Protein 2MM0 (pdb70)

Nearest PDB structures (foldseek):
  2mm0-assembly1_A  TM=9.990E-01  e=1.198E-10  Pyrenophora tritici-repentis
  2mm2-assembly1_A  TM=9.377E-01  e=1.079E-08  Pyrenophora tritici-repentis
  6r5j-assembly1_A  TM=8.931E-01  e=5.612E-05  Pyricularia oryzae P131
  5cor-assembly1_I  TM=5.374E-01  e=9.149E+00  Homo sapiens
  4ki3-assembly4_J  TM=3.799E-01  e=3.557E+00  Yersinia pestis biovar Medievalis str. Harbin 35

Solvent-accessible surface area: 4144 Å² total; per-residue (Å²): 109,6,28,0,22,0,6,31,112,122,124,49,86,79,5,88,22,49,0,57,84,62,25,79,81,159,5,160,4,58,125,96,110,42,19,49,0,78,4,73,122,102,50,29,28,50,33,52,159,118,113,111,92,118,24,19,39,44,98,63,45,21,219,84

Sequence (64 aa):
NCVANILNINEAVIATGCVPAGGELRIFVGSSHSYLIKATSSCGLSLTNQVFINGESVQSGGRCNCVANILNINEAVIATGCVPAGGELRIFVGSSHSYLIKATSSCGLSLTNQVFINGESVQSGGRCNCVANILNINEAVIATGCVPAGGELRIFVGSSHSYLIKATSSCGLSLTNQVFINGESVQSGGRCNCVANILNINEAVIATGCVPAGGELRIFVGSSHSYLIKATSSCGLSLTNQVFINGESVQSGGRCNCVANILNINEAVIATGCVPAGGELRIFVGSSHSYLIKATSSCGLSLTNQVFINGESVQSGGRCNCVANILNINEAVIATGCVPAGGELRIFVGSSHSYLIKATSSCGLSLTNQVFINGESVQSGGRCNCVANILNINEAVIATGCVPAGGELRIFVGSSHSYLIKATSSCGLSLTNQVFINGESVQSGGRCNCVANILNINEAVIATGCVPAGGELRIFVGSSHSYLIKATSSCGLSLTNQVFINGESVQSGGRCNCVANILNINEAVIATGCVPAGGELRIFVGSSHSYLIKATSSCGLSLTNQVFINGESVQSGGRCNCVANILNINEAVIATGCVPAGGELRIFVGSSHSYLIKATSSCGLSLTNQVFINGESVQSGGRCNCVANILNINEAVIATGCVPAGGELRIFVGSSHSYLIKATSSCGLSLTNQVFINGESVQSGGRCNCVANILNINEAVIATGCVPAGGELRIFVGSSHSYLIKATSSCGLSLTNQVFINGESVQSGGRCNCVANILNINEAVIATGCVPAGGELRIFVGSSHSYLIKATSSCGLSLTNQVFINGESVQSGGRCNCVANILNINEAVIATGCVPAGGELRIFVGSSHSYLIKATSSCGLSLTNQVFINGESVQSGGRCNCVANILNINEAVIATGCVPAGGELRIFVGSSHSYLIKATSSCGLSLTNQVFINGESVQSGGRCNCVANILNINEAVIATGCVPAGGELRIFVGSSHSYLIKATSSCGLSLTNQVFINGESVQSGGRCNCVANILNINEAVIATGCVPAGGELRIFVGSSHSYLIKATSSCGLSLTNQVFINGESVQSGGRCNCVANILNINEAVIATGCVPAGGELRIFVGSSHSYLIKATSSCGLSLTNQVFINGESVQSGGRCNCVANILNINEAVIATGCVPAGGELRIFVGSSHSYLIKATSSCGLSLTNQVFINGESVQSGGRCNCVANILNINEAVIATGCVPAGGELRIFVGSSHSYLIKATSSCGLSLTNQVFINGESVQSGGRC

Foldseek 3Di:
DWKKFKAAPVRHTQWIDAADEQAKDWIDGPVPDIFIWGQYNVGDTDGDPDDDPNPMDMDTPDHD

Organism: NCBI:txid45151

InterPro domains:
  IPR041450 ToxB-like N-terminal, ascomycota [PF18224] (25-81)

Radius of gyration: 10.59 Å; Cα contacts (8 Å, |Δi|>4): 160; chains: 1; bounding box: 27×22×24 Å

Secondary structure (DSSP, 8-state):
-EEEEEE-TT--EEEEEEE-TT-EEEEE-STT-EEEEEEPTT--EE-SS----TT-EEEEEE--

CATH classification: 2.10.70.110

Structure (mmCIF, N/CA/C/O backbone):
data_2MM0
#
_entry.id   2MM0
#
_cell.length_a   1.000
_cell.length_b   1.000
_cell.length_c   1.000
_cell.angle_alpha   90.00
_cell.angle_beta   90.00
_cell.angle_gamma   90.00
#
_symmetry.space_group_name_H-M   'P 1'
#
loop_
_atom_site.group_PDB
_atom_site.id
_atom_site.type_symbol
_atom_site.label_atom_id
_atom_site.label_alt_id
_atom_site.label_comp_id
_atom_site.label_asym_id
_atom_site.label_entity_id
_atom_site.label_seq_id
_atom_site.pdbx_PDB_ins_code
_atom_site.Cartn_x
_atom_site.Cartn_y
_atom_site.Cartn_z
_atom_site.occupancy
_atom_site.B_iso_or_equiv
_atom_site.auth_seq_id
_atom_site.auth_comp_id
_atom_site.auth_asym_id
_atom_site.auth_atom_id
_atom_site.pdbx_PDB_model_num
ATOM 1 N N . ASN A 1 1 ? 1.329 0.000 0.000 1.00 0.00 1 ASN A N 1
ATOM 2 C CA . ASN A 1 1 ? 2.093 -0.001 -1.242 1.00 0.00 1 ASN A CA 1
ATOM 3 C C . ASN A 1 1 ? 3.592 -0.042 -0.959 1.00 0.00 1 ASN A C 1
ATOM 4 O O . ASN A 1 1 ? 4.017 -0.026 0.197 1.00 0.00 1 ASN A O 1
ATOM 15 N N . CYS A 1 2 ? 4.388 -0.094 -2.021 1.00 0.00 2 CYS A N 1
ATOM 16 C CA . CYS A 1 2 ? 5.839 -0.137 -1.888 1.00 0.00 2 CYS A CA 1
ATOM 17 C C . CYS A 1 2 ? 6.503 0.836 -2.859 1.00 0.00 2 CYS A C 1
ATOM 18 O O . CYS A 1 2 ? 5.922 1.207 -3.878 1.00 0.00 2 CYS A O 1
ATOM 25 N N . VAL A 1 3 ? 7.725 1.246 -2.534 1.00 0.00 3 VAL A N 1
ATOM 26 C CA . VAL A 1 3 ? 8.470 2.175 -3.376 1.00 0.00 3 VAL A CA 1
ATOM 27 C C . VAL A 1 3 ? 9.607 1.466 -4.103 1.00 0.00 3 VAL A C 1
ATOM 28 O O . VAL A 1 3 ? 10.246 0.570 -3.553 1.00 0.00 3 VAL A O 1
ATOM 41 N N . ALA A 1 4 ? 9.855 1.875 -5.343 1.00 0.00 4 ALA A N 1
ATOM 42 C CA . ALA A 1 4 ? 10.917 1.282 -6.146 1.00 0.00 4 ALA A CA 1
ATOM 43 C C . ALA A 1 4 ? 12.006 2.303 -6.457 1.00 0.00 4 ALA A C 1
ATOM 44 O O . ALA A 1 4 ? 11.728 3.377 -6.988 1.00 0.00 4 ALA A O 1
ATOM 51 N N . ASN A 1 5 ? 13.245 1.960 -6.121 1.00 0.00 5 ASN A N 1
ATOM 52 C CA . ASN A 1 5 ? 14.376 2.848 -6.365 1.00 0.00 5 ASN A CA 1
ATOM 53 C C . ASN A 1 5 ? 15.488 2.121 -7.115 1.00 0.00 5 ASN A C 1
ATOM 54 O O . ASN A 1 5 ? 15.736 0.938 -6.882 1.00 0.00 5 ASN A O 1
ATOM 65 N N . ILE A 1 6 ? 16.153 2.837 -8.015 1.00 0.00 6 ILE A N 1
ATOM 66 C CA . ILE A 1 6 ? 17.239 2.261 -8.798 1.00 0.00 6 ILE A CA 1
ATOM 67 C C . ILE A 1 6 ? 18.568 2.932 -8.472 1.00 0.00 6 ILE A C 1
ATOM 68 O O . ILE A 1 6 ? 18.659 4.159 -8.415 1.00 0.00 6 ILE A O 1
ATOM 84 N N . LEU A 1 7 ? 19.598 2.120 -8.261 1.00 0.00 7 LEU A N 1
ATOM 85 C CA . LEU A 1 7 ? 20.926 2.635 -7.942 1.00 0.00 7 LEU A CA 1
ATOM 86 C C . LEU A 1 7 ? 21.922 2.292 -9.044 1.00 0.00 7 LEU A C 1
ATOM 87 O O . LEU A 1 7 ? 21.729 1.335 -9.793 1.00 0.00 7 LEU A O 1
ATOM 103 N N . ASN A 1 8 ? 22.990 3.078 -9.136 1.00 0.00 8 ASN A N 1
ATOM 104 C CA . ASN A 1 8 ? 24.018 2.856 -10.146 1.00 0.00 8 ASN A CA 1
ATOM 105 C C . ASN A 1 8 ? 25.137 1.975 -9.598 1.00 0.00 8 ASN A C 1
ATOM 106 O O . ASN A 1 8 ? 24.993 1.355 -8.544 1.00 0.00 8 ASN A O 1
ATOM 117 N N . ILE A 1 9 ? 26.251 1.924 -10.321 1.00 0.00 9 ILE A N 1
ATOM 118 C CA . ILE A 1 9 ? 27.394 1.121 -9.907 1.00 0.00 9 ILE A CA 1
ATOM 119 C C . ILE A 1 9 ? 27.856 1.504 -8.505 1.00 0.00 9 ILE A C 1
ATOM 120 O O . ILE A 1 9 ? 28.283 0.652 -7.727 1.00 0.00 9 ILE A O 1
ATOM 136 N N . ASN A 1 10 ? 27.766 2.792 -8.189 1.00 0.00 10 ASN A N 1
ATOM 137 C CA . ASN A 1 10 ? 28.173 3.288 -6.880 1.00 0.00 10 ASN A CA 1
ATOM 138 C C . ASN A 1 10 ? 27.055 3.109 -5.858 1.00 0.00 10 ASN A C 1
ATOM 139 O O . ASN A 1 10 ? 27.124 3.636 -4.749 1.00 0.00 10 ASN A O 1
ATOM 150 N N . GLU A 1 11 ? 26.025 2.360 -6.241 1.00 0.00 11 GLU A N 1
ATOM 151 C CA . GLU A 1 11 ? 24.892 2.111 -5.357 1.00 0.00 11 GLU A CA 1
ATOM 152 C C . GLU A 1 11 ? 24.207 3.418 -4.970 1.00 0.00 11 GLU A C 1
ATOM 153 O O . GLU A 1 11 ? 23.622 3.529 -3.893 1.00 0.00 11 GLU A O 1
ATOM 165 N N . ALA A 1 12 ? 24.286 4.406 -5.856 1.00 0.00 12 ALA A N 1
ATOM 166 C CA . ALA A 1 12 ? 23.673 5.705 -5.609 1.00 0.00 12 ALA A CA 1
ATOM 167 C C . ALA A 1 12 ? 22.318 5.813 -6.301 1.00 0.00 12 ALA A C 1
ATOM 168 O O . ALA A 1 12 ? 22.189 5.506 -7.486 1.00 0.00 12 ALA A O 1
ATOM 175 N N . VAL A 1 13 ? 21.310 6.251 -5.553 1.00 0.00 13 VAL A N 1
ATOM 176 C CA . VAL A 1 13 ? 19.965 6.401 -6.095 1.00 0.00 13 VAL A CA 1
ATOM 177 C C . VAL A 1 13 ? 19.971 7.270 -7.348 1.00 0.00 13 VAL A C 1
ATOM 178 O O . VAL A 1 13 ? 20.213 8.475 -7.279 1.00 0.00 13 VAL A O 1
ATOM 191 N N . ILE A 1 14 ? 19.702 6.650 -8.492 1.00 0.00 14 ILE A N 1
ATOM 192 C CA . ILE A 1 14 ? 19.675 7.367 -9.761 1.00 0.00 14 ILE A CA 1
ATOM 193 C C . ILE A 1 14 ? 18.253 7.474 -10.301 1.00 0.00 14 ILE A C 1
ATOM 194 O O . ILE A 1 14 ? 17.947 8.359 -11.100 1.00 0.00 14 ILE A O 1
ATOM 210 N N . ALA A 1 15 ? 17.388 6.567 -9.859 1.00 0.00 15 ALA A N 1
ATOM 211 C CA . ALA A 1 15 ? 15.997 6.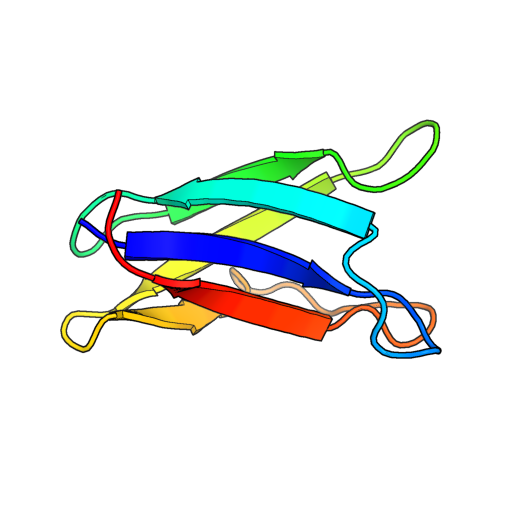562 -10.295 1.00 0.00 15 ALA A CA 1
ATOM 212 C C . ALA A 1 15 ? 15.055 6.315 -9.122 1.00 0.00 15 ALA A C 1
ATOM 213 O O . ALA A 1 15 ? 15.443 5.725 -8.113 1.00 0.00 15 ALA A O 1
ATOM 220 N N . THR A 1 16 ? 13.813 6.770 -9.260 1.00 0.00 16 THR A N 1
ATOM 221 C CA . THR A 1 16 ? 12.816 6.599 -8.211 1.00 0.00 16 THR A CA 1
ATOM 222 C C . THR A 1 16 ? 11.430 6.371 -8.802 1.00 0.00 16 THR A C 1
ATOM 223 O O . THR A 1 16 ? 11.109 6.882 -9.874 1.00 0.00 16 THR A O 1
ATOM 234 N N . GLY A 1 17 ? 10.609 5.600 -8.094 1.00 0.00 17 GLY A N 1
ATOM 235 C CA . GLY A 1 17 ? 9.266 5.318 -8.565 1.00 0.00 17 GLY A CA 1
ATOM 236 C C . GLY A 1 17 ? 8.414 4.635 -7.514 1.00 0.00 17 GLY A C 1
ATOM 237 O O . GLY A 1 17 ? 8.923 4.194 -6.483 1.00 0.00 17 GLY A O 1
ATOM 241 N N . CYS A 1 18 ? 7.114 4.547 -7.773 1.00 0.00 18 CYS A N 1
ATOM 242 C CA . CYS A 1 18 ? 6.189 3.915 -6.841 1.00 0.00 18 CYS A CA 1
ATOM 243 C C . CYS A 1 18 ? 5.621 2.625 -7.428 1.00 0.00 18 CYS A C 1
ATOM 244 O O . CYS A 1 18 ? 5.291 2.562 -8.612 1.00 0.00 18 CYS A O 1
ATOM 251 N N . VAL A 1 19 ? 5.511 1.599 -6.590 1.00 0.00 19 VAL A N 1
ATOM 252 C CA . VAL A 1 19 ? 4.983 0.311 -7.025 1.00 0.00 19 VAL A CA 1
ATOM 253 C C . VAL A 1 19 ? 3.844 -0.149 -6.121 1.00 0.00 19 VAL A C 1
ATOM 254 O O . VAL A 1 19 ? 3.938 -0.110 -4.894 1.00 0.00 19 VAL A O 1
ATOM 267 N N . PRO A 1 20 ? 2.741 -0.595 -6.740 1.00 0.00 20 PRO A N 1
ATOM 268 C CA . PRO A 1 20 ? 1.562 -1.073 -6.011 1.00 0.00 20 PRO A CA 1
ATOM 269 C C . PRO A 1 20 ? 1.818 -2.397 -5.299 1.00 0.00 20 PRO A C 1
ATOM 270 O O . PRO A 1 20 ? 2.896 -2.979 -5.420 1.00 0.00 20 PRO A O 1
ATOM 281 N N . ALA A 1 21 ? 0.820 -2.868 -4.559 1.00 0.00 21 ALA A N 1
ATOM 282 C CA . ALA A 1 21 ? 0.937 -4.125 -3.830 1.00 0.00 21 ALA A CA 1
ATOM 283 C C . ALA A 1 21 ? 0.740 -5.318 -4.758 1.00 0.00 21 ALA A C 1
ATOM 284 O O . ALA A 1 21 ? -0.319 -5.477 -5.364 1.00 0.00 21 ALA A O 1
ATOM 291 N N . GLY A 1 22 ? 1.768 -6.155 -4.866 1.00 0.00 22 GLY A N 1
ATOM 292 C CA . GLY A 1 22 ? 1.687 -7.323 -5.723 1.00 0.00 22 GLY A CA 1
ATOM 293 C C . GLY A 1 22 ? 1.645 -6.960 -7.194 1.00 0.00 22 GLY A C 1
ATOM 294 O O . GLY A 1 22 ? 1.131 -7.720 -8.014 1.00 0.00 22 GLY A O 1
ATOM 298 N N . GLY A 1 23 ? 2.185 -5.792 -7.531 1.00 0.00 23 GLY A N 1
ATOM 299 C CA . GLY A 1 23 ? 2.195 -5.350 -8.913 1.00 0.00 23 GLY A CA 1
ATOM 300 C C . GLY A 1 23 ? 3.595 -5.079 -9.425 1.00 0.00 23 GLY A C 1
ATOM 301 O O . GLY A 1 23 ? 4.544 -5.767 -9.049 1.00 0.00 23 GLY A O 1
ATOM 305 N N . GLU A 1 24 ? 3.725 -4.076 -10.287 1.00 0.00 24 GLU A N 1
ATOM 306 C CA . GLU A 1 24 ? 5.020 -3.718 -10.853 1.00 0.00 24 GLU A CA 1
ATOM 307 C C . GLU A 1 24 ? 4.933 -2.406 -11.627 1.00 0.00 24 GLU A C 1
ATOM 308 O O . GLU A 1 24 ? 3.901 -2.089 -12.220 1.00 0.00 24 GLU A O 1
ATOM 320 N N . LEU A 1 25 ? 6.022 -1.646 -11.615 1.00 0.00 25 LEU A N 1
ATOM 321 C CA . LEU A 1 25 ? 6.070 -0.366 -12.315 1.00 0.00 25 LEU A CA 1
ATOM 322 C C . LEU A 1 25 ? 7.452 -0.123 -12.912 1.00 0.00 25 LEU A C 1
ATOM 323 O O . LEU A 1 25 ? 8.468 -0.485 -12.318 1.00 0.00 25 LEU A O 1
ATOM 339 N N . ARG A 1 26 ? 7.483 0.494 -14.088 1.00 0.00 26 ARG A N 1
ATOM 340 C CA . ARG A 1 26 ? 8.741 0.786 -14.765 1.00 0.00 26 ARG A CA 1
ATOM 341 C C . ARG A 1 26 ? 9.247 2.178 -14.395 1.00 0.00 26 ARG A C 1
ATOM 342 O O . ARG A 1 26 ? 8.530 3.168 -14.541 1.00 0.00 26 ARG A O 1
ATOM 363 N N . ILE A 1 27 ? 10.484 2.244 -13.915 1.00 0.00 27 ILE A N 1
ATOM 364 C CA . ILE A 1 27 ? 11.085 3.513 -13.525 1.00 0.00 27 ILE A CA 1
ATOM 365 C C . ILE A 1 27 ? 12.086 3.991 -14.571 1.00 0.00 27 ILE A C 1
ATOM 366 O O . ILE A 1 27 ? 12.729 3.186 -15.245 1.00 0.00 27 ILE A O 1
ATOM 382 N N . PHE A 1 28 ? 12.215 5.308 -14.700 1.00 0.00 28 PHE A N 1
ATOM 383 C CA . PHE A 1 28 ? 13.139 5.895 -15.664 1.00 0.00 28 PHE A CA 1
ATOM 384 C C . PHE A 1 28 ? 14.517 6.099 -15.041 1.00 0.00 28 PHE A C 1
ATOM 385 O O . PHE A 1 28 ? 14.676 6.873 -14.097 1.00 0.00 28 PHE A O 1
ATOM 402 N N . VAL A 1 29 ? 15.512 5.398 -15.576 1.00 0.00 29 VAL A N 1
ATOM 403 C CA . VAL A 1 29 ? 16.877 5.502 -15.074 1.00 0.00 29 VAL A CA 1
ATOM 404 C C . VAL A 1 29 ? 17.859 5.780 -16.206 1.00 0.00 29 VAL A C 1
ATOM 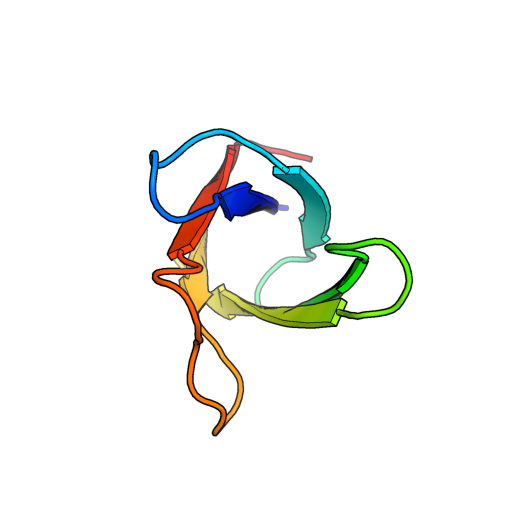405 O O . VAL A 1 29 ? 18.038 4.957 -17.103 1.00 0.00 29 VAL A O 1
ATOM 418 N N . GLY A 1 30 ? 18.494 6.947 -16.158 1.00 0.00 30 GLY A N 1
ATOM 419 C CA . GLY A 1 30 ? 19.451 7.313 -17.186 1.00 0.00 30 GLY A CA 1
ATOM 420 C C . GLY A 1 30 ? 18.889 8.320 -18.170 1.00 0.00 30 GLY A C 1
ATOM 421 O O . GLY A 1 30 ? 17.684 8.572 -18.190 1.00 0.00 30 GLY A O 1
ATOM 425 N N . SER A 1 31 ? 19.763 8.898 -18.987 1.00 0.00 31 SER A N 1
ATOM 426 C CA . SER A 1 31 ? 19.348 9.887 -19.975 1.00 0.00 31 SER A CA 1
ATOM 427 C C . SER A 1 31 ? 18.238 9.334 -20.864 1.00 0.00 31 SER A C 1
ATOM 428 O O . SER A 1 31 ? 17.402 10.082 -21.370 1.00 0.00 31 SER A O 1
ATOM 436 N N . SER A 1 32 ? 18.237 8.018 -21.049 1.00 0.00 32 SER A N 1
ATOM 437 C CA . SER A 1 32 ? 17.233 7.363 -21.879 1.00 0.00 32 SER A CA 1
ATOM 438 C C . SER A 1 32 ? 17.192 5.864 -21.602 1.00 0.00 32 SER A C 1
ATOM 439 O O . SER A 1 32 ? 17.658 5.058 -22.409 1.00 0.00 32 SER A O 1
ATOM 447 N N . HIS A 1 33 ? 16.630 5.495 -20.455 1.00 0.00 33 HIS A N 1
ATOM 448 C CA . HIS A 1 33 ? 16.527 4.092 -20.070 1.00 0.00 33 HIS A CA 1
ATOM 449 C C . HIS A 1 33 ? 15.515 3.911 -18.943 1.00 0.00 33 HIS A C 1
ATOM 450 O O . HIS A 1 33 ? 15.091 4.881 -18.314 1.00 0.00 33 HIS A O 1
ATOM 464 N N . SER A 1 34 ? 15.131 2.663 -18.693 1.00 0.00 34 SER A N 1
ATOM 465 C CA . SER A 1 34 ? 14.165 2.356 -17.645 1.00 0.00 34 SER A CA 1
ATOM 466 C C . SER A 1 34 ? 14.219 0.877 -17.273 1.00 0.00 34 SER A C 1
ATOM 467 O O . SER A 1 34 ? 14.689 0.047 -18.051 1.00 0.00 34 SER A O 1
ATOM 475 N N . TYR A 1 35 ? 13.735 0.556 -16.079 1.00 0.00 35 TYR A N 1
ATOM 476 C CA . TYR A 1 35 ? 13.730 -0.822 -15.601 1.00 0.00 35 TYR A CA 1
ATOM 477 C C . TYR A 1 35 ? 12.435 -1.136 -14.858 1.00 0.00 35 TYR A C 1
ATOM 478 O O . TYR A 1 35 ? 11.966 -0.342 -14.041 1.00 0.00 35 TYR A O 1
ATOM 496 N N . LEU A 1 36 ? 11.863 -2.300 -15.145 1.00 0.00 36 LEU A N 1
ATOM 497 C CA . LEU A 1 36 ? 10.623 -2.722 -14.504 1.00 0.00 36 LEU A CA 1
ATOM 498 C C . LEU A 1 36 ? 10.894 -3.291 -13.115 1.00 0.00 36 LEU A C 1
ATOM 499 O O . LEU A 1 36 ? 11.765 -4.145 -12.943 1.00 0.00 36 LEU A O 1
ATOM 515 N N . ILE A 1 37 ? 10.141 -2.815 -12.129 1.00 0.00 37 ILE A N 1
ATOM 516 C CA . ILE A 1 37 ? 10.299 -3.280 -10.756 1.00 0.00 37 ILE A CA 1
ATOM 517 C C . ILE A 1 37 ? 9.008 -3.903 -10.235 1.00 0.00 37 ILE A C 1
ATOM 518 O O . ILE A 1 37 ? 7.983 -3.232 -10.120 1.00 0.00 37 ILE A O 1
ATOM 534 N N . LYS A 1 38 ? 9.066 -5.193 -9.920 1.00 0.00 38 LYS A N 1
ATOM 535 C CA . LYS A 1 38 ? 7.903 -5.909 -9.408 1.00 0.00 38 LYS A CA 1
ATOM 536 C C . LYS A 1 38 ? 7.928 -5.966 -7.884 1.00 0.00 38 LYS A C 1
ATOM 537 O O . LYS A 1 38 ? 8.963 -6.246 -7.281 1.00 0.00 38 LYS A O 1
ATOM 556 N N . ALA A 1 39 ? 6.781 -5.701 -7.268 1.00 0.00 39 ALA A N 1
ATOM 557 C CA . ALA A 1 39 ? 6.671 -5.727 -5.814 1.00 0.00 39 ALA A CA 1
ATOM 558 C C . ALA A 1 39 ? 5.982 -7.002 -5.339 1.00 0.00 39 ALA A C 1
ATOM 559 O O . ALA A 1 39 ? 4.831 -7.266 -5.689 1.00 0.00 39 ALA A O 1
ATOM 566 N N . THR A 1 40 ? 6.693 -7.790 -4.539 1.00 0.00 40 THR A N 1
ATOM 567 C CA . THR A 1 40 ? 6.151 -9.038 -4.017 1.00 0.00 40 THR A CA 1
ATOM 568 C C . THR A 1 40 ? 5.257 -8.786 -2.808 1.00 0.00 40 THR A C 1
ATOM 569 O O . THR A 1 40 ? 5.185 -7.667 -2.299 1.00 0.00 40 THR A O 1
ATOM 580 N N . SER A 1 41 ? 4.578 -9.833 -2.351 1.00 0.00 41 SER A N 1
ATOM 581 C CA . SER A 1 41 ? 3.685 -9.724 -1.203 1.00 0.00 41 SER A CA 1
ATOM 582 C C . SER A 1 41 ? 4.426 -9.169 0.010 1.00 0.00 41 SER A C 1
ATOM 583 O O . SER A 1 41 ? 3.822 -8.568 0.898 1.00 0.00 41 SER A O 1
ATOM 591 N N . SER A 1 42 ? 5.739 -9.375 0.039 1.00 0.00 42 SER A N 1
ATOM 592 C CA . SER A 1 42 ? 6.563 -8.898 1.143 1.00 0.00 42 SER A CA 1
ATOM 593 C C . SER A 1 42 ? 7.307 -7.624 0.756 1.00 0.00 42 SER A C 1
ATOM 594 O O . SER A 1 42 ? 8.336 -7.289 1.343 1.00 0.00 42 SER A O 1
ATOM 602 N N . CYS A 1 43 ? 6.779 -6.917 -0.237 1.00 0.00 43 CYS A N 1
ATOM 603 C CA . CYS A 1 43 ? 7.391 -5.679 -0.705 1.00 0.00 43 CYS A CA 1
ATOM 604 C C . CYS A 1 43 ? 8.766 -5.947 -1.310 1.00 0.00 43 CYS A C 1
ATOM 605 O O . CYS A 1 43 ? 9.627 -5.069 -1.335 1.00 0.00 43 CYS A O 1
ATOM 612 N N . GLY A 1 44 ? 8.965 -7.169 -1.797 1.00 0.00 44 GLY A N 1
ATOM 613 C CA . GLY A 1 44 ? 10.237 -7.531 -2.394 1.00 0.00 44 GLY A CA 1
ATOM 614 C C . GLY A 1 44 ? 10.359 -7.060 -3.829 1.00 0.00 44 GLY A C 1
ATOM 615 O O . GLY A 1 44 ? 9.576 -7.462 -4.692 1.00 0.00 44 GLY A O 1
ATOM 619 N N . LEU A 1 45 ? 11.340 -6.203 -4.088 1.00 0.00 45 LEU A N 1
ATOM 620 C CA . LEU A 1 45 ? 11.561 -5.674 -5.429 1.00 0.00 45 LEU A CA 1
ATOM 621 C C . LEU A 1 45 ? 12.365 -6.655 -6.276 1.00 0.00 45 LEU A C 1
ATOM 622 O O . LEU A 1 45 ? 13.265 -7.330 -5.776 1.00 0.00 45 LEU A O 1
ATOM 638 N N . SER A 1 46 ? 12.036 -6.728 -7.562 1.00 0.00 46 SER A N 1
ATOM 639 C CA . SER A 1 46 ? 12.726 -7.628 -8.478 1.00 0.00 46 SER A CA 1
ATOM 640 C C . SER A 1 46 ? 12.409 -7.275 -9.928 1.00 0.00 46 SER A C 1
ATOM 641 O O . SER A 1 46 ? 11.415 -6.605 -10.213 1.00 0.00 46 SER A O 1
ATOM 649 N N . LEU A 1 47 ? 13.260 -7.730 -10.841 1.00 0.00 47 LEU A N 1
ATOM 650 C CA . LEU A 1 47 ? 13.072 -7.463 -12.263 1.00 0.00 47 LEU A CA 1
ATOM 651 C C . LEU A 1 47 ? 12.113 -8.473 -12.884 1.00 0.00 47 LEU A C 1
ATOM 652 O O . LEU A 1 47 ? 11.898 -9.558 -12.342 1.00 0.00 47 LEU A O 1
ATOM 668 N N . THR A 1 48 ? 11.538 -8.110 -14.027 1.00 0.00 48 THR A N 1
ATOM 669 C CA . THR A 1 48 ? 10.603 -8.984 -14.723 1.00 0.00 48 THR A CA 1
ATOM 670 C C . THR A 1 48 ? 11.278 -9.693 -15.892 1.00 0.00 48 THR A C 1
ATOM 671 O O . THR A 1 48 ? 11.320 -9.171 -17.005 1.00 0.00 48 THR A O 1
ATOM 682 N N . ASN A 1 49 ? 11.805 -10.885 -15.631 1.00 0.00 49 ASN A N 1
ATOM 683 C CA . ASN A 1 49 ? 12.478 -11.665 -16.662 1.00 0.00 49 ASN A CA 1
ATOM 684 C C . ASN A 1 49 ? 13.536 -10.828 -17.375 1.00 0.00 49 ASN A C 1
ATOM 685 O O . ASN A 1 49 ? 13.814 -11.036 -18.555 1.00 0.00 49 ASN A O 1
ATOM 696 N N . GLN A 1 50 ? 14.121 -9.881 -16.649 1.00 0.00 50 GLN A N 1
ATOM 697 C CA . GLN A 1 50 ? 15.148 -9.012 -17.211 1.00 0.00 50 GLN A CA 1
ATOM 698 C C . GLN A 1 50 ? 16.357 -8.928 -16.286 1.00 0.00 50 GLN A C 1
ATOM 699 O O . GLN A 1 50 ? 16.263 -9.226 -15.096 1.00 0.00 50 GLN A O 1
ATOM 713 N N . VAL A 1 51 ? 17.494 -8.522 -16.842 1.00 0.00 51 VAL A N 1
ATOM 714 C CA . VAL A 1 51 ? 18.723 -8.399 -16.067 1.00 0.00 51 VAL A CA 1
ATOM 715 C C . VAL A 1 51 ? 19.175 -6.945 -15.980 1.00 0.00 51 VAL A C 1
ATOM 716 O O . VAL A 1 51 ? 18.734 -6.099 -16.758 1.00 0.00 51 VAL A O 1
ATOM 729 N N . PHE A 1 52 ? 20.057 -6.661 -15.027 1.00 0.00 52 PHE A N 1
ATOM 730 C CA . PHE A 1 52 ? 20.569 -5.309 -14.838 1.00 0.00 52 PHE A CA 1
ATOM 731 C C . PHE A 1 52 ? 21.837 -5.088 -15.656 1.00 0.00 52 PHE A C 1
ATOM 732 O O . PHE A 1 52 ? 22.312 -5.994 -16.342 1.00 0.00 52 PHE A O 1
ATOM 749 N N . ILE A 1 53 ? 22.380 -3.878 -15.580 1.00 0.00 53 ILE A N 1
ATOM 750 C CA . ILE A 1 53 ? 23.593 -3.537 -16.312 1.00 0.00 53 ILE A CA 1
ATOM 751 C C . ILE A 1 53 ? 24.331 -2.381 -15.647 1.00 0.00 53 ILE A C 1
ATOM 752 O O . ILE A 1 53 ? 23.718 -1.521 -15.017 1.00 0.00 53 ILE A O 1
ATOM 768 N N . ASN A 1 54 ? 25.652 -2.367 -15.793 1.00 0.00 54 ASN A N 1
ATOM 769 C CA . ASN A 1 54 ? 26.475 -1.315 -15.207 1.00 0.00 54 ASN A CA 1
ATOM 770 C C . ASN A 1 54 ? 26.383 -1.337 -13.684 1.00 0.00 54 ASN A C 1
ATOM 771 O O . ASN A 1 54 ? 26.764 -0.378 -13.014 1.00 0.00 54 ASN A O 1
ATOM 782 N N . GLY A 1 55 ? 25.875 -2.441 -13.143 1.00 0.00 55 GLY A N 1
ATOM 783 C CA . GLY A 1 55 ? 25.743 -2.569 -11.704 1.00 0.00 55 GLY A CA 1
ATOM 784 C C . GLY A 1 55 ? 24.428 -2.014 -11.191 1.00 0.00 55 GLY A C 1
ATOM 785 O O . GLY A 1 55 ? 24.260 -1.813 -9.989 1.00 0.00 55 GLY A O 1
ATOM 789 N N . GLU A 1 56 ? 23.496 -1.765 -12.105 1.00 0.00 56 GLU A N 1
ATOM 790 C CA . GLU A 1 56 ? 22.191 -1.228 -11.738 1.00 0.00 56 GLU A CA 1
ATOM 791 C C . GLU A 1 56 ? 21.488 -2.142 -10.739 1.00 0.00 56 GLU A C 1
ATOM 792 O O . GLU A 1 56 ? 21.240 -3.314 -11.021 1.00 0.00 56 GLU A O 1
ATOM 804 N N . SER A 1 57 ? 21.169 -1.597 -9.569 1.00 0.00 57 SER A N 1
ATOM 805 C CA . SER A 1 57 ? 20.498 -2.364 -8.526 1.00 0.00 57 SER A CA 1
ATOM 806 C C . SER A 1 57 ? 19.172 -1.715 -8.143 1.00 0.00 57 SER A C 1
ATOM 807 O O . SER A 1 57 ? 18.918 -0.555 -8.467 1.00 0.00 57 SER A O 1
ATOM 815 N N . VAL A 1 58 ? 18.328 -2.473 -7.450 1.00 0.00 58 VAL A N 1
ATOM 816 C CA . VAL A 1 58 ? 17.027 -1.974 -7.021 1.00 0.00 58 VAL A CA 1
ATOM 817 C C . VAL A 1 58 ? 16.909 -1.983 -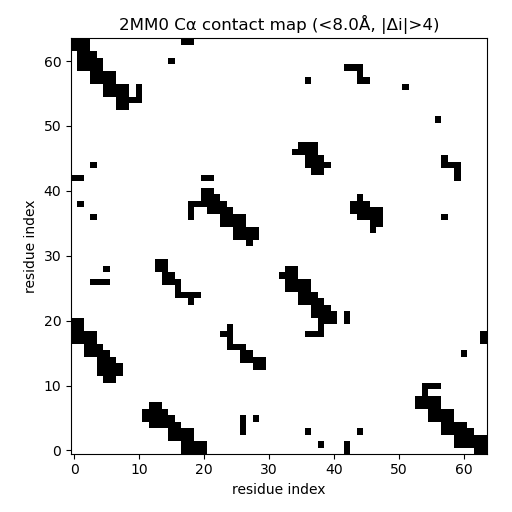5.501 1.00 0.00 58 VAL A C 1
ATOM 818 O O . VAL A 1 58 ? 17.356 -2.920 -4.840 1.00 0.00 58 VAL A O 1
ATOM 831 N N . GLN A 1 59 ? 16.302 -0.935 -4.953 1.00 0.00 59 GLN A N 1
ATOM 832 C CA . GLN A 1 59 ? 16.125 -0.823 -3.510 1.00 0.00 59 GLN A CA 1
ATOM 833 C C . GLN A 1 59 ? 14.722 -0.331 -3.170 1.00 0.00 59 GLN A C 1
ATOM 834 O O . GLN A 1 59 ? 14.142 0.472 -3.900 1.00 0.00 59 GLN A O 1
ATOM 848 N N . SER A 1 60 ? 14.183 -0.820 -2.058 1.00 0.00 60 SER A N 1
ATOM 849 C CA . SER A 1 60 ? 12.845 -0.434 -1.624 1.00 0.00 60 SER A CA 1
ATOM 850 C C . SER A 1 60 ? 12.874 0.916 -0.912 1.00 0.00 60 SER A C 1
ATOM 851 O O . SER A 1 60 ? 13.293 1.014 0.240 1.00 0.00 60 SER A O 1
ATOM 859 N N . GLY A 1 61 ? 12.424 1.955 -1.609 1.00 0.00 61 GLY A N 1
ATOM 860 C CA . GLY A 1 61 ? 12.406 3.285 -1.030 1.00 0.00 61 GLY A CA 1
ATOM 861 C C . GLY A 1 61 ? 11.537 3.366 0.210 1.00 0.00 61 GLY A C 1
ATOM 862 O O . GLY A 1 61 ? 11.645 4.310 0.992 1.00 0.00 61 GLY A O 1
ATOM 866 N N . GLY A 1 62 ? 10.670 2.374 0.389 1.00 0.00 62 GLY A N 1
ATOM 867 C CA . GLY A 1 62 ? 9.790 2.356 1.542 1.00 0.00 62 GLY A CA 1
ATOM 868 C C . GLY A 1 62 ? 8.327 2.275 1.155 1.00 0.00 62 GLY A C 1
ATOM 869 O O . GLY A 1 62 ? 7.972 1.605 0.185 1.00 0.00 62 GLY A O 1
ATOM 873 N N . ARG A 1 63 ? 7.476 2.958 1.914 1.00 0.00 63 ARG A N 1
ATOM 874 C CA . ARG A 1 63 ? 6.043 2.957 1.646 1.00 0.00 63 ARG A CA 1
ATOM 875 C C . ARG A 1 63 ? 5.658 4.130 0.749 1.00 0.00 63 ARG A C 1
ATOM 876 O O . ARG A 1 63 ? 6.204 5.226 0.873 1.00 0.00 63 ARG A O 1
ATOM 897 N N . CYS A 1 64 ? 4.714 3.891 -0.155 1.00 0.00 64 CYS A N 1
ATOM 898 C CA . CYS A 1 64 ? 4.255 4.925 -1.074 1.00 0.00 64 CYS A CA 1
ATOM 899 C C . CYS A 1 64 ? 3.261 5.859 -0.390 1.00 0.00 64 CYS A C 1
ATOM 900 O O . CYS A 1 64 ? 2.541 5.454 0.523 1.00 0.00 64 CYS A O 1
ATOM 907 N N . ASN A 1 1 ? 1.093 -0.215 -0.680 1.00 0.00 1 ASN A N 2
ATOM 908 C CA . ASN A 1 1 ? 2.018 -0.207 -1.807 1.00 0.00 1 ASN A CA 2
ATOM 909 C C . ASN A 1 1 ? 3.453 0.004 -1.332 1.00 0.00 1 ASN A C 2
ATOM 910 O O . ASN A 1 1 ? 3.688 0.402 -0.191 1.00 0.00 1 ASN A O 2
ATOM 921 N N . CYS A 1 2 ? 4.408 -0.266 -2.215 1.00 0.00 2 CYS A N 2
ATOM 922 C CA . CYS A 1 2 ? 5.820 -0.106 -1.888 1.00 0.00 2 CYS A CA 2
ATOM 923 C C . CYS A 1 2 ? 6.486 0.896 -2.827 1.00 0.00 2 CYS A C 2
ATOM 924 O O . CYS A 1 2 ? 5.863 1.393 -3.765 1.00 0.00 2 CYS A O 2
ATOM 931 N N . VAL A 1 3 ? 7.756 1.187 -2.567 1.00 0.00 3 VAL A N 2
ATOM 932 C CA . VAL A 1 3 ? 8.508 2.129 -3.388 1.00 0.00 3 VAL A CA 2
ATOM 933 C C . VAL A 1 3 ? 9.705 1.451 -4.045 1.00 0.00 3 VAL A C 2
ATOM 934 O O . VAL A 1 3 ? 10.343 0.582 -3.451 1.00 0.00 3 VAL A O 2
ATOM 947 N N . ALA A 1 4 ? 10.005 1.854 -5.276 1.00 0.00 4 ALA A N 2
ATOM 948 C CA . ALA A 1 4 ? 11.127 1.287 -6.013 1.00 0.00 4 ALA A CA 2
ATOM 949 C C . ALA A 1 4 ? 12.181 2.349 -6.311 1.00 0.00 4 ALA A C 2
ATOM 950 O O . ALA A 1 4 ? 11.857 3.454 -6.743 1.00 0.00 4 ALA A O 2
ATOM 957 N N . ASN A 1 5 ? 13.443 2.006 -6.075 1.00 0.00 5 ASN A N 2
ATOM 958 C CA . ASN A 1 5 ? 14.544 2.930 -6.317 1.00 0.00 5 ASN A CA 2
ATOM 959 C C . ASN A 1 5 ? 15.685 2.237 -7.055 1.00 0.00 5 ASN A C 2
ATOM 960 O O . ASN A 1 5 ? 15.994 1.075 -6.789 1.00 0.00 5 ASN A O 2
ATOM 971 N N . ILE A 1 6 ? 16.307 2.957 -7.982 1.00 0.00 6 ILE A N 2
ATOM 972 C CA . ILE A 1 6 ? 17.415 2.412 -8.757 1.00 0.00 6 ILE A CA 2
ATOM 973 C C . ILE A 1 6 ? 18.730 3.090 -8.389 1.00 0.00 6 ILE A C 2
ATOM 974 O O . ILE A 1 6 ? 18.810 4.317 -8.316 1.00 0.00 6 ILE A O 2
ATOM 990 N N . LEU A 1 7 ? 19.760 2.284 -8.159 1.00 0.00 7 LEU A N 2
ATOM 991 C CA . LEU A 1 7 ? 21.075 2.805 -7.800 1.00 0.00 7 LEU A CA 2
ATOM 992 C C . LEU A 1 7 ? 22.118 2.419 -8.844 1.00 0.00 7 LEU A C 2
ATOM 993 O O . LEU A 1 7 ? 21.948 1.443 -9.574 1.00 0.00 7 LEU A O 2
ATOM 1009 N N . ASN A 1 8 ? 23.198 3.190 -8.907 1.00 0.00 8 ASN A N 2
ATOM 1010 C CA . ASN A 1 8 ? 24.270 2.927 -9.860 1.00 0.00 8 ASN A CA 2
ATOM 1011 C C . ASN A 1 8 ? 25.285 1.946 -9.280 1.00 0.00 8 ASN A C 2
ATOM 1012 O O . ASN A 1 8 ? 25.075 1.382 -8.207 1.00 0.00 8 ASN A O 2
ATOM 1023 N N . ILE A 1 9 ? 26.386 1.750 -9.998 1.00 0.00 9 ILE A N 2
ATOM 1024 C CA . ILE A 1 9 ? 27.434 0.839 -9.554 1.00 0.00 9 ILE A CA 2
ATOM 1025 C C . ILE A 1 9 ? 27.966 1.240 -8.183 1.00 0.00 9 ILE A C 2
ATOM 1026 O O . ILE A 1 9 ? 28.491 0.409 -7.442 1.00 0.00 9 ILE A O 2
ATOM 1042 N N . ASN A 1 10 ? 27.826 2.519 -7.850 1.00 0.00 10 ASN A N 2
ATOM 1043 C CA . ASN A 1 10 ? 28.292 3.031 -6.567 1.00 0.00 10 ASN A CA 2
ATOM 1044 C C . ASN A 1 10 ? 27.166 3.021 -5.537 1.00 0.00 10 ASN A C 2
ATOM 1045 O O . ASN A 1 10 ? 27.272 3.646 -4.482 1.00 0.00 10 ASN A O 2
ATOM 1056 N N . GLU A 1 11 ? 26.090 2.307 -5.851 1.00 0.00 11 GLU A N 2
ATOM 1057 C CA . GLU A 1 11 ? 24.945 2.217 -4.952 1.00 0.00 11 GLU A CA 2
ATOM 1058 C C . GLU A 1 11 ? 24.359 3.598 -4.678 1.00 0.00 11 GLU A C 2
ATOM 1059 O O . GLU A 1 11 ? 23.900 3.881 -3.571 1.00 0.00 11 GLU A O 2
ATOM 1071 N N . ALA A 1 12 ? 24.378 4.455 -5.693 1.00 0.00 12 ALA A N 2
ATOM 1072 C CA . ALA A 1 12 ? 23.847 5.807 -5.562 1.00 0.00 12 ALA A CA 2
ATOM 1073 C C . ALA A 1 12 ? 22.490 5.932 -6.247 1.00 0.00 12 ALA A C 2
ATOM 1074 O O . ALA A 1 12 ? 22.361 5.673 -7.444 1.00 0.00 12 ALA A O 2
ATOM 1081 N N . VAL A 1 13 ? 21.480 6.331 -5.480 1.00 0.00 13 VAL A N 2
ATOM 1082 C CA . VAL A 1 13 ? 20.133 6.491 -6.013 1.00 0.00 13 VAL A CA 2
ATOM 1083 C C . VAL A 1 13 ? 20.130 7.397 -7.239 1.00 0.00 13 VAL A C 2
ATOM 1084 O O . VAL A 1 13 ? 20.388 8.597 -7.137 1.00 0.00 13 VAL A O 2
ATOM 1097 N N . ILE A 1 14 ? 19.838 6.816 -8.397 1.00 0.00 14 ILE A N 2
ATOM 1098 C CA . ILE A 1 14 ? 19.800 7.572 -9.643 1.00 0.00 14 ILE A CA 2
ATOM 1099 C C . ILE A 1 14 ? 18.377 7.674 -10.182 1.00 0.00 14 ILE A C 2
ATOM 1100 O O . ILE A 1 14 ? 18.056 8.583 -10.947 1.00 0.00 14 ILE A O 2
ATOM 1116 N N . ALA A 1 15 ? 17.528 6.737 -9.775 1.00 0.00 15 ALA A N 2
ATOM 1117 C CA . ALA A 1 15 ? 16.138 6.723 -10.213 1.00 0.00 15 ALA A CA 2
ATOM 1118 C C . ALA A 1 15 ? 15.198 6.422 -9.050 1.00 0.00 15 ALA A C 2
ATOM 1119 O O . ALA A 1 15 ? 15.604 5.837 -8.045 1.00 0.00 15 ALA A O 2
ATOM 1126 N N . THR A 1 16 ? 13.940 6.827 -9.192 1.00 0.00 16 THR A N 2
ATOM 1127 C CA . THR A 1 16 ? 12.943 6.602 -8.153 1.00 0.00 16 THR A CA 2
ATOM 1128 C C . THR A 1 16 ? 11.569 6.337 -8.757 1.00 0.00 16 THR A C 2
ATOM 1129 O O . THR A 1 16 ? 11.262 6.803 -9.854 1.00 0.00 16 THR A O 2
ATOM 1140 N N . GLY A 1 17 ? 10.744 5.586 -8.034 1.00 0.00 17 GLY A N 2
ATOM 1141 C CA . GLY A 1 17 ? 9.411 5.273 -8.515 1.00 0.00 17 GLY A CA 2
ATOM 1142 C C . GLY A 1 17 ? 8.560 4.589 -7.463 1.00 0.00 17 GLY A C 2
ATOM 1143 O O . GLY A 1 17 ? 9.070 4.146 -6.433 1.00 0.00 17 GLY A O 2
ATOM 1147 N N . CYS A 1 18 ? 7.259 4.504 -7.720 1.00 0.00 18 CYS A N 2
ATOM 1148 C CA . CYS A 1 18 ? 6.334 3.873 -6.787 1.00 0.00 18 CYS A CA 2
ATOM 1149 C C . CYS A 1 18 ? 5.732 2.607 -7.391 1.00 0.00 18 CYS A C 2
ATOM 1150 O O . CYS A 1 18 ? 5.298 2.602 -8.543 1.00 0.00 18 CYS A O 2
ATOM 1157 N N . VAL A 1 19 ? 5.709 1.536 -6.604 1.00 0.00 19 VAL A N 2
ATOM 1158 C CA . VAL A 1 19 ? 5.160 0.265 -7.060 1.00 0.00 19 VAL A CA 2
ATOM 1159 C C . VAL A 1 19 ? 4.013 -0.191 -6.164 1.00 0.00 19 VAL A C 2
ATOM 1160 O O . VAL A 1 19 ? 4.109 -0.178 -4.936 1.00 0.00 19 VAL A O 2
ATOM 1173 N N . PRO A 1 20 ? 2.902 -0.605 -6.789 1.00 0.00 20 PRO A N 2
ATOM 1174 C CA . PRO A 1 20 ? 1.715 -1.074 -6.068 1.00 0.00 20 PRO A CA 2
ATOM 1175 C C . PRO A 1 20 ? 1.947 -2.416 -5.382 1.00 0.00 20 PRO A C 2
ATOM 1176 O O . PRO A 1 20 ? 3.074 -2.904 -5.317 1.00 0.00 20 PRO A O 2
ATOM 1187 N N . ALA A 1 21 ? 0.871 -3.009 -4.872 1.00 0.00 21 ALA A N 2
ATOM 1188 C CA . ALA A 1 21 ? 0.958 -4.296 -4.194 1.00 0.00 21 ALA A CA 2
ATOM 1189 C C . ALA A 1 21 ? 0.817 -5.448 -5.183 1.00 0.00 21 ALA A C 2
ATOM 1190 O O . ALA A 1 21 ? -0.210 -5.588 -5.846 1.00 0.00 21 ALA A O 2
ATOM 1197 N N . GLY A 1 22 ? 1.856 -6.272 -5.276 1.00 0.00 22 GLY A N 2
ATOM 1198 C CA . GLY A 1 22 ? 1.828 -7.401 -6.187 1.00 0.00 22 GLY A CA 2
ATOM 1199 C C . GLY A 1 22 ? 1.873 -6.975 -7.641 1.00 0.00 22 GLY A C 2
ATOM 1200 O O . GLY A 1 22 ? 1.574 -7.764 -8.536 1.00 0.00 22 GLY A O 2
ATOM 1204 N N . GLY A 1 23 ? 2.246 -5.721 -7.877 1.00 0.00 23 GLY A N 2
ATOM 1205 C CA . GLY A 1 23 ? 2.320 -5.212 -9.234 1.00 0.00 23 GLY A CA 2
ATOM 1206 C C . GLY A 1 23 ? 3.738 -4.875 -9.650 1.00 0.00 23 GLY A C 2
ATOM 1207 O O . GLY A 1 23 ? 4.695 -5.232 -8.963 1.00 0.00 23 GLY A O 2
ATOM 1211 N N . GLU A 1 24 ? 3.875 -4.186 -10.780 1.00 0.00 24 GLU A N 2
ATOM 1212 C CA . GLU A 1 24 ? 5.187 -3.804 -11.287 1.00 0.00 24 GLU A CA 2
ATOM 1213 C C . GLU A 1 24 ? 5.133 -2.436 -11.960 1.00 0.00 24 GLU A C 2
ATOM 1214 O O . GLU A 1 24 ? 4.141 -2.085 -12.600 1.00 0.00 24 GLU A O 2
ATOM 1226 N N . LEU A 1 25 ? 6.205 -1.666 -11.809 1.00 0.00 25 LEU A N 2
ATOM 1227 C CA . LEU A 1 25 ? 6.281 -0.335 -12.402 1.00 0.00 25 LEU A CA 2
ATOM 1228 C C . LEU A 1 25 ? 7.655 -0.090 -13.017 1.00 0.00 25 LEU A C 2
ATOM 1229 O O . LEU A 1 25 ? 8.666 -0.584 -12.518 1.00 0.00 25 LEU A O 2
ATOM 1245 N N . ARG A 1 26 ? 7.684 0.676 -14.102 1.00 0.00 26 ARG A N 2
ATOM 1246 C CA . ARG A 1 26 ? 8.934 0.987 -14.785 1.00 0.00 26 ARG A CA 2
ATOM 1247 C C . ARG A 1 26 ? 9.469 2.347 -14.347 1.00 0.00 26 ARG A C 2
ATOM 1248 O O . ARG A 1 26 ? 8.756 3.351 -14.395 1.00 0.00 26 ARG A O 2
ATOM 1269 N N . ILE A 1 27 ? 10.727 2.373 -13.920 1.00 0.00 27 ILE A N 2
ATOM 1270 C CA . ILE A 1 27 ? 11.357 3.609 -13.473 1.00 0.00 27 ILE A CA 2
ATOM 1271 C C . ILE A 1 27 ? 12.327 4.141 -14.522 1.00 0.00 27 ILE A C 2
ATOM 1272 O O . ILE A 1 27 ? 12.992 3.371 -15.216 1.00 0.00 27 ILE A O 2
ATOM 1288 N N . PHE A 1 28 ? 12.405 5.463 -14.632 1.00 0.00 28 PHE A N 2
ATOM 1289 C CA . PHE A 1 28 ? 13.295 6.099 -15.596 1.00 0.00 28 PHE A CA 2
ATOM 1290 C C . PHE A 1 28 ? 14.670 6.350 -14.984 1.00 0.00 28 PHE A C 2
ATOM 1291 O O . PHE A 1 28 ? 14.806 7.109 -14.024 1.00 0.00 28 PHE A O 2
ATOM 1308 N N . VAL A 1 29 ? 15.688 5.705 -15.545 1.00 0.00 29 VAL A N 2
ATOM 1309 C CA . VAL A 1 29 ? 17.053 5.857 -15.055 1.00 0.00 29 VAL A CA 2
ATOM 1310 C C . VAL A 1 29 ? 18.009 6.203 -16.191 1.00 0.00 29 VAL A C 2
ATOM 1311 O O . VAL A 1 29 ? 18.211 5.410 -17.110 1.00 0.00 29 VAL A O 2
ATOM 1324 N N . GLY A 1 30 ? 18.596 7.394 -16.121 1.00 0.00 30 GLY A N 2
ATOM 1325 C CA . GLY A 1 30 ? 19.525 7.825 -17.150 1.00 0.00 30 GLY A CA 2
ATOM 1326 C C . GLY A 1 30 ? 18.882 8.756 -18.158 1.00 0.00 30 GLY A C 2
ATOM 1327 O O . GLY A 1 30 ? 19.481 9.082 -19.183 1.00 0.00 30 GLY A O 2
ATOM 1331 N N . SER A 1 31 ? 17.657 9.185 -17.869 1.00 0.00 31 SER A N 2
ATOM 1332 C CA . SER A 1 31 ? 16.930 10.080 -18.761 1.00 0.00 31 SER A CA 2
ATOM 1333 C C . SER A 1 31 ? 16.906 9.528 -20.183 1.00 0.00 31 SER A C 2
ATOM 1334 O O . SER A 1 31 ? 16.855 10.284 -21.153 1.00 0.00 31 SER A O 2
ATOM 1342 N N . SER A 1 32 ? 16.941 8.204 -20.298 1.00 0.00 32 SER A N 2
ATOM 1343 C CA . SER A 1 32 ? 16.928 7.549 -21.600 1.00 0.00 32 SER A CA 2
ATOM 1344 C C . SER A 1 32 ? 16.483 6.095 -21.472 1.00 0.00 32 SER A C 2
ATOM 1345 O O . SER A 1 32 ? 15.722 5.592 -22.300 1.00 0.00 32 SER A O 2
ATOM 1353 N N . HIS A 1 33 ? 16.964 5.426 -20.430 1.00 0.00 33 HIS A N 2
ATOM 1354 C CA . HIS A 1 33 ? 16.616 4.029 -20.192 1.00 0.00 33 HIS A CA 2
ATOM 1355 C C . HIS A 1 33 ? 15.686 3.898 -18.989 1.00 0.00 33 HIS A C 2
ATOM 1356 O O . HIS A 1 33 ? 15.402 4.879 -18.302 1.00 0.00 33 HIS A O 2
ATOM 1370 N N . SER A 1 34 ? 15.214 2.680 -18.742 1.00 0.00 34 SER A N 2
ATOM 1371 C CA . SER A 1 34 ? 14.313 2.421 -17.626 1.00 0.00 34 SER A CA 2
ATOM 1372 C C . SER A 1 34 ? 14.424 0.972 -17.162 1.00 0.00 34 SER A C 2
ATOM 1373 O O . SER A 1 34 ? 14.932 0.115 -17.885 1.00 0.00 34 SER A O 2
ATOM 1381 N N . TYR A 1 35 ? 13.945 0.707 -15.952 1.00 0.00 35 TYR A N 2
ATOM 1382 C CA . TYR A 1 35 ? 13.993 -0.638 -15.389 1.00 0.00 35 TYR A CA 2
ATOM 1383 C C . TYR A 1 35 ? 12.689 -0.974 -14.671 1.00 0.00 35 TYR A C 2
ATOM 1384 O O . TYR A 1 35 ? 12.227 -0.221 -13.813 1.00 0.00 35 TYR A O 2
ATOM 1402 N N . LEU A 1 36 ? 12.101 -2.110 -15.027 1.00 0.00 36 LEU A N 2
ATOM 1403 C CA . LEU A 1 36 ? 10.851 -2.549 -14.417 1.00 0.00 36 LEU A CA 2
ATOM 1404 C C . LEU A 1 36 ? 11.101 -3.162 -13.043 1.00 0.00 36 LEU A C 2
ATOM 1405 O O . LEU A 1 36 ? 11.999 -3.988 -12.876 1.00 0.00 36 LEU A O 2
ATOM 1421 N N . ILE A 1 37 ? 10.301 -2.754 -12.065 1.00 0.00 37 ILE A N 2
ATOM 1422 C CA . ILE A 1 37 ? 10.433 -3.266 -10.706 1.00 0.00 37 ILE A CA 2
ATOM 1423 C C . ILE A 1 37 ? 9.130 -3.897 -10.227 1.00 0.00 37 ILE A C 2
ATOM 1424 O O . ILE A 1 37 ? 8.088 -3.243 -10.188 1.00 0.00 37 ILE A O 2
ATOM 1440 N N . LYS A 1 38 ? 9.197 -5.173 -9.861 1.00 0.00 38 LYS A N 2
ATOM 1441 C CA . LYS A 1 38 ? 8.024 -5.893 -9.380 1.00 0.00 38 LYS A CA 2
ATOM 1442 C C . LYS A 1 38 ? 8.063 -6.045 -7.862 1.00 0.00 38 LYS A C 2
ATOM 1443 O O . LYS A 1 38 ? 9.092 -6.406 -7.292 1.00 0.00 38 LYS A O 2
ATOM 1462 N N . ALA A 1 39 ? 6.936 -5.768 -7.215 1.00 0.00 39 ALA A N 2
ATOM 1463 C CA . ALA A 1 39 ? 6.841 -5.878 -5.765 1.00 0.00 39 ALA A CA 2
ATOM 1464 C C . ALA A 1 39 ? 6.083 -7.138 -5.358 1.00 0.00 39 ALA A C 2
ATOM 1465 O O . ALA A 1 39 ? 4.914 -7.311 -5.705 1.00 0.00 39 ALA A O 2
ATOM 1472 N N . THR A 1 40 ? 6.756 -8.016 -4.621 1.00 0.00 40 THR A N 2
ATOM 1473 C CA . THR A 1 40 ? 6.147 -9.260 -4.169 1.00 0.00 40 THR A CA 2
ATOM 1474 C C . THR A 1 40 ? 5.324 -9.042 -2.905 1.00 0.00 40 THR A C 2
ATOM 1475 O O . THR A 1 40 ? 5.190 -7.916 -2.427 1.00 0.00 40 THR A O 2
ATOM 1486 N N . SER A 1 41 ? 4.773 -10.126 -2.369 1.00 0.00 41 SER A N 2
ATOM 1487 C CA . SER A 1 41 ? 3.959 -10.052 -1.161 1.00 0.00 41 SER A CA 2
ATOM 1488 C C . SER A 1 41 ? 4.759 -9.467 -0.001 1.00 0.00 41 SER A C 2
ATOM 1489 O O . SER A 1 41 ? 4.194 -8.896 0.932 1.00 0.00 41 SER A O 2
ATOM 1497 N N . SER A 1 42 ? 6.079 -9.613 -0.068 1.00 0.00 42 SER A N 2
ATOM 1498 C CA . SER A 1 42 ? 6.958 -9.103 0.977 1.00 0.00 42 SER A CA 2
ATOM 1499 C C . SER A 1 42 ? 7.608 -7.791 0.548 1.00 0.00 42 SER A C 2
ATOM 1500 O O . SER A 1 42 ? 8.641 -7.391 1.087 1.00 0.00 42 SER A O 2
ATOM 1508 N N . CYS A 1 43 ? 6.996 -7.126 -0.426 1.00 0.00 43 CYS A N 2
ATOM 1509 C CA . CYS A 1 43 ? 7.514 -5.859 -0.930 1.00 0.00 43 CYS A CA 2
ATOM 1510 C C . CYS A 1 43 ? 8.864 -6.056 -1.613 1.00 0.00 43 CYS A C 2
ATOM 1511 O O . CYS A 1 43 ? 9.601 -5.098 -1.843 1.00 0.00 43 CYS A O 2
ATOM 1518 N N . GLY A 1 44 ? 9.182 -7.307 -1.934 1.00 0.00 44 GLY A N 2
ATOM 1519 C CA . GLY A 1 44 ? 10.442 -7.608 -2.588 1.00 0.00 44 GLY A CA 2
ATOM 1520 C C . GLY A 1 44 ? 10.514 -7.048 -3.995 1.00 0.00 44 GLY A C 2
ATOM 1521 O O . GLY A 1 44 ? 9.618 -7.279 -4.809 1.00 0.00 44 GLY A O 2
ATOM 1525 N N . LEU A 1 45 ? 11.580 -6.310 -4.283 1.00 0.00 45 LEU A N 2
ATOM 1526 C CA . LEU A 1 45 ? 11.764 -5.714 -5.601 1.00 0.00 45 LEU A CA 2
ATOM 1527 C C . LEU A 1 45 ? 12.595 -6.626 -6.499 1.00 0.00 45 LEU A C 2
ATOM 1528 O O . LEU A 1 45 ? 13.513 -7.302 -6.035 1.00 0.00 45 LEU A O 2
ATOM 1544 N N . SER A 1 46 ? 12.268 -6.636 -7.788 1.00 0.00 46 SER A N 2
ATOM 1545 C CA . SER A 1 46 ? 12.983 -7.466 -8.751 1.00 0.00 46 SER A CA 2
ATOM 1546 C C . SER A 1 46 ? 12.468 -7.222 -10.166 1.00 0.00 46 SER A C 2
ATOM 1547 O O . SER A 1 46 ? 11.314 -6.838 -10.362 1.00 0.00 46 SER A O 2
ATOM 1555 N N . LEU A 1 47 ? 13.332 -7.447 -11.150 1.00 0.00 47 LEU A N 2
ATOM 1556 C CA . LEU A 1 47 ? 12.966 -7.252 -12.548 1.00 0.00 47 LEU A CA 2
ATOM 1557 C C . LEU A 1 47 ? 11.983 -8.323 -13.009 1.00 0.00 47 LEU A C 2
ATOM 1558 O O . LEU A 1 47 ? 11.966 -9.435 -12.479 1.00 0.00 47 LEU A O 2
ATOM 1574 N N . THR A 1 48 ? 11.166 -7.983 -14.001 1.00 0.00 48 THR A N 2
ATOM 1575 C CA . THR A 1 48 ? 10.181 -8.915 -14.534 1.00 0.00 48 THR A CA 2
ATOM 1576 C C . THR A 1 48 ? 10.769 -9.749 -15.666 1.00 0.00 48 THR A C 2
ATOM 1577 O O . THR A 1 48 ? 10.861 -9.291 -16.804 1.00 0.00 48 THR A O 2
ATOM 1588 N N . ASN A 1 49 ? 11.166 -10.977 -15.346 1.00 0.00 49 ASN A N 2
ATOM 1589 C CA . ASN A 1 49 ? 11.746 -11.875 -16.338 1.00 0.00 49 ASN A CA 2
ATOM 1590 C C . ASN A 1 49 ? 12.931 -11.219 -17.039 1.00 0.00 49 ASN A C 2
ATOM 1591 O O . ASN A 1 49 ? 13.247 -11.547 -18.183 1.00 0.00 49 ASN A O 2
ATOM 1602 N N . GLN A 1 50 ? 13.583 -10.292 -16.345 1.00 0.00 50 GLN A N 2
ATOM 1603 C CA . GLN A 1 50 ? 14.733 -9.590 -16.902 1.00 0.00 50 GLN A CA 2
ATOM 1604 C C . GLN A 1 50 ? 15.887 -9.559 -15.905 1.00 0.00 50 GLN A C 2
ATOM 1605 O O . GLN A 1 50 ? 15.705 -9.843 -14.721 1.00 0.00 50 GLN A O 2
ATOM 1619 N N . VAL A 1 51 ? 17.074 -9.213 -16.392 1.00 0.00 51 VAL A N 2
ATOM 1620 C CA . VAL A 1 51 ? 18.258 -9.145 -15.543 1.00 0.00 51 VAL A CA 2
ATOM 1621 C C . VAL A 1 51 ? 18.850 -7.740 -15.537 1.00 0.00 51 VAL A C 2
ATOM 1622 O O . VAL A 1 51 ? 18.970 -7.101 -16.583 1.00 0.00 51 VAL A O 2
ATOM 1635 N N . PHE A 1 52 ? 19.218 -7.264 -14.353 1.00 0.00 52 PHE A N 2
ATOM 1636 C CA . PHE A 1 52 ? 19.797 -5.933 -14.210 1.00 0.00 52 PHE A CA 2
ATOM 1637 C C . PHE A 1 52 ? 20.969 -5.744 -15.169 1.00 0.00 52 PHE A C 2
ATOM 1638 O O . PHE A 1 52 ? 21.465 -6.707 -15.756 1.00 0.00 52 PHE A O 2
ATOM 1655 N N . ILE A 1 53 ? 21.405 -4.499 -15.323 1.00 0.00 53 ILE A N 2
ATOM 1656 C CA . ILE A 1 53 ? 22.518 -4.184 -16.210 1.00 0.00 53 ILE A CA 2
ATOM 1657 C C . ILE A 1 53 ? 23.166 -2.857 -15.829 1.00 0.00 53 ILE A C 2
ATOM 1658 O O . ILE A 1 53 ? 22.724 -2.183 -14.900 1.00 0.00 53 ILE A O 2
ATOM 1674 N N . ASN A 1 54 ? 24.215 -2.487 -16.557 1.00 0.00 54 ASN A N 2
ATOM 1675 C CA . ASN A 1 54 ? 24.924 -1.239 -16.296 1.00 0.00 54 ASN A CA 2
ATOM 1676 C C . ASN A 1 54 ? 25.337 -1.144 -14.831 1.00 0.00 54 ASN A C 2
ATOM 1677 O O . ASN A 1 54 ? 25.475 -0.050 -14.283 1.00 0.00 54 ASN A O 2
ATOM 1688 N N . GLY A 1 55 ? 25.533 -2.298 -14.200 1.00 0.00 55 GLY A N 2
ATOM 1689 C CA . GLY A 1 55 ? 25.930 -2.323 -12.805 1.00 0.00 55 GLY A CA 2
ATOM 1690 C C . GLY A 1 55 ? 24.970 -1.558 -11.915 1.00 0.00 55 GLY A C 2
ATOM 1691 O O . GLY A 1 55 ? 25.388 -0.896 -10.966 1.00 0.00 55 GLY A O 2
ATOM 1695 N N . GLU A 1 56 ? 23.680 -1.646 -12.225 1.00 0.00 56 GLU A N 2
ATOM 1696 C CA . GLU A 1 56 ? 22.659 -0.954 -11.447 1.00 0.00 56 GLU A CA 2
ATOM 1697 C C . GLU A 1 56 ? 21.894 -1.932 -10.561 1.00 0.00 56 GLU A C 2
ATOM 1698 O O . GLU A 1 56 ? 21.721 -3.099 -10.912 1.00 0.00 56 GLU A O 2
ATOM 1710 N N . SER A 1 57 ? 21.438 -1.447 -9.410 1.00 0.00 57 SER A N 2
ATOM 1711 C CA . SER A 1 57 ? 20.695 -2.279 -8.471 1.00 0.00 57 SER A CA 2
ATOM 1712 C C . SER A 1 57 ? 19.382 -1.611 -8.075 1.00 0.00 57 SER A C 2
ATOM 1713 O O . SER A 1 57 ? 19.181 -0.420 -8.315 1.00 0.00 57 SER A O 2
ATOM 1721 N N . VAL A 1 58 ? 18.491 -2.386 -7.466 1.00 0.00 58 VAL A N 2
ATOM 1722 C CA . VAL A 1 58 ? 17.197 -1.871 -7.034 1.00 0.00 58 VAL A CA 2
ATOM 1723 C C . VAL A 1 58 ? 17.064 -1.922 -5.516 1.00 0.00 58 VAL A C 2
ATOM 1724 O O . VAL A 1 58 ? 17.539 -2.857 -4.873 1.00 0.00 58 VAL A O 2
ATOM 1737 N N . GLN A 1 59 ? 16.413 -0.911 -4.951 1.00 0.00 59 GLN A N 2
ATOM 1738 C CA . GLN A 1 59 ? 16.217 -0.841 -3.508 1.00 0.00 59 GLN A CA 2
ATOM 1739 C C . GLN A 1 59 ? 14.795 -0.404 -3.172 1.00 0.00 59 GLN A C 2
ATOM 1740 O O . GLN A 1 59 ? 14.186 0.379 -3.902 1.00 0.00 59 GLN A O 2
ATOM 1754 N N . SER A 1 60 ? 14.270 -0.915 -2.063 1.00 0.00 60 SER A N 2
ATOM 1755 C CA . SER A 1 60 ? 12.918 -0.580 -1.632 1.00 0.00 60 SER A CA 2
ATOM 1756 C C . SER A 1 60 ? 12.894 0.762 -0.908 1.00 0.00 60 SER A C 2
ATOM 1757 O O . SER A 1 60 ? 13.269 0.857 0.260 1.00 0.00 60 SER A O 2
ATOM 1765 N N . GLY A 1 61 ? 12.450 1.800 -1.612 1.00 0.00 61 GLY A N 2
ATOM 1766 C CA . GLY A 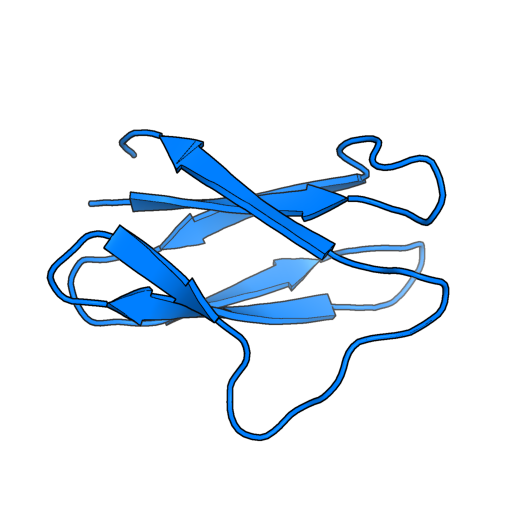1 61 ? 12.385 3.124 -1.021 1.00 0.00 61 GLY A CA 2
ATOM 1767 C C . GLY A 1 61 ? 11.468 3.177 0.184 1.00 0.00 61 GLY A C 2
ATOM 1768 O O . GLY A 1 61 ? 11.526 4.116 0.977 1.00 0.00 61 GLY A O 2
ATOM 1772 N N . GLY A 1 62 ? 10.616 2.165 0.323 1.00 0.00 62 GLY A N 2
ATOM 1773 C CA . GLY A 1 62 ? 9.693 2.120 1.442 1.00 0.00 62 GLY A CA 2
ATOM 1774 C C . GLY A 1 62 ? 8.257 1.916 1.001 1.00 0.00 62 GLY A C 2
ATOM 1775 O O . GLY A 1 62 ? 7.973 1.052 0.172 1.00 0.00 62 GLY A O 2
ATOM 1779 N N . ARG A 1 63 ? 7.350 2.711 1.558 1.00 0.00 63 ARG A N 2
ATOM 1780 C CA . ARG A 1 63 ? 5.935 2.611 1.220 1.00 0.00 63 ARG A CA 2
ATOM 1781 C C . ARG A 1 63 ? 5.483 3.822 0.409 1.00 0.00 63 ARG A C 2
ATOM 1782 O O . ARG A 1 63 ? 5.951 4.939 0.628 1.00 0.00 63 ARG A O 2
ATOM 1803 N N . CYS A 1 64 ? 4.571 3.592 -0.530 1.00 0.00 64 CYS A N 2
ATOM 1804 C CA . CYS A 1 64 ? 4.056 4.662 -1.375 1.00 0.00 64 CYS A CA 2
ATOM 1805 C C . CYS A 1 64 ? 3.261 5.671 -0.551 1.00 0.00 64 CYS A C 2
ATOM 1806 O O . CYS A 1 64 ? 2.261 5.324 0.077 1.00 0.00 64 CYS A O 2
ATOM 1813 N N . ASN A 1 1 ? 1.223 -1.004 -0.630 1.00 0.00 1 ASN A N 3
ATOM 1814 C CA . ASN A 1 1 ? 2.097 -0.557 -1.709 1.00 0.00 1 ASN A CA 3
ATOM 1815 C C . ASN A 1 1 ? 3.523 -0.357 -1.206 1.00 0.00 1 ASN A C 3
ATOM 1816 O O . ASN A 1 1 ? 3.756 -0.217 -0.005 1.00 0.00 1 ASN A O 3
ATOM 1827 N N . CYS A 1 2 ? 4.475 -0.344 -2.133 1.00 0.00 2 CYS A N 3
ATOM 1828 C CA . CYS A 1 2 ? 5.879 -0.161 -1.786 1.00 0.00 2 CYS A CA 3
ATOM 1829 C C . CYS A 1 2 ? 6.549 0.829 -2.735 1.00 0.00 2 CYS A C 3
ATOM 1830 O O . CYS A 1 2 ? 5.929 1.319 -3.678 1.00 0.00 2 CYS A O 3
ATOM 1837 N N . VAL A 1 3 ? 7.821 1.118 -2.477 1.00 0.00 3 VAL A N 3
ATOM 1838 C CA . VAL A 1 3 ? 8.577 2.048 -3.308 1.00 0.00 3 VAL A CA 3
ATOM 1839 C C . VAL A 1 3 ? 9.769 1.357 -3.960 1.00 0.00 3 VAL A C 3
ATOM 1840 O O . VAL A 1 3 ? 10.407 0.495 -3.357 1.00 0.00 3 VAL A O 3
ATOM 1853 N N . ALA A 1 4 ? 10.065 1.743 -5.197 1.00 0.00 4 ALA A N 3
ATOM 1854 C CA . ALA A 1 4 ? 11.182 1.163 -5.932 1.00 0.00 4 ALA A CA 3
ATOM 185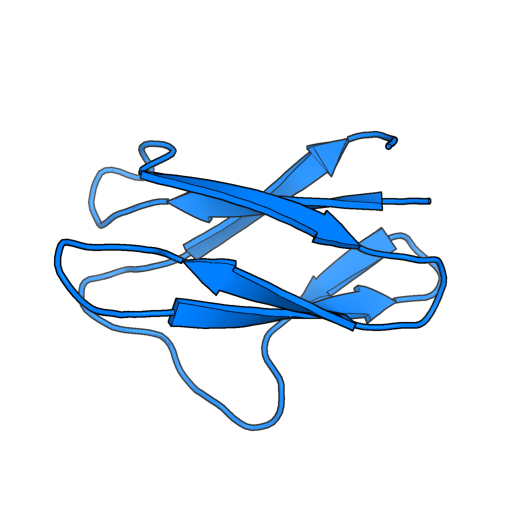5 C C . ALA A 1 4 ? 12.230 2.220 -6.262 1.00 0.00 4 ALA A C 3
ATOM 1856 O O . ALA A 1 4 ? 11.900 3.313 -6.720 1.00 0.00 4 ALA A O 3
ATOM 1863 N N . ASN A 1 5 ? 13.495 1.887 -6.026 1.00 0.00 5 ASN A N 3
ATOM 1864 C CA . ASN A 1 5 ? 14.592 2.809 -6.297 1.00 0.00 5 ASN A CA 3
ATOM 1865 C C . ASN A 1 5 ? 15.738 2.096 -7.007 1.00 0.00 5 ASN A C 3
ATOM 1866 O O . ASN A 1 5 ? 16.002 0.920 -6.756 1.00 0.00 5 ASN A O 3
ATOM 1877 N N . ILE A 1 6 ? 16.416 2.816 -7.895 1.00 0.00 6 ILE A N 3
ATOM 1878 C CA . ILE A 1 6 ? 17.536 2.253 -8.640 1.00 0.00 6 ILE A CA 3
ATOM 1879 C C . ILE A 1 6 ? 18.845 2.943 -8.270 1.00 0.00 6 ILE A C 3
ATOM 1880 O O . ILE A 1 6 ? 18.908 4.169 -8.175 1.00 0.00 6 ILE A O 3
ATOM 1896 N N . LEU A 1 7 ? 19.888 2.146 -8.063 1.00 0.00 7 LEU A N 3
ATOM 1897 C CA . LEU A 1 7 ? 21.198 2.679 -7.704 1.00 0.00 7 LEU A CA 3
ATOM 1898 C C . LEU A 1 7 ? 22.228 2.364 -8.784 1.00 0.00 7 LEU A C 3
ATOM 1899 O O . LEU A 1 7 ? 22.092 1.386 -9.518 1.00 0.00 7 LEU A O 3
ATOM 1915 N N . ASN A 1 8 ? 23.259 3.197 -8.872 1.00 0.00 8 ASN A N 3
ATOM 1916 C CA . ASN A 1 8 ? 24.314 3.006 -9.861 1.00 0.00 8 ASN A CA 3
ATOM 1917 C C . ASN A 1 8 ? 25.442 2.150 -9.294 1.00 0.00 8 ASN A C 3
ATOM 1918 O O . ASN A 1 8 ? 25.300 1.541 -8.233 1.00 0.00 8 ASN A O 3
ATOM 1929 N N . ILE A 1 9 ? 26.563 2.110 -10.007 1.00 0.00 9 ILE A N 3
ATOM 1930 C CA . ILE A 1 9 ? 27.716 1.331 -9.574 1.00 0.00 9 ILE A CA 3
ATOM 1931 C C . ILE A 1 9 ? 28.164 1.743 -8.176 1.00 0.00 9 ILE A C 3
ATOM 1932 O O . ILE A 1 9 ? 28.706 0.934 -7.424 1.00 0.00 9 ILE A O 3
ATOM 1948 N N . ASN A 1 10 ? 27.933 3.006 -7.835 1.00 0.00 10 ASN A N 3
ATOM 1949 C CA . ASN A 1 10 ? 28.311 3.526 -6.526 1.00 0.00 10 ASN A CA 3
ATOM 1950 C C . ASN A 1 10 ? 27.157 3.402 -5.536 1.00 0.00 10 ASN A C 3
ATOM 1951 O O . ASN A 1 10 ? 27.120 4.096 -4.521 1.00 0.00 10 ASN A O 3
ATOM 1962 N N . GLU A 1 11 ? 26.216 2.513 -5.841 1.00 0.00 11 GLU A N 3
ATOM 1963 C CA . GLU A 1 11 ? 25.061 2.298 -4.978 1.00 0.00 11 GLU A CA 3
ATOM 1964 C C . GLU A 1 11 ? 24.364 3.619 -4.664 1.00 0.00 11 GLU A C 3
ATOM 1965 O O . GLU A 1 11 ? 23.757 3.776 -3.605 1.00 0.00 11 GLU A O 3
ATOM 1977 N N . ALA A 1 12 ? 24.456 4.565 -5.592 1.00 0.00 12 ALA A N 3
ATOM 1978 C CA . ALA A 1 12 ? 23.834 5.872 -5.416 1.00 0.00 12 ALA A CA 3
ATOM 1979 C C . ALA A 1 12 ? 22.480 5.933 -6.116 1.00 0.00 12 ALA A C 3
ATOM 1980 O O . ALA A 1 12 ? 22.366 5.616 -7.299 1.00 0.00 12 ALA A O 3
ATOM 1987 N N . VAL A 1 13 ? 21.455 6.344 -5.375 1.00 0.00 13 VAL A N 3
ATOM 1988 C CA . VAL A 1 13 ? 20.108 6.448 -5.924 1.00 0.00 13 VAL A CA 3
ATOM 1989 C C . VAL A 1 13 ? 20.092 7.310 -7.181 1.00 0.00 13 VAL A C 3
ATOM 1990 O O . VAL A 1 13 ? 20.248 8.530 -7.111 1.00 0.00 13 VAL A O 3
ATOM 2003 N N . ILE A 1 14 ? 19.903 6.670 -8.330 1.00 0.00 14 ILE A N 3
ATOM 2004 C CA . ILE A 1 14 ? 19.865 7.379 -9.602 1.00 0.00 14 ILE A CA 3
ATOM 2005 C C . ILE A 1 14 ? 18.444 7.447 -10.152 1.00 0.00 14 ILE A C 3
ATOM 2006 O O . ILE A 1 14 ? 18.127 8.302 -10.977 1.00 0.00 14 ILE A O 3
ATOM 2022 N N . ALA A 1 15 ? 17.592 6.539 -9.687 1.00 0.00 15 ALA A N 3
ATOM 2023 C CA . ALA A 1 15 ? 16.203 6.498 -10.128 1.00 0.00 15 ALA A CA 3
ATOM 2024 C C . ALA A 1 15 ? 15.262 6.236 -8.957 1.00 0.00 15 ALA A C 3
ATOM 2025 O O . ALA A 1 15 ? 15.667 5.687 -7.932 1.00 0.00 15 ALA A O 3
ATOM 2032 N N . THR A 1 16 ? 14.003 6.633 -9.115 1.00 0.00 16 THR A N 3
ATOM 2033 C CA . THR A 1 16 ? 13.005 6.443 -8.071 1.00 0.00 16 THR A CA 3
ATOM 2034 C C . THR A 1 16 ? 11.622 6.211 -8.668 1.00 0.00 16 THR A C 3
ATOM 2035 O O . THR A 1 16 ? 11.320 6.683 -9.763 1.00 0.00 16 THR A O 3
ATOM 2046 N N . GLY A 1 17 ? 10.782 5.481 -7.939 1.00 0.00 17 GLY A N 3
ATOM 2047 C CA . GLY A 1 17 ? 9.440 5.200 -8.413 1.00 0.00 17 GLY A CA 3
ATOM 2048 C C . GLY A 1 17 ? 8.588 4.509 -7.367 1.00 0.00 17 GLY A C 3
ATOM 2049 O O . GLY A 1 17 ? 9.102 4.023 -6.359 1.00 0.00 17 GLY A O 3
ATOM 2053 N N . CYS A 1 18 ? 7.281 4.466 -7.604 1.00 0.00 18 CYS A N 3
ATOM 2054 C CA . CYS A 1 18 ? 6.355 3.833 -6.674 1.00 0.00 18 CYS A CA 3
ATOM 2055 C C . CYS A 1 18 ? 5.761 2.563 -7.277 1.00 0.00 18 CYS A C 3
ATOM 2056 O O . CYS A 1 18 ? 5.271 2.570 -8.406 1.00 0.00 18 CYS A O 3
ATOM 2063 N N . VAL A 1 19 ? 5.810 1.474 -6.516 1.00 0.00 19 VAL A N 3
ATOM 2064 C CA . VAL A 1 19 ? 5.276 0.197 -6.975 1.00 0.00 19 VAL A CA 3
ATOM 2065 C C . VAL A 1 19 ? 4.119 -0.263 -6.095 1.00 0.00 19 VAL A C 3
ATOM 2066 O O . VAL A 1 19 ? 4.193 -0.238 -4.866 1.00 0.00 19 VAL A O 3
ATOM 2079 N N . PRO A 1 20 ? 3.023 -0.695 -6.736 1.00 0.00 20 PRO A N 3
ATOM 2080 C CA . PRO A 1 20 ? 1.829 -1.170 -6.031 1.00 0.00 20 PRO A CA 3
ATOM 2081 C C . PRO A 1 20 ? 2.063 -2.503 -5.329 1.00 0.00 20 PRO A C 3
ATOM 2082 O O . PRO A 1 20 ? 3.182 -3.014 -5.302 1.00 0.00 20 PRO A O 3
ATOM 2093 N N . ALA A 1 21 ? 0.999 -3.062 -4.762 1.00 0.00 21 ALA A N 3
ATOM 2094 C CA . ALA A 1 21 ? 1.088 -4.337 -4.061 1.00 0.00 21 ALA A CA 3
ATOM 2095 C C . ALA A 1 21 ? 0.895 -5.506 -5.022 1.00 0.00 21 ALA A C 3
ATOM 2096 O O . ALA A 1 21 ? -0.155 -5.639 -5.649 1.00 0.00 21 ALA A O 3
ATOM 2103 N N . GLY A 1 22 ? 1.916 -6.350 -5.133 1.00 0.00 22 GLY A N 3
ATOM 2104 C CA . GLY A 1 22 ? 1.838 -7.496 -6.020 1.00 0.00 22 GLY A CA 3
ATOM 2105 C C . GLY A 1 22 ? 1.935 -7.106 -7.481 1.00 0.00 22 GLY A C 3
ATOM 2106 O O . GLY A 1 22 ? 1.770 -7.943 -8.367 1.00 0.00 22 GLY A O 3
ATOM 2110 N N . GLY A 1 23 ? 2.201 -5.828 -7.735 1.00 0.00 23 GLY A N 3
ATOM 2111 C CA . GLY A 1 23 ? 2.313 -5.350 -9.100 1.00 0.00 23 GLY A CA 3
ATOM 2112 C C . GLY A 1 23 ? 3.743 -5.028 -9.487 1.00 0.00 23 GLY A C 3
ATOM 2113 O O . GLY A 1 23 ? 4.685 -5.542 -8.886 1.00 0.00 23 GLY A O 3
ATOM 2117 N N . GLU A 1 24 ? 3.904 -4.175 -10.494 1.00 0.00 24 GLU A N 3
ATOM 2118 C CA . GLU A 1 24 ? 5.230 -3.787 -10.960 1.00 0.00 24 GLU A CA 3
ATOM 2119 C C . GLU A 1 24 ? 5.172 -2.474 -11.735 1.00 0.00 24 GLU A C 3
ATOM 2120 O O . GLU A 1 24 ? 4.208 -2.205 -12.452 1.00 0.00 24 GLU A O 3
ATOM 2132 N N . LEU A 1 25 ? 6.211 -1.659 -11.585 1.00 0.00 25 LEU A N 3
ATOM 2133 C CA . LEU A 1 25 ? 6.279 -0.373 -12.270 1.00 0.00 25 LEU A CA 3
ATOM 2134 C C . LEU A 1 25 ? 7.644 -0.174 -12.921 1.00 0.00 25 LEU A C 3
ATOM 2135 O O . LEU A 1 25 ? 8.658 -0.659 -12.419 1.00 0.00 25 LEU A O 3
ATOM 2151 N N . ARG A 1 26 ? 7.662 0.544 -14.039 1.00 0.00 26 ARG A N 3
ATOM 2152 C CA . ARG A 1 26 ? 8.902 0.808 -14.758 1.00 0.00 26 ARG A CA 3
ATOM 2153 C C . ARG A 1 26 ? 9.461 2.180 -14.393 1.00 0.00 26 ARG A C 3
ATOM 2154 O O . ARG A 1 26 ? 8.861 3.209 -14.708 1.00 0.00 26 ARG A O 3
ATOM 2175 N N . ILE A 1 27 ? 10.611 2.188 -13.728 1.00 0.00 27 ILE A N 3
ATOM 2176 C CA . ILE A 1 27 ? 11.250 3.433 -13.322 1.00 0.00 27 ILE A CA 3
ATOM 2177 C C . ILE A 1 27 ? 12.227 3.922 -14.385 1.00 0.00 27 ILE A C 3
ATOM 2178 O O . ILE A 1 27 ? 12.851 3.123 -15.084 1.00 0.00 27 ILE A O 3
ATOM 2194 N N . PHE A 1 28 ? 12.357 5.240 -14.501 1.00 0.00 28 PHE A N 3
ATOM 2195 C CA . PHE A 1 28 ? 13.260 5.836 -15.479 1.00 0.00 28 PHE A CA 3
ATOM 2196 C C . PHE A 1 28 ? 14.655 6.022 -14.888 1.00 0.00 28 PHE A C 3
ATOM 2197 O O . PHE A 1 28 ? 14.836 6.751 -13.913 1.00 0.00 28 PHE A O 3
ATOM 2214 N N . VAL A 1 29 ? 15.638 5.357 -15.487 1.00 0.00 29 VAL A N 3
ATOM 2215 C CA . VAL A 1 29 ? 17.016 5.448 -15.021 1.00 0.00 29 VAL A CA 3
ATOM 2216 C C . VAL A 1 29 ? 17.933 5.974 -16.120 1.00 0.00 29 VAL A C 3
ATOM 2217 O O . VAL A 1 29 ? 18.779 5.247 -16.638 1.00 0.00 29 VAL A O 3
ATOM 2230 N N . GLY A 1 30 ? 17.759 7.245 -16.471 1.00 0.00 30 GLY A N 3
ATOM 2231 C CA . GLY A 1 30 ? 18.578 7.848 -17.506 1.00 0.00 30 GLY A CA 3
ATOM 2232 C C . GLY A 1 30 ? 17.815 8.062 -18.798 1.00 0.00 30 GLY A C 3
ATOM 2233 O O . GLY A 1 30 ? 16.729 7.512 -18.984 1.00 0.00 30 GLY A O 3
ATOM 2237 N N . SER A 1 31 ? 18.382 8.865 -19.693 1.00 0.00 31 SER A N 3
ATOM 2238 C CA . SER A 1 31 ? 17.745 9.156 -20.972 1.00 0.00 31 SER A CA 3
ATOM 2239 C C . SER A 1 31 ? 17.528 7.876 -21.774 1.00 0.00 31 SER A C 3
ATOM 2240 O O . SER A 1 31 ? 18.478 7.160 -22.090 1.00 0.00 31 SER A O 3
ATOM 2248 N N . SER A 1 32 ? 16.270 7.595 -22.099 1.00 0.00 32 SER A N 3
ATOM 2249 C CA . SER A 1 32 ? 15.926 6.400 -22.860 1.00 0.00 32 SER A CA 3
ATOM 2250 C C . SER A 1 32 ? 16.296 5.138 -22.087 1.00 0.00 32 SER A C 3
ATOM 2251 O O . SER A 1 32 ? 16.548 4.087 -22.676 1.00 0.00 32 SER A O 3
ATOM 2259 N N . HIS A 1 33 ? 16.326 5.251 -20.763 1.00 0.00 33 HIS A N 3
ATOM 2260 C CA . HIS A 1 33 ? 16.665 4.119 -19.907 1.00 0.00 33 HIS A CA 3
ATOM 2261 C C . HIS A 1 33 ? 15.622 3.939 -18.807 1.00 0.00 33 HIS A C 3
ATOM 2262 O O . HIS A 1 33 ? 15.137 4.913 -18.233 1.00 0.00 33 HIS A O 3
ATOM 2276 N N . SER A 1 34 ? 15.282 2.686 -18.521 1.00 0.00 34 SER A N 3
ATOM 2277 C CA . SER A 1 34 ? 14.294 2.378 -17.493 1.00 0.00 34 SER A CA 3
ATOM 2278 C C . SER A 1 34 ? 14.303 0.889 -17.160 1.00 0.00 34 SER A C 3
ATOM 2279 O O . SER A 1 34 ? 14.664 0.057 -17.993 1.00 0.00 34 SER A O 3
ATOM 2287 N N . TYR A 1 35 ? 13.904 0.562 -15.936 1.00 0.00 35 TYR A N 3
ATOM 2288 C CA . TYR A 1 35 ? 13.868 -0.826 -15.490 1.00 0.00 35 TYR A CA 3
ATOM 2289 C C . TYR A 1 35 ? 12.562 -1.131 -14.763 1.00 0.00 35 TYR A C 3
ATOM 2290 O O . TYR A 1 35 ? 12.064 -0.314 -13.986 1.00 0.00 35 TYR A O 3
ATOM 2308 N N . LEU A 1 36 ? 12.012 -2.312 -15.019 1.00 0.00 36 LEU A N 3
ATOM 2309 C CA . LEU A 1 36 ? 10.763 -2.728 -14.389 1.00 0.00 36 LEU A CA 3
ATOM 2310 C C . LEU A 1 36 ? 11.021 -3.325 -13.010 1.00 0.00 36 LEU A C 3
ATOM 2311 O O . LEU A 1 36 ? 11.880 -4.193 -12.849 1.00 0.00 36 LEU A O 3
ATOM 2327 N N . ILE A 1 37 ? 10.272 -2.855 -12.018 1.00 0.00 37 ILE A N 3
ATOM 2328 C CA . ILE A 1 37 ? 10.418 -3.345 -10.653 1.00 0.00 37 ILE A CA 3
ATOM 2329 C C . ILE A 1 37 ? 9.108 -3.931 -10.136 1.00 0.00 37 ILE A C 3
ATOM 2330 O O . ILE A 1 37 ? 8.109 -3.224 -10.004 1.00 0.00 37 ILE A O 3
ATOM 2346 N N . LYS A 1 38 ? 9.121 -5.227 -9.843 1.00 0.00 38 LYS A N 3
ATOM 2347 C CA . LYS A 1 38 ? 7.936 -5.909 -9.337 1.00 0.00 38 LYS A CA 3
ATOM 2348 C C . LYS A 1 38 ? 7.991 -6.040 -7.818 1.00 0.00 38 LYS A C 3
ATOM 2349 O O . LYS A 1 38 ? 8.954 -6.572 -7.266 1.00 0.00 38 LYS A O 3
ATOM 2368 N N . ALA A 1 39 ? 6.951 -5.554 -7.149 1.00 0.00 39 ALA A N 3
ATOM 2369 C CA . ALA A 1 39 ? 6.880 -5.621 -5.694 1.00 0.00 39 ALA A CA 3
ATOM 2370 C C . ALA A 1 39 ? 5.943 -6.735 -5.241 1.00 0.00 39 ALA A C 3
ATOM 2371 O O . ALA A 1 39 ? 4.742 -6.701 -5.515 1.00 0.00 39 ALA A O 3
ATOM 2378 N N . THR A 1 40 ? 6.498 -7.723 -4.547 1.00 0.00 40 THR A N 3
ATOM 2379 C CA . THR A 1 40 ? 5.712 -8.849 -4.057 1.00 0.00 40 THR A CA 3
ATOM 2380 C C . THR A 1 40 ? 4.994 -8.496 -2.760 1.00 0.00 40 THR A C 3
ATOM 2381 O O . THR A 1 40 ? 5.131 -7.385 -2.246 1.00 0.00 40 THR A O 3
ATOM 2392 N N . SER A 1 41 ? 4.230 -9.447 -2.234 1.00 0.00 41 SER A N 3
ATOM 2393 C CA . SER A 1 41 ? 3.488 -9.235 -0.997 1.00 0.00 41 SER A CA 3
ATOM 2394 C C . SER A 1 41 ? 4.427 -8.840 0.139 1.00 0.00 41 SER A C 3
ATOM 2395 O O . SER A 1 41 ? 4.023 -8.165 1.087 1.00 0.00 41 SER A O 3
ATOM 2403 N N . SER A 1 42 ? 5.682 -9.265 0.036 1.00 0.00 42 SER A N 3
ATOM 2404 C CA . SER A 1 42 ? 6.678 -8.960 1.056 1.00 0.00 42 SER A CA 3
ATOM 2405 C C . SER A 1 42 ? 7.401 -7.655 0.735 1.00 0.00 42 SER A C 3
ATOM 2406 O O . SER A 1 42 ? 8.441 -7.348 1.320 1.00 0.00 42 SER A O 3
ATOM 2414 N N . CYS A 1 43 ? 6.843 -6.891 -0.197 1.00 0.00 43 CYS A N 3
ATOM 2415 C CA . CYS A 1 43 ? 7.432 -5.618 -0.597 1.00 0.00 43 CYS A CA 3
ATOM 2416 C C . CYS A 1 43 ? 8.798 -5.831 -1.243 1.00 0.00 43 CYS A C 3
ATOM 2417 O O . CYS A 1 43 ? 9.574 -4.889 -1.404 1.00 0.00 43 CYS A O 3
ATOM 2424 N N . GLY A 1 44 ? 9.086 -7.076 -1.610 1.00 0.00 44 GLY A N 3
ATOM 2425 C CA . GLY A 1 44 ? 10.358 -7.390 -2.234 1.00 0.00 44 GLY A CA 3
ATOM 2426 C C . GLY A 1 44 ? 10.414 -6.959 -3.686 1.00 0.00 44 GLY A C 3
ATOM 2427 O O . GLY A 1 44 ? 9.476 -7.196 -4.449 1.00 0.00 44 GLY A O 3
ATOM 2431 N N . LEU A 1 45 ? 11.515 -6.323 -4.071 1.00 0.00 45 LEU A N 3
ATOM 2432 C CA . LEU A 1 45 ? 11.690 -5.856 -5.442 1.00 0.00 45 LEU A CA 3
ATOM 2433 C C . LEU A 1 45 ? 12.414 -6.901 -6.285 1.00 0.00 45 LEU A C 3
ATOM 2434 O O . LEU A 1 45 ? 13.181 -7.711 -5.764 1.00 0.00 45 LEU A O 3
ATOM 2450 N N . SER A 1 46 ? 12.166 -6.875 -7.591 1.00 0.00 46 SER A N 3
ATOM 2451 C CA . SER A 1 46 ? 12.793 -7.821 -8.506 1.00 0.00 46 SER A CA 3
ATOM 2452 C C . SER A 1 46 ? 12.329 -7.579 -9.939 1.00 0.00 46 SER A C 3
ATOM 2453 O O . SER A 1 46 ? 11.150 -7.322 -10.188 1.00 0.00 46 SER A O 3
ATOM 2461 N N . LEU A 1 47 ? 13.264 -7.662 -10.879 1.00 0.00 47 LEU A N 3
ATOM 2462 C CA . LEU A 1 47 ? 12.953 -7.452 -12.289 1.00 0.00 47 LEU A CA 3
ATOM 2463 C C . LEU A 1 47 ? 11.946 -8.485 -12.784 1.00 0.00 47 LEU A C 3
ATOM 2464 O O . LEU A 1 47 ? 11.750 -9.528 -12.158 1.00 0.00 47 LEU A O 3
ATOM 2480 N N . THR A 1 48 ? 11.310 -8.191 -13.914 1.00 0.00 48 THR A N 3
ATOM 2481 C CA . THR A 1 48 ? 10.325 -9.094 -14.494 1.00 0.00 48 THR A CA 3
ATOM 2482 C C . THR A 1 48 ? 10.848 -9.727 -15.778 1.00 0.00 48 THR A C 3
ATOM 2483 O O . THR A 1 48 ? 10.787 -9.124 -16.848 1.00 0.00 48 THR A O 3
ATOM 2494 N N . ASN A 1 49 ? 11.361 -10.948 -15.664 1.00 0.00 49 ASN A N 3
ATOM 2495 C CA . ASN A 1 49 ? 11.895 -11.663 -16.817 1.00 0.00 49 ASN A CA 3
ATOM 2496 C C . ASN A 1 49 ? 12.888 -10.795 -17.584 1.00 0.00 49 ASN A C 3
ATOM 2497 O O . ASN A 1 49 ? 12.812 -10.683 -18.808 1.00 0.00 49 ASN A O 3
ATOM 2508 N N . GLN A 1 50 ? 13.817 -10.183 -16.857 1.00 0.00 50 GLN A N 3
ATOM 2509 C CA . GLN A 1 50 ? 14.824 -9.325 -17.469 1.00 0.00 50 GLN A CA 3
ATOM 2510 C C . GLN A 1 50 ? 16.099 -9.299 -16.632 1.00 0.00 50 GLN A C 3
ATOM 2511 O O . GLN A 1 50 ? 16.109 -9.742 -15.484 1.00 0.00 50 GLN A O 3
ATOM 2525 N N . VAL A 1 51 ? 17.173 -8.777 -17.215 1.00 0.00 51 VAL A N 3
ATOM 2526 C CA . VAL A 1 51 ? 18.453 -8.692 -16.523 1.00 0.00 51 VAL A CA 3
ATOM 2527 C C . VAL A 1 51 ? 18.802 -7.246 -16.188 1.00 0.00 51 VAL A C 3
ATOM 2528 O O . VAL A 1 51 ? 18.057 -6.324 -16.520 1.00 0.00 51 VAL A O 3
ATOM 2541 N N . PHE A 1 52 ? 19.940 -7.055 -15.529 1.00 0.00 52 PHE A N 3
ATOM 2542 C CA . PHE A 1 52 ? 20.389 -5.721 -15.149 1.00 0.00 52 PHE A CA 3
ATOM 2543 C C . PHE A 1 52 ? 21.570 -5.278 -16.008 1.00 0.00 52 PHE A C 3
ATOM 2544 O O . PHE A 1 52 ? 22.090 -6.052 -16.812 1.00 0.00 52 PHE A O 3
ATOM 2561 N N . ILE A 1 53 ? 21.987 -4.029 -15.831 1.00 0.00 53 ILE A N 3
ATOM 2562 C CA . ILE A 1 53 ? 23.106 -3.484 -16.589 1.00 0.00 53 ILE A CA 3
ATOM 2563 C C . ILE A 1 53 ? 23.801 -2.367 -15.817 1.00 0.00 53 ILE A C 3
ATOM 2564 O O . ILE A 1 53 ? 23.237 -1.803 -14.880 1.00 0.00 53 ILE A O 3
ATOM 2580 N N . ASN A 1 54 ? 25.028 -2.052 -16.218 1.00 0.00 54 ASN A N 3
ATOM 2581 C CA . ASN A 1 54 ? 25.800 -1.002 -15.565 1.00 0.00 54 ASN A CA 3
ATOM 2582 C C . ASN A 1 54 ? 25.843 -1.217 -14.055 1.00 0.00 54 ASN A C 3
ATOM 2583 O O . ASN A 1 54 ? 25.974 -0.267 -13.285 1.00 0.00 54 ASN A O 3
ATOM 2594 N N . GLY A 1 55 ? 25.732 -2.475 -13.639 1.00 0.00 55 GLY A N 3
ATOM 2595 C CA . GLY A 1 55 ? 25.762 -2.794 -12.223 1.00 0.00 55 GLY A CA 3
ATOM 2596 C C . GLY A 1 55 ? 24.650 -2.109 -11.452 1.00 0.00 55 GLY A C 3
ATOM 2597 O O . GLY A 1 55 ? 24.757 -1.912 -10.242 1.00 0.00 55 GLY A O 3
ATOM 2601 N N . GLU A 1 56 ? 23.582 -1.745 -12.154 1.00 0.00 56 GLU A N 3
ATOM 2602 C CA . GLU A 1 56 ? 22.448 -1.076 -11.527 1.00 0.00 56 GLU A CA 3
ATOM 2603 C C . GLU A 1 56 ? 21.715 -2.021 -10.579 1.00 0.00 56 GLU A C 3
ATOM 2604 O O . GLU A 1 56 ? 21.409 -3.160 -10.935 1.00 0.00 56 GLU A O 3
ATOM 2616 N N . SER A 1 57 ? 21.437 -1.541 -9.372 1.00 0.00 57 SER A N 3
ATOM 2617 C CA . SER A 1 57 ? 20.744 -2.344 -8.371 1.00 0.00 57 SER A CA 3
ATOM 2618 C C . SER A 1 57 ? 19.415 -1.701 -7.984 1.00 0.00 57 SER A C 3
ATOM 2619 O O . SER A 1 57 ? 19.198 -0.511 -8.212 1.00 0.00 57 SER A O 3
ATOM 2627 N N . VAL A 1 58 ? 18.529 -2.498 -7.396 1.00 0.00 58 VAL A N 3
ATOM 2628 C CA . VAL A 1 58 ? 17.221 -2.008 -6.976 1.00 0.00 58 VAL A CA 3
ATOM 2629 C C . VAL A 1 58 ? 17.071 -2.074 -5.460 1.00 0.00 58 VAL A C 3
ATOM 2630 O O . VAL A 1 58 ? 17.485 -3.046 -4.828 1.00 0.00 58 VAL A O 3
ATOM 2643 N N . GLN A 1 59 ? 16.475 -1.035 -4.884 1.00 0.00 59 GLN A N 3
ATOM 2644 C CA . GLN A 1 59 ? 16.270 -0.976 -3.442 1.00 0.00 59 GLN A CA 3
ATOM 2645 C C . GLN A 1 59 ? 14.871 -0.468 -3.111 1.00 0.00 59 GLN A C 3
ATOM 2646 O O . GLN A 1 59 ? 14.316 0.363 -3.830 1.00 0.00 59 GLN A O 3
ATOM 2660 N N . SER A 1 60 ? 14.306 -0.972 -2.019 1.00 0.00 60 SER A N 3
ATOM 2661 C CA . SER A 1 60 ? 12.969 -0.573 -1.596 1.00 0.00 60 SER A CA 3
ATOM 2662 C C . SER A 1 60 ? 13.008 0.769 -0.870 1.00 0.00 60 SER A C 3
ATOM 2663 O O . SER A 1 60 ? 13.411 0.849 0.290 1.00 0.00 60 SER A O 3
ATOM 2671 N N . GLY A 1 61 ? 12.585 1.822 -1.563 1.00 0.00 61 GLY A N 3
ATOM 2672 C CA . GLY A 1 61 ? 12.580 3.147 -0.970 1.00 0.00 61 GLY A CA 3
ATOM 2673 C C . GLY A 1 61 ? 11.675 3.235 0.243 1.00 0.00 61 GLY A C 3
ATOM 2674 O O . GLY A 1 61 ? 11.768 4.177 1.029 1.00 0.00 61 GLY A O 3
ATOM 2678 N N . GLY A 1 62 ? 10.795 2.250 0.396 1.00 0.00 62 GLY A N 3
ATOM 2679 C CA . GLY A 1 62 ? 9.881 2.240 1.524 1.00 0.00 62 GLY A CA 3
ATOM 2680 C C . GLY A 1 62 ? 8.448 1.979 1.106 1.00 0.00 62 GLY A C 3
ATOM 2681 O O . GLY A 1 62 ? 8.187 1.130 0.253 1.00 0.00 62 GLY A O 3
ATOM 2685 N N . ARG A 1 63 ? 7.515 2.710 1.708 1.00 0.00 63 ARG A N 3
ATOM 2686 C CA . ARG A 1 63 ? 6.100 2.550 1.396 1.00 0.00 63 ARG A CA 3
ATOM 2687 C C . ARG A 1 63 ? 5.603 3.698 0.521 1.00 0.00 63 ARG A C 3
ATOM 2688 O O . ARG A 1 63 ? 6.106 4.819 0.605 1.00 0.00 63 ARG A O 3
ATOM 2709 N N . CYS A 1 64 ? 4.614 3.410 -0.318 1.00 0.00 64 CYS A N 3
ATOM 2710 C CA . CYS A 1 64 ? 4.050 4.417 -1.209 1.00 0.00 64 CYS A CA 3
ATOM 2711 C C . CYS A 1 64 ? 3.056 5.305 -0.466 1.00 0.00 64 CYS A C 3
ATOM 2712 O O . CYS A 1 64 ? 3.241 5.610 0.712 1.00 0.00 64 CYS A O 3
ATOM 2719 N N . ASN A 1 1 ? 1.488 0.336 -0.207 1.00 0.00 1 ASN A N 4
ATOM 2720 C CA . ASN A 1 1 ? 2.270 0.069 -1.408 1.00 0.00 1 ASN A CA 4
ATOM 2721 C C . ASN A 1 1 ? 3.763 0.068 -1.096 1.00 0.00 1 ASN A C 4
ATOM 2722 O O . ASN A 1 1 ? 4.166 0.127 0.066 1.00 0.00 1 ASN A O 4
ATOM 2733 N N . CYS A 1 2 ? 4.581 0.000 -2.142 1.00 0.00 2 CYS A N 4
ATOM 2734 C CA . CYS A 1 2 ? 6.029 -0.009 -1.981 1.00 0.00 2 CYS A CA 4
ATOM 2735 C C . CYS A 1 2 ? 6.689 0.978 -2.940 1.00 0.00 2 CYS A C 4
ATOM 2736 O O . CYS A 1 2 ? 6.078 1.415 -3.916 1.00 0.00 2 CYS A O 4
ATOM 2743 N N . VAL A 1 3 ? 7.941 1.324 -2.656 1.00 0.00 3 VAL A N 4
ATOM 2744 C CA . VAL A 1 3 ? 8.685 2.258 -3.493 1.00 0.00 3 VAL A CA 4
ATOM 2745 C C . VAL A 1 3 ? 9.869 1.571 -4.164 1.00 0.00 3 VAL A C 4
ATOM 2746 O O . VAL A 1 3 ? 10.575 0.780 -3.540 1.00 0.00 3 VAL A O 4
ATOM 2759 N N . ALA A 1 4 ? 10.081 1.880 -5.439 1.00 0.00 4 ALA A N 4
ATOM 2760 C CA . ALA A 1 4 ? 11.182 1.295 -6.194 1.00 0.00 4 ALA A CA 4
ATOM 2761 C C . ALA A 1 4 ? 12.257 2.334 -6.491 1.00 0.00 4 ALA A C 4
ATOM 2762 O O . ALA A 1 4 ? 11.969 3.403 -7.028 1.00 0.00 4 ALA A O 4
ATOM 2769 N N . ASN A 1 5 ? 13.498 2.013 -6.138 1.00 0.00 5 ASN A N 4
ATOM 2770 C CA . ASN A 1 5 ? 14.617 2.921 -6.366 1.00 0.00 5 ASN A CA 4
ATOM 2771 C C . ASN A 1 5 ? 15.741 2.218 -7.120 1.00 0.00 5 ASN A C 4
ATOM 2772 O O . ASN A 1 5 ? 16.062 1.062 -6.842 1.00 0.00 5 ASN A O 4
ATOM 2783 N N . ILE A 1 6 ? 16.337 2.924 -8.076 1.00 0.00 6 ILE A N 4
ATOM 2784 C CA . ILE A 1 6 ? 17.427 2.369 -8.869 1.00 0.00 6 ILE A CA 4
ATOM 2785 C C . ILE A 1 6 ? 18.756 3.026 -8.512 1.00 0.00 6 ILE A C 4
ATOM 2786 O O . ILE A 1 6 ? 18.858 4.252 -8.450 1.00 0.00 6 ILE A O 4
ATOM 2802 N N . LEU A 1 7 ? 19.773 2.203 -8.280 1.00 0.00 7 LEU A N 4
ATOM 2803 C CA . LEU A 1 7 ? 21.098 2.703 -7.932 1.00 0.00 7 LEU A CA 4
ATOM 2804 C C . LEU A 1 7 ? 22.117 2.342 -9.007 1.00 0.00 7 LEU A C 4
ATOM 2805 O O . LEU A 1 7 ? 21.935 1.378 -9.750 1.00 0.00 7 LEU A O 4
ATOM 2821 N N . ASN A 1 8 ? 23.191 3.121 -9.084 1.00 0.00 8 ASN A N 4
ATOM 2822 C CA . ASN A 1 8 ? 24.241 2.881 -10.068 1.00 0.00 8 ASN A CA 4
ATOM 2823 C C . ASN A 1 8 ? 25.274 1.895 -9.532 1.00 0.00 8 ASN A C 4
ATOM 2824 O O . ASN A 1 8 ? 25.094 1.313 -8.462 1.00 0.00 8 ASN A O 4
ATOM 2835 N N . ILE A 1 9 ? 26.355 1.713 -10.283 1.00 0.00 9 ILE A N 4
ATOM 2836 C CA . ILE A 1 9 ? 27.417 0.798 -9.883 1.00 0.00 9 ILE A CA 4
ATOM 2837 C C . ILE A 1 9 ? 28.004 1.195 -8.533 1.00 0.00 9 ILE A C 4
ATOM 2838 O O . ILE A 1 9 ? 28.633 0.384 -7.855 1.00 0.00 9 ILE A O 4
ATOM 2854 N N . ASN A 1 10 ? 27.793 2.450 -8.147 1.00 0.00 10 ASN A N 4
ATOM 2855 C CA . ASN A 1 10 ? 28.301 2.955 -6.877 1.00 0.00 10 ASN A CA 4
ATOM 2856 C C . ASN A 1 10 ? 27.215 2.923 -5.806 1.00 0.00 10 ASN A C 4
ATOM 2857 O O . ASN A 1 10 ? 27.349 3.547 -4.754 1.00 0.00 10 ASN A O 4
ATOM 2868 N N . GLU A 1 11 ? 26.140 2.190 -6.082 1.00 0.00 11 GLU A N 4
ATOM 2869 C CA . GLU A 1 11 ? 25.031 2.077 -5.142 1.00 0.00 11 GLU A CA 4
ATOM 2870 C C . GLU A 1 11 ? 24.439 3.449 -4.832 1.00 0.00 11 GLU A C 4
ATOM 2871 O O . GLU A 1 11 ? 23.972 3.698 -3.721 1.00 0.00 11 GLU A O 4
ATOM 2883 N N . ALA A 1 12 ? 24.462 4.334 -5.823 1.00 0.00 12 ALA A N 4
ATOM 2884 C CA . ALA A 1 12 ? 23.926 5.680 -5.657 1.00 0.00 12 ALA A CA 4
ATOM 2885 C C . ALA A 1 12 ? 22.568 5.817 -6.338 1.00 0.00 12 ALA A C 4
ATOM 2886 O O . ALA A 1 12 ? 22.431 5.548 -7.532 1.00 0.00 12 ALA A O 4
ATOM 2893 N N . VAL A 1 13 ? 21.567 6.237 -5.572 1.00 0.00 13 VAL A N 4
ATOM 2894 C CA . VAL A 1 13 ? 20.220 6.411 -6.102 1.00 0.00 13 VAL A CA 4
ATOM 2895 C C . VAL A 1 13 ? 20.224 7.314 -7.330 1.00 0.00 13 VAL A C 4
ATOM 2896 O O . VAL A 1 13 ? 20.515 8.507 -7.234 1.00 0.00 13 VAL A O 4
ATOM 2909 N N . ILE A 1 14 ? 19.900 6.738 -8.482 1.00 0.00 14 ILE A N 4
ATOM 2910 C CA . ILE A 1 14 ? 19.865 7.492 -9.729 1.00 0.00 14 ILE A CA 4
ATOM 2911 C C . ILE A 1 14 ? 18.440 7.620 -10.255 1.00 0.00 14 ILE A C 4
ATOM 2912 O O . ILE A 1 14 ? 18.126 8.539 -11.011 1.00 0.00 14 ILE A O 4
ATOM 2928 N N . ALA A 1 15 ? 17.579 6.693 -9.847 1.00 0.00 15 ALA A N 4
ATOM 2929 C CA . ALA A 1 15 ? 16.185 6.704 -10.274 1.00 0.00 15 ALA A CA 4
ATOM 2930 C C . ALA A 1 15 ? 15.254 6.365 -9.115 1.00 0.00 15 ALA A C 4
ATOM 2931 O O . ALA A 1 15 ? 15.683 5.813 -8.101 1.00 0.00 15 ALA A O 4
ATOM 2938 N N . THR A 1 16 ? 13.977 6.699 -9.271 1.00 0.00 16 THR A N 4
ATOM 2939 C CA . THR A 1 16 ? 12.985 6.432 -8.237 1.00 0.00 16 THR A CA 4
ATOM 2940 C C . THR A 1 16 ? 11.597 6.250 -8.840 1.00 0.00 16 THR A C 4
ATOM 2941 O O . THR A 1 16 ? 11.311 6.751 -9.926 1.00 0.00 16 THR A O 4
ATOM 2952 N N . GLY A 1 17 ? 10.737 5.529 -8.127 1.00 0.00 17 GLY A N 4
ATOM 2953 C CA . GLY A 1 17 ? 9.388 5.295 -8.608 1.00 0.00 17 GLY A CA 4
ATOM 2954 C C . GLY A 1 17 ? 8.510 4.625 -7.570 1.00 0.00 17 GLY A C 4
ATOM 2955 O O . GLY A 1 17 ? 8.999 4.153 -6.543 1.00 0.00 17 GLY A O 4
ATOM 2959 N N . CYS A 1 18 ? 7.208 4.586 -7.835 1.00 0.00 18 CYS A N 4
ATOM 2960 C CA . CYS A 1 18 ? 6.259 3.972 -6.915 1.00 0.00 18 CYS A CA 4
ATOM 2961 C C . CYS A 1 18 ? 5.737 2.651 -7.473 1.00 0.00 18 CYS A C 4
ATOM 2962 O O . CYS A 1 18 ? 5.389 2.556 -8.650 1.00 0.00 18 CYS A O 4
ATOM 2969 N N . VAL A 1 19 ? 5.685 1.633 -6.619 1.00 0.00 19 VAL A N 4
ATOM 2970 C CA . VAL A 1 19 ? 5.204 0.318 -7.026 1.00 0.00 19 VAL A CA 4
ATOM 2971 C C . VAL A 1 19 ? 4.096 -0.172 -6.101 1.00 0.00 19 VAL A C 4
ATOM 2972 O O . VAL A 1 19 ? 4.202 -0.108 -4.876 1.00 0.00 19 VAL A O 4
ATOM 2985 N N . PRO A 1 20 ? 3.006 -0.676 -6.698 1.00 0.00 20 PRO A N 4
ATOM 2986 C CA . PRO A 1 20 ? 1.857 -1.188 -5.946 1.00 0.00 20 PRO A CA 4
ATOM 2987 C C . PRO A 1 20 ? 2.176 -2.488 -5.214 1.00 0.00 20 PRO A C 4
ATOM 2988 O O . PRO A 1 20 ? 3.293 -2.998 -5.294 1.00 0.00 20 PRO A O 4
ATOM 2999 N N . ALA A 1 21 ? 1.187 -3.018 -4.502 1.00 0.00 21 ALA A N 4
ATOM 3000 C CA . ALA A 1 21 ? 1.362 -4.259 -3.758 1.00 0.00 21 ALA A CA 4
ATOM 3001 C C . ALA A 1 21 ? 1.132 -5.472 -4.652 1.00 0.00 21 ALA A C 4
ATOM 3002 O O . ALA A 1 21 ? 0.044 -5.658 -5.196 1.00 0.00 21 ALA A O 4
ATOM 3009 N N . GLY A 1 22 ? 2.165 -6.297 -4.801 1.00 0.00 22 GLY A N 4
ATOM 3010 C CA . GLY A 1 22 ? 2.055 -7.482 -5.631 1.00 0.00 22 GLY A CA 4
ATOM 3011 C C . GLY A 1 22 ? 2.061 -7.155 -7.112 1.00 0.00 22 GLY A C 4
ATOM 3012 O O . GLY A 1 22 ? 1.818 -8.024 -7.947 1.00 0.00 22 GLY A O 4
ATOM 3016 N N . GLY A 1 23 ? 2.339 -5.896 -7.437 1.00 0.00 23 GLY A N 4
ATOM 3017 C CA . GLY A 1 23 ? 2.369 -5.479 -8.827 1.00 0.00 23 GLY A CA 4
ATOM 3018 C C . GLY A 1 23 ? 3.773 -5.174 -9.310 1.00 0.00 23 GLY A C 4
ATOM 3019 O O . GLY A 1 23 ? 4.739 -5.788 -8.859 1.00 0.00 23 GLY A O 4
ATOM 3023 N N . GLU A 1 24 ? 3.887 -4.223 -10.232 1.00 0.00 24 GLU A N 4
ATOM 3024 C CA . GLU A 1 24 ? 5.183 -3.840 -10.779 1.00 0.00 24 GLU A CA 4
ATOM 3025 C C . GLU A 1 24 ? 5.081 -2.531 -11.556 1.00 0.00 24 GLU A C 4
ATOM 3026 O O . GLU A 1 24 ? 4.076 -2.264 -12.216 1.00 0.00 24 GLU A O 4
ATOM 3038 N N . LEU A 1 25 ? 6.128 -1.718 -11.473 1.00 0.00 25 LEU A N 4
ATOM 3039 C CA . LEU A 1 25 ? 6.158 -0.435 -12.167 1.00 0.00 25 LEU A CA 4
ATOM 3040 C C . LEU A 1 25 ? 7.506 -0.214 -12.846 1.00 0.00 25 LEU A C 4
ATOM 3041 O O . LEU A 1 25 ? 8.531 -0.721 -12.390 1.00 0.00 25 LEU A O 4
ATOM 3057 N N . ARG A 1 26 ? 7.497 0.548 -13.935 1.00 0.00 26 ARG A N 4
ATOM 3058 C CA . ARG A 1 26 ? 8.719 0.837 -14.675 1.00 0.00 26 ARG A CA 4
ATOM 3059 C C . ARG A 1 26 ? 9.269 2.210 -14.301 1.00 0.00 26 ARG A C 4
ATOM 3060 O O . ARG A 1 26 ? 8.537 3.200 -14.285 1.00 0.00 26 ARG A O 4
ATOM 3081 N N . ILE A 1 27 ? 10.563 2.262 -14.000 1.00 0.00 27 ILE A N 4
ATOM 3082 C CA . ILE A 1 27 ? 11.210 3.513 -13.627 1.00 0.00 27 ILE A CA 4
ATOM 3083 C C . ILE A 1 27 ? 12.202 3.959 -14.696 1.00 0.00 27 ILE A C 4
ATOM 3084 O O . ILE A 1 27 ? 12.735 3.140 -15.445 1.00 0.00 27 ILE A O 4
ATOM 3100 N N . PHE A 1 28 ? 12.446 5.264 -14.761 1.00 0.00 28 PHE A N 4
ATOM 3101 C CA . PHE A 1 28 ? 13.375 5.820 -15.738 1.00 0.00 28 PHE A CA 4
ATOM 3102 C C . PHE A 1 28 ? 14.716 6.148 -15.089 1.00 0.00 28 PHE A C 4
ATOM 3103 O O . PHE A 1 28 ? 14.789 6.956 -14.162 1.00 0.00 28 PHE A O 4
ATOM 3120 N N . VAL A 1 29 ? 15.776 5.515 -15.581 1.00 0.00 29 VAL A N 4
ATOM 3121 C CA . VAL A 1 29 ? 17.115 5.739 -15.050 1.00 0.00 29 VAL A CA 4
ATOM 3122 C C . VAL A 1 29 ? 17.983 6.496 -16.049 1.00 0.00 29 VAL A C 4
ATOM 3123 O O . VAL A 1 29 ? 18.791 5.901 -16.761 1.00 0.00 29 VAL A O 4
ATOM 3136 N N . GLY A 1 30 ? 17.811 7.813 -16.096 1.00 0.00 30 GLY A N 4
ATOM 3137 C CA . GLY A 1 30 ? 18.586 8.631 -17.011 1.00 0.00 30 GLY A CA 4
ATOM 3138 C C . GLY A 1 30 ? 17.749 9.178 -18.150 1.00 0.00 30 GLY A C 4
ATOM 3139 O O . GLY A 1 30 ? 18.275 9.801 -19.073 1.00 0.00 30 GLY A O 4
ATOM 3143 N N . SER A 1 31 ? 16.442 8.944 -18.088 1.00 0.00 31 SER A N 4
ATOM 3144 C CA . SER A 1 31 ? 15.531 9.413 -19.126 1.00 0.00 31 SER A CA 4
ATOM 3145 C C . SER A 1 31 ? 15.860 8.769 -20.469 1.00 0.00 31 SER A C 4
ATOM 3146 O O . SER A 1 31 ? 15.432 9.247 -21.520 1.00 0.00 31 SER A O 4
ATOM 3154 N N . SER A 1 32 ? 16.623 7.682 -20.426 1.00 0.00 32 SER A N 4
ATOM 3155 C CA . SER A 1 32 ? 17.013 6.974 -21.640 1.00 0.00 32 SER A CA 4
ATOM 3156 C C . SER A 1 32 ? 16.644 5.496 -21.549 1.00 0.00 32 SER A C 4
ATOM 3157 O O . SER A 1 32 ? 16.044 4.936 -22.467 1.00 0.00 32 SER A O 4
ATOM 3165 N N . HIS A 1 33 ? 17.007 4.869 -20.434 1.00 0.00 33 HIS A N 4
ATOM 3166 C CA . HIS A 1 33 ? 16.715 3.456 -20.222 1.00 0.00 33 HIS A CA 4
ATOM 3167 C C . HIS A 1 33 ? 15.904 3.255 -18.945 1.00 0.00 33 HIS A C 4
ATOM 3168 O O . HIS A 1 33 ? 16.277 3.744 -17.878 1.00 0.00 33 HIS A O 4
ATOM 3182 N N . SER A 1 34 ? 14.794 2.534 -19.061 1.00 0.00 34 SER A N 4
ATOM 3183 C CA . SER A 1 34 ? 13.928 2.273 -17.918 1.00 0.00 34 SER A CA 4
ATOM 3184 C C . SER A 1 34 ? 14.012 0.809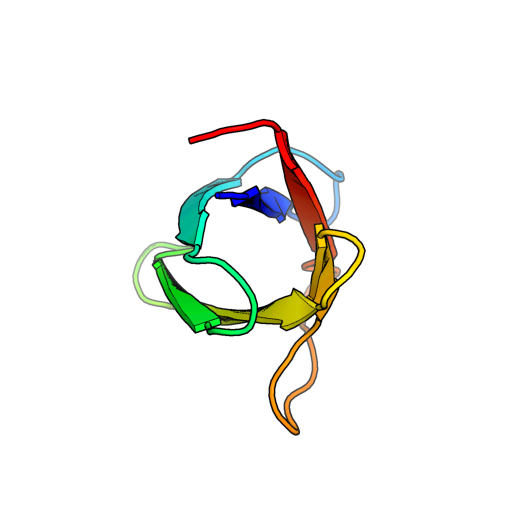 -17.496 1.00 0.00 34 SER A C 4
ATOM 3185 O O . SER A 1 34 ? 14.380 -0.057 -18.290 1.00 0.00 34 SER A O 4
ATOM 3193 N N . TYR A 1 35 ? 13.667 0.540 -16.242 1.00 0.00 35 TYR A N 4
ATOM 3194 C CA . TYR A 1 35 ? 13.705 -0.818 -15.713 1.00 0.00 35 TYR A CA 4
ATOM 3195 C C . TYR A 1 35 ? 12.437 -1.131 -14.924 1.00 0.00 35 TYR A C 4
ATOM 3196 O O . TYR A 1 35 ? 12.019 -0.354 -14.064 1.00 0.00 35 TYR A O 4
ATOM 3214 N N . LEU A 1 36 ? 11.831 -2.274 -15.222 1.00 0.00 36 LEU A N 4
ATOM 3215 C CA . LEU A 1 36 ? 10.610 -2.693 -14.541 1.00 0.00 36 LEU A CA 4
ATOM 3216 C C . LEU A 1 36 ? 10.931 -3.347 -13.201 1.00 0.00 36 LEU A C 4
ATOM 3217 O O . LEU A 1 36 ? 11.792 -4.222 -13.117 1.00 0.00 36 LEU A O 4
ATOM 3233 N N . ILE A 1 37 ? 10.231 -2.918 -12.156 1.00 0.00 37 ILE A N 4
ATOM 3234 C CA . ILE A 1 37 ? 10.439 -3.464 -10.821 1.00 0.00 37 ILE A CA 4
ATOM 3235 C C . ILE A 1 37 ? 9.151 -4.062 -10.265 1.00 0.00 37 ILE A C 4
ATOM 3236 O O . ILE A 1 37 ? 8.130 -3.382 -10.166 1.00 0.00 37 ILE A O 4
ATOM 3252 N N . LYS A 1 38 ? 9.207 -5.339 -9.901 1.00 0.00 38 LYS A N 4
ATOM 3253 C CA . LYS A 1 38 ? 8.047 -6.030 -9.351 1.00 0.00 38 LYS A CA 4
ATOM 3254 C C . LYS A 1 38 ? 8.149 -6.141 -7.833 1.00 0.00 38 LYS A C 4
ATOM 3255 O O . LYS A 1 38 ? 9.178 -6.555 -7.300 1.00 0.00 38 LYS A O 4
ATOM 3274 N N . ALA A 1 39 ? 7.075 -5.770 -7.144 1.00 0.00 39 ALA A N 4
ATOM 3275 C CA . ALA A 1 39 ? 7.043 -5.832 -5.688 1.00 0.00 39 ALA A CA 4
ATOM 3276 C C . ALA A 1 39 ? 6.244 -7.038 -5.207 1.00 0.00 39 ALA A C 4
ATOM 3277 O O . ALA A 1 39 ? 5.090 -7.226 -5.594 1.00 0.00 39 ALA A O 4
ATOM 3284 N N . THR A 1 40 ? 6.865 -7.855 -4.362 1.00 0.00 40 THR A N 4
ATOM 3285 C CA . THR A 1 40 ? 6.212 -9.044 -3.830 1.00 0.00 40 THR A CA 4
ATOM 3286 C C . THR A 1 40 ? 5.394 -8.713 -2.586 1.00 0.00 40 THR A C 4
ATOM 3287 O O . THR A 1 40 ? 5.297 -7.553 -2.187 1.00 0.00 40 THR A O 4
ATOM 3298 N N . SER A 1 41 ? 4.808 -9.739 -1.978 1.00 0.00 41 SER A N 4
ATOM 3299 C CA . SER A 1 41 ? 3.996 -9.556 -0.781 1.00 0.00 41 SER A CA 4
ATOM 3300 C C . SER A 1 41 ? 4.803 -8.884 0.325 1.00 0.00 41 SER A C 4
ATOM 3301 O O . SER A 1 41 ? 4.256 -8.153 1.151 1.00 0.00 41 SER A O 4
ATOM 3309 N N . SER A 1 42 ? 6.107 -9.137 0.335 1.00 0.00 42 SER A N 4
ATOM 3310 C CA . SER A 1 42 ? 6.991 -8.560 1.342 1.00 0.00 42 SER A CA 4
ATOM 3311 C C . SER A 1 42 ? 7.681 -7.310 0.806 1.00 0.00 42 SER A C 4
ATOM 3312 O O . SER A 1 42 ? 8.739 -6.912 1.295 1.00 0.00 42 SER A O 4
ATOM 3320 N N . CYS A 1 43 ? 7.074 -6.693 -0.203 1.00 0.00 43 CYS A N 4
ATOM 3321 C CA . CYS A 1 43 ? 7.629 -5.487 -0.807 1.00 0.00 43 CYS A CA 4
ATOM 3322 C C . CYS A 1 43 ? 8.984 -5.774 -1.448 1.00 0.00 43 CYS A C 4
ATOM 3323 O O . CYS A 1 43 ? 9.785 -4.865 -1.664 1.00 0.00 43 CYS A O 4
ATOM 3330 N N . GLY A 1 44 ? 9.233 -7.045 -1.749 1.00 0.00 44 GLY A N 4
ATOM 3331 C CA . GLY A 1 44 ? 10.492 -7.429 -2.361 1.00 0.00 44 GLY A CA 4
ATOM 3332 C C . GLY A 1 44 ? 10.596 -6.977 -3.804 1.00 0.00 44 GLY A C 4
ATOM 3333 O O . GLY A 1 44 ? 9.747 -7.313 -4.631 1.00 0.00 44 GLY A O 4
ATOM 3337 N N . LEU A 1 45 ? 11.638 -6.212 -4.109 1.00 0.00 45 LEU A N 4
ATOM 3338 C CA . LEU A 1 45 ? 11.850 -5.711 -5.462 1.00 0.00 45 LEU A CA 4
ATOM 3339 C C . LEU A 1 45 ? 12.716 -6.673 -6.270 1.00 0.00 45 LEU A C 4
ATOM 3340 O O . LEU A 1 45 ? 13.587 -7.349 -5.722 1.00 0.00 45 LEU A O 4
ATOM 3356 N N . SER A 1 46 ? 12.471 -6.728 -7.575 1.00 0.00 46 SER A N 4
ATOM 3357 C CA . SER A 1 46 ? 13.226 -7.609 -8.458 1.00 0.00 46 SER A CA 4
ATOM 3358 C C . SER A 1 46 ? 12.743 -7.478 -9.899 1.00 0.00 46 SER A C 4
ATOM 3359 O O . SER A 1 46 ? 11.601 -7.090 -10.151 1.00 0.00 46 SER A O 4
ATOM 3367 N N . LEU A 1 47 ? 13.619 -7.806 -10.842 1.00 0.00 47 LEU A N 4
ATOM 3368 C CA . LEU A 1 47 ? 13.283 -7.725 -12.260 1.00 0.00 47 LEU A CA 4
ATOM 3369 C C . LEU A 1 47 ? 12.217 -8.753 -12.626 1.00 0.00 47 LEU A C 4
ATOM 3370 O O . LEU A 1 47 ? 11.922 -9.662 -11.849 1.00 0.00 47 LEU A O 4
ATOM 3386 N N . THR A 1 48 ? 11.642 -8.603 -13.815 1.00 0.00 48 THR A N 4
ATOM 3387 C CA . THR A 1 48 ? 10.609 -9.518 -14.285 1.00 0.00 48 THR A CA 4
ATOM 3388 C C . THR A 1 48 ? 11.052 -10.245 -15.550 1.00 0.00 48 THR A C 4
ATOM 3389 O O . THR A 1 48 ? 10.844 -9.760 -16.661 1.00 0.00 48 THR A O 4
ATOM 3400 N N . ASN A 1 49 ? 11.664 -11.411 -15.372 1.00 0.00 49 ASN A N 4
ATOM 3401 C CA . ASN A 1 49 ? 12.137 -12.205 -16.501 1.00 0.00 49 ASN A CA 4
ATOM 3402 C C . ASN A 1 49 ? 13.206 -11.452 -17.286 1.00 0.00 49 ASN A C 4
ATOM 3403 O O . ASN A 1 49 ? 13.517 -11.804 -18.424 1.00 0.00 49 ASN A O 4
ATOM 3414 N N . GLN A 1 50 ? 13.764 -10.414 -16.671 1.00 0.00 50 GLN A N 4
ATOM 3415 C CA . GLN A 1 50 ? 14.798 -9.612 -17.313 1.00 0.00 50 GLN A CA 4
ATOM 3416 C C . GLN A 1 50 ? 16.017 -9.469 -16.408 1.00 0.00 50 GLN A C 4
ATOM 3417 O O . GLN A 1 50 ? 16.004 -9.908 -15.258 1.00 0.00 50 GLN A O 4
ATOM 3431 N N . VAL A 1 51 ? 17.070 -8.852 -16.935 1.00 0.00 51 VAL A N 4
ATOM 3432 C CA . VAL A 1 51 ? 18.298 -8.651 -16.174 1.00 0.00 51 VAL A CA 4
ATOM 3433 C C . VAL A 1 51 ? 18.719 -7.186 -16.188 1.00 0.00 51 VAL A C 4
ATOM 3434 O O . VAL A 1 51 ? 18.219 -6.392 -16.986 1.00 0.00 51 VAL A O 4
ATOM 3447 N N . PHE A 1 52 ? 19.642 -6.833 -15.300 1.00 0.00 52 PHE A N 4
ATOM 3448 C CA . PHE A 1 52 ? 20.131 -5.462 -15.209 1.00 0.00 52 PHE A CA 4
ATOM 3449 C C . PHE A 1 52 ? 21.504 -5.330 -15.862 1.00 0.00 52 PHE A C 4
ATOM 3450 O O . PHE A 1 52 ? 22.078 -6.314 -16.329 1.00 0.00 52 PHE A O 4
ATOM 3467 N N . ILE A 1 53 ? 22.023 -4.107 -15.890 1.00 0.00 53 ILE A N 4
ATOM 3468 C CA . ILE A 1 53 ? 23.328 -3.846 -16.485 1.00 0.00 53 ILE A CA 4
ATOM 3469 C C . ILE A 1 53 ? 23.962 -2.592 -15.891 1.00 0.00 53 ILE A C 4
ATOM 3470 O O . ILE A 1 53 ? 23.367 -1.924 -15.047 1.00 0.00 53 ILE A O 4
ATOM 3486 N N . ASN A 1 54 ? 25.173 -2.279 -16.340 1.00 0.00 54 ASN A N 4
ATOM 3487 C CA . ASN A 1 54 ? 25.887 -1.104 -15.854 1.00 0.00 54 ASN A CA 4
ATOM 3488 C C . ASN A 1 54 ? 25.924 -1.082 -14.329 1.00 0.00 54 ASN A C 4
ATOM 3489 O O . ASN A 1 54 ? 25.975 -0.018 -13.714 1.00 0.00 54 ASN A O 4
ATOM 3500 N N . GLY A 1 55 ? 25.899 -2.266 -13.725 1.00 0.00 55 GLY A N 4
ATOM 3501 C CA . GLY A 1 55 ? 25.931 -2.361 -12.277 1.00 0.00 55 GLY A CA 4
ATOM 3502 C C . GLY A 1 55 ? 24.763 -1.650 -11.624 1.00 0.00 55 GLY A C 4
ATOM 3503 O O . GLY A 1 55 ? 24.918 -1.020 -10.578 1.00 0.00 55 GLY A O 4
ATOM 3507 N N . GLU A 1 56 ? 23.590 -1.748 -12.243 1.00 0.00 56 GLU A N 4
ATOM 3508 C CA . GLU A 1 56 ? 22.392 -1.106 -11.715 1.00 0.00 56 GLU A CA 4
ATOM 3509 C C . GLU A 1 56 ? 21.664 -2.029 -10.742 1.00 0.00 56 GLU A C 4
ATOM 3510 O O . GLU A 1 56 ? 21.343 -3.170 -11.074 1.00 0.00 56 GLU A O 4
ATOM 3522 N N . SER A 1 57 ? 21.407 -1.526 -9.539 1.00 0.00 57 SER A N 4
ATOM 3523 C CA . SER A 1 57 ? 20.721 -2.305 -8.515 1.00 0.00 57 SER A CA 4
ATOM 3524 C C . SER A 1 57 ? 19.395 -1.654 -8.134 1.00 0.00 57 SER A C 4
ATOM 3525 O O . SER A 1 57 ? 19.143 -0.495 -8.462 1.00 0.00 57 SER A O 4
ATOM 3533 N N . VAL A 1 58 ? 18.551 -2.409 -7.438 1.00 0.00 58 VAL A N 4
ATOM 3534 C CA . VAL A 1 58 ? 17.251 -1.906 -7.010 1.00 0.00 58 VAL A CA 4
ATOM 3535 C C . VAL A 1 58 ? 17.136 -1.903 -5.490 1.00 0.00 58 VAL A C 4
ATOM 3536 O O . VAL A 1 58 ? 17.637 -2.804 -4.818 1.00 0.00 58 VAL A O 4
ATOM 3549 N N . GLN A 1 59 ? 16.472 -0.883 -4.955 1.00 0.00 59 GLN A N 4
ATOM 3550 C CA . GLN A 1 59 ? 16.291 -0.763 -3.513 1.00 0.00 59 GLN A CA 4
ATOM 3551 C C . GLN A 1 59 ? 14.871 -0.321 -3.177 1.00 0.00 59 GLN A C 4
ATOM 3552 O O . GLN A 1 59 ? 14.262 0.457 -3.912 1.00 0.00 59 GLN A O 4
ATOM 3566 N N . SER A 1 60 ? 14.348 -0.823 -2.063 1.00 0.00 60 SER A N 4
ATOM 3567 C CA . SER A 1 60 ? 12.997 -0.483 -1.632 1.00 0.00 60 SER A CA 4
ATOM 3568 C C . SER A 1 60 ? 12.978 0.864 -0.915 1.00 0.00 60 SER A C 4
ATOM 3569 O O . SER A 1 60 ? 13.327 0.959 0.261 1.00 0.00 60 SER A O 4
ATOM 3577 N N . GLY A 1 61 ? 12.567 1.904 -1.634 1.00 0.00 61 GLY A N 4
ATOM 3578 C CA . GLY A 1 61 ? 12.510 3.232 -1.051 1.00 0.00 61 GLY A CA 4
ATOM 3579 C C . GLY A 1 61 ? 11.588 3.299 0.150 1.00 0.00 61 GLY A C 4
ATOM 3580 O O . GLY A 1 61 ? 11.667 4.230 0.951 1.00 0.00 61 GLY A O 4
ATOM 3584 N N . GLY A 1 62 ? 10.710 2.309 0.276 1.00 0.00 62 GLY A N 4
ATOM 3585 C CA . GLY A 1 62 ? 9.780 2.279 1.390 1.00 0.00 62 GLY A CA 4
ATOM 3586 C C . GLY A 1 62 ? 8.337 2.169 0.938 1.00 0.00 62 GLY A C 4
ATOM 3587 O O . GLY A 1 62 ? 8.009 1.347 0.083 1.00 0.00 62 GLY A O 4
ATOM 3591 N N . ARG A 1 63 ? 7.473 2.998 1.515 1.00 0.00 63 ARG A N 4
ATOM 3592 C CA . ARG A 1 63 ? 6.057 2.987 1.169 1.00 0.00 63 ARG A CA 4
ATOM 3593 C C . ARG A 1 63 ? 5.709 4.168 0.268 1.00 0.00 63 ARG A C 4
ATOM 3594 O O . ARG A 1 63 ? 6.321 5.233 0.358 1.00 0.00 63 ARG A O 4
ATOM 3615 N N . CYS A 1 64 ? 4.723 3.972 -0.601 1.00 0.00 64 CYS A N 4
ATOM 3616 C CA . CYS A 1 64 ? 4.293 5.020 -1.520 1.00 0.00 64 CYS A CA 4
ATOM 3617 C C . CYS A 1 64 ? 3.570 6.136 -0.772 1.00 0.00 64 CYS A C 4
ATOM 3618 O O . CYS A 1 64 ? 2.583 5.893 -0.078 1.00 0.00 64 CYS A O 4
ATOM 3625 N N . ASN A 1 1 ? 1.532 0.237 0.049 1.00 0.00 1 ASN A N 5
ATOM 3626 C CA . ASN A 1 1 ? 2.246 -0.002 -1.200 1.00 0.00 1 ASN A CA 5
ATOM 3627 C C . ASN A 1 1 ? 3.736 -0.206 -0.945 1.00 0.00 1 ASN A C 5
ATOM 3628 O O . ASN A 1 1 ? 4.167 -0.345 0.200 1.00 0.00 1 ASN A O 5
ATOM 3639 N N . CYS A 1 2 ? 4.518 -0.221 -2.019 1.00 0.00 2 CYS A N 5
ATOM 3640 C CA . CYS A 1 2 ? 5.960 -0.407 -1.913 1.00 0.00 2 CYS A CA 5
ATOM 3641 C C . CYS A 1 2 ? 6.701 0.526 -2.867 1.00 0.00 2 CYS A C 5
ATOM 3642 O O . CYS A 1 2 ? 6.431 0.544 -4.069 1.00 0.00 2 CYS A O 5
ATOM 3649 N N . VAL A 1 3 ? 7.635 1.299 -2.324 1.00 0.00 3 VAL A N 5
ATOM 3650 C CA . VAL A 1 3 ? 8.416 2.233 -3.127 1.00 0.00 3 VAL A CA 5
ATOM 3651 C C . VAL A 1 3 ? 9.555 1.520 -3.846 1.00 0.00 3 VAL A C 5
ATOM 3652 O O . VAL A 1 3 ? 10.162 0.595 -3.307 1.00 0.00 3 VAL A O 5
ATOM 3665 N N . ALA A 1 4 ? 9.841 1.958 -5.068 1.00 0.00 4 ALA A N 5
ATOM 3666 C CA . ALA A 1 4 ? 10.910 1.363 -5.862 1.00 0.00 4 ALA A CA 5
ATOM 3667 C C . ALA A 1 4 ? 11.985 2.392 -6.193 1.00 0.00 4 ALA A C 5
ATOM 3668 O O . ALA A 1 4 ? 11.685 3.487 -6.668 1.00 0.00 4 ALA A O 5
ATOM 3675 N N . ASN A 1 5 ? 13.240 2.034 -5.938 1.00 0.00 5 ASN A N 5
ATOM 3676 C CA . ASN A 1 5 ? 14.360 2.928 -6.208 1.00 0.00 5 ASN A CA 5
ATOM 3677 C C . ASN A 1 5 ? 15.477 2.193 -6.943 1.00 0.00 5 ASN A C 5
ATOM 3678 O O . ASN A 1 5 ? 15.743 1.021 -6.676 1.00 0.00 5 ASN A O 5
ATOM 3689 N N . ILE A 1 6 ? 16.127 2.891 -7.868 1.00 0.00 6 ILE A N 5
ATOM 3690 C CA . ILE A 1 6 ? 17.216 2.305 -8.640 1.00 0.00 6 ILE A CA 5
ATOM 3691 C C . ILE A 1 6 ? 18.546 2.973 -8.309 1.00 0.00 6 ILE A C 5
ATOM 3692 O O . ILE A 1 6 ? 18.621 4.194 -8.162 1.00 0.00 6 ILE A O 5
ATOM 3708 N N . LEU A 1 7 ? 19.595 2.166 -8.194 1.00 0.00 7 LEU A N 5
ATOM 3709 C CA . LEU A 1 7 ? 20.924 2.679 -7.882 1.00 0.00 7 LEU A CA 5
ATOM 3710 C C . LEU A 1 7 ? 21.914 2.339 -8.992 1.00 0.00 7 LEU A C 5
ATOM 3711 O O . LEU A 1 7 ? 21.708 1.394 -9.752 1.00 0.00 7 LEU A O 5
ATOM 3727 N N . ASN A 1 8 ? 22.989 3.116 -9.078 1.00 0.00 8 ASN A N 5
ATOM 3728 C CA . ASN A 1 8 ? 24.011 2.897 -10.094 1.00 0.00 8 ASN A CA 5
ATOM 3729 C C . ASN A 1 8 ? 25.049 1.888 -9.613 1.00 0.00 8 ASN A C 5
ATOM 3730 O O . ASN A 1 8 ? 24.885 1.268 -8.561 1.00 0.00 8 ASN A O 5
ATOM 3741 N N . ILE A 1 9 ? 26.117 1.730 -10.388 1.00 0.00 9 ILE A N 5
ATOM 3742 C CA . ILE A 1 9 ? 27.182 0.798 -10.039 1.00 0.00 9 ILE A CA 5
ATOM 3743 C C . ILE A 1 9 ? 27.779 1.131 -8.676 1.00 0.00 9 ILE A C 5
ATOM 3744 O O . ILE A 1 9 ? 28.370 0.274 -8.020 1.00 0.00 9 ILE A O 5
ATOM 3760 N N . ASN A 1 10 ? 27.619 2.381 -8.255 1.00 0.00 10 ASN A N 5
ATOM 3761 C CA . ASN A 1 10 ? 28.142 2.827 -6.969 1.00 0.00 10 ASN A CA 5
ATOM 3762 C C . ASN A 1 10 ? 27.063 2.763 -5.892 1.00 0.00 10 ASN A C 5
ATOM 3763 O O . ASN A 1 10 ? 27.209 3.346 -4.818 1.00 0.00 10 ASN A O 5
ATOM 3774 N N . GLU A 1 11 ? 25.981 2.049 -6.187 1.00 0.00 11 GLU A N 5
ATOM 3775 C CA . GLU A 1 11 ? 24.878 1.909 -5.244 1.00 0.00 11 GLU A CA 5
ATOM 3776 C C . GLU A 1 11 ? 24.290 3.271 -4.887 1.00 0.00 11 GLU A C 5
ATOM 3777 O O . GLU A 1 11 ? 23.804 3.477 -3.776 1.00 0.00 11 GLU A O 5
ATOM 3789 N N . ALA A 1 12 ? 24.340 4.197 -5.839 1.00 0.00 12 ALA A N 5
ATOM 3790 C CA . ALA A 1 12 ? 23.812 5.539 -5.627 1.00 0.00 12 ALA A CA 5
ATOM 3791 C C . ALA A 1 12 ? 22.449 5.704 -6.292 1.00 0.00 12 ALA A C 5
ATOM 3792 O O . ALA A 1 12 ? 22.304 5.492 -7.496 1.00 0.00 12 ALA A O 5
ATOM 3799 N N . VAL A 1 13 ? 21.451 6.082 -5.499 1.00 0.00 13 VAL A N 5
ATOM 3800 C CA . VAL A 1 13 ? 20.100 6.275 -6.010 1.00 0.00 13 VAL A CA 5
ATOM 3801 C C . VAL A 1 13 ? 20.100 7.181 -7.237 1.00 0.00 13 VAL A C 5
ATOM 3802 O O . VAL A 1 13 ? 20.360 8.380 -7.135 1.00 0.00 13 VAL A O 5
ATOM 3815 N N . ILE A 1 14 ? 19.808 6.600 -8.395 1.00 0.00 14 ILE A N 5
ATOM 3816 C CA . ILE A 1 14 ? 19.773 7.355 -9.641 1.00 0.00 14 ILE A CA 5
ATOM 3817 C C . ILE A 1 14 ? 18.347 7.488 -10.164 1.00 0.00 14 ILE A C 5
ATOM 3818 O O . ILE A 1 14 ? 18.047 8.376 -10.962 1.00 0.00 14 ILE A O 5
ATOM 3834 N N . ALA A 1 15 ? 17.470 6.599 -9.708 1.00 0.00 15 ALA A N 5
ATOM 3835 C CA . ALA A 1 15 ? 16.074 6.619 -10.126 1.00 0.00 15 ALA A CA 5
ATOM 3836 C C . ALA A 1 15 ? 15.143 6.364 -8.945 1.00 0.00 15 ALA A C 5
ATOM 3837 O O . ALA A 1 15 ? 15.551 5.800 -7.929 1.00 0.00 15 ALA A O 5
ATOM 3844 N N . THR A 1 16 ? 13.889 6.783 -9.085 1.00 0.00 16 THR A N 5
ATOM 3845 C CA . THR A 1 16 ? 12.901 6.602 -8.029 1.00 0.00 16 THR A CA 5
ATOM 3846 C C . THR A 1 16 ? 11.505 6.405 -8.610 1.00 0.00 16 THR A C 5
ATOM 3847 O O . THR A 1 16 ? 11.203 6.887 -9.701 1.00 0.00 16 THR A O 5
ATOM 3858 N N . GLY A 1 17 ? 10.657 5.695 -7.873 1.00 0.00 17 GLY A N 5
ATOM 3859 C CA . GLY A 1 17 ? 9.303 5.448 -8.332 1.00 0.00 17 GLY A CA 5
ATOM 3860 C C . GLY A 1 17 ? 8.446 4.777 -7.276 1.00 0.00 17 GLY A C 5
ATOM 3861 O O . GLY A 1 17 ? 8.905 4.525 -6.162 1.00 0.00 17 GLY A O 5
ATOM 3865 N N . CYS A 1 18 ? 7.198 4.487 -7.627 1.00 0.00 18 CYS A N 5
ATOM 3866 C CA . CYS A 1 18 ? 6.273 3.842 -6.701 1.00 0.00 18 CYS A CA 5
ATOM 3867 C C . CYS A 1 18 ? 5.699 2.565 -7.307 1.00 0.00 18 CYS A C 5
ATOM 3868 O O . CYS A 1 18 ? 5.357 2.525 -8.489 1.00 0.00 18 CYS A O 5
ATOM 3875 N N . VAL A 1 19 ? 5.596 1.523 -6.489 1.00 0.00 19 VAL A N 5
ATOM 3876 C CA . VAL A 1 19 ? 5.062 0.244 -6.943 1.00 0.00 19 VAL A CA 5
ATOM 3877 C C . VAL A 1 19 ? 3.945 -0.242 -6.027 1.00 0.00 19 VAL A C 5
ATOM 3878 O O . VAL A 1 19 ? 4.065 -0.232 -4.802 1.00 0.00 19 VAL A O 5
ATOM 3891 N N . PRO A 1 20 ? 2.830 -0.677 -6.633 1.00 0.00 20 PRO A N 5
ATOM 3892 C CA . PRO A 1 20 ? 1.669 -1.176 -5.890 1.00 0.00 20 PRO A CA 5
ATOM 3893 C C . PRO A 1 20 ? 1.944 -2.516 -5.216 1.00 0.00 20 PRO A C 5
ATOM 3894 O O . PRO A 1 20 ? 3.001 -3.115 -5.413 1.00 0.00 20 PRO A O 5
ATOM 3905 N N . ALA A 1 21 ? 0.986 -2.981 -4.421 1.00 0.00 21 ALA A N 5
ATOM 3906 C CA . ALA A 1 21 ? 1.124 -4.251 -3.720 1.00 0.00 21 ALA A CA 5
ATOM 3907 C C . ALA A 1 21 ? 0.859 -5.426 -4.655 1.00 0.00 21 ALA A C 5
ATOM 3908 O O . ALA A 1 21 ? -0.236 -5.563 -5.200 1.00 0.00 21 ALA A O 5
ATOM 3915 N N . GLY A 1 22 ? 1.868 -6.272 -4.836 1.00 0.00 22 GLY A N 5
ATOM 3916 C CA . GLY A 1 22 ? 1.723 -7.424 -5.707 1.00 0.00 22 GLY A CA 5
ATOM 3917 C C . GLY A 1 22 ? 1.683 -7.042 -7.173 1.00 0.00 22 GLY A C 5
ATOM 3918 O O . GLY A 1 22 ? 1.179 -7.795 -8.005 1.00 0.00 22 GLY A O 5
ATOM 3922 N N . GLY A 1 23 ? 2.213 -5.864 -7.491 1.00 0.00 23 GLY A N 5
ATOM 3923 C CA . GLY A 1 23 ? 2.224 -5.403 -8.866 1.00 0.00 23 GLY A CA 5
ATOM 3924 C C . GLY A 1 23 ? 3.626 -5.149 -9.382 1.00 0.00 23 GLY A C 5
ATOM 3925 O O . GLY A 1 23 ? 4.563 -5.862 -9.025 1.00 0.00 23 GLY A O 5
ATOM 3929 N N . GLU A 1 24 ? 3.770 -4.131 -10.225 1.00 0.00 24 GLU A N 5
ATOM 3930 C CA . GLU A 1 24 ? 5.069 -3.787 -10.792 1.00 0.00 24 GLU A CA 5
ATOM 3931 C C . GLU A 1 24 ? 5.002 -2.459 -11.540 1.00 0.00 24 GLU A C 5
ATOM 3932 O O . GLU A 1 24 ? 3.982 -2.123 -12.143 1.00 0.00 24 GLU A O 5
ATOM 3944 N N . LEU A 1 25 ? 6.095 -1.706 -11.495 1.00 0.00 25 LEU A N 5
ATOM 3945 C CA . LEU A 1 25 ? 6.162 -0.413 -12.167 1.00 0.00 25 LEU A CA 5
ATOM 3946 C C . LEU A 1 25 ? 7.536 -0.195 -12.794 1.00 0.00 25 LEU A C 5
ATOM 3947 O O . LEU A 1 25 ? 8.541 -0.712 -12.305 1.00 0.00 25 LEU A O 5
ATOM 3963 N N . ARG A 1 26 ? 7.571 0.574 -13.876 1.00 0.00 26 ARG A N 5
ATOM 3964 C CA . ARG A 1 26 ? 8.821 0.861 -14.569 1.00 0.00 26 ARG A CA 5
ATOM 3965 C C . ARG A 1 26 ? 9.334 2.254 -14.212 1.00 0.00 26 ARG A C 5
ATOM 3966 O O . ARG A 1 26 ? 8.655 3.254 -14.446 1.00 0.00 26 ARG A O 5
ATOM 3987 N N . ILE A 1 27 ? 10.534 2.309 -13.644 1.00 0.00 27 ILE A N 5
ATOM 3988 C CA . ILE A 1 27 ? 11.136 3.578 -13.256 1.00 0.00 27 ILE A CA 5
ATOM 3989 C C . ILE A 1 27 ? 12.097 4.082 -14.328 1.00 0.00 27 ILE A C 5
ATOM 3990 O O . ILE A 1 27 ? 12.723 3.293 -15.036 1.00 0.00 27 ILE A O 5
ATOM 4006 N N . PHE A 1 28 ? 12.209 5.401 -14.441 1.00 0.00 28 PHE A N 5
ATOM 4007 C CA . PHE A 1 28 ? 13.095 6.011 -15.426 1.00 0.00 28 PHE A CA 5
ATOM 4008 C C . PHE A 1 28 ? 14.494 6.208 -14.851 1.00 0.00 28 PHE A C 5
ATOM 4009 O O . PHE A 1 28 ? 14.690 6.987 -13.918 1.00 0.00 28 PHE A O 5
ATOM 4026 N N . VAL A 1 29 ? 15.465 5.497 -15.416 1.00 0.00 29 VAL A N 5
ATOM 4027 C CA . VAL A 1 29 ? 16.847 5.594 -14.961 1.00 0.00 29 VAL A CA 5
ATOM 4028 C C . VAL A 1 29 ? 17.792 5.866 -16.126 1.00 0.00 29 VAL A C 5
ATOM 4029 O O . VAL A 1 29 ? 17.943 5.038 -17.023 1.00 0.00 29 VAL A O 5
ATOM 4042 N N . GLY A 1 30 ? 18.426 7.034 -16.106 1.00 0.00 30 GLY A N 5
ATOM 4043 C CA . GLY A 1 30 ? 19.349 7.395 -17.167 1.00 0.00 30 GLY A CA 5
ATOM 4044 C C . GLY A 1 30 ? 18.829 8.530 -18.027 1.00 0.00 30 GLY A C 5
ATOM 4045 O O . GLY A 1 30 ? 17.814 9.147 -17.705 1.00 0.00 30 GLY A O 5
ATOM 4049 N N . SER A 1 31 ? 19.528 8.808 -19.123 1.00 0.00 31 SER A N 5
ATOM 4050 C CA . SER A 1 31 ? 19.133 9.881 -20.029 1.00 0.00 31 SER A CA 5
ATOM 4051 C C . SER A 1 31 ? 17.868 9.507 -20.795 1.00 0.00 31 SER A C 5
ATOM 4052 O O . SER A 1 31 ? 17.097 10.375 -21.203 1.00 0.00 31 SER A O 5
ATOM 4060 N N . SER A 1 32 ? 17.662 8.208 -20.986 1.00 0.00 32 SER A N 5
ATOM 4061 C CA . SER A 1 32 ? 16.492 7.718 -21.707 1.00 0.00 32 SER A CA 5
ATOM 4062 C C . SER A 1 32 ? 16.327 6.213 -21.515 1.00 0.00 32 SER A C 5
ATOM 4063 O O . SER A 1 32 ? 16.049 5.481 -22.465 1.00 0.00 32 SER A O 5
ATOM 4071 N N . HIS A 1 33 ? 16.500 5.759 -20.278 1.00 0.00 33 HIS A N 5
ATOM 4072 C CA . HIS A 1 33 ? 16.370 4.341 -19.959 1.00 0.00 33 HIS A CA 5
ATOM 4073 C C . HIS A 1 33 ? 15.396 4.131 -18.803 1.00 0.00 33 HIS A C 5
ATOM 4074 O O . HIS A 1 33 ? 14.995 5.085 -18.136 1.00 0.00 33 HIS A O 5
ATOM 4088 N N . SER A 1 34 ? 15.020 2.878 -18.573 1.00 0.00 34 SER A N 5
ATOM 4089 C CA . SER A 1 34 ? 14.089 2.543 -17.501 1.00 0.00 34 SER A CA 5
ATOM 4090 C C . SER A 1 34 ? 14.154 1.055 -17.170 1.00 0.00 34 SER A C 5
ATOM 4091 O O . SER A 1 34 ? 14.591 0.245 -17.987 1.00 0.00 34 SER A O 5
ATOM 4099 N N . TYR A 1 35 ? 13.715 0.704 -15.966 1.00 0.00 35 TYR A N 5
ATOM 4100 C CA . TYR A 1 35 ? 13.725 -0.685 -15.525 1.00 0.00 35 TYR A CA 5
ATOM 4101 C C . TYR A 1 35 ? 12.432 -1.033 -14.793 1.00 0.00 35 TYR A C 5
ATOM 4102 O O . TYR A 1 35 ? 11.938 -0.255 -13.977 1.00 0.00 35 TYR A O 5
ATOM 4120 N N . LEU A 1 36 ? 11.890 -2.209 -15.092 1.00 0.00 36 LEU A N 5
ATOM 4121 C CA . LEU A 1 36 ? 10.654 -2.663 -14.464 1.00 0.00 36 LEU A CA 5
ATOM 4122 C C . LEU A 1 36 ? 10.937 -3.314 -13.114 1.00 0.00 36 LEU A C 5
ATOM 4123 O O . LEU A 1 36 ? 11.814 -4.171 -12.999 1.00 0.00 36 LEU A O 5
ATOM 4139 N N . ILE A 1 37 ? 10.188 -2.903 -12.096 1.00 0.00 37 ILE A N 5
ATOM 4140 C CA . ILE A 1 37 ? 10.357 -3.449 -10.755 1.00 0.00 37 ILE A CA 5
ATOM 4141 C C . ILE A 1 37 ? 9.060 -4.071 -10.247 1.00 0.00 37 ILE A C 5
ATOM 4142 O O . ILE A 1 37 ? 8.041 -3.392 -10.120 1.00 0.00 37 ILE A O 5
ATOM 4158 N N . LYS A 1 38 ? 9.106 -5.366 -9.957 1.00 0.00 38 LYS A N 5
ATOM 4159 C CA . LYS A 1 38 ? 7.936 -6.081 -9.460 1.00 0.00 38 LYS A CA 5
ATOM 4160 C C . LYS A 1 38 ? 7.986 -6.217 -7.941 1.00 0.00 38 LYS A C 5
ATOM 4161 O O . LYS A 1 38 ? 9.005 -6.617 -7.378 1.00 0.00 38 LYS A O 5
ATOM 4180 N N . ALA A 1 39 ? 6.880 -5.882 -7.285 1.00 0.00 39 ALA A N 5
ATOM 4181 C CA . ALA A 1 39 ? 6.797 -5.970 -5.833 1.00 0.00 39 ALA A CA 5
ATOM 4182 C C . ALA A 1 39 ? 6.013 -7.204 -5.401 1.00 0.00 39 ALA A C 5
ATOM 4183 O O . ALA A 1 39 ? 4.866 -7.398 -5.806 1.00 0.00 39 ALA A O 5
ATOM 4190 N N . THR A 1 40 ? 6.638 -8.039 -4.576 1.00 0.00 40 THR A N 5
ATOM 4191 C CA . THR A 1 40 ? 6.000 -9.256 -4.091 1.00 0.00 40 THR A CA 5
ATOM 4192 C C . THR A 1 40 ? 5.183 -8.984 -2.833 1.00 0.00 40 THR A C 5
ATOM 4193 O O . THR A 1 40 ? 5.096 -7.846 -2.372 1.00 0.00 40 THR A O 5
ATOM 4204 N N . SER A 1 41 ? 4.587 -10.037 -2.281 1.00 0.00 41 SER A N 5
ATOM 4205 C CA . SER A 1 41 ? 3.775 -9.911 -1.077 1.00 0.00 41 SER A CA 5
ATOM 4206 C C . SER A 1 41 ? 4.576 -9.273 0.054 1.00 0.00 41 SER A C 5
ATOM 4207 O O . SER A 1 41 ? 4.023 -8.574 0.903 1.00 0.00 41 SER A O 5
ATOM 4215 N N . SER A 1 42 ? 5.882 -9.519 0.058 1.00 0.00 42 SER A N 5
ATOM 4216 C CA . SER A 1 42 ? 6.760 -8.973 1.087 1.00 0.00 42 SER A CA 5
ATOM 4217 C C . SER A 1 42 ? 7.433 -7.692 0.602 1.00 0.00 42 SER A C 5
ATOM 4218 O O . SER A 1 42 ? 8.488 -7.303 1.104 1.00 0.00 42 SER A O 5
ATOM 4226 N N . CYS A 1 43 ? 6.815 -7.041 -0.378 1.00 0.00 43 CYS A N 5
ATOM 4227 C CA . CYS A 1 43 ? 7.352 -5.805 -0.933 1.00 0.00 43 CYS A CA 5
ATOM 4228 C C . CYS A 1 43 ? 8.714 -6.045 -1.579 1.00 0.00 43 CYS A C 5
ATOM 4229 O O . CYS A 1 43 ? 9.486 -5.111 -1.791 1.00 0.00 43 CYS A O 5
ATOM 4236 N N . GLY A 1 44 ? 9.002 -7.305 -1.890 1.00 0.00 44 GLY A N 5
ATOM 4237 C CA . GLY A 1 44 ? 10.270 -7.646 -2.508 1.00 0.00 44 GLY A CA 5
ATOM 4238 C C . GLY A 1 44 ? 10.377 -7.135 -3.931 1.00 0.00 44 GLY A C 5
ATOM 4239 O O . GLY A 1 44 ? 9.515 -7.416 -4.766 1.00 0.00 44 GLY A O 5
ATOM 4243 N N . LEU A 1 45 ? 11.435 -6.382 -4.209 1.00 0.00 45 LEU A N 5
ATOM 4244 C CA . LEU A 1 45 ? 11.651 -5.829 -5.542 1.00 0.00 45 LEU A CA 5
ATOM 4245 C C . LEU A 1 45 ? 12.502 -6.768 -6.390 1.00 0.00 45 LEU A C 5
ATOM 4246 O O . LEU A 1 45 ? 13.382 -7.459 -5.876 1.00 0.00 45 LEU A O 5
ATOM 4262 N N . SER A 1 46 ? 12.235 -6.788 -7.692 1.00 0.00 46 SER A N 5
ATOM 4263 C CA . SER A 1 46 ? 12.976 -7.643 -8.611 1.00 0.00 46 SER A CA 5
ATOM 4264 C C . SER A 1 46 ? 12.472 -7.469 -10.041 1.00 0.00 46 SER A C 5
ATOM 4265 O O . SER A 1 46 ? 11.269 -7.348 -10.278 1.00 0.00 46 SER A O 5
ATOM 4273 N N . LEU A 1 47 ? 13.400 -7.456 -10.991 1.00 0.00 47 LEU A N 5
ATOM 4274 C CA . LEU A 1 47 ? 13.053 -7.296 -12.399 1.00 0.00 47 LEU A CA 5
ATOM 4275 C C . LEU A 1 47 ? 12.154 -8.435 -12.871 1.00 0.00 47 LEU A C 5
ATOM 4276 O O . LEU A 1 47 ? 11.848 -9.354 -12.111 1.00 0.00 47 LEU A O 5
ATOM 4292 N N . THR A 1 48 ? 11.737 -8.369 -14.131 1.00 0.00 48 THR A N 5
ATOM 4293 C CA . THR A 1 48 ? 10.875 -9.394 -14.705 1.00 0.00 48 THR A CA 5
ATOM 4294 C C . THR A 1 48 ? 11.610 -10.194 -15.775 1.00 0.00 48 THR A C 5
ATOM 4295 O O . THR A 1 48 ? 11.538 -9.875 -16.960 1.00 0.00 48 THR A O 5
ATOM 4306 N N . ASN A 1 49 ? 12.316 -11.236 -15.347 1.00 0.00 49 ASN A N 5
ATOM 4307 C CA . ASN A 1 49 ? 13.064 -12.083 -16.269 1.00 0.00 49 ASN A CA 5
ATOM 4308 C C . ASN A 1 49 ? 14.066 -11.259 -17.073 1.00 0.00 49 ASN A C 5
ATOM 4309 O O . ASN A 1 49 ? 14.514 -11.678 -18.140 1.00 0.00 49 ASN A O 5
ATOM 4320 N N . GLN A 1 50 ? 14.413 -10.087 -16.552 1.00 0.00 50 GLN A N 5
ATOM 4321 C CA . GLN A 1 50 ? 15.361 -9.204 -17.221 1.00 0.00 50 GLN A CA 5
ATOM 4322 C C . GLN A 1 50 ? 16.631 -9.042 -16.392 1.00 0.00 50 GLN A C 5
ATOM 4323 O O . GLN A 1 50 ? 16.603 -9.147 -15.166 1.00 0.00 50 GLN A O 5
ATOM 4337 N N . VAL A 1 51 ? 17.746 -8.786 -17.070 1.00 0.00 51 VAL A N 5
ATOM 4338 C CA . VAL A 1 51 ? 19.027 -8.608 -16.396 1.00 0.00 51 VAL A CA 5
ATOM 4339 C C . VAL A 1 51 ? 19.403 -7.133 -16.312 1.00 0.00 51 VAL A C 5
ATOM 4340 O O . VAL A 1 51 ? 19.047 -6.340 -17.183 1.00 0.00 51 VAL A O 5
ATOM 4353 N N . PHE A 1 52 ? 20.127 -6.773 -15.257 1.00 0.00 52 PHE A N 5
ATOM 4354 C CA . PHE A 1 52 ? 20.552 -5.392 -15.057 1.00 0.00 52 PHE A CA 5
ATOM 4355 C C . PHE A 1 52 ? 21.845 -5.107 -15.815 1.00 0.00 52 PHE A C 5
ATOM 4356 O O . PHE A 1 52 ? 22.429 -6.002 -16.426 1.00 0.00 52 PHE A O 5
ATOM 4373 N N . ILE A 1 53 ? 22.286 -3.854 -15.769 1.00 0.00 53 ILE A N 5
ATOM 4374 C CA . ILE A 1 53 ? 23.510 -3.451 -16.451 1.00 0.00 53 ILE A CA 5
ATOM 4375 C C . ILE A 1 53 ? 24.109 -2.203 -15.811 1.00 0.00 53 ILE A C 5
ATOM 4376 O O . ILE A 1 53 ? 23.452 -1.517 -15.029 1.00 0.00 53 ILE A O 5
ATOM 4392 N N . ASN A 1 54 ? 25.361 -1.913 -16.151 1.00 0.00 54 ASN A N 5
ATOM 4393 C CA . ASN A 1 54 ? 26.049 -0.746 -15.611 1.00 0.00 54 ASN A CA 5
ATOM 4394 C C . ASN A 1 54 ? 26.004 -0.746 -14.086 1.00 0.00 54 ASN A C 5
ATOM 4395 O O . ASN A 1 54 ? 26.089 0.306 -13.452 1.00 0.00 54 ASN A O 5
ATOM 4406 N N . GLY A 1 55 ? 25.871 -1.933 -13.503 1.00 0.00 55 GLY A N 5
ATOM 4407 C CA . GLY A 1 55 ? 25.818 -2.048 -12.057 1.00 0.00 55 GLY A CA 5
ATOM 4408 C C . GLY A 1 55 ? 24.541 -1.474 -11.477 1.00 0.00 55 GLY A C 5
ATOM 4409 O O . GLY A 1 55 ? 24.542 -0.932 -10.372 1.00 0.00 55 GLY A O 5
ATOM 4413 N N . GLU A 1 56 ? 23.448 -1.592 -12.224 1.00 0.00 56 GLU A N 5
ATOM 4414 C CA . GLU A 1 56 ? 22.158 -1.078 -11.777 1.00 0.00 56 GLU A CA 5
ATOM 4415 C C . GLU A 1 56 ? 21.493 -2.050 -10.806 1.00 0.00 56 GLU A C 5
ATOM 4416 O O . GLU A 1 56 ? 21.346 -3.236 -11.101 1.00 0.00 56 GLU A O 5
ATOM 4428 N N . SER A 1 57 ? 21.092 -1.537 -9.647 1.00 0.00 57 SER A N 5
ATOM 4429 C CA . SER A 1 57 ? 20.446 -2.358 -8.631 1.00 0.00 57 SER A CA 5
ATOM 4430 C C . SER A 1 57 ? 19.122 -1.739 -8.191 1.00 0.00 57 SER A C 5
ATOM 4431 O O . SER A 1 57 ? 18.831 -0.583 -8.501 1.00 0.00 57 SER A O 5
ATOM 4439 N N . VAL A 1 58 ? 18.323 -2.516 -7.467 1.00 0.00 58 VAL A N 5
ATOM 4440 C CA . VAL A 1 58 ? 17.031 -2.045 -6.984 1.00 0.00 58 VAL A CA 5
ATOM 4441 C C . VAL A 1 58 ? 16.993 -2.013 -5.460 1.00 0.00 58 VAL A C 5
ATOM 4442 O O . VAL A 1 58 ? 17.538 -2.895 -4.797 1.00 0.00 58 VAL A O 5
ATOM 4455 N N . GLN A 1 59 ? 16.345 -0.990 -4.911 1.00 0.00 59 GLN A N 5
ATOM 4456 C CA . GLN A 1 59 ? 16.236 -0.844 -3.465 1.00 0.00 59 GLN A CA 5
ATOM 4457 C C . GLN A 1 59 ? 14.861 -0.312 -3.073 1.00 0.00 59 GLN A C 5
ATOM 4458 O O . GLN A 1 59 ? 14.205 0.376 -3.855 1.00 0.00 59 GLN A O 5
ATOM 4472 N N . SER A 1 60 ? 14.430 -0.637 -1.859 1.00 0.00 60 SER A N 5
ATOM 4473 C CA . SER A 1 60 ? 13.131 -0.196 -1.365 1.00 0.00 60 SER A CA 5
ATOM 4474 C C . SER A 1 60 ? 13.202 1.239 -0.854 1.00 0.00 60 SER A C 5
ATOM 4475 O O . SER A 1 60 ? 13.932 1.537 0.091 1.00 0.00 60 SER A O 5
ATOM 4483 N N . GLY A 1 61 ? 12.439 2.125 -1.486 1.00 0.00 61 GLY A N 5
ATOM 4484 C CA . GLY A 1 61 ? 12.430 3.519 -1.082 1.00 0.00 61 GLY A CA 5
ATOM 4485 C C . GLY A 1 61 ? 11.406 3.803 -0.001 1.00 0.00 61 GLY A C 5
ATOM 4486 O O . GLY A 1 61 ? 11.101 4.960 0.287 1.00 0.00 61 GLY A O 5
ATOM 4490 N N . GLY A 1 62 ? 10.870 2.744 0.598 1.00 0.00 62 GLY A N 5
ATOM 4491 C CA . GLY A 1 62 ? 9.878 2.906 1.645 1.00 0.00 62 GLY A CA 5
ATOM 4492 C C . GLY A 1 62 ? 8.484 2.530 1.185 1.00 0.00 62 GLY A C 5
ATOM 4493 O O . GLY A 1 62 ? 8.308 1.575 0.428 1.00 0.00 62 GLY A O 5
ATOM 4497 N N . ARG A 1 63 ? 7.488 3.282 1.644 1.00 0.00 63 ARG A N 5
ATOM 4498 C CA . ARG A 1 63 ? 6.102 3.021 1.278 1.00 0.00 63 ARG A CA 5
ATOM 4499 C C . ARG A 1 63 ? 5.488 4.229 0.575 1.00 0.00 63 ARG A C 5
ATOM 4500 O O . ARG A 1 63 ? 5.840 5.373 0.864 1.00 0.00 63 ARG A O 5
ATOM 4521 N N . CYS A 1 64 ? 4.570 3.966 -0.349 1.00 0.00 64 CYS A N 5
ATOM 4522 C CA . CYS A 1 64 ? 3.909 5.030 -1.094 1.00 0.00 64 CYS A CA 5
ATOM 4523 C C . CYS A 1 64 ? 2.842 5.710 -0.241 1.00 0.00 64 CYS A C 5
ATOM 4524 O O . CYS A 1 64 ? 1.848 6.218 -0.760 1.00 0.00 64 CYS A O 5
ATOM 4531 N N . ASN A 1 1 ? 1.488 -0.102 -0.071 1.00 0.00 1 ASN A N 6
ATOM 4532 C CA . ASN A 1 1 ? 2.294 -0.253 -1.277 1.00 0.00 1 ASN A CA 6
ATOM 4533 C C . ASN A 1 1 ? 3.782 -0.271 -0.939 1.00 0.00 1 ASN A C 6
ATOM 4534 O O . ASN A 1 1 ? 4.163 -0.345 0.230 1.00 0.00 1 ASN A O 6
ATOM 4545 N N . CYS A 1 2 ? 4.618 -0.203 -1.969 1.00 0.00 2 CYS A N 6
ATOM 4546 C CA . CYS A 1 2 ? 6.064 -0.211 -1.783 1.00 0.00 2 CYS A CA 6
ATOM 4547 C C . CYS A 1 2 ? 6.737 0.800 -2.707 1.00 0.00 2 CYS A C 6
ATOM 4548 O O . CYS A 1 2 ? 6.133 1.278 -3.667 1.00 0.00 2 CYS A O 6
ATOM 4555 N N . VAL A 1 3 ? 7.993 1.119 -2.411 1.00 0.00 3 VAL A N 6
ATOM 4556 C CA . VAL A 1 3 ? 8.750 2.071 -3.215 1.00 0.00 3 VAL A CA 6
ATOM 4557 C C . VAL A 1 3 ? 9.905 1.386 -3.936 1.00 0.00 3 VAL A C 6
ATOM 4558 O O . VAL A 1 3 ? 10.548 0.491 -3.389 1.00 0.00 3 VAL A O 6
ATOM 4571 N N . ALA A 1 4 ? 10.163 1.813 -5.168 1.00 0.00 4 ALA A N 6
ATOM 4572 C CA . ALA A 1 4 ? 11.242 1.242 -5.964 1.00 0.00 4 ALA A CA 6
ATOM 4573 C C . ALA A 1 4 ? 12.325 2.279 -6.244 1.00 0.00 4 ALA A C 6
ATOM 4574 O O . ALA A 1 4 ? 12.051 3.341 -6.800 1.00 0.00 4 ALA A O 6
ATOM 4581 N N . ASN A 1 5 ? 13.556 1.962 -5.855 1.00 0.00 5 ASN A N 6
ATOM 4582 C CA . ASN A 1 5 ? 14.680 2.868 -6.064 1.00 0.00 5 ASN A CA 6
ATOM 4583 C C . ASN A 1 5 ? 15.798 2.177 -6.838 1.00 0.00 5 ASN A C 6
ATOM 4584 O O . ASN A 1 5 ? 16.160 1.038 -6.542 1.00 0.00 5 ASN A O 6
ATOM 4595 N N . ILE A 1 6 ? 16.342 2.874 -7.830 1.00 0.00 6 ILE A N 6
ATOM 4596 C CA . ILE A 1 6 ? 17.420 2.329 -8.645 1.00 0.00 6 ILE A CA 6
ATOM 4597 C C . ILE A 1 6 ? 18.753 2.986 -8.305 1.00 0.00 6 ILE A C 6
ATOM 4598 O O . ILE A 1 6 ? 18.848 4.210 -8.209 1.00 0.00 6 ILE A O 6
ATOM 4614 N N . LEU A 1 7 ? 19.782 2.165 -8.126 1.00 0.00 7 LEU A N 6
ATOM 4615 C CA . LEU A 1 7 ? 21.112 2.666 -7.798 1.00 0.00 7 LEU A CA 6
ATOM 4616 C C . LEU A 1 7 ? 22.109 2.327 -8.901 1.00 0.00 7 LEU A C 6
ATOM 4617 O O . LEU A 1 7 ? 21.923 1.365 -9.645 1.00 0.00 7 LEU A O 6
ATOM 4633 N N . ASN A 1 8 ? 23.170 3.122 -8.999 1.00 0.00 8 ASN A N 6
ATOM 4634 C CA . ASN A 1 8 ? 24.198 2.904 -10.010 1.00 0.00 8 ASN A CA 6
ATOM 4635 C C . ASN A 1 8 ? 25.262 1.935 -9.505 1.00 0.00 8 ASN A C 6
ATOM 4636 O O . ASN A 1 8 ? 25.120 1.345 -8.433 1.00 0.00 8 ASN A O 6
ATOM 4647 N N . ILE A 1 9 ? 26.326 1.775 -10.283 1.00 0.00 9 ILE A N 6
ATOM 4648 C CA . ILE A 1 9 ? 27.415 0.878 -9.914 1.00 0.00 9 ILE A CA 6
ATOM 4649 C C . ILE A 1 9 ? 28.026 1.279 -8.575 1.00 0.00 9 ILE A C 6
ATOM 4650 O O . ILE A 1 9 ? 28.677 0.472 -7.913 1.00 0.00 9 ILE A O 6
ATOM 4666 N N . ASN A 1 10 ? 27.811 2.530 -8.183 1.00 0.00 10 ASN A N 6
ATOM 4667 C CA . ASN A 1 10 ? 28.340 3.038 -6.923 1.00 0.00 10 ASN A CA 6
ATOM 4668 C C . ASN A 1 10 ? 27.282 2.979 -5.825 1.00 0.00 10 ASN A C 6
ATOM 4669 O O . ASN A 1 10 ? 27.430 3.598 -4.773 1.00 0.00 10 ASN A O 6
ATOM 4680 N N . GLU A 1 11 ? 26.214 2.228 -6.080 1.00 0.00 11 GLU A N 6
ATOM 4681 C CA . GLU A 1 11 ? 25.131 2.089 -5.113 1.00 0.00 11 GLU A CA 6
ATOM 4682 C C . GLU A 1 11 ? 24.523 3.447 -4.778 1.00 0.00 11 GLU A C 6
ATOM 4683 O O . GLU A 1 11 ? 24.084 3.681 -3.652 1.00 0.00 11 GLU A O 6
ATOM 4695 N N . ALA A 1 12 ? 24.501 4.339 -5.763 1.00 0.00 12 ALA A N 6
ATOM 4696 C CA . ALA A 1 12 ? 23.946 5.673 -5.573 1.00 0.00 12 ALA A CA 6
ATOM 4697 C C . ALA A 1 12 ? 22.577 5.797 -6.233 1.00 0.00 12 ALA A C 6
ATOM 4698 O O . ALA A 1 12 ? 22.426 5.535 -7.427 1.00 0.00 12 ALA A O 6
ATOM 4705 N N . VAL A 1 13 ? 21.581 6.197 -5.449 1.00 0.00 13 VAL A N 6
ATOM 4706 C CA . VAL A 1 13 ? 20.224 6.356 -5.958 1.00 0.00 13 VAL A CA 6
ATOM 4707 C C . VAL A 1 13 ? 20.200 7.260 -7.185 1.00 0.00 13 VAL A C 6
ATOM 4708 O O . VAL A 1 13 ? 20.429 8.466 -7.085 1.00 0.00 13 VAL A O 6
ATOM 4721 N N . ILE A 1 14 ? 19.920 6.670 -8.342 1.00 0.00 14 ILE A N 6
ATOM 4722 C CA . ILE A 1 14 ? 19.864 7.423 -9.589 1.00 0.00 14 ILE A CA 6
ATOM 4723 C C . ILE A 1 14 ? 18.430 7.543 -10.095 1.00 0.00 14 ILE A C 6
ATOM 4724 O O . ILE A 1 14 ? 18.106 8.450 -10.861 1.00 0.00 14 ILE A O 6
ATOM 4740 N N . ALA A 1 15 ? 17.576 6.623 -9.659 1.00 0.00 15 ALA A N 6
ATOM 4741 C CA . ALA A 1 15 ? 16.176 6.629 -10.064 1.00 0.00 15 ALA A CA 6
ATOM 4742 C C . ALA A 1 15 ? 15.268 6.226 -8.906 1.00 0.00 15 ALA A C 6
ATOM 4743 O O . ALA A 1 15 ? 15.701 5.560 -7.966 1.00 0.00 15 ALA A O 6
ATOM 4750 N N . THR A 1 16 ? 14.005 6.636 -8.980 1.00 0.00 16 THR A N 6
ATOM 4751 C CA . THR A 1 16 ? 13.037 6.320 -7.938 1.00 0.00 16 THR A CA 6
ATOM 4752 C C . THR A 1 16 ? 11.624 6.247 -8.504 1.00 0.00 16 THR A C 6
ATOM 4753 O O . THR A 1 16 ? 11.323 6.857 -9.530 1.00 0.00 16 THR A O 6
ATOM 4764 N N . GLY A 1 17 ? 10.758 5.496 -7.829 1.00 0.00 17 GLY A N 6
ATOM 4765 C CA . GLY A 1 17 ? 9.386 5.358 -8.281 1.00 0.00 17 GLY A CA 6
ATOM 4766 C C . GLY A 1 17 ? 8.499 4.696 -7.246 1.00 0.00 17 GLY A C 6
ATOM 4767 O O . GLY A 1 17 ? 8.962 4.321 -6.168 1.00 0.00 17 GLY A O 6
ATOM 4771 N N . CYS A 1 18 ? 7.219 4.551 -7.571 1.00 0.00 18 CYS A N 6
ATOM 4772 C CA . CYS A 1 18 ? 6.263 3.931 -6.661 1.00 0.00 18 CYS A CA 6
ATOM 4773 C C . CYS A 1 18 ? 5.733 2.622 -7.238 1.00 0.00 18 CYS A C 6
ATOM 4774 O O . CYS A 1 18 ? 5.345 2.557 -8.405 1.00 0.00 18 CYS A O 6
ATOM 4781 N N . VAL A 1 19 ? 5.720 1.580 -6.413 1.00 0.00 19 VAL A N 6
ATOM 4782 C CA . VAL A 1 19 ? 5.237 0.273 -6.839 1.00 0.00 19 VAL A CA 6
ATOM 4783 C C . VAL A 1 19 ? 4.132 -0.233 -5.918 1.00 0.00 19 VAL A C 6
ATOM 4784 O O . VAL A 1 19 ? 4.242 -0.188 -4.693 1.00 0.00 19 VAL A O 6
ATOM 4797 N N . PRO A 1 20 ? 3.039 -0.726 -6.520 1.00 0.00 20 PRO A N 6
ATOM 4798 C CA . PRO A 1 20 ? 1.892 -1.250 -5.773 1.00 0.00 20 PRO A CA 6
ATOM 4799 C C . PRO A 1 20 ? 2.213 -2.561 -5.064 1.00 0.00 20 PRO A C 6
ATOM 4800 O O . PRO A 1 20 ? 3.341 -3.050 -5.123 1.00 0.00 20 PRO A O 6
ATOM 4811 N N . ALA A 1 21 ? 1.214 -3.126 -4.393 1.00 0.00 21 ALA A N 6
ATOM 4812 C CA . ALA A 1 21 ? 1.390 -4.382 -3.674 1.00 0.00 21 ALA A CA 6
ATOM 4813 C C . ALA A 1 21 ? 1.176 -5.577 -4.597 1.00 0.00 21 ALA A C 6
ATOM 4814 O O . ALA A 1 21 ? 0.093 -5.758 -5.153 1.00 0.00 21 ALA A O 6
ATOM 4821 N N . GLY A 1 22 ? 2.216 -6.390 -4.756 1.00 0.00 22 GLY A N 6
ATOM 4822 C CA . GLY A 1 22 ? 2.120 -7.558 -5.613 1.00 0.00 22 GLY A CA 6
ATOM 4823 C C . GLY A 1 22 ? 2.070 -7.194 -7.084 1.00 0.00 22 GLY A C 6
ATOM 4824 O O . GLY A 1 22 ? 1.684 -8.010 -7.920 1.00 0.00 22 GLY A O 6
ATOM 4828 N N . GLY A 1 23 ? 2.461 -5.964 -7.402 1.00 0.00 23 GLY A N 6
ATOM 4829 C CA . GLY A 1 23 ? 2.450 -5.515 -8.782 1.00 0.00 23 GLY A CA 6
ATOM 4830 C C . GLY A 1 23 ? 3.843 -5.244 -9.315 1.00 0.00 23 GLY A C 6
ATOM 4831 O O . GLY A 1 23 ? 4.792 -5.951 -8.976 1.00 0.00 23 GLY A O 6
ATOM 4835 N N . GLU A 1 24 ? 3.966 -4.220 -10.153 1.00 0.00 24 GLU A N 6
ATOM 4836 C CA . GLU A 1 24 ? 5.253 -3.861 -10.736 1.00 0.00 24 GLU A CA 6
ATOM 4837 C C . GLU A 1 24 ? 5.162 -2.530 -11.478 1.00 0.00 24 GLU A C 6
ATOM 4838 O O . GLU A 1 24 ? 4.138 -2.213 -12.084 1.00 0.00 24 GLU A O 6
ATOM 4850 N N . LEU A 1 25 ? 6.240 -1.756 -11.425 1.00 0.00 25 LEU A N 6
ATOM 4851 C CA . LEU A 1 25 ? 6.284 -0.458 -12.091 1.00 0.00 25 LEU A CA 6
ATOM 4852 C C . LEU A 1 25 ? 7.649 -0.218 -12.727 1.00 0.00 25 LEU A C 6
ATOM 4853 O O . LEU A 1 25 ? 8.673 -0.665 -12.210 1.00 0.00 25 LEU A O 6
ATOM 4869 N N . ARG A 1 26 ? 7.656 0.492 -13.851 1.00 0.00 26 ARG A N 6
ATOM 4870 C CA . ARG A 1 26 ? 8.896 0.793 -14.557 1.00 0.00 26 ARG A CA 6
ATOM 4871 C C . ARG A 1 26 ? 9.405 2.184 -14.193 1.00 0.00 26 ARG A C 6
ATOM 4872 O O . ARG A 1 26 ? 8.670 3.168 -14.285 1.00 0.00 26 ARG A O 6
ATOM 4893 N N . ILE A 1 27 ? 10.665 2.258 -13.780 1.00 0.00 27 ILE A N 6
ATOM 4894 C CA . ILE A 1 27 ? 11.272 3.529 -13.403 1.00 0.00 27 ILE A CA 6
ATOM 4895 C C . ILE A 1 27 ? 12.244 4.013 -14.474 1.00 0.00 27 ILE A C 6
ATOM 4896 O O . ILE A 1 27 ? 12.813 3.214 -15.218 1.00 0.00 27 ILE A O 6
ATOM 4912 N N . PHE A 1 28 ? 12.433 5.326 -14.544 1.00 0.00 28 PHE A N 6
ATOM 4913 C CA . PHE A 1 28 ? 13.338 5.917 -15.523 1.00 0.00 28 PHE A CA 6
ATOM 4914 C C . PHE A 1 28 ? 14.708 6.182 -14.907 1.00 0.00 28 PHE A C 6
ATOM 4915 O O . PHE A 1 28 ? 14.839 6.972 -13.973 1.00 0.00 28 PHE A O 6
ATOM 4932 N N . VAL A 1 29 ? 15.728 5.513 -15.437 1.00 0.00 29 VAL A N 6
ATOM 4933 C CA . VAL A 1 29 ? 17.089 5.675 -14.941 1.00 0.00 29 VAL A CA 6
ATOM 4934 C C . VAL A 1 29 ? 17.973 6.363 -15.975 1.00 0.00 29 VAL A C 6
ATOM 4935 O O . VAL A 1 29 ? 18.241 5.813 -17.042 1.00 0.00 29 VAL A O 6
ATOM 4948 N N . GLY A 1 30 ? 18.423 7.572 -15.650 1.00 0.00 30 GLY A N 6
ATOM 4949 C CA . GLY A 1 30 ? 19.273 8.316 -16.561 1.00 0.00 30 GLY A CA 6
ATOM 4950 C C . GLY A 1 30 ? 18.489 8.970 -17.681 1.00 0.00 30 GLY A C 6
ATOM 4951 O O . GLY A 1 30 ? 19.064 9.624 -18.551 1.00 0.00 30 GLY A O 6
ATOM 4955 N N . SER A 1 31 ? 17.172 8.792 -17.662 1.00 0.00 31 SER A N 6
ATOM 4956 C CA . SER A 1 31 ? 16.308 9.365 -18.688 1.00 0.00 31 SER A CA 6
ATOM 4957 C C . SER A 1 31 ? 16.630 8.779 -20.059 1.00 0.00 31 SER A C 6
ATOM 4958 O O . SER A 1 31 ? 16.234 9.326 -21.089 1.00 0.00 31 SER A O 6
ATOM 4966 N N . SER A 1 32 ? 17.351 7.663 -20.064 1.00 0.00 32 SER A N 6
ATOM 4967 C CA . SER A 1 32 ? 17.731 7.004 -21.308 1.00 0.00 32 SER A CA 6
ATOM 4968 C C . SER A 1 32 ? 17.728 5.487 -21.142 1.00 0.00 32 SER A C 6
ATOM 4969 O O . SER A 1 32 ? 18.274 4.759 -21.972 1.00 0.00 32 SER A O 6
ATOM 4977 N N . HIS A 1 33 ? 17.109 5.017 -20.064 1.00 0.00 33 HIS A N 6
ATOM 4978 C CA . HIS A 1 33 ? 17.033 3.587 -19.788 1.00 0.00 33 HIS A CA 6
ATOM 4979 C C . HIS A 1 33 ? 16.179 3.316 -18.553 1.00 0.00 33 HIS A C 6
ATOM 4980 O O . HIS A 1 33 ? 16.561 3.658 -17.434 1.00 0.00 33 HIS A O 6
ATOM 4994 N N . SER A 1 34 ? 15.020 2.701 -18.765 1.00 0.00 34 SER A N 6
ATOM 4995 C CA . SER A 1 34 ? 14.109 2.389 -17.670 1.00 0.00 34 SER A CA 6
ATOM 4996 C C . SER A 1 34 ? 14.217 0.919 -17.276 1.00 0.00 34 SER A C 6
ATOM 4997 O O . SER A 1 34 ? 14.665 0.085 -18.062 1.00 0.00 34 SER A O 6
ATOM 5005 N N . TYR A 1 35 ? 13.804 0.610 -16.052 1.00 0.00 35 TYR A N 6
ATOM 5006 C CA . TYR A 1 35 ? 13.856 -0.758 -15.550 1.00 0.00 35 TYR A CA 6
ATOM 5007 C C . TYR A 1 35 ? 12.586 -1.105 -14.780 1.00 0.00 35 TYR A C 6
ATOM 5008 O O . TYR A 1 35 ? 12.143 -0.347 -13.916 1.00 0.00 35 TYR A O 6
ATOM 5026 N N . LEU A 1 36 ? 12.005 -2.256 -15.099 1.00 0.00 36 LEU A N 6
ATOM 5027 C CA . LEU A 1 36 ? 10.785 -2.707 -14.438 1.00 0.00 36 LEU A CA 6
ATOM 5028 C C . LEU A 1 36 ? 11.094 -3.290 -13.063 1.00 0.00 36 LEU A C 6
ATOM 5029 O O . LEU A 1 36 ? 12.000 -4.112 -12.915 1.00 0.00 36 LEU A O 6
ATOM 5045 N N . ILE A 1 37 ? 10.336 -2.861 -12.059 1.00 0.00 37 ILE A N 6
ATOM 5046 C CA . ILE A 1 37 ? 10.527 -3.343 -10.697 1.00 0.00 37 ILE A CA 6
ATOM 5047 C C . ILE A 1 37 ? 9.266 -4.019 -10.171 1.00 0.00 37 ILE A C 6
ATOM 5048 O O . ILE A 1 37 ? 8.231 -3.376 -9.993 1.00 0.00 37 ILE A O 6
ATOM 5064 N N . LYS A 1 38 ? 9.359 -5.321 -9.922 1.00 0.00 38 LYS A N 6
ATOM 5065 C CA . LYS A 1 38 ? 8.227 -6.086 -9.412 1.00 0.00 38 LYS A CA 6
ATOM 5066 C C . LYS A 1 38 ? 8.240 -6.126 -7.888 1.00 0.00 38 LYS A C 6
ATOM 5067 O O . LYS A 1 38 ? 9.267 -6.413 -7.273 1.00 0.00 38 LYS A O 6
ATOM 5086 N N . ALA A 1 39 ? 7.092 -5.838 -7.283 1.00 0.00 39 ALA A N 6
ATOM 5087 C CA . ALA A 1 39 ? 6.971 -5.845 -5.830 1.00 0.00 39 ALA A CA 6
ATOM 5088 C C . ALA A 1 39 ? 6.272 -7.110 -5.344 1.00 0.00 39 ALA A C 6
ATOM 5089 O O . ALA A 1 39 ? 5.106 -7.350 -5.662 1.00 0.00 39 ALA A O 6
ATOM 5096 N N . THR A 1 40 ? 6.991 -7.919 -4.571 1.00 0.00 40 THR A N 6
ATOM 5097 C CA . THR A 1 40 ? 6.441 -9.160 -4.043 1.00 0.00 40 THR A CA 6
ATOM 5098 C C . THR A 1 40 ? 5.530 -8.894 -2.850 1.00 0.00 40 THR A C 6
ATOM 5099 O O . THR A 1 40 ? 5.461 -7.772 -2.348 1.00 0.00 40 THR A O 6
ATOM 5110 N N . SER A 1 41 ? 4.833 -9.933 -2.400 1.00 0.00 41 SER A N 6
ATOM 5111 C CA . SER A 1 41 ? 3.923 -9.810 -1.267 1.00 0.00 41 SER A CA 6
ATOM 5112 C C . SER A 1 41 ? 4.647 -9.247 -0.048 1.00 0.00 41 SER A C 6
ATOM 5113 O O . SER A 1 41 ? 4.032 -8.632 0.824 1.00 0.00 41 SER A O 6
ATOM 5121 N N . SER A 1 42 ? 5.957 -9.462 0.006 1.00 0.00 42 SER A N 6
ATOM 5122 C CA . SER A 1 42 ? 6.766 -8.980 1.120 1.00 0.00 42 SER A CA 6
ATOM 5123 C C . SER A 1 42 ? 7.525 -7.715 0.732 1.00 0.00 42 SER A C 6
ATOM 5124 O O . SER A 1 42 ? 8.560 -7.393 1.318 1.00 0.00 42 SER A O 6
ATOM 5132 N N . CYS A 1 43 ? 7.003 -6.999 -0.259 1.00 0.00 43 CYS A N 6
ATOM 5133 C CA . CYS A 1 43 ? 7.630 -5.769 -0.727 1.00 0.00 43 CYS A CA 6
ATOM 5134 C C . CYS A 1 43 ? 9.011 -6.051 -1.313 1.00 0.00 43 CYS A C 6
ATOM 5135 O O . CYS A 1 43 ? 9.881 -5.181 -1.325 1.00 0.00 43 CYS A O 6
ATOM 5142 N N . GLY A 1 44 ? 9.203 -7.274 -1.799 1.00 0.00 44 GLY A N 6
ATOM 5143 C CA . GLY A 1 44 ? 10.479 -7.649 -2.380 1.00 0.00 44 GLY A CA 6
ATOM 5144 C C . GLY A 1 44 ? 10.627 -7.173 -3.812 1.00 0.00 44 GLY A C 6
ATOM 5145 O O . GLY A 1 44 ? 9.902 -7.623 -4.701 1.00 0.00 44 GLY A O 6
ATOM 5149 N N . LEU A 1 45 ? 11.566 -6.261 -4.037 1.00 0.00 45 LEU A N 6
ATOM 5150 C CA . LEU A 1 45 ? 11.805 -5.722 -5.371 1.00 0.00 45 LEU A CA 6
ATOM 5151 C C . LEU A 1 45 ? 12.615 -6.700 -6.216 1.00 0.00 45 LEU A C 6
ATOM 5152 O O . LEU A 1 45 ? 13.458 -7.433 -5.698 1.00 0.00 45 LEU A O 6
ATOM 5168 N N . SER A 1 46 ? 12.356 -6.704 -7.519 1.00 0.00 46 SER A N 6
ATOM 5169 C CA . SER A 1 46 ? 13.060 -7.593 -8.436 1.00 0.00 46 SER A CA 6
ATOM 5170 C C . SER A 1 46 ? 12.561 -7.406 -9.866 1.00 0.00 46 SER A C 6
ATOM 5171 O O . SER A 1 46 ? 11.371 -7.184 -10.096 1.00 0.00 46 SER A O 6
ATOM 5179 N N . LEU A 1 47 ? 13.478 -7.495 -10.822 1.00 0.00 47 LEU A N 6
ATOM 5180 C CA . LEU A 1 47 ? 13.133 -7.335 -12.231 1.00 0.00 47 LEU A CA 6
ATOM 5181 C C . LEU A 1 47 ? 12.154 -8.416 -12.678 1.00 0.00 47 LEU A C 6
ATOM 5182 O O . LEU A 1 47 ? 12.041 -9.467 -12.045 1.00 0.00 47 LEU A O 6
ATOM 5198 N N . THR A 1 48 ? 11.450 -8.153 -13.774 1.00 0.00 48 THR A N 6
ATOM 5199 C CA . THR A 1 48 ? 10.481 -9.103 -14.307 1.00 0.00 48 THR A CA 6
ATOM 5200 C C . THR A 1 48 ? 10.997 -9.755 -15.584 1.00 0.00 48 THR A C 6
ATOM 5201 O O . THR A 1 48 ? 10.898 -9.182 -16.668 1.00 0.00 48 THR A O 6
ATOM 5212 N N . ASN A 1 49 ? 11.546 -10.958 -15.449 1.00 0.00 49 ASN A N 6
ATOM 5213 C CA . ASN A 1 49 ? 12.078 -11.689 -16.595 1.00 0.00 49 ASN A CA 6
ATOM 5214 C C . ASN A 1 49 ? 13.041 -10.818 -17.396 1.00 0.00 49 ASN A C 6
ATOM 5215 O O . ASN A 1 49 ? 13.007 -10.809 -18.626 1.00 0.00 49 ASN A O 6
ATOM 5226 N N . GLN A 1 50 ? 13.898 -10.089 -16.689 1.00 0.00 50 GLN A N 6
ATOM 5227 C CA . GLN A 1 50 ? 14.871 -9.216 -17.335 1.00 0.00 50 GLN A CA 6
ATOM 5228 C C . GLN A 1 50 ? 16.112 -9.045 -16.464 1.00 0.00 50 GLN A C 6
ATOM 5229 O O . GLN A 1 50 ? 16.042 -9.144 -15.239 1.00 0.00 50 GLN A O 6
ATOM 5243 N N . VAL A 1 51 ? 17.248 -8.789 -17.105 1.00 0.00 51 VAL A N 6
ATOM 5244 C CA . VAL A 1 51 ? 18.505 -8.604 -16.389 1.00 0.00 51 VAL A CA 6
ATOM 5245 C C . VAL A 1 51 ? 18.897 -7.131 -16.340 1.00 0.00 51 VAL A C 6
ATOM 5246 O O . VAL A 1 51 ? 18.371 -6.312 -17.093 1.00 0.00 51 VAL A O 6
ATOM 5259 N N . PHE A 1 52 ? 19.826 -6.802 -15.448 1.00 0.00 52 PHE A N 6
ATOM 5260 C CA . PHE A 1 52 ? 20.290 -5.427 -15.300 1.00 0.00 52 PHE A CA 6
ATOM 5261 C C . PHE A 1 52 ? 21.684 -5.256 -15.896 1.00 0.00 52 PHE A C 6
ATOM 5262 O O . PHE A 1 52 ? 22.298 -6.221 -16.352 1.00 0.00 52 PHE A O 6
ATOM 5279 N N . ILE A 1 53 ? 22.176 -4.022 -15.890 1.00 0.00 53 ILE A N 6
ATOM 5280 C CA . ILE A 1 53 ? 23.497 -3.724 -16.429 1.00 0.00 53 ILE A CA 6
ATOM 5281 C C . ILE A 1 53 ? 24.079 -2.465 -15.795 1.00 0.00 53 ILE A C 6
ATOM 5282 O O . ILE A 1 53 ? 23.440 -1.827 -14.959 1.00 0.00 53 ILE A O 6
ATOM 5298 N N . ASN A 1 54 ? 25.294 -2.112 -16.201 1.00 0.00 54 ASN A N 6
ATOM 5299 C CA . ASN A 1 54 ? 25.962 -0.928 -15.674 1.00 0.00 54 ASN A CA 6
ATOM 5300 C C . ASN A 1 54 ? 25.965 -0.939 -14.148 1.00 0.00 54 ASN A C 6
ATOM 5301 O O . ASN A 1 54 ? 25.987 0.112 -13.509 1.00 0.00 54 ASN A O 6
ATOM 5312 N N . GLY A 1 55 ? 25.943 -2.136 -13.570 1.00 0.00 55 GLY A N 6
ATOM 5313 C CA . GLY A 1 55 ? 25.944 -2.262 -12.124 1.00 0.00 55 GLY A CA 6
ATOM 5314 C C . GLY A 1 55 ? 24.738 -1.605 -11.484 1.00 0.00 55 GLY A C 6
ATOM 5315 O O . GLY A 1 55 ? 24.844 -1.010 -10.412 1.00 0.00 55 GLY A O 6
ATOM 5319 N N . GLU A 1 56 ? 23.588 -1.710 -12.144 1.00 0.00 56 GLU A N 6
ATOM 5320 C CA . GLU A 1 56 ? 22.358 -1.118 -11.632 1.00 0.00 56 GLU A CA 6
ATOM 5321 C C . GLU A 1 56 ? 21.666 -2.061 -10.652 1.00 0.00 56 GLU A C 6
ATOM 5322 O O . GLU A 1 56 ? 21.405 -3.221 -10.971 1.00 0.00 56 GLU A O 6
ATOM 5334 N N . SER A 1 57 ? 21.374 -1.554 -9.459 1.00 0.00 57 SER A N 6
ATOM 5335 C CA . SER A 1 57 ? 20.717 -2.352 -8.430 1.00 0.00 57 SER A CA 6
ATOM 5336 C C . SER A 1 57 ? 19.391 -1.721 -8.017 1.00 0.00 57 SER A C 6
ATOM 5337 O O . SER A 1 57 ? 19.132 -0.551 -8.301 1.00 0.00 57 SER A O 6
ATOM 5345 N N . VAL A 1 58 ? 18.553 -2.504 -7.344 1.00 0.00 58 VAL A N 6
ATOM 5346 C CA . VAL A 1 58 ? 17.254 -2.023 -6.891 1.00 0.00 58 VAL A CA 6
ATOM 5347 C C . VAL A 1 58 ? 17.150 -2.072 -5.370 1.00 0.00 58 VAL A C 6
ATOM 5348 O O . VAL A 1 58 ? 17.601 -3.027 -4.739 1.00 0.00 58 VAL A O 6
ATOM 5361 N N . GLN A 1 59 ? 16.552 -1.036 -4.790 1.00 0.00 59 GLN A N 6
ATOM 5362 C CA . GLN A 1 59 ? 16.390 -0.962 -3.343 1.00 0.00 59 GLN A CA 6
ATOM 5363 C C . GLN A 1 59 ? 14.979 -0.511 -2.976 1.00 0.00 59 GLN A C 6
ATOM 5364 O O . GLN A 1 59 ? 14.397 0.343 -3.644 1.00 0.00 59 GLN A O 6
ATOM 5378 N N . SER A 1 60 ? 14.436 -1.092 -1.911 1.00 0.00 60 SER A N 6
ATOM 5379 C CA . SER A 1 60 ? 13.092 -0.753 -1.458 1.00 0.00 60 SER A CA 6
ATOM 5380 C C . SER A 1 60 ? 13.101 0.544 -0.655 1.00 0.00 60 SER A C 6
ATOM 5381 O O . SER A 1 60 ? 13.444 0.555 0.526 1.00 0.00 60 SER A O 6
ATOM 5389 N N . GLY A 1 61 ? 12.718 1.638 -1.307 1.00 0.00 61 GLY A N 6
ATOM 5390 C CA . GLY A 1 61 ? 12.689 2.927 -0.640 1.00 0.00 61 GLY A CA 6
ATOM 5391 C C . GLY A 1 61 ? 11.743 2.945 0.544 1.00 0.00 61 GLY A C 6
ATOM 5392 O O . GLY A 1 61 ? 11.819 3.830 1.395 1.00 0.00 61 GLY A O 6
ATOM 5396 N N . GLY A 1 62 ? 10.846 1.965 0.599 1.00 0.00 62 GLY A N 6
ATOM 5397 C CA . GLY A 1 62 ? 9.893 1.891 1.690 1.00 0.00 62 GLY A CA 6
ATOM 5398 C C . GLY A 1 62 ? 8.465 1.746 1.204 1.00 0.00 62 GLY A C 6
ATOM 5399 O O . GLY A 1 62 ? 8.179 0.924 0.334 1.00 0.00 62 GLY A O 6
ATOM 5403 N N . ARG A 1 63 ? 7.565 2.545 1.768 1.00 0.00 63 ARG A N 6
ATOM 5404 C CA . ARG A 1 63 ? 6.158 2.500 1.389 1.00 0.00 63 ARG A CA 6
ATOM 5405 C C . ARG A 1 63 ? 5.782 3.718 0.549 1.00 0.00 63 ARG A C 6
ATOM 5406 O O . ARG A 1 63 ? 6.397 4.778 0.664 1.00 0.00 63 ARG A O 6
ATOM 5427 N N . CYS A 1 64 ? 4.769 3.557 -0.295 1.00 0.00 64 CYS A N 6
ATOM 5428 C CA . CYS A 1 64 ? 4.311 4.641 -1.156 1.00 0.00 64 CYS A CA 6
ATOM 5429 C C . CYS A 1 64 ? 3.445 5.627 -0.375 1.00 0.00 64 CYS A C 6
ATOM 5430 O O . CYS A 1 64 ? 2.356 5.994 -0.814 1.00 0.00 64 CYS A O 6
ATOM 5437 N N . ASN A 1 1 ? 1.070 -0.249 -0.955 1.00 0.00 1 ASN A N 7
ATOM 5438 C CA . ASN A 1 1 ? 2.035 -0.224 -2.048 1.00 0.00 1 ASN A CA 7
ATOM 5439 C C . ASN A 1 1 ? 3.438 0.076 -1.529 1.00 0.00 1 ASN A C 7
ATOM 5440 O O . ASN A 1 1 ? 3.604 0.672 -0.465 1.00 0.00 1 ASN A O 7
ATOM 5451 N N . CYS A 1 2 ? 4.445 -0.343 -2.288 1.00 0.00 2 CYS A N 7
ATOM 5452 C CA . CYS A 1 2 ? 5.834 -0.120 -1.906 1.00 0.00 2 CYS A CA 7
ATOM 5453 C C . CYS A 1 2 ? 6.509 0.864 -2.857 1.00 0.00 2 CYS A C 7
ATOM 5454 O O . CYS A 1 2 ? 5.895 1.343 -3.811 1.00 0.00 2 CYS A O 7
ATOM 5461 N N . VAL A 1 3 ? 7.777 1.162 -2.591 1.00 0.00 3 VAL A N 7
ATOM 5462 C CA . VAL A 1 3 ? 8.536 2.088 -3.422 1.00 0.00 3 VAL A CA 7
ATOM 5463 C C . VAL A 1 3 ? 9.686 1.377 -4.128 1.00 0.00 3 VAL A C 7
ATOM 5464 O O . VAL A 1 3 ? 10.305 0.472 -3.569 1.00 0.00 3 VAL A O 7
ATOM 5477 N N . ALA A 1 4 ? 9.966 1.794 -5.358 1.00 0.00 4 ALA A N 7
ATOM 5478 C CA . ALA A 1 4 ? 11.043 1.199 -6.139 1.00 0.00 4 ALA A CA 7
ATOM 5479 C C . ALA A 1 4 ? 12.099 2.238 -6.498 1.00 0.00 4 ALA A C 7
ATOM 5480 O O . ALA A 1 4 ? 11.791 3.273 -7.088 1.00 0.00 4 ALA A O 7
ATOM 5487 N N . ASN A 1 5 ? 13.347 1.955 -6.138 1.00 0.00 5 ASN A N 7
ATOM 5488 C CA . ASN A 1 5 ? 14.450 2.867 -6.422 1.00 0.00 5 ASN A CA 7
ATOM 5489 C C . ASN A 1 5 ? 15.585 2.142 -7.138 1.00 0.00 5 ASN A C 7
ATOM 5490 O O . ASN A 1 5 ? 15.857 0.972 -6.865 1.00 0.00 5 ASN A O 7
ATOM 5501 N N . ILE A 1 6 ? 16.243 2.844 -8.054 1.00 0.00 6 ILE A N 7
ATOM 5502 C CA . ILE A 1 6 ? 17.350 2.268 -8.808 1.00 0.00 6 ILE A CA 7
ATOM 5503 C C . ILE A 1 6 ? 18.661 2.977 -8.488 1.00 0.00 6 ILE A C 7
ATOM 5504 O O . ILE A 1 6 ? 18.720 4.207 -8.447 1.00 0.00 6 ILE A O 7
ATOM 5520 N N . LEU A 1 7 ? 19.711 2.195 -8.265 1.00 0.00 7 LEU A N 7
ATOM 5521 C CA . LEU A 1 7 ? 21.024 2.748 -7.951 1.00 0.00 7 LEU A CA 7
ATOM 5522 C C . LEU A 1 7 ? 22.041 2.380 -9.027 1.00 0.00 7 LEU A C 7
ATOM 5523 O O . LEU A 1 7 ? 21.884 1.382 -9.727 1.00 0.00 7 LEU A O 7
ATOM 5539 N N . ASN A 1 8 ? 23.085 3.194 -9.149 1.00 0.00 8 ASN A N 7
ATOM 5540 C CA . ASN A 1 8 ? 24.129 2.953 -10.139 1.00 0.00 8 ASN A CA 7
ATOM 5541 C C . ASN A 1 8 ? 25.203 2.024 -9.581 1.00 0.00 8 ASN A C 7
ATOM 5542 O O . ASN A 1 8 ? 25.058 1.478 -8.486 1.00 0.00 8 ASN A O 7
ATOM 5553 N N . ILE A 1 9 ? 26.280 1.850 -10.340 1.00 0.00 9 ILE A N 7
ATOM 5554 C CA . ILE A 1 9 ? 27.378 0.989 -9.920 1.00 0.00 9 ILE A CA 7
ATOM 5555 C C . ILE A 1 9 ? 27.963 1.452 -8.590 1.00 0.00 9 ILE A C 7
ATOM 5556 O O . ILE A 1 9 ? 28.612 0.681 -7.884 1.00 0.00 9 ILE A O 7
ATOM 5572 N N . ASN A 1 10 ? 27.727 2.716 -8.254 1.00 0.00 10 ASN A N 7
ATOM 5573 C CA . ASN A 1 10 ? 28.230 3.282 -7.008 1.00 0.00 10 ASN A CA 7
ATOM 5574 C C . ASN A 1 10 ? 27.153 3.259 -5.927 1.00 0.00 10 ASN A C 7
ATOM 5575 O O . ASN A 1 10 ? 27.273 3.931 -4.903 1.00 0.00 10 ASN A O 7
ATOM 5586 N N . GLU A 1 11 ? 26.102 2.480 -6.163 1.00 0.00 11 GLU A N 7
ATOM 5587 C CA . GLU A 1 11 ? 25.004 2.370 -5.210 1.00 0.00 11 GLU A CA 7
ATOM 5588 C C . GLU A 1 11 ? 24.369 3.733 -4.951 1.00 0.00 11 GLU A C 7
ATOM 5589 O O . GLU A 1 11 ? 23.889 4.007 -3.852 1.00 0.00 11 GLU A O 7
ATOM 5601 N N . ALA A 1 12 ? 24.371 4.584 -5.972 1.00 0.00 12 ALA A N 7
ATOM 5602 C CA . ALA A 1 12 ? 23.795 5.917 -5.857 1.00 0.00 12 ALA A CA 7
ATOM 5603 C C . ALA A 1 12 ? 22.421 5.981 -6.517 1.00 0.00 12 ALA A C 7
ATOM 5604 O O . ALA A 1 12 ? 22.272 5.655 -7.695 1.00 0.00 12 ALA A O 7
ATOM 5611 N N . VAL A 1 13 ? 21.420 6.402 -5.751 1.00 0.00 13 VAL A N 7
ATOM 5612 C CA . VAL A 1 13 ? 20.059 6.509 -6.262 1.00 0.00 13 VAL A CA 7
ATOM 5613 C C . VAL A 1 13 ? 20.012 7.356 -7.528 1.00 0.00 13 VAL A C 7
ATOM 5614 O O . VAL A 1 13 ? 20.244 8.565 -7.487 1.00 0.00 13 VAL A O 7
ATOM 5627 N N . ILE A 1 14 ? 19.710 6.714 -8.652 1.00 0.00 14 ILE A N 7
ATOM 5628 C CA . ILE A 1 14 ? 19.631 7.410 -9.931 1.00 0.00 14 ILE A CA 7
ATOM 5629 C C . ILE A 1 14 ? 18.194 7.471 -10.435 1.00 0.00 14 ILE A C 7
ATOM 5630 O O . ILE A 1 14 ? 17.837 8.351 -11.218 1.00 0.00 14 ILE A O 7
ATOM 5646 N N . ALA A 1 15 ? 17.372 6.530 -9.981 1.00 0.00 15 ALA A N 7
ATOM 5647 C CA . ALA A 1 15 ? 15.972 6.479 -10.383 1.00 0.00 15 ALA A CA 7
ATOM 5648 C C . ALA A 1 15 ? 15.063 6.260 -9.179 1.00 0.00 15 ALA A C 7
ATOM 5649 O O . ALA A 1 15 ? 15.493 5.739 -8.149 1.00 0.00 15 ALA A O 7
ATOM 5656 N N . THR A 1 16 ? 13.803 6.661 -9.314 1.00 0.00 16 THR A N 7
ATOM 5657 C CA . THR A 1 16 ? 12.833 6.510 -8.236 1.00 0.00 16 THR A CA 7
ATOM 5658 C C . THR A 1 16 ? 11.424 6.319 -8.787 1.00 0.00 16 THR A C 7
ATOM 5659 O O . THR A 1 16 ? 11.071 6.879 -9.823 1.00 0.00 16 THR A O 7
ATOM 5670 N N . GLY A 1 17 ? 10.623 5.523 -8.086 1.00 0.00 17 GLY A N 7
ATOM 5671 C CA . GLY A 1 17 ? 9.261 5.273 -8.520 1.00 0.00 17 GLY A CA 7
ATOM 5672 C C . GLY A 1 17 ? 8.442 4.546 -7.472 1.00 0.00 17 GLY A C 7
ATOM 5673 O O . GLY A 1 17 ? 8.973 4.114 -6.448 1.00 0.00 17 GLY A O 7
ATOM 5677 N N . CYS A 1 18 ? 7.145 4.411 -7.725 1.00 0.00 18 CYS A N 7
ATOM 5678 C CA . CYS A 1 18 ? 6.250 3.734 -6.795 1.00 0.00 18 CYS A CA 7
ATOM 5679 C C . CYS A 1 18 ? 5.684 2.459 -7.415 1.00 0.00 18 CYS A C 7
ATOM 5680 O O . CYS A 1 18 ? 5.308 2.440 -8.587 1.00 0.00 18 CYS A O 7
ATOM 5687 N N . VAL A 1 19 ? 5.627 1.396 -6.620 1.00 0.00 19 VAL A N 7
ATOM 5688 C CA . VAL A 1 19 ? 5.106 0.117 -7.089 1.00 0.00 19 VAL A CA 7
ATOM 5689 C C . VAL A 1 19 ? 3.942 -0.353 -6.225 1.00 0.00 19 VAL A C 7
ATOM 5690 O O . VAL A 1 19 ? 4.001 -0.332 -4.995 1.00 0.00 19 VAL A O 7
ATOM 5703 N N . PRO A 1 20 ? 2.856 -0.789 -6.880 1.00 0.00 20 PRO A N 7
ATOM 5704 C CA . PRO A 1 20 ? 1.657 -1.274 -6.191 1.00 0.00 20 PRO A CA 7
ATOM 5705 C C . PRO A 1 20 ? 1.890 -2.608 -5.491 1.00 0.00 20 PRO A C 7
ATOM 5706 O O . PRO A 1 20 ? 3.004 -3.131 -5.487 1.00 0.00 20 PRO A O 7
ATOM 5717 N N . ALA A 1 21 ? 0.833 -3.154 -4.899 1.00 0.00 21 ALA A N 7
ATOM 5718 C CA . ALA A 1 21 ? 0.922 -4.429 -4.198 1.00 0.00 21 ALA A CA 7
ATOM 5719 C C . ALA A 1 21 ? 0.752 -5.598 -5.161 1.00 0.00 21 ALA A C 7
ATOM 5720 O O . ALA A 1 21 ? -0.287 -5.740 -5.804 1.00 0.00 21 ALA A O 7
ATOM 5727 N N . GLY A 1 22 ? 1.781 -6.435 -5.257 1.00 0.00 22 GLY A N 7
ATOM 5728 C CA . GLY A 1 22 ? 1.725 -7.582 -6.145 1.00 0.00 22 GLY A CA 7
ATOM 5729 C C . GLY A 1 22 ? 1.775 -7.185 -7.607 1.00 0.00 22 GLY A C 7
ATOM 5730 O O . GLY A 1 22 ? 1.512 -8.002 -8.489 1.00 0.00 22 GLY A O 7
ATOM 5734 N N . GLY A 1 23 ? 2.113 -5.926 -7.866 1.00 0.00 23 GLY A N 7
ATOM 5735 C CA . GLY A 1 23 ? 2.190 -5.444 -9.233 1.00 0.00 23 GLY A CA 7
ATOM 5736 C C . GLY A 1 23 ? 3.604 -5.086 -9.644 1.00 0.00 23 GLY A C 7
ATOM 5737 O O . GLY A 1 23 ? 4.558 -5.379 -8.924 1.00 0.00 23 GLY A O 7
ATOM 5741 N N . GLU A 1 24 ? 3.739 -4.452 -10.804 1.00 0.00 24 GLU A N 7
ATOM 5742 C CA . GLU A 1 24 ? 5.049 -4.057 -11.310 1.00 0.00 24 GLU A CA 7
ATOM 5743 C C . GLU A 1 24 ? 4.981 -2.690 -11.986 1.00 0.00 24 GLU A C 7
ATOM 5744 O O . GLU A 1 24 ? 3.964 -2.328 -12.578 1.00 0.00 24 GLU A O 7
ATOM 5756 N N . LEU A 1 25 ? 6.070 -1.936 -11.892 1.00 0.00 25 LEU A N 7
ATOM 5757 C CA . LEU A 1 25 ? 6.136 -0.609 -12.494 1.00 0.00 25 LEU A CA 7
ATOM 5758 C C . LEU A 1 25 ? 7.534 -0.324 -13.034 1.00 0.00 25 LEU A C 7
ATOM 5759 O O . LEU A 1 25 ? 8.530 -0.789 -12.481 1.00 0.00 25 LEU A O 7
ATOM 5775 N N . ARG A 1 26 ? 7.599 0.445 -14.116 1.00 0.00 26 ARG A N 7
ATOM 5776 C CA . ARG A 1 26 ? 8.874 0.792 -14.730 1.00 0.00 26 ARG A CA 7
ATOM 5777 C C . ARG A 1 26 ? 9.371 2.144 -14.225 1.00 0.00 26 ARG A C 7
ATOM 5778 O O . ARG A 1 26 ? 8.585 3.072 -14.033 1.00 0.00 26 ARG A O 7
ATOM 5799 N N . ILE A 1 27 ? 10.678 2.246 -14.011 1.00 0.00 27 ILE A N 7
ATOM 5800 C CA . ILE A 1 27 ? 11.279 3.483 -13.529 1.00 0.00 27 ILE A CA 7
ATOM 5801 C C . ILE A 1 27 ? 12.309 4.016 -14.519 1.00 0.00 27 ILE A C 7
ATOM 5802 O O . ILE A 1 27 ? 13.108 3.257 -15.069 1.00 0.00 27 ILE A O 7
ATOM 5818 N N . PHE A 1 28 ? 12.288 5.326 -14.739 1.00 0.00 28 PHE A N 7
ATOM 5819 C CA . PHE A 1 28 ? 13.221 5.962 -15.662 1.00 0.00 28 PHE A CA 7
ATOM 5820 C C . PHE A 1 28 ? 14.604 6.095 -15.031 1.00 0.00 28 PHE A C 7
ATOM 5821 O O . PHE A 1 28 ? 14.785 6.816 -14.050 1.00 0.00 28 PHE A O 7
ATOM 5838 N N . VAL A 1 29 ? 15.578 5.393 -15.601 1.00 0.00 29 VAL A N 7
ATOM 5839 C CA . VAL A 1 29 ? 16.945 5.431 -15.097 1.00 0.00 29 VAL A CA 7
ATOM 5840 C C . VAL A 1 29 ? 17.937 5.724 -16.217 1.00 0.00 29 VAL A C 7
ATOM 5841 O O . VAL A 1 29 ? 18.100 4.926 -17.140 1.00 0.00 29 VAL A O 7
ATOM 5854 N N . GLY A 1 30 ? 18.598 6.874 -16.129 1.00 0.00 30 GLY A N 7
ATOM 5855 C CA . GLY A 1 30 ? 19.567 7.251 -17.142 1.00 0.00 30 GLY A CA 7
ATOM 5856 C C . GLY A 1 30 ? 19.092 8.411 -17.994 1.00 0.00 30 GLY A C 7
ATOM 5857 O O . GLY A 1 30 ? 18.070 9.031 -17.698 1.00 0.00 30 GLY A O 7
ATOM 5861 N N . SER A 1 31 ? 19.835 8.707 -19.056 1.00 0.00 31 SER A N 7
ATOM 5862 C CA . SER A 1 31 ? 19.487 9.805 -19.951 1.00 0.00 31 SER A CA 7
ATOM 5863 C C . SER A 1 31 ? 18.249 9.462 -20.775 1.00 0.00 31 SER A C 7
ATOM 5864 O O . SER A 1 31 ? 17.507 10.349 -21.198 1.00 0.00 31 SER A O 7
ATOM 5872 N N . SER A 1 32 ? 18.034 8.170 -20.998 1.00 0.00 32 SER A N 7
ATOM 5873 C CA . SER A 1 32 ? 16.889 7.709 -21.774 1.00 0.00 32 SER A CA 7
ATOM 5874 C C . SER A 1 32 ? 16.697 6.204 -21.618 1.00 0.00 32 SER A C 7
ATOM 5875 O O . SER A 1 32 ? 16.475 5.489 -22.596 1.00 0.00 32 SER A O 7
ATOM 5883 N N . HIS A 1 33 ? 16.785 5.728 -20.379 1.00 0.00 33 HIS A N 7
ATOM 5884 C CA . HIS A 1 33 ? 16.620 4.307 -20.093 1.00 0.00 33 HIS A CA 7
ATOM 5885 C C . HIS A 1 33 ? 15.638 4.094 -18.945 1.00 0.00 33 HIS A C 7
ATOM 5886 O O . HIS A 1 33 ? 15.172 5.052 -18.329 1.00 0.00 33 HIS A O 7
ATOM 5900 N N . SER A 1 34 ? 15.328 2.833 -18.664 1.00 0.00 34 SER A N 7
ATOM 5901 C CA . SER A 1 34 ? 14.398 2.495 -17.593 1.00 0.00 34 SER A CA 7
ATOM 5902 C C . SER A 1 34 ? 14.455 1.004 -17.274 1.00 0.00 34 SER A C 7
ATOM 5903 O O . SER A 1 34 ? 14.927 0.203 -18.082 1.00 0.00 34 SER A O 7
ATOM 5911 N N . TYR A 1 35 ? 13.971 0.639 -16.092 1.00 0.00 35 TYR A N 7
ATOM 5912 C CA . TYR A 1 35 ? 13.969 -0.755 -15.664 1.00 0.00 35 TYR A CA 7
ATOM 5913 C C . TYR A 1 35 ? 12.678 -1.096 -14.926 1.00 0.00 35 TYR A C 7
ATOM 5914 O O . TYR A 1 35 ? 12.200 -0.322 -14.096 1.00 0.00 35 TYR A O 7
ATOM 5932 N N . LEU A 1 36 ? 12.118 -2.260 -15.235 1.00 0.00 36 LEU A N 7
ATOM 5933 C CA . LEU A 1 36 ? 10.882 -2.707 -14.601 1.00 0.00 36 LEU A CA 7
ATOM 5934 C C . LEU A 1 36 ? 11.157 -3.278 -13.214 1.00 0.00 36 LEU A C 7
ATOM 5935 O O . LEU A 1 36 ? 12.036 -4.123 -13.043 1.00 0.00 36 LEU A O 7
ATOM 5951 N N . ILE A 1 37 ? 10.399 -2.812 -12.227 1.00 0.00 37 ILE A N 7
ATOM 5952 C CA . ILE A 1 37 ? 10.559 -3.279 -10.855 1.00 0.00 37 ILE A CA 7
ATOM 5953 C C . ILE A 1 37 ? 9.241 -3.804 -10.296 1.00 0.00 37 ILE A C 7
ATOM 5954 O O . ILE A 1 37 ? 8.254 -3.073 -10.214 1.00 0.00 37 ILE A O 7
ATOM 5970 N N . LYS A 1 38 ? 9.233 -5.075 -9.910 1.00 0.00 38 LYS A N 7
ATOM 5971 C CA . LYS A 1 38 ? 8.038 -5.699 -9.354 1.00 0.00 38 LYS A CA 7
ATOM 5972 C C . LYS A 1 38 ? 8.068 -5.671 -7.830 1.00 0.00 38 LYS A C 7
ATOM 5973 O O . LYS A 1 38 ? 9.129 -5.522 -7.223 1.00 0.00 38 LYS A O 7
ATOM 5992 N N . ALA A 1 39 ? 6.898 -5.816 -7.216 1.00 0.00 39 ALA A N 7
ATOM 5993 C CA . ALA A 1 39 ? 6.792 -5.811 -5.762 1.00 0.00 39 ALA A CA 7
ATOM 5994 C C . ALA A 1 39 ? 5.936 -6.972 -5.270 1.00 0.00 39 ALA A C 7
ATOM 5995 O O . ALA A 1 39 ? 4.745 -7.053 -5.575 1.00 0.00 39 ALA A O 7
ATOM 6002 N N . THR A 1 40 ? 6.549 -7.872 -4.508 1.00 0.00 40 THR A N 7
ATOM 6003 C CA . THR A 1 40 ? 5.843 -9.031 -3.975 1.00 0.00 40 THR A CA 7
ATOM 6004 C C . THR A 1 40 ? 5.070 -8.671 -2.711 1.00 0.00 40 THR A C 7
ATOM 6005 O O . THR A 1 40 ? 5.145 -7.541 -2.228 1.00 0.00 40 THR A O 7
ATOM 6016 N N . SER A 1 41 ? 4.329 -9.638 -2.181 1.00 0.00 41 SER A N 7
ATOM 6017 C CA . SER A 1 41 ? 3.540 -9.422 -0.974 1.00 0.00 41 SER A CA 7
ATOM 6018 C C . SER A 1 41 ? 4.425 -8.959 0.179 1.00 0.00 41 SER A C 7
ATOM 6019 O O . SER A 1 41 ? 3.956 -8.313 1.116 1.00 0.00 41 SER A O 7
ATOM 6027 N N . SER A 1 42 ? 5.709 -9.294 0.102 1.00 0.00 42 SER A N 7
ATOM 6028 C CA . SER A 1 42 ? 6.661 -8.917 1.140 1.00 0.00 42 SER A CA 7
ATOM 6029 C C . SER A 1 42 ? 7.310 -7.574 0.820 1.00 0.00 42 SER A C 7
ATOM 6030 O O . SER A 1 42 ? 8.310 -7.193 1.429 1.00 0.00 42 SER A O 7
ATOM 6038 N N . CYS A 1 43 ? 6.732 -6.859 -0.139 1.00 0.00 43 CYS A N 7
ATOM 6039 C CA . CYS A 1 43 ? 7.252 -5.558 -0.543 1.00 0.00 43 CYS A CA 7
ATOM 6040 C C . CYS A 1 43 ? 8.650 -5.692 -1.140 1.00 0.00 43 CYS A C 7
ATOM 6041 O O . CYS A 1 43 ? 9.370 -4.706 -1.291 1.00 0.00 43 CYS A O 7
ATOM 6048 N N . GLY A 1 44 ? 9.028 -6.921 -1.478 1.00 0.00 44 GLY A N 7
ATOM 6049 C CA . GLY A 1 44 ? 10.338 -7.163 -2.055 1.00 0.00 44 GLY A CA 7
ATOM 6050 C C . GLY A 1 44 ? 10.412 -6.759 -3.514 1.00 0.00 44 GLY A C 7
ATOM 6051 O O . GLY A 1 44 ? 9.475 -6.992 -4.279 1.00 0.00 44 GLY A O 7
ATOM 6055 N N . LEU A 1 45 ? 11.528 -6.151 -3.902 1.00 0.00 45 LEU A N 7
ATOM 6056 C CA . LEU A 1 45 ? 11.720 -5.712 -5.279 1.00 0.00 45 LEU A CA 7
ATOM 6057 C C . LEU A 1 45 ? 12.505 -6.749 -6.077 1.00 0.00 45 LEU A C 7
ATOM 6058 O O . LEU A 1 45 ? 13.326 -7.481 -5.524 1.00 0.00 45 LEU A O 7
ATOM 6074 N N . SER A 1 46 ? 12.247 -6.805 -7.380 1.00 0.00 46 SER A N 7
ATOM 6075 C CA . SER A 1 46 ? 12.928 -7.754 -8.253 1.00 0.00 46 SER A CA 7
ATOM 6076 C C . SER A 1 46 ? 12.532 -7.531 -9.710 1.00 0.00 46 SER A C 7
ATOM 6077 O O . SER A 1 46 ? 11.429 -7.066 -10.002 1.00 0.00 46 SER A O 7
ATOM 6085 N N . LEU A 1 47 ? 13.439 -7.866 -10.621 1.00 0.00 47 LEU A N 7
ATOM 6086 C CA . LEU A 1 47 ? 13.187 -7.704 -12.048 1.00 0.00 47 LEU A CA 7
ATOM 6087 C C . LEU A 1 47 ? 12.095 -8.659 -12.521 1.00 0.00 47 LEU A C 7
ATOM 6088 O O . LEU A 1 47 ? 11.836 -9.685 -11.890 1.00 0.00 47 LEU A O 7
ATOM 6104 N N . THR A 1 48 ? 11.459 -8.317 -13.637 1.00 0.00 48 THR A N 7
ATOM 6105 C CA . THR A 1 48 ? 10.397 -9.145 -14.195 1.00 0.00 48 THR A CA 7
ATOM 6106 C C . THR A 1 48 ? 10.864 -9.863 -15.455 1.00 0.00 48 THR A C 7
ATOM 6107 O O . THR A 1 48 ? 10.654 -9.384 -16.568 1.00 0.00 48 THR A O 7
ATOM 6118 N N . ASN A 1 49 ? 11.499 -11.017 -15.272 1.00 0.00 49 ASN A N 7
ATOM 6119 C CA . ASN A 1 49 ? 11.996 -11.802 -16.396 1.00 0.00 49 ASN A CA 7
ATOM 6120 C C . ASN A 1 49 ? 13.068 -11.034 -17.164 1.00 0.00 49 ASN A C 7
ATOM 6121 O O . ASN A 1 49 ? 13.288 -11.277 -18.351 1.00 0.00 49 ASN A O 7
ATOM 6132 N N . GLN A 1 50 ? 13.730 -10.108 -16.479 1.00 0.00 50 GLN A N 7
ATOM 6133 C CA . GLN A 1 50 ? 14.778 -9.305 -17.098 1.00 0.00 50 GLN A CA 7
ATOM 6134 C C . GLN A 1 50 ? 16.006 -9.225 -16.197 1.00 0.00 50 GLN A C 7
ATOM 6135 O O . GLN A 1 50 ? 15.980 -9.680 -15.053 1.00 0.00 50 GLN A O 7
ATOM 6149 N N . VAL A 1 51 ? 17.082 -8.644 -16.720 1.00 0.00 51 VAL A N 7
ATOM 6150 C CA . VAL A 1 51 ? 18.320 -8.504 -15.962 1.00 0.00 51 VAL A CA 7
ATOM 6151 C C . VAL A 1 51 ? 18.780 -7.051 -15.926 1.00 0.00 51 VAL A C 7
ATOM 6152 O O . VAL A 1 51 ? 18.340 -6.229 -16.729 1.00 0.00 51 VAL A O 7
ATOM 6165 N N . PHE A 1 52 ? 19.669 -6.742 -14.988 1.00 0.00 52 PHE A N 7
ATOM 6166 C CA . PHE A 1 52 ? 20.190 -5.387 -14.845 1.00 0.00 52 PHE A CA 7
ATOM 6167 C C . PHE A 1 52 ? 21.537 -5.245 -15.548 1.00 0.00 52 PHE A C 7
ATOM 6168 O O . PHE A 1 52 ? 22.085 -6.220 -16.063 1.00 0.00 52 PHE A O 7
ATOM 6185 N N . ILE A 1 53 ? 22.064 -4.025 -15.563 1.00 0.00 53 ILE A N 7
ATOM 6186 C CA . ILE A 1 53 ? 23.346 -3.756 -16.201 1.00 0.00 53 ILE A CA 7
ATOM 6187 C C . ILE A 1 53 ? 24.033 -2.551 -15.568 1.00 0.00 53 ILE A C 7
ATOM 6188 O O . ILE A 1 53 ? 23.487 -1.915 -14.667 1.00 0.00 53 ILE A O 7
ATOM 6204 N N . ASN A 1 54 ? 25.234 -2.242 -16.046 1.00 0.00 54 ASN A N 7
ATOM 6205 C CA . ASN A 1 54 ? 25.996 -1.112 -15.527 1.00 0.00 54 ASN A CA 7
ATOM 6206 C C . ASN A 1 54 ? 26.072 -1.161 -14.004 1.00 0.00 54 ASN A C 7
ATOM 6207 O O . ASN A 1 54 ? 26.141 -0.126 -13.342 1.00 0.00 54 ASN A O 7
ATOM 6218 N N . GLY A 1 55 ? 26.060 -2.372 -13.455 1.00 0.00 55 GLY A N 7
ATOM 6219 C CA . GLY A 1 55 ? 26.130 -2.534 -12.015 1.00 0.00 55 GLY A CA 7
ATOM 6220 C C . GLY A 1 55 ? 24.987 -1.842 -11.298 1.00 0.00 55 GLY A C 7
ATOM 6221 O O . GLY A 1 55 ? 25.157 -1.340 -10.188 1.00 0.00 55 GLY A O 7
ATOM 6225 N N . GLU A 1 56 ? 23.821 -1.815 -11.935 1.00 0.00 56 GLU A N 7
ATOM 6226 C CA . GLU A 1 56 ? 22.647 -1.177 -11.351 1.00 0.00 56 GLU A CA 7
ATOM 6227 C C . GLU A 1 56 ? 21.962 -2.107 -10.353 1.00 0.00 56 GLU A C 7
ATOM 6228 O O . GLU A 1 56 ? 21.947 -3.325 -10.533 1.00 0.00 56 GLU A O 7
ATOM 6240 N N . SER A 1 57 ? 21.396 -1.524 -9.301 1.00 0.00 57 SER A N 7
ATOM 6241 C CA . SER A 1 57 ? 20.714 -2.299 -8.272 1.00 0.00 57 SER A CA 7
ATOM 6242 C C . SER A 1 57 ? 19.373 -1.666 -7.915 1.00 0.00 57 SER A C 7
ATOM 6243 O O . SER A 1 57 ? 19.119 -0.503 -8.230 1.00 0.00 57 SER A O 7
ATOM 6251 N N . VAL A 1 58 ? 18.517 -2.439 -7.254 1.00 0.00 58 VAL A N 7
ATOM 6252 C CA . VAL A 1 58 ? 17.202 -1.955 -6.852 1.00 0.00 58 VAL A CA 7
ATOM 6253 C C . VAL A 1 58 ? 17.092 -1.860 -5.334 1.00 0.00 58 VAL A C 7
ATOM 6254 O O . VAL A 1 58 ? 17.572 -2.733 -4.612 1.00 0.00 58 VAL A O 7
ATOM 6267 N N . GLN A 1 59 ? 16.456 -0.794 -4.858 1.00 0.00 59 GLN A N 7
ATOM 6268 C CA . GLN A 1 59 ? 16.283 -0.585 -3.426 1.00 0.00 59 GLN A CA 7
ATOM 6269 C C . GLN A 1 59 ? 14.843 -0.203 -3.101 1.00 0.00 59 GLN A C 7
ATOM 6270 O O . GLN A 1 59 ? 14.218 0.571 -3.825 1.00 0.00 59 GLN A O 7
ATOM 6284 N N . SER A 1 60 ? 14.322 -0.752 -2.008 1.00 0.00 60 SER A N 7
ATOM 6285 C CA . SER A 1 60 ? 12.954 -0.472 -1.590 1.00 0.00 60 SER A CA 7
ATOM 6286 C C . SER A 1 60 ? 12.869 0.872 -0.873 1.00 0.00 60 SER A C 7
ATOM 6287 O O . SER A 1 60 ? 13.230 0.988 0.297 1.00 0.00 60 SER A O 7
ATOM 6295 N N . GLY A 1 61 ? 12.388 1.886 -1.586 1.00 0.00 61 GLY A N 7
ATOM 6296 C CA . GLY A 1 61 ? 12.264 3.209 -1.003 1.00 0.00 61 GLY A CA 7
ATOM 6297 C C . GLY A 1 61 ? 11.371 3.222 0.222 1.00 0.00 61 GLY A C 7
ATOM 6298 O O . GLY A 1 61 ? 11.416 4.156 1.021 1.00 0.00 61 GLY A O 7
ATOM 6302 N N . GLY A 1 62 ? 10.556 2.182 0.369 1.00 0.00 62 GLY A N 7
ATOM 6303 C CA . GLY A 1 62 ? 9.659 2.097 1.507 1.00 0.00 62 GLY A CA 7
ATOM 6304 C C . GLY A 1 62 ? 8.209 1.947 1.092 1.00 0.00 62 GLY A C 7
ATOM 6305 O O . GLY A 1 62 ? 7.901 1.238 0.134 1.00 0.00 62 GLY A O 7
ATOM 6309 N N . ARG A 1 63 ? 7.316 2.615 1.815 1.00 0.00 63 ARG A N 7
ATOM 6310 C CA . ARG A 1 63 ? 5.890 2.550 1.519 1.00 0.00 63 ARG A CA 7
ATOM 6311 C C . ARG A 1 63 ? 5.457 3.741 0.669 1.00 0.00 63 ARG A C 7
ATOM 6312 O O . ARG A 1 63 ? 5.932 4.861 0.862 1.00 0.00 63 ARG A O 7
ATOM 6333 N N . CYS A 1 64 ? 4.554 3.492 -0.274 1.00 0.00 64 CYS A N 7
ATOM 6334 C CA . CYS A 1 64 ? 4.057 4.541 -1.155 1.00 0.00 64 CYS A CA 7
ATOM 6335 C C . CYS A 1 64 ? 3.062 5.438 -0.424 1.00 0.00 64 CYS A C 7
ATOM 6336 O O . CYS A 1 64 ? 3.190 5.675 0.777 1.00 0.00 64 CYS A O 7
ATOM 6343 N N . ASN A 1 1 ? 1.258 0.027 -0.307 1.00 0.00 1 ASN A N 8
ATOM 6344 C CA . ASN A 1 1 ? 2.117 -0.195 -1.464 1.00 0.00 1 ASN A CA 8
ATOM 6345 C C . ASN A 1 1 ? 3.589 -0.156 -1.065 1.00 0.00 1 ASN A C 8
ATOM 6346 O O . ASN A 1 1 ? 3.920 -0.073 0.118 1.00 0.00 1 ASN A O 8
ATOM 6357 N N . CYS A 1 2 ? 4.468 -0.215 -2.060 1.00 0.00 2 CYS A N 8
ATOM 6358 C CA . CYS A 1 2 ? 5.904 -0.185 -1.814 1.00 0.00 2 CYS A CA 8
ATOM 6359 C C . CYS A 1 2 ? 6.593 0.820 -2.732 1.00 0.00 2 CYS A C 8
ATOM 6360 O O . CYS A 1 2 ? 5.988 1.334 -3.673 1.00 0.00 2 CYS A O 8
ATOM 6367 N N . VAL A 1 3 ? 7.863 1.096 -2.452 1.00 0.00 3 VAL A N 8
ATOM 6368 C CA . VAL A 1 3 ? 8.635 2.039 -3.253 1.00 0.00 3 VAL A CA 8
ATOM 6369 C C . VAL A 1 3 ? 9.796 1.343 -3.953 1.00 0.00 3 VAL A C 8
ATOM 6370 O O . VAL A 1 3 ? 10.405 0.425 -3.404 1.00 0.00 3 VAL A O 8
ATOM 6383 N N . ALA A 1 4 ? 10.098 1.786 -5.169 1.00 0.00 4 ALA A N 8
ATOM 6384 C CA . ALA A 1 4 ? 11.188 1.207 -5.944 1.00 0.00 4 ALA A CA 8
ATOM 6385 C C . ALA A 1 4 ? 12.251 2.253 -6.263 1.00 0.00 4 ALA A C 8
ATOM 6386 O O . ALA A 1 4 ? 11.938 3.346 -6.733 1.00 0.00 4 ALA A O 8
ATOM 6393 N N . ASN A 1 5 ? 13.509 1.911 -6.003 1.00 0.00 5 ASN A N 8
ATOM 6394 C CA . ASN A 1 5 ? 14.618 2.822 -6.262 1.00 0.00 5 ASN A CA 8
ATOM 6395 C C . ASN A 1 5 ? 15.734 2.117 -7.027 1.00 0.00 5 ASN A C 8
ATOM 6396 O O . ASN A 1 5 ? 16.000 0.935 -6.806 1.00 0.00 5 ASN A O 8
ATOM 6407 N N . ILE A 1 6 ? 16.383 2.850 -7.925 1.00 0.00 6 ILE A N 8
ATOM 6408 C CA . ILE A 1 6 ? 17.471 2.296 -8.721 1.00 0.00 6 ILE A CA 8
ATOM 6409 C C . ILE A 1 6 ? 18.800 2.957 -8.371 1.00 0.00 6 ILE A C 8
ATOM 6410 O O . ILE A 1 6 ? 18.888 4.181 -8.266 1.00 0.00 6 ILE A O 8
ATOM 6426 N N . LEU A 1 7 ? 19.832 2.140 -8.195 1.00 0.00 7 LEU A N 8
ATOM 6427 C CA . LEU A 1 7 ? 21.159 2.645 -7.859 1.00 0.00 7 LEU A CA 8
ATOM 6428 C C . LEU A 1 7 ? 22.167 2.297 -8.950 1.00 0.00 7 LEU A C 8
ATOM 6429 O O . LEU A 1 7 ? 21.985 1.332 -9.692 1.00 0.00 7 LEU A O 8
ATOM 6445 N N . ASN A 1 8 ? 23.230 3.088 -9.041 1.00 0.00 8 ASN A N 8
ATOM 6446 C CA . ASN A 1 8 ? 24.268 2.862 -10.040 1.00 0.00 8 ASN A CA 8
ATOM 6447 C C . ASN A 1 8 ? 25.309 1.871 -9.530 1.00 0.00 8 ASN A C 8
ATOM 6448 O O . ASN A 1 8 ? 25.143 1.275 -8.465 1.00 0.00 8 ASN A O 8
ATOM 6459 N N . ILE A 1 9 ? 26.381 1.699 -10.296 1.00 0.00 9 ILE A N 8
ATOM 6460 C CA . ILE A 1 9 ? 27.449 0.781 -9.920 1.00 0.00 9 ILE A CA 8
ATOM 6461 C C . ILE A 1 9 ? 28.048 1.159 -8.570 1.00 0.00 9 ILE A C 8
ATOM 6462 O O . ILE A 1 9 ? 28.680 0.336 -7.908 1.00 0.00 9 ILE A O 8
ATOM 6478 N N . ASN A 1 10 ? 27.844 2.409 -8.166 1.00 0.00 10 ASN A N 8
ATOM 6479 C CA . ASN A 1 10 ? 28.364 2.896 -6.894 1.00 0.00 10 ASN A CA 8
ATOM 6480 C C . ASN A 1 10 ? 27.286 2.852 -5.814 1.00 0.00 10 ASN A C 8
ATOM 6481 O O . ASN A 1 10 ? 27.427 3.469 -4.759 1.00 0.00 10 ASN A O 8
ATOM 6492 N N . GLU A 1 11 ? 26.212 2.118 -6.087 1.00 0.00 11 GLU A N 8
ATOM 6493 C CA . GLU A 1 11 ? 25.111 1.995 -5.139 1.00 0.00 11 GLU A CA 8
ATOM 6494 C C . GLU A 1 11 ? 24.516 3.362 -4.815 1.00 0.00 11 GLU A C 8
ATOM 6495 O O . GLU A 1 11 ? 24.028 3.592 -3.709 1.00 0.00 11 GLU A O 8
ATOM 6507 N N . ALA A 1 12 ? 24.562 4.267 -5.788 1.00 0.00 12 ALA A N 8
ATOM 6508 C CA . ALA A 1 12 ? 24.027 5.610 -5.607 1.00 0.00 12 ALA A CA 8
ATOM 6509 C C . ALA A 1 12 ? 22.655 5.747 -6.260 1.00 0.00 12 ALA A C 8
ATOM 6510 O O . ALA A 1 12 ? 22.495 5.488 -7.452 1.00 0.00 12 ALA A O 8
ATOM 6517 N N . VAL A 1 13 ? 21.667 6.155 -5.470 1.00 0.00 13 VAL A N 8
ATOM 6518 C CA . VAL A 1 13 ? 20.309 6.327 -5.971 1.00 0.00 13 VAL A CA 8
ATOM 6519 C C . VAL A 1 13 ? 20.284 7.243 -7.189 1.00 0.00 13 VAL A C 8
ATOM 6520 O O . VAL A 1 13 ? 20.583 8.433 -7.089 1.00 0.00 13 VAL A O 8
ATOM 6533 N N . ILE A 1 14 ? 19.926 6.680 -8.338 1.00 0.00 14 ILE A N 8
ATOM 6534 C CA . ILE A 1 14 ? 19.860 7.447 -9.576 1.00 0.00 14 ILE A CA 8
ATOM 6535 C C . ILE A 1 14 ? 18.424 7.567 -10.073 1.00 0.00 14 ILE A C 8
ATOM 6536 O O . ILE A 1 14 ? 18.083 8.502 -10.796 1.00 0.00 14 ILE A O 8
ATOM 6552 N N . ALA A 1 15 ? 17.585 6.615 -9.678 1.00 0.00 15 ALA A N 8
ATOM 6553 C CA . ALA A 1 15 ? 16.184 6.616 -10.080 1.00 0.00 15 ALA A CA 8
ATOM 6554 C C . ALA A 1 15 ? 15.271 6.348 -8.888 1.00 0.00 15 ALA A C 8
ATOM 6555 O O . ALA A 1 15 ? 15.684 5.741 -7.900 1.00 0.00 15 ALA A O 8
ATOM 6562 N N . THR A 1 16 ? 14.026 6.806 -8.987 1.00 0.00 16 THR A N 8
ATOM 6563 C CA . THR A 1 16 ? 13.055 6.618 -7.917 1.00 0.00 16 THR A CA 8
ATOM 6564 C C . THR A 1 16 ? 11.645 6.462 -8.475 1.00 0.00 16 THR A C 8
ATOM 6565 O O . THR A 1 16 ? 11.288 7.091 -9.470 1.00 0.00 16 THR A O 8
ATOM 6576 N N . GLY A 1 17 ? 10.847 5.619 -7.827 1.00 0.00 17 GLY A N 8
ATOM 6577 C CA . GLY A 1 17 ? 9.484 5.397 -8.274 1.00 0.00 17 GLY A CA 8
ATOM 6578 C C . GLY A 1 17 ? 8.654 4.645 -7.252 1.00 0.00 17 GLY A C 8
ATOM 6579 O O . GLY A 1 17 ? 9.185 4.136 -6.264 1.00 0.00 17 GLY A O 8
ATOM 6583 N N . CYS A 1 18 ? 7.348 4.576 -7.487 1.00 0.00 18 CYS A N 8
ATOM 6584 C CA . CYS A 1 18 ? 6.443 3.883 -6.579 1.00 0.00 18 CYS A CA 8
ATOM 6585 C C . CYS A 1 18 ? 5.915 2.598 -7.212 1.00 0.00 18 CYS A C 8
ATOM 6586 O O . CYS A 1 18 ? 5.619 2.558 -8.407 1.00 0.00 18 CYS A O 8
ATOM 6593 N N . VAL A 1 19 ? 5.801 1.550 -6.403 1.00 0.00 19 VAL A N 8
ATOM 6594 C CA . VAL A 1 19 ? 5.308 0.264 -6.883 1.00 0.00 19 VAL A CA 8
ATOM 6595 C C . VAL A 1 19 ? 4.150 -0.235 -6.025 1.00 0.00 19 VAL A C 8
ATOM 6596 O O . VAL A 1 19 ? 4.205 -0.222 -4.796 1.00 0.00 19 VAL A O 8
ATOM 6609 N N . PRO A 1 20 ? 3.075 -0.687 -6.688 1.00 0.00 20 PRO A N 8
ATOM 6610 C CA . PRO A 1 20 ? 1.883 -1.200 -6.007 1.00 0.00 20 PRO A CA 8
ATOM 6611 C C . PRO A 1 20 ? 2.140 -2.535 -5.316 1.00 0.00 20 PRO A C 8
ATOM 6612 O O . PRO A 1 20 ? 3.254 -3.058 -5.350 1.00 0.00 20 PRO A O 8
ATOM 6623 N N . ALA A 1 21 ? 1.103 -3.082 -4.691 1.00 0.00 21 ALA A N 8
ATOM 6624 C CA . ALA A 1 21 ? 1.216 -4.357 -3.995 1.00 0.00 21 ALA A CA 8
ATOM 6625 C C . ALA A 1 21 ? 1.020 -5.526 -4.954 1.00 0.00 21 ALA A C 8
ATOM 6626 O O . ALA A 1 21 ? -0.037 -5.669 -5.566 1.00 0.00 21 ALA A O 8
ATOM 6633 N N . GLY A 1 22 ? 2.048 -6.361 -5.081 1.00 0.00 22 GLY A N 8
ATOM 6634 C CA . GLY A 1 22 ? 1.968 -7.506 -5.969 1.00 0.00 22 GLY A CA 8
ATOM 6635 C C . GLY A 1 22 ? 1.962 -7.107 -7.431 1.00 0.00 22 GLY A C 8
ATOM 6636 O O . GLY A 1 22 ? 1.567 -7.889 -8.294 1.00 0.00 22 GLY A O 8
ATOM 6640 N N . GLY A 1 23 ? 2.402 -5.883 -7.711 1.00 0.00 23 GLY A N 8
ATOM 6641 C CA . GLY A 1 23 ? 2.436 -5.402 -9.080 1.00 0.00 23 GLY A CA 8
ATOM 6642 C C . GLY A 1 23 ? 3.847 -5.143 -9.568 1.00 0.00 23 GLY A C 8
ATOM 6643 O O . GLY A 1 23 ? 4.777 -5.864 -9.209 1.00 0.00 23 GLY A O 8
ATOM 6647 N N . GLU A 1 24 ? 4.007 -4.111 -10.392 1.00 0.00 24 GLU A N 8
ATOM 6648 C CA . GLU A 1 24 ? 5.315 -3.762 -10.932 1.00 0.00 24 GLU A CA 8
ATOM 6649 C C . GLU A 1 24 ? 5.262 -2.421 -11.660 1.00 0.00 24 GLU A C 8
ATOM 6650 O O . GLU A 1 24 ? 4.287 -2.112 -12.345 1.00 0.00 24 GLU A O 8
ATOM 6662 N N . LEU A 1 25 ? 6.318 -1.630 -11.506 1.00 0.00 25 LEU A N 8
ATOM 6663 C CA . LEU A 1 25 ? 6.393 -0.322 -12.148 1.00 0.00 25 LEU A CA 8
ATOM 6664 C C . LEU A 1 25 ? 7.778 -0.086 -12.742 1.00 0.00 25 LEU A C 8
ATOM 6665 O O . LEU A 1 25 ? 8.780 -0.576 -12.221 1.00 0.00 25 LEU A O 8
ATOM 6681 N N . ARG A 1 26 ? 7.827 0.670 -13.834 1.00 0.00 26 ARG A N 8
ATOM 6682 C CA . ARG A 1 26 ? 9.088 0.972 -14.499 1.00 0.00 26 ARG A CA 8
ATOM 6683 C C . ARG A 1 26 ? 9.618 2.336 -14.066 1.00 0.00 26 ARG A C 8
ATOM 6684 O O . ARG A 1 26 ? 8.892 3.330 -14.087 1.00 0.00 26 ARG A O 8
ATOM 6705 N N . ILE A 1 27 ? 10.887 2.374 -13.672 1.00 0.00 27 ILE A N 8
ATOM 6706 C CA . ILE A 1 27 ? 11.513 3.616 -13.235 1.00 0.00 27 ILE A CA 8
ATOM 6707 C C . ILE A 1 27 ? 12.551 4.093 -14.245 1.00 0.00 27 ILE A C 8
ATOM 6708 O O . ILE A 1 27 ? 13.321 3.297 -14.783 1.00 0.00 27 ILE A O 8
ATOM 6724 N N . PHE A 1 28 ? 12.568 5.398 -14.496 1.00 0.00 28 PHE A N 8
ATOM 6725 C CA . PHE A 1 28 ? 13.512 5.983 -15.441 1.00 0.00 28 PHE A CA 8
ATOM 6726 C C . PHE A 1 28 ? 14.896 6.121 -14.812 1.00 0.00 28 PHE A C 8
ATOM 6727 O O . PHE A 1 28 ? 15.090 6.899 -13.878 1.00 0.00 28 PHE A O 8
ATOM 6744 N N . VAL A 1 29 ? 15.854 5.360 -15.331 1.00 0.00 29 VAL A N 8
ATOM 6745 C CA . VAL A 1 29 ? 17.220 5.397 -14.821 1.00 0.00 29 VAL A CA 8
ATOM 6746 C C . VAL A 1 29 ? 18.145 6.134 -15.783 1.00 0.00 29 VAL A C 8
ATOM 6747 O O . VAL A 1 29 ? 19.061 5.545 -16.355 1.00 0.00 29 VAL A O 8
ATOM 6760 N N . GLY A 1 30 ? 17.899 7.430 -15.956 1.00 0.00 30 GLY A N 8
ATOM 6761 C CA . GLY A 1 30 ? 18.719 8.228 -16.848 1.00 0.00 30 GLY A CA 8
ATOM 6762 C C . GLY A 1 30 ? 17.910 9.252 -17.619 1.00 0.00 30 GLY A C 8
ATOM 6763 O O . GLY A 1 30 ? 17.330 10.165 -17.031 1.00 0.00 30 GLY A O 8
ATOM 6767 N N . SER A 1 31 ? 17.870 9.102 -18.939 1.00 0.00 31 SER A N 8
ATOM 6768 C CA . SER A 1 31 ? 17.131 10.024 -19.792 1.00 0.00 31 SER A CA 8
ATOM 6769 C C . SER A 1 31 ? 16.773 9.367 -21.121 1.00 0.00 31 SER A C 8
ATOM 6770 O O . SER A 1 31 ? 16.529 10.049 -22.117 1.00 0.00 31 SER A O 8
ATOM 6778 N N . SER A 1 32 ? 16.744 8.039 -21.129 1.00 0.00 32 SER A N 8
ATOM 6779 C CA . SER A 1 32 ? 16.421 7.288 -22.336 1.00 0.00 32 SER A CA 8
ATOM 6780 C C . SER A 1 32 ? 16.469 5.786 -22.072 1.00 0.00 32 SER A C 8
ATOM 6781 O O . SER A 1 32 ? 16.839 5.001 -22.946 1.00 0.00 32 SER A O 8
ATOM 6789 N N . HIS A 1 33 ? 16.094 5.393 -20.859 1.00 0.00 33 HIS A N 8
ATOM 6790 C CA . HIS A 1 33 ? 16.093 3.985 -20.477 1.00 0.00 33 HIS A CA 8
ATOM 6791 C C . HIS A 1 33 ? 15.561 3.806 -19.059 1.00 0.00 33 HIS A C 8
ATOM 6792 O O . HIS A 1 33 ? 15.937 4.542 -18.147 1.00 0.00 33 HIS A O 8
ATOM 6806 N N . SER A 1 34 ? 14.682 2.825 -18.881 1.00 0.00 34 SER A N 8
ATOM 6807 C CA . SER A 1 34 ? 14.094 2.553 -17.574 1.00 0.00 34 SER A CA 8
ATOM 6808 C C . SER A 1 34 ? 14.210 1.072 -17.224 1.00 0.00 34 SER A C 8
ATOM 6809 O O . SER A 1 34 ? 14.696 0.270 -18.022 1.00 0.00 34 SER A O 8
ATOM 6817 N N . TYR A 1 35 ? 13.759 0.717 -16.026 1.00 0.00 35 TYR A N 8
ATOM 6818 C CA . TYR A 1 35 ? 13.813 -0.666 -15.568 1.00 0.00 35 TYR A CA 8
ATOM 6819 C C . TYR A 1 35 ? 12.555 -1.030 -14.786 1.00 0.00 35 TYR A C 8
ATOM 6820 O O . TYR A 1 35 ? 12.156 -0.320 -13.862 1.00 0.00 35 TYR A O 8
ATOM 6838 N N . LEU A 1 36 ? 11.934 -2.143 -15.163 1.00 0.00 36 LEU A N 8
ATOM 6839 C CA . LEU A 1 36 ? 10.720 -2.604 -14.498 1.00 0.00 36 LEU A CA 8
ATOM 6840 C C . LEU A 1 36 ? 11.047 -3.246 -13.153 1.00 0.00 36 LEU A C 8
ATOM 6841 O O . LEU A 1 36 ? 11.932 -4.097 -13.059 1.00 0.00 36 LEU A O 8
ATOM 6857 N N . ILE A 1 37 ? 10.326 -2.834 -12.116 1.00 0.00 37 ILE A N 8
ATOM 6858 C CA . ILE A 1 37 ? 10.537 -3.372 -10.778 1.00 0.00 37 ILE A CA 8
ATOM 6859 C C . ILE A 1 37 ? 9.240 -3.924 -10.196 1.00 0.00 37 ILE A C 8
ATOM 6860 O O . ILE A 1 37 ? 8.284 -3.182 -9.966 1.00 0.00 37 ILE A O 8
ATOM 6876 N N . LYS A 1 38 ? 9.214 -5.231 -9.957 1.00 0.00 38 LYS A N 8
ATOM 6877 C CA . LYS A 1 38 ? 8.036 -5.884 -9.399 1.00 0.00 38 LYS A CA 8
ATOM 6878 C C . LYS A 1 38 ? 8.078 -5.870 -7.874 1.00 0.00 38 LYS A C 8
ATOM 6879 O O . LYS A 1 38 ? 9.153 -5.871 -7.273 1.00 0.00 38 LYS A O 8
ATOM 6898 N N . ALA A 1 39 ? 6.903 -5.860 -7.254 1.00 0.00 39 ALA A N 8
ATOM 6899 C CA . ALA A 1 39 ? 6.806 -5.850 -5.800 1.00 0.00 39 ALA A CA 8
ATOM 6900 C C . ALA A 1 39 ? 6.133 -7.118 -5.286 1.00 0.00 39 ALA A C 8
ATOM 6901 O O . ALA A 1 39 ? 4.966 -7.379 -5.584 1.00 0.00 39 ALA A O 8
ATOM 6908 N N . THR A 1 40 ? 6.874 -7.905 -4.513 1.00 0.00 40 THR A N 8
ATOM 6909 C CA . THR A 1 40 ? 6.349 -9.147 -3.959 1.00 0.00 40 THR A CA 8
ATOM 6910 C C . THR A 1 40 ? 5.441 -8.876 -2.765 1.00 0.00 40 THR A C 8
ATOM 6911 O O . THR A 1 40 ? 5.361 -7.749 -2.277 1.00 0.00 40 THR A O 8
ATOM 6922 N N . SER A 1 41 ? 4.759 -9.917 -2.299 1.00 0.00 41 SER A N 8
ATOM 6923 C CA . SER A 1 41 ? 3.853 -9.790 -1.163 1.00 0.00 41 SER A CA 8
ATOM 6924 C C . SER A 1 41 ? 4.578 -9.209 0.047 1.00 0.00 41 SER A C 8
ATOM 6925 O O . SER A 1 41 ? 3.960 -8.598 0.920 1.00 0.00 41 SER A O 8
ATOM 6933 N N . SER A 1 42 ? 5.891 -9.405 0.093 1.00 0.00 42 SER A N 8
ATOM 6934 C CA . SER A 1 42 ? 6.701 -8.904 1.197 1.00 0.00 42 SER A CA 8
ATOM 6935 C C . SER A 1 42 ? 7.452 -7.640 0.791 1.00 0.00 42 SER A C 8
ATOM 6936 O O . SER A 1 42 ? 8.489 -7.307 1.366 1.00 0.00 42 SER A O 8
ATOM 6944 N N . CYS A 1 43 ? 6.921 -6.938 -0.205 1.00 0.00 43 CYS A N 8
ATOM 6945 C CA . CYS A 1 43 ? 7.539 -5.711 -0.691 1.00 0.00 43 CYS A CA 8
ATOM 6946 C C . CYS A 1 43 ? 8.920 -5.992 -1.277 1.00 0.00 43 CYS A C 8
ATOM 6947 O O . CYS A 1 43 ? 9.785 -5.117 -1.302 1.00 0.00 43 CYS A O 8
ATOM 6954 N N . GLY A 1 44 ? 9.119 -7.220 -1.747 1.00 0.00 44 GLY A N 8
ATOM 6955 C CA . GLY A 1 44 ? 10.396 -7.594 -2.326 1.00 0.00 44 GLY A CA 8
ATOM 6956 C C . GLY A 1 44 ? 10.545 -7.122 -3.758 1.00 0.00 44 GLY A C 8
ATOM 6957 O O . GLY A 1 44 ? 9.795 -7.544 -4.640 1.00 0.00 44 GLY A O 8
ATOM 6961 N N . LEU A 1 45 ? 11.513 -6.243 -3.992 1.00 0.00 45 LEU A N 8
ATOM 6962 C CA . LEU A 1 45 ? 11.757 -5.711 -5.328 1.00 0.00 45 LEU A CA 8
ATOM 6963 C C . LEU A 1 45 ? 12.535 -6.709 -6.179 1.00 0.00 45 LEU A C 8
ATOM 6964 O O . LEU A 1 45 ? 13.389 -7.437 -5.673 1.00 0.00 45 LEU A O 8
ATOM 6980 N N . SER A 1 46 ? 12.236 -6.736 -7.473 1.00 0.00 46 SER A N 8
ATOM 6981 C CA . SER A 1 46 ? 12.906 -7.646 -8.394 1.00 0.00 46 SER A CA 8
ATOM 6982 C C . SER A 1 46 ? 12.392 -7.455 -9.818 1.00 0.00 46 SER A C 8
ATOM 6983 O O . SER A 1 46 ? 11.241 -7.071 -10.028 1.00 0.00 46 SER A O 8
ATOM 6991 N N . LEU A 1 47 ? 13.253 -7.726 -10.792 1.00 0.00 47 LEU A N 8
ATOM 6992 C CA . LEU A 1 47 ? 12.888 -7.584 -12.198 1.00 0.00 47 LEU A CA 8
ATOM 6993 C C . LEU A 1 47 ? 12.032 -8.759 -12.659 1.00 0.00 47 LEU A C 8
ATOM 6994 O O . LEU A 1 47 ? 12.055 -9.833 -12.057 1.00 0.00 47 LEU A O 8
ATOM 7010 N N . THR A 1 48 ? 11.277 -8.549 -13.733 1.00 0.00 48 THR A N 8
ATOM 7011 C CA . THR A 1 48 ? 10.414 -9.590 -14.276 1.00 0.00 48 THR A CA 8
ATOM 7012 C C . THR A 1 48 ? 10.952 -10.115 -15.602 1.00 0.00 48 THR A C 8
ATOM 7013 O O . THR A 1 48 ? 10.846 -9.450 -16.632 1.00 0.00 48 THR A O 8
ATOM 7024 N N . ASN A 1 49 ? 11.530 -11.311 -15.569 1.00 0.00 49 ASN A N 8
ATOM 7025 C CA . ASN A 1 49 ? 12.086 -11.925 -16.770 1.00 0.00 49 ASN A CA 8
ATOM 7026 C C . ASN A 1 49 ? 13.034 -10.966 -17.483 1.00 0.00 49 ASN A C 8
ATOM 7027 O O . ASN A 1 49 ? 13.171 -11.008 -18.705 1.00 0.00 49 ASN A O 8
ATOM 7038 N N . GLN A 1 50 ? 13.685 -10.103 -16.710 1.00 0.00 50 GLN A N 8
ATOM 7039 C CA . GLN A 1 50 ? 14.620 -9.133 -17.268 1.00 0.00 50 GLN A CA 8
ATOM 7040 C C . GLN A 1 50 ? 15.836 -8.966 -16.362 1.00 0.00 50 GLN A C 8
ATOM 7041 O O . GLN A 1 50 ? 15.730 -9.057 -15.139 1.00 0.00 50 GLN A O 8
ATOM 7055 N N . VAL A 1 51 ? 16.992 -8.722 -16.972 1.00 0.00 51 VAL A N 8
ATOM 7056 C CA . VAL A 1 51 ? 18.229 -8.542 -16.221 1.00 0.00 51 VAL A CA 8
ATOM 7057 C C . VAL A 1 51 ? 18.623 -7.070 -16.155 1.00 0.00 51 VAL A C 8
ATOM 7058 O O . VAL A 1 51 ? 17.951 -6.211 -16.726 1.00 0.00 51 VAL A O 8
ATOM 7071 N N . PHE A 1 52 ? 19.717 -6.787 -15.457 1.00 0.00 52 PHE A N 8
ATOM 7072 C CA . PHE A 1 52 ? 20.201 -5.419 -15.316 1.00 0.00 52 PHE A CA 8
ATOM 7073 C C . PHE A 1 52 ? 21.581 -5.262 -15.949 1.00 0.00 52 PHE A C 8
ATOM 7074 O O . PHE A 1 52 ? 22.161 -6.228 -16.446 1.00 0.00 52 PHE A O 8
ATOM 7091 N N . ILE A 1 53 ? 22.100 -4.039 -15.928 1.00 0.00 53 ILE A N 8
ATOM 7092 C CA . ILE A 1 53 ? 23.411 -3.756 -16.498 1.00 0.00 53 ILE A CA 8
ATOM 7093 C C . ILE A 1 53 ? 24.031 -2.516 -15.863 1.00 0.00 53 ILE A C 8
ATOM 7094 O O . ILE A 1 53 ? 23.426 -1.879 -15.001 1.00 0.00 53 ILE A O 8
ATOM 7110 N N . ASN A 1 54 ? 25.241 -2.179 -16.295 1.00 0.00 54 ASN A N 8
ATOM 7111 C CA . ASN A 1 54 ? 25.944 -1.014 -15.769 1.00 0.00 54 ASN A CA 8
ATOM 7112 C C . ASN A 1 54 ? 25.978 -1.042 -14.244 1.00 0.00 54 ASN A C 8
ATOM 7113 O O . ASN A 1 54 ? 26.042 0.001 -13.595 1.00 0.00 54 ASN A O 8
ATOM 7124 N N . GLY A 1 55 ? 25.935 -2.245 -13.679 1.00 0.00 55 GLY A N 8
ATOM 7125 C CA . GLY A 1 55 ? 25.962 -2.387 -12.235 1.00 0.00 55 GLY A CA 8
ATOM 7126 C C . GLY A 1 55 ? 24.784 -1.709 -11.563 1.00 0.00 55 GLY A C 8
ATOM 7127 O O . GLY A 1 55 ? 24.928 -1.119 -10.493 1.00 0.00 55 GLY A O 8
ATOM 7131 N N . GLU A 1 56 ? 23.617 -1.792 -12.194 1.00 0.00 56 GLU A N 8
ATOM 7132 C CA . GLU A 1 56 ? 22.411 -1.178 -11.651 1.00 0.00 56 GLU A CA 8
ATOM 7133 C C . GLU A 1 56 ? 21.721 -2.116 -10.663 1.00 0.00 56 GLU A C 8
ATOM 7134 O O . GLU A 1 56 ? 21.516 -3.295 -10.950 1.00 0.00 56 GLU A O 8
ATOM 7146 N N . SER A 1 57 ? 21.366 -1.582 -9.499 1.00 0.00 57 SER A N 8
ATOM 7147 C CA . SER A 1 57 ? 20.704 -2.371 -8.467 1.00 0.00 57 SER A CA 8
ATOM 7148 C C . SER A 1 57 ? 19.391 -1.718 -8.043 1.00 0.00 57 SER A C 8
ATOM 7149 O O . SER A 1 57 ? 19.161 -0.536 -8.299 1.00 0.00 57 SER A O 8
ATOM 7157 N N . VAL A 1 58 ? 18.533 -2.498 -7.394 1.00 0.00 58 VAL A N 8
ATOM 7158 C CA . VAL A 1 58 ? 17.243 -1.998 -6.933 1.00 0.00 58 VAL A CA 8
ATOM 7159 C C . VAL A 1 58 ? 17.185 -1.949 -5.410 1.00 0.00 58 VAL A C 8
ATOM 7160 O O . VAL A 1 58 ? 17.722 -2.823 -4.731 1.00 0.00 58 VAL A O 8
ATOM 7173 N N . GLN A 1 59 ? 16.529 -0.921 -4.881 1.00 0.00 59 GLN A N 8
ATOM 7174 C CA . GLN A 1 59 ? 16.401 -0.758 -3.438 1.00 0.00 59 GLN A CA 8
ATOM 7175 C C . GLN A 1 59 ? 14.964 -0.419 -3.054 1.00 0.00 59 GLN A C 8
ATOM 7176 O O . GLN A 1 59 ? 14.285 0.331 -3.755 1.00 0.00 59 GLN A O 8
ATOM 7190 N N . SER A 1 60 ? 14.509 -0.975 -1.936 1.00 0.00 60 SER A N 8
ATOM 7191 C CA . SER A 1 60 ? 13.151 -0.734 -1.461 1.00 0.00 60 SER A CA 8
ATOM 7192 C C . SER A 1 60 ? 13.056 0.612 -0.749 1.00 0.00 60 SER A C 8
ATOM 7193 O O . SER A 1 60 ? 13.425 0.737 0.418 1.00 0.00 60 SER A O 8
ATOM 7201 N N . GLY A 1 61 ? 12.556 1.617 -1.461 1.00 0.00 61 GLY A N 8
ATOM 7202 C CA . GLY A 1 61 ? 12.421 2.941 -0.882 1.00 0.00 61 GLY A CA 8
ATOM 7203 C C . GLY A 1 61 ? 11.507 2.954 0.327 1.00 0.00 61 GLY A C 8
ATOM 7204 O O . GLY A 1 61 ? 11.517 3.902 1.111 1.00 0.00 61 GLY A O 8
ATOM 7208 N N . GLY A 1 62 ? 10.713 1.899 0.478 1.00 0.00 62 GLY A N 8
ATOM 7209 C CA . GLY A 1 62 ? 9.798 1.813 1.602 1.00 0.00 62 GLY A CA 8
ATOM 7210 C C . GLY A 1 62 ? 8.351 1.703 1.164 1.00 0.00 62 GLY A C 8
ATOM 7211 O O . GLY A 1 62 ? 8.021 0.908 0.284 1.00 0.00 62 GLY A O 8
ATOM 7215 N N . ARG A 1 63 ? 7.485 2.500 1.782 1.00 0.00 63 ARG A N 8
ATOM 7216 C CA . ARG A 1 63 ? 6.065 2.486 1.453 1.00 0.00 63 ARG A CA 8
ATOM 7217 C C . ARG A 1 63 ? 5.694 3.690 0.592 1.00 0.00 63 ARG A C 8
ATOM 7218 O O . ARG A 1 63 ? 6.342 4.735 0.656 1.00 0.00 63 ARG A O 8
ATOM 7239 N N . CYS A 1 64 ? 4.649 3.535 -0.214 1.00 0.00 64 CYS A N 8
ATOM 7240 C CA . CYS A 1 64 ? 4.192 4.608 -1.089 1.00 0.00 64 CYS A CA 8
ATOM 7241 C C . CYS A 1 64 ? 3.300 5.586 -0.330 1.00 0.00 64 CYS A C 8
ATOM 7242 O O . CYS A 1 64 ? 2.615 6.413 -0.933 1.00 0.00 64 CYS A O 8
ATOM 7249 N N . ASN A 1 1 ? 1.058 0.126 -0.575 1.00 0.00 1 ASN A N 9
ATOM 7250 C CA . ASN A 1 1 ? 1.999 0.050 -1.687 1.00 0.00 1 ASN A CA 9
ATOM 7251 C C . ASN A 1 1 ? 3.431 0.254 -1.204 1.00 0.00 1 ASN A C 9
ATOM 7252 O O . ASN A 1 1 ? 3.661 0.715 -0.085 1.00 0.00 1 ASN A O 9
ATOM 7263 N N . CYS A 1 2 ? 4.392 -0.092 -2.054 1.00 0.00 2 CYS A N 9
ATOM 7264 C CA . CYS A 1 2 ? 5.802 0.053 -1.715 1.00 0.00 2 CYS A CA 9
ATOM 7265 C C . CYS A 1 2 ? 6.499 1.005 -2.683 1.00 0.00 2 CYS A C 9
ATOM 7266 O O . CYS A 1 2 ? 5.930 1.400 -3.700 1.00 0.00 2 CYS A O 9
ATOM 7273 N N . VAL A 1 3 ? 7.736 1.370 -2.358 1.00 0.00 3 VAL A N 9
ATOM 7274 C CA . VAL A 1 3 ? 8.512 2.274 -3.198 1.00 0.00 3 VAL A CA 9
ATOM 7275 C C . VAL A 1 3 ? 9.690 1.552 -3.840 1.00 0.00 3 VAL A C 9
ATOM 7276 O O . VAL A 1 3 ? 10.306 0.680 -3.228 1.00 0.00 3 VAL A O 9
ATOM 7289 N N . ALA A 1 4 ? 9.999 1.922 -5.079 1.00 0.00 4 ALA A N 9
ATOM 7290 C CA . ALA A 1 4 ? 11.106 1.311 -5.805 1.00 0.00 4 ALA A CA 9
ATOM 7291 C C . ALA A 1 4 ? 12.165 2.348 -6.166 1.00 0.00 4 ALA A C 9
ATOM 7292 O O . ALA A 1 4 ? 11.841 3.456 -6.590 1.00 0.00 4 ALA A O 9
ATOM 7299 N N . ASN A 1 5 ? 13.430 1.979 -5.994 1.00 0.00 5 ASN A N 9
ATOM 7300 C CA . ASN A 1 5 ? 14.536 2.879 -6.301 1.00 0.00 5 ASN A CA 9
ATOM 7301 C C . ASN A 1 5 ? 15.636 2.147 -7.065 1.00 0.00 5 ASN A C 9
ATOM 7302 O O . ASN A 1 5 ? 15.896 0.969 -6.821 1.00 0.00 5 ASN A O 9
ATOM 7313 N N . ILE A 1 6 ? 16.277 2.855 -7.989 1.00 0.00 6 ILE A N 9
ATOM 7314 C CA . ILE A 1 6 ? 17.350 2.274 -8.787 1.00 0.00 6 ILE A CA 9
ATOM 7315 C C . ILE A 1 6 ? 18.689 2.928 -8.468 1.00 0.00 6 ILE A C 9
ATOM 7316 O O . ILE A 1 6 ? 18.796 4.154 -8.410 1.00 0.00 6 ILE A O 9
ATOM 7332 N N . LEU A 1 7 ? 19.710 2.103 -8.263 1.00 0.00 7 LEU A N 9
ATOM 7333 C CA . LEU A 1 7 ? 21.046 2.601 -7.951 1.00 0.00 7 LEU A CA 9
ATOM 7334 C C . LEU A 1 7 ? 22.030 2.252 -9.062 1.00 0.00 7 LEU A C 9
ATOM 7335 O O . LEU A 1 7 ? 21.833 1.286 -9.799 1.00 0.00 7 LEU A O 9
ATOM 7351 N N . ASN A 1 8 ? 23.092 3.043 -9.176 1.00 0.00 8 ASN A N 9
ATOM 7352 C CA . ASN A 1 8 ? 24.109 2.816 -10.196 1.00 0.00 8 ASN A CA 9
ATOM 7353 C C . ASN A 1 8 ? 25.234 1.939 -9.657 1.00 0.00 8 ASN A C 9
ATOM 7354 O O . ASN A 1 8 ? 25.107 1.332 -8.593 1.00 0.00 8 ASN A O 9
ATOM 7365 N N . ILE A 1 9 ? 26.336 1.877 -10.398 1.00 0.00 9 ILE A N 9
ATOM 7366 C CA . ILE A 1 9 ? 27.484 1.075 -9.993 1.00 0.00 9 ILE A CA 9
ATOM 7367 C C . ILE A 1 9 ? 27.968 1.471 -8.603 1.00 0.00 9 ILE A C 9
ATOM 7368 O O . ILE A 1 9 ? 28.416 0.628 -7.827 1.00 0.00 9 ILE A O 9
ATOM 7384 N N . ASN A 1 10 ? 27.873 2.760 -8.294 1.00 0.00 10 ASN A N 9
ATOM 7385 C CA . ASN A 1 10 ? 28.301 3.269 -6.995 1.00 0.00 10 ASN A CA 9
ATOM 7386 C C . ASN A 1 10 ? 27.198 3.098 -5.954 1.00 0.00 10 ASN A C 9
ATOM 7387 O O . ASN A 1 10 ? 27.284 3.637 -4.852 1.00 0.00 10 ASN A O 9
ATOM 7398 N N . GLU A 1 11 ? 26.165 2.343 -6.314 1.00 0.00 11 GLU A N 9
ATOM 7399 C CA . GLU A 1 11 ? 25.046 2.101 -5.410 1.00 0.00 11 GLU A CA 9
ATOM 7400 C C . GLU A 1 11 ? 24.369 3.412 -5.020 1.00 0.00 11 GLU A C 9
ATOM 7401 O O . GLU A 1 11 ? 23.806 3.533 -3.933 1.00 0.00 11 GLU A O 9
ATOM 7413 N N . ALA A 1 12 ? 24.429 4.392 -5.916 1.00 0.00 12 ALA A N 9
ATOM 7414 C CA . ALA A 1 12 ? 23.821 5.693 -5.668 1.00 0.00 12 ALA A CA 9
ATOM 7415 C C . ALA A 1 12 ? 22.461 5.803 -6.349 1.00 0.00 12 ALA A C 9
ATOM 7416 O O . ALA A 1 12 ? 22.319 5.481 -7.529 1.00 0.00 12 ALA A O 9
ATOM 7423 N N . VAL A 1 13 ? 21.463 6.259 -5.599 1.00 0.00 13 VAL A N 9
ATOM 7424 C CA . VAL A 1 13 ? 20.114 6.412 -6.131 1.00 0.00 13 VAL A CA 9
ATOM 7425 C C . VAL A 1 13 ? 20.116 7.261 -7.397 1.00 0.00 13 VAL A C 9
ATOM 7426 O O . VAL A 1 13 ? 20.329 8.473 -7.343 1.00 0.00 13 VAL A O 9
ATOM 7439 N N . ILE A 1 14 ? 19.877 6.618 -8.534 1.00 0.00 14 ILE A N 9
ATOM 7440 C CA . ILE A 1 14 ? 19.850 7.315 -9.814 1.00 0.00 14 ILE A CA 9
ATOM 7441 C C . ILE A 1 14 ? 18.425 7.435 -10.344 1.00 0.00 14 ILE A C 9
ATOM 7442 O O . ILE A 1 14 ? 18.138 8.273 -11.198 1.00 0.00 14 ILE A O 9
ATOM 7458 N N . ALA A 1 15 ? 17.535 6.592 -9.830 1.00 0.00 15 ALA A N 9
ATOM 7459 C CA . ALA A 1 15 ? 16.139 6.605 -10.249 1.00 0.00 15 ALA A CA 9
ATOM 7460 C C . ALA A 1 15 ? 15.210 6.331 -9.071 1.00 0.00 15 ALA A C 9
ATOM 7461 O O . ALA A 1 15 ? 15.619 5.748 -8.066 1.00 0.00 15 ALA A O 9
ATOM 7468 N N . THR A 1 16 ? 13.957 6.756 -9.200 1.00 0.00 16 THR A N 9
ATOM 7469 C CA . THR A 1 16 ? 12.971 6.557 -8.146 1.00 0.00 16 THR A CA 9
ATOM 7470 C C . THR A 1 16 ? 11.586 6.303 -8.730 1.00 0.00 16 THR A C 9
ATOM 7471 O O . THR A 1 16 ? 11.266 6.771 -9.822 1.00 0.00 16 THR A O 9
ATOM 7482 N N . GLY A 1 17 ? 10.766 5.558 -7.994 1.00 0.00 17 GLY A N 9
ATOM 7483 C CA . GLY A 1 17 ? 9.424 5.255 -8.456 1.00 0.00 17 GLY A CA 9
ATOM 7484 C C . GLY A 1 17 ? 8.583 4.578 -7.391 1.00 0.00 17 GLY A C 9
ATOM 7485 O O . GLY A 1 17 ? 9.094 4.190 -6.340 1.00 0.00 17 GLY A O 9
ATOM 7489 N N . CYS A 1 18 ? 7.290 4.438 -7.661 1.00 0.00 18 CYS A N 9
ATOM 7490 C CA . CYS A 1 18 ? 6.376 3.806 -6.718 1.00 0.00 18 CYS A CA 9
ATOM 7491 C C . CYS A 1 18 ? 5.790 2.524 -7.303 1.00 0.00 18 CYS A C 9
ATOM 7492 O O . CYS A 1 18 ? 5.431 2.473 -8.480 1.00 0.00 18 CYS A O 9
ATOM 7499 N N . VAL A 1 19 ? 5.697 1.489 -6.474 1.00 0.00 19 VAL A N 9
ATOM 7500 C CA . VAL A 1 19 ? 5.155 0.207 -6.908 1.00 0.00 19 VAL A CA 9
ATOM 7501 C C . VAL A 1 19 ? 4.009 -0.238 -6.006 1.00 0.00 19 VAL A C 9
ATOM 7502 O O . VAL A 1 19 ? 4.099 -0.194 -4.779 1.00 0.00 19 VAL A O 9
ATOM 7515 N N . PRO A 1 20 ? 2.905 -0.678 -6.627 1.00 0.00 20 PRO A N 9
ATOM 7516 C CA . PRO A 1 20 ? 1.719 -1.141 -5.900 1.00 0.00 20 PRO A CA 9
ATOM 7517 C C . PRO A 1 20 ? 1.960 -2.464 -5.180 1.00 0.00 20 PRO A C 9
ATOM 7518 O O . PRO A 1 20 ? 3.085 -2.961 -5.137 1.00 0.00 20 PRO A O 9
ATOM 7529 N N . ALA A 1 21 ? 0.897 -3.028 -4.617 1.00 0.00 21 ALA A N 9
ATOM 7530 C CA . ALA A 1 21 ? 0.993 -4.295 -3.902 1.00 0.00 21 ALA A CA 9
ATOM 7531 C C . ALA A 1 21 ? 0.827 -5.476 -4.852 1.00 0.00 21 ALA A C 9
ATOM 7532 O O . ALA A 1 21 ? -0.213 -5.629 -5.491 1.00 0.00 21 ALA A O 9
ATOM 7539 N N . GLY A 1 22 ? 1.859 -6.309 -4.940 1.00 0.00 22 GLY A N 9
ATOM 7540 C CA . GLY A 1 22 ? 1.807 -7.466 -5.815 1.00 0.00 22 GLY A CA 9
ATOM 7541 C C . GLY A 1 22 ? 1.869 -7.086 -7.281 1.00 0.00 22 GLY A C 9
ATOM 7542 O O . GLY A 1 22 ? 1.601 -7.910 -8.155 1.00 0.00 22 GLY A O 9
ATOM 7546 N N . GLY A 1 23 ? 2.224 -5.834 -7.553 1.00 0.00 23 GLY A N 9
ATOM 7547 C CA . GLY A 1 23 ? 2.312 -5.369 -8.924 1.00 0.00 23 GLY A CA 9
ATOM 7548 C C . GLY A 1 23 ? 3.735 -5.043 -9.335 1.00 0.00 23 GLY A C 9
ATOM 7549 O O . GLY A 1 23 ? 4.686 -5.620 -8.811 1.00 0.00 23 GLY A O 9
ATOM 7553 N N . GLU A 1 24 ? 3.879 -4.116 -10.277 1.00 0.00 24 GLU A N 9
ATOM 7554 C CA . GLU A 1 24 ? 5.196 -3.717 -10.760 1.00 0.00 24 GLU A CA 9
ATOM 7555 C C . GLU A 1 24 ? 5.116 -2.411 -11.545 1.00 0.00 24 GLU A C 9
ATOM 7556 O O . GLU A 1 24 ? 4.129 -2.147 -12.233 1.00 0.00 24 GLU A O 9
ATOM 7568 N N . LEU A 1 25 ? 6.160 -1.597 -11.436 1.00 0.00 25 LEU A N 9
ATOM 7569 C CA . LEU A 1 25 ? 6.209 -0.318 -12.135 1.00 0.00 25 LEU A CA 9
ATOM 7570 C C . LEU A 1 25 ? 7.561 -0.117 -12.810 1.00 0.00 25 LEU A C 9
ATOM 7571 O O . LEU A 1 25 ? 8.581 -0.625 -12.343 1.00 0.00 25 LEU A O 9
ATOM 7587 N N . ARG A 1 26 ? 7.563 0.628 -13.911 1.00 0.00 26 ARG A N 9
ATOM 7588 C CA . ARG A 1 26 ? 8.790 0.896 -14.650 1.00 0.00 26 ARG A CA 9
ATOM 7589 C C . ARG A 1 26 ? 9.371 2.254 -14.265 1.00 0.00 26 ARG A C 9
ATOM 7590 O O . ARG A 1 26 ? 8.736 3.290 -14.462 1.00 0.00 26 ARG A O 9
ATOM 7611 N N . ILE A 1 27 ? 10.580 2.239 -13.715 1.00 0.00 27 ILE A N 9
ATOM 7612 C CA . ILE A 1 27 ? 11.246 3.469 -13.303 1.00 0.00 27 ILE A CA 9
ATOM 7613 C C . ILE A 1 27 ? 12.177 3.983 -14.397 1.00 0.00 27 ILE A C 9
ATOM 7614 O O . ILE A 1 27 ? 12.792 3.200 -15.122 1.00 0.00 27 ILE A O 9
ATOM 7630 N N . PHE A 1 28 ? 12.277 5.303 -14.508 1.00 0.00 28 PHE A N 9
ATOM 7631 C CA . PHE A 1 28 ? 13.134 5.923 -15.513 1.00 0.00 28 PHE A CA 9
ATOM 7632 C C . PHE A 1 28 ? 14.565 6.052 -15.001 1.00 0.00 28 PHE A C 9
ATOM 7633 O O . PHE A 1 28 ? 14.851 6.862 -14.119 1.00 0.00 28 PHE A O 9
ATOM 7650 N N . VAL A 1 29 ? 15.463 5.248 -15.562 1.00 0.00 29 VAL A N 9
ATOM 7651 C CA . VAL A 1 29 ? 16.865 5.272 -15.164 1.00 0.00 29 VAL A CA 9
ATOM 7652 C C . VAL A 1 29 ? 17.736 5.881 -16.257 1.00 0.00 29 VAL A C 9
ATOM 7653 O O . VAL A 1 29 ? 18.068 5.222 -17.241 1.00 0.00 29 VAL A O 9
ATOM 7666 N N . GLY A 1 30 ? 18.104 7.146 -16.076 1.00 0.00 30 GLY A N 9
ATOM 7667 C CA . GLY A 1 30 ? 18.934 7.825 -17.055 1.00 0.00 30 GLY A CA 9
ATOM 7668 C C . GLY A 1 30 ? 18.134 8.346 -18.232 1.00 0.00 30 GLY A C 9
ATOM 7669 O O . GLY A 1 30 ? 17.033 8.869 -18.060 1.00 0.00 30 GLY A O 9
ATOM 7673 N N . SER A 1 31 ? 18.688 8.206 -19.431 1.00 0.00 31 SER A N 9
ATOM 7674 C CA . SER A 1 31 ? 18.021 8.672 -20.641 1.00 0.00 31 SER A CA 9
ATOM 7675 C C . SER A 1 31 ? 17.689 7.502 -21.563 1.00 0.00 31 SER A C 9
ATOM 7676 O O . SER A 1 31 ? 18.546 6.672 -21.865 1.00 0.00 31 SER A O 9
ATOM 7684 N N . SER A 1 32 ? 16.437 7.445 -22.007 1.00 0.00 32 SER A N 9
ATOM 7685 C CA . SER A 1 32 ? 15.989 6.376 -22.892 1.00 0.00 32 SER A CA 9
ATOM 7686 C C . SER A 1 32 ? 16.227 5.009 -22.257 1.00 0.00 32 SER A C 9
ATOM 7687 O O . SER A 1 32 ? 16.460 4.020 -22.953 1.00 0.00 32 SER A O 9
ATOM 7695 N N . HIS A 1 33 ? 16.168 4.962 -20.930 1.00 0.00 33 HIS A N 9
ATOM 7696 C CA . HIS A 1 33 ? 16.376 3.717 -20.199 1.00 0.00 33 HIS A CA 9
ATOM 7697 C C . HIS A 1 33 ? 15.453 3.637 -18.986 1.00 0.00 33 HIS A C 9
ATOM 7698 O O . HIS A 1 33 ? 15.282 4.616 -18.260 1.00 0.00 33 HIS A O 9
ATOM 7712 N N . SER A 1 34 ? 14.861 2.466 -18.775 1.00 0.00 34 SER A N 9
ATOM 7713 C CA . SER A 1 34 ? 13.952 2.260 -17.654 1.00 0.00 34 SER A CA 9
ATOM 7714 C C . SER A 1 34 ? 14.022 0.821 -17.155 1.00 0.00 34 SER A C 9
ATOM 7715 O O . SER A 1 34 ? 14.205 -0.112 -17.938 1.00 0.00 34 SER A O 9
ATOM 7723 N N . TYR A 1 35 ? 13.877 0.647 -15.846 1.00 0.00 35 TYR A N 9
ATOM 7724 C CA . TYR A 1 35 ? 13.926 -0.678 -15.240 1.00 0.00 35 TYR A CA 9
ATOM 7725 C C . TYR A 1 35 ? 12.618 -0.999 -14.524 1.00 0.00 35 TYR A C 9
ATOM 7726 O O . TYR A 1 35 ? 12.127 -0.207 -13.717 1.00 0.00 35 TYR A O 9
ATOM 7744 N N . LEU A 1 36 ? 12.058 -2.166 -14.824 1.00 0.00 36 LEU A N 9
ATOM 7745 C CA . LEU A 1 36 ? 10.806 -2.594 -14.209 1.00 0.00 36 LEU A CA 9
ATOM 7746 C C . LEU A 1 36 ? 11.054 -3.192 -12.828 1.00 0.00 36 LEU A C 9
ATOM 7747 O O . LEU A 1 36 ? 11.926 -4.045 -12.658 1.00 0.00 36 LEU A O 9
ATOM 7763 N N . ILE A 1 37 ? 10.281 -2.741 -11.846 1.00 0.00 37 ILE A N 9
ATOM 7764 C CA . ILE A 1 37 ? 10.416 -3.234 -10.481 1.00 0.00 37 ILE A CA 9
ATOM 7765 C C . ILE A 1 37 ? 9.110 -3.849 -9.988 1.00 0.00 37 ILE A C 9
ATOM 7766 O O . ILE A 1 37 ? 8.088 -3.170 -9.893 1.00 0.00 37 ILE A O 9
ATOM 7782 N N . LYS A 1 38 ? 9.153 -5.139 -9.673 1.00 0.00 38 LYS A N 9
ATOM 7783 C CA . LYS A 1 38 ? 7.975 -5.848 -9.186 1.00 0.00 38 LYS A CA 9
ATOM 7784 C C . LYS A 1 38 ? 8.027 -6.012 -7.670 1.00 0.00 38 LYS A C 9
ATOM 7785 O O . LYS A 1 38 ? 9.035 -6.452 -7.118 1.00 0.00 38 LYS A O 9
ATOM 7804 N N . ALA A 1 39 ? 6.934 -5.656 -7.003 1.00 0.00 39 ALA A N 9
ATOM 7805 C CA . ALA A 1 39 ? 6.854 -5.767 -5.552 1.00 0.00 39 ALA A CA 9
ATOM 7806 C C . ALA A 1 39 ? 6.034 -6.985 -5.139 1.00 0.00 39 ALA A C 9
ATOM 7807 O O . ALA A 1 39 ? 4.879 -7.134 -5.540 1.00 0.00 39 ALA A O 9
ATOM 7814 N N . THR A 1 40 ? 6.638 -7.855 -4.336 1.00 0.00 40 THR A N 9
ATOM 7815 C CA . THR A 1 40 ? 5.965 -9.061 -3.871 1.00 0.00 40 THR A CA 9
ATOM 7816 C C . THR A 1 40 ? 5.117 -8.775 -2.637 1.00 0.00 40 THR A C 9
ATOM 7817 O O . THR A 1 40 ? 4.990 -7.627 -2.211 1.00 0.00 40 THR A O 9
ATOM 7828 N N . SER A 1 41 ? 4.538 -9.826 -2.065 1.00 0.00 41 SER A N 9
ATOM 7829 C CA . SER A 1 41 ? 3.699 -9.687 -0.881 1.00 0.00 41 SER A CA 9
ATOM 7830 C C . SER A 1 41 ? 4.500 -9.128 0.290 1.00 0.00 41 SER A C 9
ATOM 7831 O O . SER A 1 41 ? 3.941 -8.533 1.211 1.00 0.00 41 SER A O 9
ATOM 7839 N N . SER A 1 42 ? 5.814 -9.324 0.247 1.00 0.00 42 SER A N 9
ATOM 7840 C CA . SER A 1 42 ? 6.694 -8.843 1.306 1.00 0.00 42 SER A CA 9
ATOM 7841 C C . SER A 1 42 ? 7.410 -7.565 0.879 1.00 0.00 42 SER A C 9
ATOM 7842 O O . SER A 1 42 ? 8.450 -7.208 1.433 1.00 0.00 42 SER A O 9
ATOM 7850 N N . CYS A 1 43 ? 6.845 -6.881 -0.110 1.00 0.00 43 CYS A N 9
ATOM 7851 C CA . CYS A 1 43 ? 7.428 -5.643 -0.614 1.00 0.00 43 CYS A CA 9
ATOM 7852 C C . CYS A 1 43 ? 8.786 -5.904 -1.259 1.00 0.00 43 CYS A C 9
ATOM 7853 O O . CYS A 1 43 ? 9.596 -4.992 -1.415 1.00 0.00 43 CYS A O 9
ATOM 7860 N N . GLY A 1 44 ? 9.026 -7.157 -1.632 1.00 0.00 44 GLY A N 9
ATOM 7861 C CA . GLY A 1 44 ? 10.287 -7.516 -2.256 1.00 0.00 44 GLY A CA 9
ATOM 7862 C C . GLY A 1 44 ? 10.385 -7.027 -3.688 1.00 0.00 44 GLY A C 9
ATOM 7863 O O . GLY A 1 44 ? 9.519 -7.321 -4.513 1.00 0.00 44 GLY A O 9
ATOM 7867 N N . LEU A 1 45 ? 11.441 -6.278 -3.984 1.00 0.00 45 LEU A N 9
ATOM 7868 C CA . LEU A 1 45 ? 11.649 -5.745 -5.326 1.00 0.00 45 LEU A CA 9
ATOM 7869 C C . LEU A 1 45 ? 12.428 -6.733 -6.189 1.00 0.00 45 LEU A C 9
ATOM 7870 O O . LEU A 1 45 ? 13.212 -7.534 -5.680 1.00 0.00 45 LEU A O 9
ATOM 7886 N N . SER A 1 46 ? 12.207 -6.668 -7.498 1.00 0.00 46 SER A N 9
ATOM 7887 C CA . SER A 1 46 ? 12.886 -7.558 -8.432 1.00 0.00 46 SER A CA 9
ATOM 7888 C C . SER A 1 46 ? 12.489 -7.241 -9.871 1.00 0.00 46 SER A C 9
ATOM 7889 O O . SER A 1 46 ? 11.354 -6.847 -10.142 1.00 0.00 46 SER A O 9
ATOM 7897 N N . LEU A 1 47 ? 13.432 -7.415 -10.790 1.00 0.00 47 LEU A N 9
ATOM 7898 C CA . LEU A 1 47 ? 13.183 -7.148 -12.202 1.00 0.00 47 LEU A CA 9
ATOM 7899 C C . LEU A 1 47 ? 12.155 -8.122 -12.768 1.00 0.00 47 LEU A C 9
ATOM 7900 O O . LEU A 1 47 ? 11.748 -9.071 -12.097 1.00 0.00 47 LEU A O 9
ATOM 7916 N N . THR A 1 48 ? 11.739 -7.883 -14.008 1.00 0.00 48 THR A N 9
ATOM 7917 C CA . THR A 1 48 ? 10.759 -8.739 -14.664 1.00 0.00 48 THR A CA 9
ATOM 7918 C C . THR A 1 48 ? 11.312 -9.310 -15.965 1.00 0.00 48 THR A C 9
ATOM 7919 O O . THR A 1 48 ? 11.334 -8.632 -16.991 1.00 0.00 48 THR A O 9
ATOM 7930 N N . ASN A 1 49 ? 11.757 -10.561 -15.915 1.00 0.00 49 ASN A N 9
ATOM 7931 C CA . ASN A 1 49 ? 12.310 -11.224 -17.091 1.00 0.00 49 ASN A CA 9
ATOM 7932 C C . ASN A 1 49 ? 13.396 -10.368 -17.737 1.00 0.00 49 ASN A C 9
ATOM 7933 O O . ASN A 1 49 ? 13.436 -10.218 -18.958 1.00 0.00 49 ASN A O 9
ATOM 7944 N N . GLN A 1 50 ? 14.274 -9.811 -16.909 1.00 0.00 50 GLN A N 9
ATOM 7945 C CA . GLN A 1 50 ? 15.360 -8.971 -17.400 1.00 0.00 50 GLN A CA 9
ATOM 7946 C C . GLN A 1 50 ? 16.540 -8.986 -16.433 1.00 0.00 50 GLN A C 9
ATOM 7947 O O . GLN A 1 50 ? 16.413 -9.425 -15.290 1.00 0.00 50 GLN A O 9
ATOM 7961 N N . VAL A 1 51 ? 17.687 -8.505 -16.900 1.00 0.00 51 VAL A N 9
ATOM 7962 C CA . VAL A 1 51 ? 18.890 -8.462 -16.077 1.00 0.00 51 VAL A CA 9
ATOM 7963 C C . VAL A 1 51 ? 19.293 -7.025 -15.767 1.00 0.00 51 VAL A C 9
ATOM 7964 O O . VAL A 1 51 ? 18.580 -6.081 -16.109 1.00 0.00 51 VAL A O 9
ATOM 7977 N N . PHE A 1 52 ? 20.441 -6.866 -15.118 1.00 0.00 52 PHE A N 9
ATOM 7978 C CA . PHE A 1 52 ? 20.940 -5.543 -14.760 1.00 0.00 52 PHE A CA 9
ATOM 7979 C C . PHE A 1 52 ? 22.013 -5.082 -15.743 1.00 0.00 52 PHE A C 9
ATOM 7980 O O . PHE A 1 52 ? 22.417 -5.831 -16.633 1.00 0.00 52 PHE A O 9
ATOM 7997 N N . ILE A 1 53 ? 22.469 -3.846 -15.575 1.00 0.00 53 ILE A N 9
ATOM 7998 C CA . ILE A 1 53 ? 23.494 -3.285 -16.446 1.00 0.00 53 ILE A CA 9
ATOM 7999 C C . ILE A 1 53 ? 24.325 -2.237 -15.713 1.00 0.00 53 ILE A C 9
ATOM 8000 O O . ILE A 1 53 ? 23.786 -1.377 -15.019 1.00 0.00 53 ILE A O 9
ATOM 8016 N N . ASN A 1 54 ? 25.642 -2.315 -15.875 1.00 0.00 54 ASN A N 9
ATOM 8017 C CA . ASN A 1 54 ? 26.549 -1.372 -15.230 1.00 0.00 54 ASN A CA 9
ATOM 8018 C C . ASN A 1 54 ? 26.471 -1.495 -13.711 1.00 0.00 54 ASN A C 9
ATOM 8019 O O . ASN A 1 54 ? 26.938 -0.621 -12.983 1.00 0.00 54 ASN A O 9
ATOM 8030 N N . GLY A 1 55 ? 25.877 -2.588 -13.241 1.00 0.00 55 GLY A N 9
ATOM 8031 C CA . GLY A 1 55 ? 25.749 -2.806 -11.812 1.00 0.00 55 GLY A CA 9
ATOM 8032 C C . GLY A 1 55 ? 24.459 -2.241 -11.253 1.00 0.00 55 GLY A C 9
ATOM 8033 O O . GLY A 1 55 ? 24.288 -2.155 -10.037 1.00 0.00 55 GLY A O 9
ATOM 8037 N N . GLU A 1 56 ? 23.549 -1.854 -12.142 1.00 0.00 56 GLU A N 9
ATOM 8038 C CA . GLU A 1 56 ? 22.269 -1.292 -11.728 1.00 0.00 56 GLU A CA 9
ATOM 8039 C C . GLU A 1 56 ? 21.575 -2.203 -10.719 1.00 0.00 56 GLU A C 9
ATOM 8040 O O . GLU A 1 56 ? 21.364 -3.387 -10.979 1.00 0.00 56 GLU A O 9
ATOM 8052 N N . SER A 1 57 ? 21.223 -1.640 -9.568 1.00 0.00 57 SER A N 9
ATOM 8053 C CA . SER A 1 57 ? 20.557 -2.402 -8.517 1.00 0.00 57 SER A CA 9
ATOM 8054 C C . SER A 1 57 ? 19.245 -1.736 -8.112 1.00 0.00 57 SER A C 9
ATOM 8055 O O . SER A 1 57 ? 19.008 -0.567 -8.418 1.00 0.00 57 SER A O 9
ATOM 8063 N N . VAL A 1 58 ? 18.395 -2.489 -7.421 1.00 0.00 58 VAL A N 9
ATOM 8064 C CA . VAL A 1 58 ? 17.108 -1.973 -6.972 1.00 0.00 58 VAL A CA 9
ATOM 8065 C C . VAL A 1 58 ? 17.017 -1.972 -5.450 1.00 0.00 58 VAL A C 9
ATOM 8066 O O . VAL A 1 58 ? 17.474 -2.906 -4.791 1.00 0.00 58 VAL A O 9
ATOM 8079 N N . GLN A 1 59 ? 16.423 -0.919 -4.899 1.00 0.00 59 GLN A N 9
ATOM 8080 C CA . GLN A 1 59 ? 16.272 -0.797 -3.454 1.00 0.00 59 GLN A CA 9
ATOM 8081 C C . GLN A 1 59 ? 14.889 -0.264 -3.094 1.00 0.00 59 GLN A C 9
ATOM 8082 O O . GLN A 1 59 ? 14.310 0.536 -3.829 1.00 0.00 59 GLN A O 9
ATOM 8096 N N . SER A 1 60 ? 14.364 -0.714 -1.959 1.00 0.00 60 SER A N 9
ATOM 8097 C CA . SER A 1 60 ? 13.046 -0.286 -1.503 1.00 0.00 60 SER A CA 9
ATOM 8098 C C . SER A 1 60 ? 13.119 1.090 -0.848 1.00 0.00 60 SER A C 9
ATOM 8099 O O . SER A 1 60 ? 13.556 1.224 0.295 1.00 0.00 60 SER A O 9
ATOM 8107 N N . GLY A 1 61 ? 12.687 2.112 -1.581 1.00 0.00 61 GLY A N 9
ATOM 8108 C CA . GLY A 1 61 ? 12.711 3.464 -1.055 1.00 0.00 61 GLY A CA 9
ATOM 8109 C C . GLY A 1 61 ? 11.863 3.617 0.191 1.00 0.00 61 GLY A C 9
ATOM 8110 O O . GLY A 1 61 ? 12.008 4.587 0.934 1.00 0.00 61 GLY A O 9
ATOM 8114 N N . GLY A 1 62 ? 10.972 2.657 0.421 1.00 0.00 62 GLY A N 9
ATOM 8115 C CA . GLY A 1 62 ? 10.109 2.709 1.587 1.00 0.00 62 GLY A CA 9
ATOM 8116 C C . GLY A 1 62 ? 8.645 2.545 1.232 1.00 0.00 62 GLY A C 9
ATOM 8117 O O . GLY A 1 62 ? 8.303 1.825 0.293 1.00 0.00 62 GLY A O 9
ATOM 8121 N N . ARG A 1 63 ? 7.777 3.213 1.984 1.00 0.00 63 ARG A N 9
ATOM 8122 C CA . ARG A 1 63 ? 6.340 3.136 1.745 1.00 0.00 63 ARG A CA 9
ATOM 8123 C C . ARG A 1 63 ? 5.889 4.234 0.787 1.00 0.00 63 ARG A C 9
ATOM 8124 O O . ARG A 1 63 ? 6.497 5.303 0.719 1.00 0.00 63 ARG A O 9
ATOM 8145 N N . CYS A 1 64 ? 4.819 3.963 0.047 1.00 0.00 64 CYS A N 9
ATOM 8146 C CA . CYS A 1 64 ? 4.285 4.927 -0.908 1.00 0.00 64 CYS A CA 9
ATOM 8147 C C . CYS A 1 64 ? 3.157 5.743 -0.285 1.00 0.00 64 CYS A C 9
ATOM 8148 O O . CYS A 1 64 ? 2.036 5.761 -0.794 1.00 0.00 64 CYS A O 9
ATOM 8155 N N . ASN A 1 1 ? 1.407 0.144 -0.078 1.00 0.00 1 ASN A N 10
ATOM 8156 C CA . ASN A 1 1 ? 2.182 -0.091 -1.290 1.00 0.00 1 ASN A CA 10
ATOM 8157 C C . ASN A 1 1 ? 3.677 -0.115 -0.984 1.00 0.00 1 ASN A C 10
ATOM 8158 O O . ASN A 1 1 ? 4.088 0.022 0.169 1.00 0.00 1 ASN A O 10
ATOM 8169 N N . CYS A 1 2 ? 4.486 -0.290 -2.024 1.00 0.00 2 CYS A N 10
ATOM 8170 C CA . CYS A 1 2 ? 5.934 -0.332 -1.867 1.00 0.00 2 CYS A CA 10
ATOM 8171 C C . CYS A 1 2 ? 6.613 0.648 -2.820 1.00 0.00 2 CYS A C 10
ATOM 8172 O O . CYS A 1 2 ? 6.080 0.967 -3.883 1.00 0.00 2 CYS A O 10
ATOM 8179 N N . VAL A 1 3 ? 7.792 1.123 -2.431 1.00 0.00 3 VAL A N 10
ATOM 8180 C CA . VAL A 1 3 ? 8.544 2.066 -3.250 1.00 0.00 3 VAL A CA 10
ATOM 8181 C C . VAL A 1 3 ? 9.721 1.381 -3.935 1.00 0.00 3 VAL A C 10
ATOM 8182 O O . VAL A 1 3 ? 10.364 0.505 -3.358 1.00 0.00 3 VAL A O 10
ATOM 8195 N N . ALA A 1 4 ? 9.998 1.787 -5.170 1.00 0.00 4 ALA A N 10
ATOM 8196 C CA . ALA A 1 4 ? 11.100 1.215 -5.933 1.00 0.00 4 ALA A CA 10
ATOM 8197 C C . ALA A 1 4 ? 12.138 2.277 -6.279 1.00 0.00 4 ALA A C 10
ATOM 8198 O O . ALA A 1 4 ? 11.800 3.351 -6.773 1.00 0.00 4 ALA A O 10
ATOM 8205 N N . ASN A 1 5 ? 13.404 1.968 -6.015 1.00 0.00 5 ASN A N 10
ATOM 8206 C CA . ASN A 1 5 ? 14.492 2.897 -6.298 1.00 0.00 5 ASN A CA 10
ATOM 8207 C C . ASN A 1 5 ? 15.619 2.201 -7.055 1.00 0.00 5 ASN A C 10
ATOM 8208 O O . ASN A 1 5 ? 15.909 1.028 -6.816 1.00 0.00 5 ASN A O 10
ATOM 8219 N N . ILE A 1 6 ? 16.252 2.932 -7.967 1.00 0.00 6 ILE A N 10
ATOM 8220 C CA . ILE A 1 6 ? 17.348 2.385 -8.757 1.00 0.00 6 ILE A CA 10
ATOM 8221 C C . ILE A 1 6 ? 18.669 3.059 -8.404 1.00 0.00 6 ILE A C 10
ATOM 8222 O O . ILE A 1 6 ? 18.755 4.286 -8.340 1.00 0.00 6 ILE A O 10
ATOM 8238 N N . LEU A 1 7 ? 19.698 2.250 -8.177 1.00 0.00 7 LEU A N 10
ATOM 8239 C CA . LEU A 1 7 ? 21.017 2.767 -7.832 1.00 0.00 7 LEU A CA 10
ATOM 8240 C C . LEU A 1 7 ? 22.035 2.432 -8.918 1.00 0.00 7 LEU A C 10
ATOM 8241 O O . LEU A 1 7 ? 21.867 1.468 -9.663 1.00 0.00 7 LEU A O 10
ATOM 8257 N N . ASN A 1 8 ? 23.092 3.233 -8.999 1.00 0.00 8 ASN A N 10
ATOM 8258 C CA . ASN A 1 8 ? 24.138 3.020 -9.992 1.00 0.00 8 ASN A CA 10
ATOM 8259 C C . ASN A 1 8 ? 25.193 2.048 -9.472 1.00 0.00 8 ASN A C 10
ATOM 8260 O O . ASN A 1 8 ? 25.035 1.461 -8.401 1.00 0.00 8 ASN A O 10
ATOM 8271 N N . ILE A 1 9 ? 26.267 1.883 -10.237 1.00 0.00 9 ILE A N 10
ATOM 8272 C CA . ILE A 1 9 ? 27.347 0.984 -9.852 1.00 0.00 9 ILE A CA 10
ATOM 8273 C C . ILE A 1 9 ? 27.943 1.384 -8.506 1.00 0.00 9 ILE A C 10
ATOM 8274 O O . ILE A 1 9 ? 28.579 0.575 -7.832 1.00 0.00 9 ILE A O 10
ATOM 8290 N N . ASN A 1 10 ? 27.730 2.639 -8.121 1.00 0.00 10 ASN A N 10
ATOM 8291 C CA . ASN A 1 10 ? 28.245 3.147 -6.854 1.00 0.00 10 ASN A CA 10
ATOM 8292 C C . ASN A 1 10 ? 27.172 3.095 -5.771 1.00 0.00 10 ASN A C 10
ATOM 8293 O O . ASN A 1 10 ? 27.309 3.717 -4.718 1.00 0.00 10 ASN A O 10
ATOM 8304 N N . GLU A 1 11 ? 26.104 2.349 -6.038 1.00 0.00 11 GLU A N 10
ATOM 8305 C CA . GLU A 1 11 ? 25.008 2.217 -5.086 1.00 0.00 11 GLU A CA 10
ATOM 8306 C C . GLU A 1 11 ? 24.399 3.579 -4.765 1.00 0.00 11 GLU A C 10
ATOM 8307 O O . GLU A 1 11 ? 23.961 3.826 -3.641 1.00 0.00 11 GLU A O 10
ATOM 8319 N N . ALA A 1 12 ? 24.376 4.460 -5.760 1.00 0.00 12 ALA A N 10
ATOM 8320 C CA . ALA A 1 12 ? 23.821 5.796 -5.585 1.00 0.00 12 ALA A CA 10
ATOM 8321 C C . ALA A 1 12 ? 22.455 5.915 -6.253 1.00 0.00 12 ALA A C 10
ATOM 8322 O O . ALA A 1 12 ? 22.310 5.641 -7.444 1.00 0.00 12 ALA A O 10
ATOM 8329 N N . VAL A 1 13 ? 21.456 6.323 -5.477 1.00 0.00 13 VAL A N 10
ATOM 8330 C CA . VAL A 1 13 ? 20.101 6.478 -5.994 1.00 0.00 13 VAL A CA 10
ATOM 8331 C C . VAL A 1 13 ? 20.082 7.379 -7.225 1.00 0.00 13 VAL A C 10
ATOM 8332 O O . VAL A 1 13 ? 20.354 8.576 -7.134 1.00 0.00 13 VAL A O 10
ATOM 8345 N N . ILE A 1 14 ? 19.760 6.795 -8.374 1.00 0.00 14 ILE A N 10
ATOM 8346 C CA . ILE A 1 14 ? 19.704 7.545 -9.622 1.00 0.00 14 ILE A CA 10
ATOM 8347 C C . ILE A 1 14 ? 18.271 7.657 -10.132 1.00 0.00 14 ILE A C 10
ATOM 8348 O O . ILE A 1 14 ? 17.936 8.581 -10.872 1.00 0.00 14 ILE A O 10
ATOM 8364 N N . ALA A 1 15 ? 17.430 6.711 -9.730 1.00 0.00 15 ALA A N 10
ATOM 8365 C CA . ALA A 1 15 ? 16.032 6.705 -10.143 1.00 0.00 15 ALA A CA 10
ATOM 8366 C C . ALA A 1 15 ? 15.112 6.410 -8.963 1.00 0.00 15 ALA A C 10
ATOM 8367 O O . ALA A 1 15 ? 15.526 5.801 -7.976 1.00 0.00 15 ALA A O 10
ATOM 8374 N N . THR A 1 16 ? 13.861 6.846 -9.070 1.00 0.00 16 THR A N 10
ATOM 8375 C CA . THR A 1 16 ? 12.882 6.631 -8.012 1.00 0.00 16 THR A CA 10
ATOM 8376 C C . THR A 1 16 ? 11.490 6.402 -8.588 1.00 0.00 16 THR A C 10
ATOM 8377 O O . THR A 1 16 ? 11.145 6.945 -9.637 1.00 0.00 16 THR A O 10
ATOM 8388 N N . GLY A 1 17 ? 10.693 5.594 -7.895 1.00 0.00 17 GLY A N 10
ATOM 8389 C CA . GLY A 1 17 ? 9.346 5.309 -8.354 1.00 0.00 17 GLY A CA 10
ATOM 8390 C C . GLY A 1 17 ? 8.518 4.587 -7.309 1.00 0.00 17 GLY A C 10
ATOM 8391 O O . GLY A 1 17 ? 9.053 4.089 -6.318 1.00 0.00 17 GLY A O 10
ATOM 8395 N N . CYS A 1 18 ? 7.209 4.531 -7.529 1.00 0.00 18 CYS A N 10
ATOM 8396 C CA . CYS A 1 18 ? 6.304 3.867 -6.598 1.00 0.00 18 CYS A CA 10
ATOM 8397 C C . CYS A 1 18 ? 5.693 2.619 -7.230 1.00 0.00 18 CYS A C 10
ATOM 8398 O O . CYS A 1 18 ? 5.089 2.684 -8.300 1.00 0.00 18 CYS A O 10
ATOM 8405 N N . VAL A 1 19 ? 5.856 1.483 -6.559 1.00 0.00 19 VAL A N 10
ATOM 8406 C CA . VAL A 1 19 ? 5.320 0.220 -7.053 1.00 0.00 19 VAL A CA 10
ATOM 8407 C C . VAL A 1 19 ? 4.080 -0.195 -6.268 1.00 0.00 19 VAL A C 10
ATOM 8408 O O . VAL A 1 19 ? 4.062 -0.185 -5.037 1.00 0.00 19 VAL A O 10
ATOM 8421 N N . PRO A 1 20 ? 3.018 -0.571 -6.995 1.00 0.00 20 PRO A N 10
ATOM 8422 C CA . PRO A 1 20 ? 1.754 -0.998 -6.388 1.00 0.00 20 PRO A CA 10
ATOM 8423 C C . PRO A 1 20 ? 1.874 -2.347 -5.687 1.00 0.00 20 PRO A C 10
ATOM 8424 O O . PRO A 1 20 ? 2.822 -3.096 -5.921 1.00 0.00 20 PRO A O 10
ATOM 8435 N N . ALA A 1 21 ? 0.908 -2.650 -4.827 1.00 0.00 21 ALA A N 10
ATOM 8436 C CA . ALA A 1 21 ? 0.905 -3.910 -4.095 1.00 0.00 21 ALA A CA 10
ATOM 8437 C C . ALA A 1 21 ? 0.786 -5.097 -5.044 1.00 0.00 21 ALA A C 10
ATOM 8438 O O . ALA A 1 21 ? -0.128 -5.158 -5.866 1.00 0.00 21 ALA A O 10
ATOM 8445 N N . GLY A 1 22 ? 1.716 -6.039 -4.927 1.00 0.00 22 GLY A N 10
ATOM 8446 C CA . GLY A 1 22 ? 1.698 -7.212 -5.782 1.00 0.00 22 GLY A CA 10
ATOM 8447 C C . GLY A 1 22 ? 1.738 -6.855 -7.255 1.00 0.00 22 GLY A C 10
ATOM 8448 O O . GLY A 1 22 ? 1.294 -7.631 -8.100 1.00 0.00 22 GLY A O 10
ATOM 8452 N N . GLY A 1 23 ? 2.270 -5.677 -7.563 1.00 0.00 23 GLY A N 10
ATOM 8453 C CA . GLY A 1 23 ? 2.354 -5.239 -8.944 1.00 0.00 23 GLY A CA 10
ATOM 8454 C C . GLY A 1 23 ? 3.771 -4.889 -9.356 1.00 0.00 23 GLY A C 10
ATOM 8455 O O . GLY A 1 23 ? 4.732 -5.313 -8.716 1.00 0.00 23 GLY A O 10
ATOM 8459 N N . GLU A 1 24 ? 3.899 -4.115 -10.429 1.00 0.00 24 GLU A N 10
ATOM 8460 C CA . GLU A 1 24 ? 5.209 -3.711 -10.926 1.00 0.00 24 GLU A CA 10
ATOM 8461 C C . GLU A 1 24 ? 5.165 -2.292 -11.485 1.00 0.00 24 GLU A C 10
ATOM 8462 O O . GLU A 1 24 ? 4.126 -1.831 -11.960 1.00 0.00 24 GLU A O 10
ATOM 8474 N N . LEU A 1 25 ? 6.299 -1.603 -11.424 1.00 0.00 25 LEU A N 10
ATOM 8475 C CA . LEU A 1 25 ? 6.392 -0.235 -11.923 1.00 0.00 25 LEU A CA 10
ATOM 8476 C C . LEU A 1 25 ? 7.674 -0.033 -12.724 1.00 0.00 25 LEU A C 10
ATOM 8477 O O . LEU A 1 25 ? 8.734 -0.539 -12.355 1.00 0.00 25 LEU A O 10
ATOM 8493 N N . ARG A 1 26 ? 7.570 0.710 -13.820 1.00 0.00 26 ARG A N 10
ATOM 8494 C CA . ARG A 1 26 ? 8.721 0.980 -14.673 1.00 0.00 26 ARG A CA 10
ATOM 8495 C C . ARG A 1 26 ? 9.361 2.319 -14.316 1.00 0.00 26 ARG A C 10
ATOM 8496 O O . ARG A 1 26 ? 8.784 3.378 -14.561 1.00 0.00 26 ARG A O 10
ATOM 8517 N N . ILE A 1 27 ? 10.554 2.262 -13.735 1.00 0.00 27 ILE A N 10
ATOM 8518 C CA . ILE A 1 27 ? 11.272 3.469 -13.345 1.00 0.00 27 ILE A CA 10
ATOM 8519 C C . ILE A 1 27 ? 12.271 3.886 -14.419 1.00 0.00 27 ILE A C 10
ATOM 8520 O O . ILE A 1 27 ? 12.890 3.042 -15.067 1.00 0.00 27 ILE A O 10
ATOM 8536 N N . PHE A 1 28 ? 12.424 5.193 -14.601 1.00 0.00 28 PHE A N 10
ATOM 8537 C CA . PHE A 1 28 ? 13.349 5.723 -15.596 1.00 0.00 28 PHE A CA 10
ATOM 8538 C C . PHE A 1 28 ? 14.701 6.044 -14.965 1.00 0.00 28 PHE A C 10
ATOM 8539 O O . PHE A 1 28 ? 14.791 6.845 -14.034 1.00 0.00 28 PHE A O 10
ATOM 8556 N N . VAL A 1 29 ? 15.752 5.411 -15.478 1.00 0.00 29 VAL A N 10
ATOM 8557 C CA . VAL A 1 29 ? 17.100 5.628 -14.967 1.00 0.00 29 VAL A CA 10
ATOM 8558 C C . VAL A 1 29 ? 17.944 6.420 -15.960 1.00 0.00 29 VAL A C 10
ATOM 8559 O O . VAL A 1 29 ? 18.225 5.952 -17.062 1.00 0.00 29 VAL A O 10
ATOM 8572 N N . GLY A 1 30 ? 18.346 7.622 -15.560 1.00 0.00 30 GLY A N 10
ATOM 8573 C CA . GLY A 1 30 ? 19.154 8.460 -16.426 1.00 0.00 30 GLY A CA 10
ATOM 8574 C C . GLY A 1 30 ? 18.548 8.623 -17.806 1.00 0.00 30 GLY A C 10
ATOM 8575 O O . GLY A 1 30 ? 17.349 8.866 -17.940 1.00 0.00 30 GLY A O 10
ATOM 8579 N N . SER A 1 31 ? 19.379 8.490 -18.835 1.00 0.00 31 SER A N 10
ATOM 8580 C CA . SER A 1 31 ? 18.919 8.629 -20.212 1.00 0.00 31 SER A CA 10
ATOM 8581 C C . SER A 1 31 ? 17.857 7.583 -20.538 1.00 0.00 31 SER A C 10
ATOM 8582 O O . SER A 1 31 ? 17.326 6.922 -19.646 1.00 0.00 31 SER A O 10
ATOM 8590 N N . SER A 1 32 ? 17.554 7.438 -21.824 1.00 0.00 32 SER A N 10
ATOM 8591 C CA . SER A 1 32 ? 16.553 6.475 -22.270 1.00 0.00 32 SER A CA 10
ATOM 8592 C C . SER A 1 32 ? 16.904 5.068 -21.795 1.00 0.00 32 SER A C 10
ATOM 8593 O O . SER A 1 32 ? 17.690 4.364 -22.429 1.00 0.00 32 SER A O 10
ATOM 8601 N N . HIS A 1 33 ? 16.314 4.665 -20.674 1.00 0.00 33 HIS A N 10
ATOM 8602 C CA . HIS A 1 33 ? 16.562 3.342 -20.113 1.00 0.00 33 HIS A CA 10
ATOM 8603 C C . HIS A 1 33 ? 15.796 3.153 -18.807 1.00 0.00 33 HIS A C 10
ATOM 8604 O O . HIS A 1 33 ? 16.239 3.591 -17.746 1.00 0.00 33 HIS A O 10
ATOM 8618 N N . SER A 1 34 ? 14.642 2.498 -18.894 1.00 0.00 34 SER A N 10
ATOM 8619 C CA . SER A 1 34 ? 13.811 2.255 -17.720 1.00 0.00 34 SER A CA 10
ATOM 8620 C C . SER A 1 34 ? 13.885 0.791 -17.296 1.00 0.00 34 SER A C 10
ATOM 8621 O O . SER A 1 34 ? 14.228 -0.082 -18.094 1.00 0.00 34 SER A O 10
ATOM 8629 N N . TYR A 1 35 ? 13.561 0.531 -16.035 1.00 0.00 35 TYR A N 10
ATOM 8630 C CA . TYR A 1 35 ? 13.593 -0.826 -15.502 1.00 0.00 35 TYR A CA 10
ATOM 8631 C C . TYR A 1 35 ? 12.339 -1.120 -14.685 1.00 0.00 35 TYR A C 10
ATOM 8632 O O . TYR A 1 35 ? 11.983 -0.366 -13.779 1.00 0.00 35 TYR A O 10
ATOM 8650 N N . LEU A 1 36 ? 11.673 -2.222 -15.011 1.00 0.00 36 LEU A N 10
ATOM 8651 C CA . LEU A 1 36 ? 10.458 -2.619 -14.308 1.00 0.00 36 LEU A CA 10
ATOM 8652 C C . LEU A 1 36 ? 10.792 -3.300 -12.984 1.00 0.00 36 LEU A C 10
ATOM 8653 O O . LEU A 1 36 ? 11.621 -4.208 -12.935 1.00 0.00 36 LEU A O 10
ATOM 8669 N N . ILE A 1 37 ? 10.139 -2.856 -11.915 1.00 0.00 37 ILE A N 10
ATOM 8670 C CA . ILE A 1 37 ? 10.365 -3.425 -10.592 1.00 0.00 37 ILE A CA 10
ATOM 8671 C C . ILE A 1 37 ? 9.071 -3.975 -10.002 1.00 0.00 37 ILE A C 10
ATOM 8672 O O . ILE A 1 37 ? 8.115 -3.233 -9.775 1.00 0.00 37 ILE A O 10
ATOM 8688 N N . LYS A 1 38 ? 9.048 -5.280 -9.754 1.00 0.00 38 LYS A N 10
ATOM 8689 C CA . LYS A 1 38 ? 7.874 -5.931 -9.186 1.00 0.00 38 LYS A CA 10
ATOM 8690 C C . LYS A 1 38 ? 7.955 -5.970 -7.664 1.00 0.00 38 LYS A C 10
ATOM 8691 O O . LYS A 1 38 ? 9.044 -6.017 -7.092 1.00 0.00 38 LYS A O 10
ATOM 8710 N N . ALA A 1 39 ? 6.797 -5.952 -7.013 1.00 0.00 39 ALA A N 10
ATOM 8711 C CA . ALA A 1 39 ? 6.738 -5.990 -5.557 1.00 0.00 39 ALA A CA 10
ATOM 8712 C C . ALA A 1 39 ? 5.987 -7.225 -5.069 1.00 0.00 39 ALA A C 10
ATOM 8713 O O . ALA A 1 39 ? 4.809 -7.410 -5.377 1.00 0.00 39 ALA A O 10
ATOM 8720 N N . THR A 1 40 ? 6.677 -8.068 -4.307 1.00 0.00 40 THR A N 10
ATOM 8721 C CA . THR A 1 40 ? 6.076 -9.286 -3.779 1.00 0.00 40 THR A CA 10
ATOM 8722 C C . THR A 1 40 ? 5.290 -9.004 -2.504 1.00 0.00 40 THR A C 10
ATOM 8723 O O . THR A 1 40 ? 5.202 -7.859 -2.059 1.00 0.00 40 THR A O 10
ATOM 8734 N N . SER A 1 41 ? 4.721 -10.053 -1.920 1.00 0.00 41 SER A N 10
ATOM 8735 C CA . SER A 1 41 ? 3.940 -9.917 -0.696 1.00 0.00 41 SER A CA 10
ATOM 8736 C C . SER A 1 41 ? 4.762 -9.250 0.402 1.00 0.00 41 SER A C 10
ATOM 8737 O O . SER A 1 41 ? 4.227 -8.524 1.240 1.00 0.00 41 SER A O 10
ATOM 8745 N N . SER A 1 42 ? 6.067 -9.503 0.392 1.00 0.00 42 SER A N 10
ATOM 8746 C CA . SER A 1 42 ? 6.964 -8.931 1.389 1.00 0.00 42 SER A CA 10
ATOM 8747 C C . SER A 1 42 ? 7.606 -7.648 0.871 1.00 0.00 42 SER A C 10
ATOM 8748 O O . SER A 1 42 ? 8.655 -7.224 1.356 1.00 0.00 42 SER A O 10
ATOM 8756 N N . CYS A 1 43 ? 6.967 -7.033 -0.120 1.00 0.00 43 CYS A N 10
ATOM 8757 C CA . CYS A 1 43 ? 7.473 -5.798 -0.706 1.00 0.00 43 CYS A CA 10
ATOM 8758 C C . CYS A 1 43 ? 8.824 -6.028 -1.378 1.00 0.00 43 CYS A C 10
ATOM 8759 O O . CYS A 1 43 ? 9.566 -5.084 -1.644 1.00 0.00 43 CYS A O 10
ATOM 8766 N N . GLY A 1 44 ? 9.136 -7.292 -1.649 1.00 0.00 44 GLY A N 10
ATOM 8767 C CA . GLY A 1 44 ? 10.396 -7.624 -2.287 1.00 0.00 44 GLY A CA 10
ATOM 8768 C C . GLY A 1 44 ? 10.483 -7.102 -3.708 1.00 0.00 44 GLY A C 10
ATOM 8769 O O . GLY A 1 44 ? 9.598 -7.357 -4.526 1.00 0.00 44 GLY A O 10
ATOM 8773 N N . LEU A 1 45 ? 11.550 -6.367 -4.002 1.00 0.00 45 LEU A N 10
ATOM 8774 C CA . LEU A 1 45 ? 11.748 -5.805 -5.333 1.00 0.00 45 LEU A CA 10
ATOM 8775 C C . LEU A 1 45 ? 12.509 -6.779 -6.228 1.00 0.00 45 LEU A C 10
ATOM 8776 O O . LEU A 1 45 ? 13.390 -7.503 -5.765 1.00 0.00 45 LEU A O 10
ATOM 8792 N N . SER A 1 46 ? 12.164 -6.789 -7.511 1.00 0.00 46 SER A N 10
ATOM 8793 C CA . SER A 1 46 ? 12.813 -7.675 -8.471 1.00 0.00 46 SER A CA 10
ATOM 8794 C C . SER A 1 46 ? 12.272 -7.440 -9.878 1.00 0.00 46 SER A C 10
ATOM 8795 O O . SER A 1 46 ? 11.105 -7.090 -10.057 1.00 0.00 46 SER A O 10
ATOM 8803 N N . LEU A 1 47 ? 13.129 -7.636 -10.874 1.00 0.00 47 LEU A N 10
ATOM 8804 C CA . LEU A 1 47 ? 12.740 -7.447 -12.267 1.00 0.00 47 LEU A CA 10
ATOM 8805 C C . LEU A 1 47 ? 11.854 -8.593 -12.745 1.00 0.00 47 LEU A C 10
ATOM 8806 O O . LEU A 1 47 ? 11.694 -9.599 -12.054 1.00 0.00 47 LEU A O 10
ATOM 8822 N N . THR A 1 48 ? 11.281 -8.434 -13.934 1.00 0.00 48 THR A N 10
ATOM 8823 C CA . THR A 1 48 ? 10.412 -9.455 -14.506 1.00 0.00 48 THR A CA 10
ATOM 8824 C C . THR A 1 48 ? 11.087 -10.158 -15.678 1.00 0.00 48 THR A C 10
ATOM 8825 O O . THR A 1 48 ? 10.965 -9.729 -16.825 1.00 0.00 48 THR A O 10
ATOM 8836 N N . ASN A 1 49 ? 11.798 -11.241 -15.383 1.00 0.00 49 ASN A N 10
ATOM 8837 C CA . ASN A 1 49 ? 12.493 -12.004 -16.413 1.00 0.00 49 ASN A CA 10
ATOM 8838 C C . ASN A 1 49 ? 13.475 -11.120 -17.175 1.00 0.00 49 ASN A C 10
ATOM 8839 O O . ASN A 1 49 ? 13.880 -11.445 -18.291 1.00 0.00 49 ASN A O 10
ATOM 8850 N N . GLN A 1 50 ? 13.854 -10.002 -16.564 1.00 0.00 50 GLN A N 10
ATOM 8851 C CA . GLN A 1 50 ? 14.789 -9.072 -17.185 1.00 0.00 50 GLN A CA 10
ATOM 8852 C C . GLN A 1 50 ? 16.040 -8.904 -16.329 1.00 0.00 50 GLN A C 10
ATOM 8853 O O . GLN A 1 50 ? 15.978 -8.965 -15.101 1.00 0.00 50 GLN A O 10
ATOM 8867 N N . VAL A 1 51 ? 17.177 -8.694 -16.985 1.00 0.00 51 VAL A N 10
ATOM 8868 C CA . VAL A 1 51 ? 18.443 -8.517 -16.284 1.00 0.00 51 VAL A CA 10
ATOM 8869 C C . VAL A 1 51 ? 18.857 -7.050 -16.259 1.00 0.00 51 VAL A C 10
ATOM 8870 O O . VAL A 1 51 ? 18.418 -6.256 -17.091 1.00 0.00 51 VAL A O 10
ATOM 8883 N N . PHE A 1 52 ? 19.706 -6.697 -15.299 1.00 0.00 52 PHE A N 10
ATOM 8884 C CA . PHE A 1 52 ? 20.180 -5.325 -15.164 1.00 0.00 52 PHE A CA 10
ATOM 8885 C C . PHE A 1 52 ? 21.535 -5.148 -15.844 1.00 0.00 52 PHE A C 10
ATOM 8886 O O . PHE A 1 52 ? 22.110 -6.105 -16.362 1.00 0.00 52 PHE A O 10
ATOM 8903 N N . ILE A 1 53 ? 22.037 -3.918 -15.837 1.00 0.00 53 ILE A N 10
ATOM 8904 C CA . ILE A 1 53 ? 23.324 -3.616 -16.451 1.00 0.00 53 ILE A CA 10
ATOM 8905 C C . ILE A 1 53 ? 23.949 -2.370 -15.833 1.00 0.00 53 ILE A C 10
ATOM 8906 O O . ILE A 1 53 ? 23.354 -1.729 -14.968 1.00 0.00 53 ILE A O 10
ATOM 8922 N N . ASN A 1 54 ? 25.152 -2.031 -16.286 1.00 0.00 54 ASN A N 10
ATOM 8923 C CA . ASN A 1 54 ? 25.858 -0.860 -15.778 1.00 0.00 54 ASN A CA 10
ATOM 8924 C C . ASN A 1 54 ? 25.911 -0.876 -14.254 1.00 0.00 54 ASN A C 10
ATOM 8925 O O . ASN A 1 54 ? 25.949 0.174 -13.613 1.00 0.00 54 ASN A O 10
ATOM 8936 N N . GLY A 1 55 ? 25.915 -2.075 -13.679 1.00 0.00 55 GLY A N 10
ATOM 8937 C CA . GLY A 1 55 ? 25.964 -2.205 -12.235 1.00 0.00 55 GLY A CA 10
ATOM 8938 C C . GLY A 1 55 ? 24.798 -1.520 -11.551 1.00 0.00 55 GLY A C 10
ATOM 8939 O O . GLY A 1 55 ? 24.958 -0.923 -10.487 1.00 0.00 55 GLY A O 10
ATOM 8943 N N . GLU A 1 56 ? 23.621 -1.605 -12.163 1.00 0.00 56 GLU A N 10
ATOM 8944 C CA . GLU A 1 56 ? 22.424 -0.986 -11.607 1.00 0.00 56 GLU A CA 10
ATOM 8945 C C . GLU A 1 56 ? 21.702 -1.945 -10.665 1.00 0.00 56 GLU A C 10
ATOM 8946 O O . GLU A 1 56 ? 21.487 -3.111 -10.995 1.00 0.00 56 GLU A O 10
ATOM 8958 N N . SER A 1 57 ? 21.332 -1.445 -9.490 1.00 0.00 57 SER A N 10
ATOM 8959 C CA . SER A 1 57 ? 20.639 -2.258 -8.498 1.00 0.00 57 SER A CA 10
ATOM 8960 C C . SER A 1 57 ? 19.315 -1.614 -8.096 1.00 0.00 57 SER A C 10
ATOM 8961 O O . SER A 1 57 ? 19.075 -0.438 -8.372 1.00 0.00 57 SER A O 10
ATOM 8969 N N . VAL A 1 58 ? 18.459 -2.393 -7.443 1.00 0.00 58 VAL A N 10
ATOM 8970 C CA . VAL A 1 58 ? 17.160 -1.900 -7.001 1.00 0.00 58 VAL A CA 10
ATOM 8971 C C . VAL A 1 58 ? 17.048 -1.931 -5.481 1.00 0.00 58 VAL A C 10
ATOM 8972 O O . VAL A 1 58 ? 17.488 -2.883 -4.837 1.00 0.00 58 VAL A O 10
ATOM 8985 N N . GLN A 1 59 ? 16.456 -0.885 -4.915 1.00 0.00 59 GLN A N 10
ATOM 8986 C CA . GLN A 1 59 ? 16.286 -0.793 -3.470 1.00 0.00 59 GLN A CA 10
ATOM 8987 C C . GLN A 1 59 ? 14.893 -0.283 -3.117 1.00 0.00 59 GLN A C 10
ATOM 8988 O O . GLN A 1 59 ? 14.346 0.582 -3.801 1.00 0.00 59 GLN A O 10
ATOM 9002 N N . SER A 1 60 ? 14.324 -0.824 -2.044 1.00 0.00 60 SER A N 10
ATOM 9003 C CA . SER A 1 60 ? 12.993 -0.426 -1.602 1.00 0.00 60 SER A CA 10
ATOM 9004 C C . SER A 1 60 ? 13.041 0.906 -0.861 1.00 0.00 60 SER A C 10
ATOM 9005 O O . SER A 1 60 ? 13.445 0.970 0.299 1.00 0.00 60 SER A O 10
ATOM 9013 N N . GLY A 1 61 ? 12.626 1.971 -1.542 1.00 0.00 61 GLY A N 10
ATOM 9014 C CA . GLY A 1 61 ? 12.630 3.288 -0.934 1.00 0.00 61 GLY A CA 10
ATOM 9015 C C . GLY A 1 61 ? 11.772 3.353 0.314 1.00 0.00 61 GLY A C 10
ATOM 9016 O O . GLY A 1 61 ? 11.913 4.267 1.126 1.00 0.00 61 GLY A O 10
ATOM 9020 N N . GLY A 1 62 ? 10.878 2.381 0.467 1.00 0.00 62 GLY A N 10
ATOM 9021 C CA . GLY A 1 62 ? 10.006 2.352 1.627 1.00 0.00 62 GLY A CA 10
ATOM 9022 C C . GLY A 1 62 ? 8.538 2.317 1.247 1.00 0.00 62 GLY A C 10
ATOM 9023 O O . GLY A 1 62 ? 8.163 1.704 0.248 1.00 0.00 62 GLY A O 10
ATOM 9027 N N . ARG A 1 63 ? 7.706 2.975 2.048 1.00 0.00 63 ARG A N 10
ATOM 9028 C CA . ARG A 1 63 ? 6.272 3.015 1.792 1.00 0.00 63 ARG A CA 10
ATOM 9029 C C . ARG A 1 63 ? 5.925 4.129 0.809 1.00 0.00 63 ARG A C 10
ATOM 9030 O O . ARG A 1 63 ? 6.652 5.116 0.691 1.00 0.00 63 ARG A O 10
ATOM 9051 N N . CYS A 1 64 ? 4.810 3.964 0.105 1.00 0.00 64 CYS A N 10
ATOM 9052 C CA . CYS A 1 64 ? 4.367 4.954 -0.869 1.00 0.00 64 CYS A CA 10
ATOM 9053 C C . CYS A 1 64 ? 3.403 5.950 -0.231 1.00 0.00 64 CYS A C 10
ATOM 9054 O O . CYS A 1 64 ? 2.857 6.821 -0.909 1.00 0.00 64 CYS A O 10
ATOM 9061 N N . ASN A 1 1 ? 1.588 0.399 -0.146 1.00 0.00 1 ASN A N 11
ATOM 9062 C CA . ASN A 1 1 ? 2.291 0.066 -1.379 1.00 0.00 1 ASN A CA 11
ATOM 9063 C C . ASN A 1 1 ? 3.774 -0.177 -1.111 1.00 0.00 1 ASN A C 11
ATOM 9064 O O . ASN A 1 1 ? 4.201 -0.268 0.040 1.00 0.00 1 ASN A O 11
ATOM 9075 N N . CYS A 1 2 ? 4.553 -0.281 -2.182 1.00 0.00 2 CYS A N 11
ATOM 9076 C CA . CYS A 1 2 ? 5.988 -0.513 -2.065 1.00 0.00 2 CYS A CA 11
ATOM 9077 C C . CYS A 1 2 ? 6.765 0.394 -3.014 1.00 0.00 2 CYS A C 11
ATOM 9078 O O . CYS A 1 2 ? 6.549 0.374 -4.226 1.00 0.00 2 CYS A O 11
ATOM 9085 N N . VAL A 1 3 ? 7.671 1.190 -2.455 1.00 0.00 3 VAL A N 11
ATOM 9086 C CA . VAL A 1 3 ? 8.482 2.103 -3.251 1.00 0.00 3 VAL A CA 11
ATOM 9087 C C . VAL A 1 3 ? 9.657 1.377 -3.895 1.00 0.00 3 VAL A C 11
ATOM 9088 O O . VAL A 1 3 ? 10.236 0.465 -3.305 1.00 0.00 3 VAL A O 11
ATOM 9101 N N . ALA A 1 4 ? 10.004 1.787 -5.111 1.00 0.00 4 ALA A N 11
ATOM 9102 C CA . ALA A 1 4 ? 11.112 1.176 -5.835 1.00 0.00 4 ALA A CA 11
ATOM 9103 C C . ALA A 1 4 ? 12.122 2.228 -6.281 1.00 0.00 4 ALA A C 11
ATOM 9104 O O . ALA A 1 4 ? 11.754 3.253 -6.852 1.00 0.00 4 ALA A O 11
ATOM 9111 N N . ASN A 1 5 ? 13.398 1.966 -6.016 1.00 0.00 5 ASN A N 11
ATOM 9112 C CA . ASN A 1 5 ? 14.462 2.892 -6.389 1.00 0.00 5 ASN A CA 11
ATOM 9113 C C . ASN A 1 5 ? 15.615 2.153 -7.060 1.00 0.00 5 ASN A C 11
ATOM 9114 O O . ASN A 1 5 ? 15.840 0.969 -6.805 1.00 0.00 5 ASN A O 11
ATOM 9125 N N . ILE A 1 6 ? 16.343 2.859 -7.919 1.00 0.00 6 ILE A N 11
ATOM 9126 C CA . ILE A 1 6 ? 17.474 2.270 -8.626 1.00 0.00 6 ILE A CA 11
ATOM 9127 C C . ILE A 1 6 ? 18.783 2.939 -8.221 1.00 0.00 6 ILE A C 11
ATOM 9128 O O . ILE A 1 6 ? 18.856 4.163 -8.099 1.00 0.00 6 ILE A O 11
ATOM 9144 N N . LEU A 1 7 ? 19.816 2.130 -8.017 1.00 0.00 7 LEU A N 11
ATOM 9145 C CA . LEU A 1 7 ? 21.125 2.643 -7.628 1.00 0.00 7 LEU A CA 11
ATOM 9146 C C . LEU A 1 7 ? 22.169 2.340 -8.699 1.00 0.00 7 LEU A C 11
ATOM 9147 O O . LEU A 1 7 ? 22.030 1.385 -9.462 1.00 0.00 7 LEU A O 11
ATOM 9163 N N . ASN A 1 8 ? 23.214 3.160 -8.748 1.00 0.00 8 ASN A N 11
ATOM 9164 C CA . ASN A 1 8 ? 24.282 2.979 -9.724 1.00 0.00 8 ASN A CA 11
ATOM 9165 C C . ASN A 1 8 ? 25.399 2.109 -9.154 1.00 0.00 8 ASN A C 11
ATOM 9166 O O . ASN A 1 8 ? 25.237 1.483 -8.106 1.00 0.00 8 ASN A O 11
ATOM 9177 N N . ILE A 1 9 ? 26.530 2.077 -9.850 1.00 0.00 9 ILE A N 11
ATOM 9178 C CA . ILE A 1 9 ? 27.673 1.286 -9.412 1.00 0.00 9 ILE A CA 11
ATOM 9179 C C . ILE A 1 9 ? 28.096 1.667 -7.997 1.00 0.00 9 ILE A C 11
ATOM 9180 O O . ILE A 1 9 ? 28.610 0.838 -7.247 1.00 0.00 9 ILE A O 11
ATOM 9196 N N . ASN A 1 10 ? 27.873 2.927 -7.638 1.00 0.00 10 ASN A N 11
ATOM 9197 C CA . ASN A 1 10 ? 28.229 3.418 -6.311 1.00 0.00 10 ASN A CA 11
ATOM 9198 C C . ASN A 1 10 ? 27.051 3.294 -5.351 1.00 0.00 10 ASN A C 11
ATOM 9199 O O . ASN A 1 10 ? 26.996 3.977 -4.329 1.00 0.00 10 ASN A O 11
ATOM 9210 N N . GLU A 1 11 ? 26.111 2.416 -5.686 1.00 0.00 11 GLU A N 11
ATOM 9211 C CA . GLU A 1 11 ? 24.933 2.203 -4.853 1.00 0.00 11 GLU A CA 11
ATOM 9212 C C . GLU A 1 11 ? 24.242 3.526 -4.539 1.00 0.00 11 GLU A C 11
ATOM 9213 O O . GLU A 1 11 ? 23.614 3.678 -3.491 1.00 0.00 11 GLU A O 11
ATOM 9225 N N . ALA A 1 12 ? 24.363 4.482 -5.454 1.00 0.00 12 ALA A N 11
ATOM 9226 C CA . ALA A 1 12 ? 23.749 5.792 -5.277 1.00 0.00 12 ALA A CA 11
ATOM 9227 C C . ALA A 1 12 ? 22.409 5.873 -6.000 1.00 0.00 12 ALA A C 11
ATOM 9228 O O . ALA A 1 12 ? 22.315 5.573 -7.190 1.00 0.00 12 ALA A O 11
ATOM 9235 N N . VAL A 1 13 ? 21.373 6.280 -5.273 1.00 0.00 13 VAL A N 11
ATOM 9236 C CA . VAL A 1 13 ? 20.038 6.401 -5.846 1.00 0.00 13 VAL A CA 11
ATOM 9237 C C . VAL A 1 13 ? 20.053 7.273 -7.097 1.00 0.00 13 VAL A C 11
ATOM 9238 O O . VAL A 1 13 ? 20.198 8.493 -7.014 1.00 0.00 13 VAL A O 11
ATOM 9251 N N . ILE A 1 14 ? 19.902 6.639 -8.254 1.00 0.00 14 ILE A N 11
ATOM 9252 C CA . ILE A 1 14 ? 19.896 7.357 -9.523 1.00 0.00 14 ILE A CA 11
ATOM 9253 C C . ILE A 1 14 ? 18.487 7.445 -10.098 1.00 0.00 14 ILE A C 11
ATOM 9254 O O . ILE A 1 14 ? 18.198 8.305 -10.930 1.00 0.00 14 ILE A O 11
ATOM 9270 N N . ALA A 1 15 ? 17.613 6.551 -9.649 1.00 0.00 15 ALA A N 11
ATOM 9271 C CA . ALA A 1 15 ? 16.232 6.531 -10.116 1.00 0.00 15 ALA A CA 11
ATOM 9272 C C . ALA A 1 15 ? 15.265 6.293 -8.961 1.00 0.00 15 ALA A C 11
ATOM 9273 O O . ALA A 1 15 ? 15.635 5.721 -7.935 1.00 0.00 15 ALA A O 11
ATOM 9280 N N . THR A 1 16 ? 14.024 6.736 -9.133 1.00 0.00 16 THR A N 11
ATOM 9281 C CA . THR A 1 16 ? 13.004 6.573 -8.105 1.00 0.00 16 THR A CA 11
ATOM 9282 C C . THR A 1 16 ? 11.639 6.296 -8.723 1.00 0.00 16 THR A C 11
ATOM 9283 O O . THR A 1 16 ? 11.332 6.774 -9.814 1.00 0.00 16 THR A O 11
ATOM 9294 N N . GLY A 1 17 ? 10.821 5.520 -8.017 1.00 0.00 17 GLY A N 11
ATOM 9295 C CA . GLY A 1 17 ? 9.497 5.193 -8.513 1.00 0.00 17 GLY A CA 11
ATOM 9296 C C . GLY A 1 17 ? 8.624 4.550 -7.454 1.00 0.00 17 GLY A C 11
ATOM 9297 O O . GLY A 1 17 ? 9.072 4.305 -6.334 1.00 0.00 17 GLY A O 11
ATOM 9301 N N . CYS A 1 18 ? 7.372 4.277 -7.808 1.00 0.00 18 CYS A N 11
ATOM 9302 C CA . CYS A 1 18 ? 6.432 3.660 -6.880 1.00 0.00 18 CYS A CA 11
ATOM 9303 C C . CYS A 1 18 ? 5.832 2.391 -7.477 1.00 0.00 18 CYS A C 11
ATOM 9304 O O . CYS A 1 18 ? 5.490 2.349 -8.659 1.00 0.00 18 CYS A O 11
ATOM 9311 N N . VAL A 1 19 ? 5.706 1.357 -6.651 1.00 0.00 19 VAL A N 11
ATOM 9312 C CA . VAL A 1 19 ? 5.146 0.086 -7.097 1.00 0.00 19 VAL A CA 11
ATOM 9313 C C . VAL A 1 19 ? 4.031 -0.379 -6.167 1.00 0.00 19 VAL A C 11
ATOM 9314 O O . VAL A 1 19 ? 4.186 -0.425 -4.946 1.00 0.00 19 VAL A O 11
ATOM 9327 N N . PRO A 1 20 ? 2.879 -0.732 -6.755 1.00 0.00 20 PRO A N 11
ATOM 9328 C CA . PRO A 1 20 ? 1.714 -1.201 -5.998 1.00 0.00 20 PRO A CA 11
ATOM 9329 C C . PRO A 1 20 ? 1.938 -2.580 -5.385 1.00 0.00 20 PRO A C 11
ATOM 9330 O O . PRO A 1 20 ? 2.881 -3.284 -5.746 1.00 0.00 20 PRO A O 11
ATOM 9341 N N . ALA A 1 21 ? 1.066 -2.958 -4.457 1.00 0.00 21 ALA A N 11
ATOM 9342 C CA . ALA A 1 21 ? 1.167 -4.254 -3.796 1.00 0.00 21 ALA A CA 11
ATOM 9343 C C . ALA A 1 21 ? 0.832 -5.388 -4.758 1.00 0.00 21 ALA A C 11
ATOM 9344 O O . ALA A 1 21 ? -0.279 -5.464 -5.280 1.00 0.00 21 ALA A O 11
ATOM 9351 N N . GLY A 1 22 ? 1.801 -6.269 -4.989 1.00 0.00 22 GLY A N 11
ATOM 9352 C CA . GLY A 1 22 ? 1.588 -7.388 -5.889 1.00 0.00 22 GLY A CA 11
ATOM 9353 C C . GLY A 1 22 ? 1.643 -6.977 -7.347 1.00 0.00 22 GLY A C 11
ATOM 9354 O O . GLY A 1 22 ? 1.218 -7.726 -8.226 1.00 0.00 22 GLY A O 11
ATOM 9358 N N . GLY A 1 23 ? 2.166 -5.782 -7.605 1.00 0.00 23 GLY A N 11
ATOM 9359 C CA . GLY A 1 23 ? 2.263 -5.294 -8.968 1.00 0.00 23 GLY A CA 11
ATOM 9360 C C . GLY A 1 23 ? 3.689 -4.966 -9.366 1.00 0.00 23 GLY A C 11
ATOM 9361 O O . GLY A 1 23 ? 4.638 -5.495 -8.789 1.00 0.00 23 GLY A O 11
ATOM 9365 N N . GLU A 1 24 ? 3.839 -4.093 -10.357 1.00 0.00 24 GLU A N 11
ATOM 9366 C CA . GLU A 1 24 ? 5.160 -3.698 -10.833 1.00 0.00 24 GLU A CA 11
ATOM 9367 C C . GLU A 1 24 ? 5.087 -2.393 -11.620 1.00 0.00 24 GLU A C 11
ATOM 9368 O O . GLU A 1 24 ? 4.108 -2.130 -12.320 1.00 0.00 24 GLU A O 11
ATOM 9380 N N . LEU A 1 25 ? 6.128 -1.577 -11.498 1.00 0.00 25 LEU A N 11
ATOM 9381 C CA . LEU A 1 25 ? 6.184 -0.298 -12.197 1.00 0.00 25 LEU A CA 11
ATOM 9382 C C . LEU A 1 25 ? 7.535 -0.108 -12.879 1.00 0.00 25 LEU A C 11
ATOM 9383 O O . LEU A 1 25 ? 8.551 -0.633 -12.423 1.00 0.00 25 LEU A O 11
ATOM 9399 N N . ARG A 1 26 ? 7.539 0.649 -13.972 1.00 0.00 26 ARG A N 11
ATOM 9400 C CA . ARG A 1 26 ? 8.766 0.909 -14.716 1.00 0.00 26 ARG A CA 11
ATOM 9401 C C . ARG A 1 26 ? 9.400 2.225 -14.275 1.00 0.00 26 ARG A C 11
ATOM 9402 O O . ARG A 1 26 ? 8.795 3.290 -14.403 1.00 0.00 26 ARG A O 11
ATOM 9423 N N . ILE A 1 27 ? 10.620 2.143 -13.756 1.00 0.00 27 ILE A N 11
ATOM 9424 C CA . ILE A 1 27 ? 11.336 3.327 -13.297 1.00 0.00 27 ILE A CA 11
ATOM 9425 C C . ILE A 1 27 ? 12.260 3.866 -14.384 1.00 0.00 27 ILE A C 11
ATOM 9426 O O . ILE A 1 27 ? 12.855 3.102 -15.143 1.00 0.00 27 ILE A O 11
ATOM 9442 N N . PHE A 1 28 ? 12.377 5.188 -14.451 1.00 0.00 28 PHE A N 11
ATOM 9443 C CA . PHE A 1 28 ? 13.230 5.831 -15.444 1.00 0.00 28 PHE A CA 11
ATOM 9444 C C . PHE A 1 28 ? 14.645 6.021 -14.905 1.00 0.00 28 PHE A C 11
ATOM 9445 O O . PHE A 1 28 ? 14.859 6.747 -13.934 1.00 0.00 28 PHE A O 11
ATOM 9462 N N . VAL A 1 29 ? 15.608 5.361 -15.541 1.00 0.00 29 VAL A N 11
ATOM 9463 C CA . VAL A 1 29 ? 17.002 5.457 -15.126 1.00 0.00 29 VAL A CA 11
ATOM 9464 C C . VAL A 1 29 ? 17.884 5.943 -16.271 1.00 0.00 29 VAL A C 11
ATOM 9465 O O . VAL A 1 29 ? 18.717 5.198 -16.787 1.00 0.00 29 VAL A O 11
ATOM 9478 N N . GLY A 1 30 ? 17.695 7.199 -16.665 1.00 0.00 30 GLY A N 11
ATOM 9479 C CA . GLY A 1 30 ? 18.480 7.763 -17.747 1.00 0.00 30 GLY A CA 11
ATOM 9480 C C . GLY A 1 30 ? 17.627 8.506 -18.756 1.00 0.00 30 GLY A C 11
ATOM 9481 O O . GLY A 1 30 ? 16.402 8.535 -18.642 1.00 0.00 30 GLY A O 11
ATOM 9485 N N . SER A 1 31 ? 18.276 9.109 -19.747 1.00 0.00 31 SER A N 11
ATOM 9486 C CA . SER A 1 31 ? 17.570 9.861 -20.778 1.00 0.00 31 SER A CA 11
ATOM 9487 C C . SER A 1 31 ? 16.686 8.939 -21.613 1.00 0.00 31 SER A C 11
ATOM 9488 O O . SER A 1 31 ? 15.634 9.347 -22.104 1.00 0.00 31 SER A O 11
ATOM 9496 N N . SER A 1 32 ? 17.122 7.693 -21.769 1.00 0.00 32 SER A N 11
ATOM 9497 C CA . SER A 1 32 ? 16.374 6.713 -22.547 1.00 0.00 32 SER A CA 11
ATOM 9498 C C . SER A 1 32 ? 16.524 5.316 -21.951 1.00 0.00 32 SER A C 11
ATOM 9499 O O . SER A 1 32 ? 16.566 4.321 -22.675 1.00 0.00 32 SER A O 11
ATOM 9507 N N . HIS A 1 33 ? 16.605 5.251 -20.626 1.00 0.00 33 HIS A N 11
ATOM 9508 C CA . HIS A 1 33 ? 16.751 3.977 -19.931 1.00 0.00 33 HIS A CA 11
ATOM 9509 C C . HIS A 1 33 ? 15.690 3.827 -18.844 1.00 0.00 33 HIS A C 11
ATOM 9510 O O . HIS A 1 33 ? 15.203 4.817 -18.298 1.00 0.00 33 HIS A O 11
ATOM 9524 N N . SER A 1 34 ? 15.336 2.583 -18.537 1.00 0.00 34 SER A N 11
ATOM 9525 C CA . SER A 1 34 ? 14.330 2.304 -17.520 1.00 0.00 34 SER A CA 11
ATOM 9526 C C . SER A 1 34 ? 14.323 0.822 -17.155 1.00 0.00 34 SER A C 11
ATOM 9527 O O . SER A 1 34 ? 14.689 -0.030 -17.965 1.00 0.00 34 SER A O 11
ATOM 9535 N N . TYR A 1 35 ? 13.904 0.523 -15.930 1.00 0.00 35 TYR A N 11
ATOM 9536 C CA . TYR A 1 35 ? 13.851 -0.854 -15.456 1.00 0.00 35 TYR A CA 11
ATOM 9537 C C . TYR A 1 35 ? 12.547 -1.124 -14.711 1.00 0.00 35 TYR A C 11
ATOM 9538 O O . TYR A 1 35 ? 12.108 -0.318 -13.890 1.00 0.00 35 TYR A O 11
ATOM 9556 N N . LEU A 1 36 ? 11.931 -2.265 -15.004 1.00 0.00 36 LEU A N 11
ATOM 9557 C CA . LEU A 1 36 ? 10.677 -2.644 -14.363 1.00 0.00 36 LEU A CA 11
ATOM 9558 C C . LEU A 1 36 ? 10.933 -3.280 -13.000 1.00 0.00 36 LEU A C 11
ATOM 9559 O O . LEU A 1 36 ? 11.760 -4.183 -12.872 1.00 0.00 36 LEU A O 11
ATOM 9575 N N . ILE A 1 37 ? 10.216 -2.805 -11.987 1.00 0.00 37 ILE A N 11
ATOM 9576 C CA . ILE A 1 37 ? 10.364 -3.330 -10.636 1.00 0.00 37 ILE A CA 11
ATOM 9577 C C . ILE A 1 37 ? 9.046 -3.898 -10.120 1.00 0.00 37 ILE A C 11
ATOM 9578 O O . ILE A 1 37 ? 8.048 -3.185 -10.015 1.00 0.00 37 ILE A O 11
ATOM 9594 N N . LYS A 1 38 ? 9.049 -5.187 -9.797 1.00 0.00 38 LYS A N 11
ATOM 9595 C CA . LYS A 1 38 ? 7.856 -5.852 -9.288 1.00 0.00 38 LYS A CA 11
ATOM 9596 C C . LYS A 1 38 ? 7.966 -6.093 -7.786 1.00 0.00 38 LYS A C 11
ATOM 9597 O O . LYS A 1 38 ? 8.967 -6.622 -7.305 1.00 0.00 38 LYS A O 11
ATOM 9616 N N . ALA A 1 39 ? 6.929 -5.704 -7.052 1.00 0.00 39 ALA A N 11
ATOM 9617 C CA . ALA A 1 39 ? 6.908 -5.881 -5.605 1.00 0.00 39 ALA A CA 11
ATOM 9618 C C . ALA A 1 39 ? 6.020 -7.056 -5.209 1.00 0.00 39 ALA A C 11
ATOM 9619 O O . ALA A 1 39 ? 4.811 -7.042 -5.443 1.00 0.00 39 ALA A O 11
ATOM 9626 N N . THR A 1 40 ? 6.628 -8.075 -4.608 1.00 0.00 40 THR A N 11
ATOM 9627 C CA . THR A 1 40 ? 5.893 -9.259 -4.181 1.00 0.00 40 THR A CA 11
ATOM 9628 C C . THR A 1 40 ? 5.110 -8.988 -2.902 1.00 0.00 40 THR A C 11
ATOM 9629 O O . THR A 1 40 ? 5.046 -7.853 -2.430 1.00 0.00 40 THR A O 11
ATOM 9640 N N . SER A 1 41 ? 4.515 -10.038 -2.344 1.00 0.00 41 SER A N 11
ATOM 9641 C CA . SER A 1 41 ? 3.732 -9.912 -1.120 1.00 0.00 41 SER A CA 11
ATOM 9642 C C . SER A 1 41 ? 4.564 -9.284 -0.006 1.00 0.00 41 SER A C 11
ATOM 9643 O O . SER A 1 41 ? 4.047 -8.531 0.820 1.00 0.00 41 SER A O 11
ATOM 9651 N N . SER A 1 42 ? 5.855 -9.599 0.010 1.00 0.00 42 SER A N 11
ATOM 9652 C CA . SER A 1 42 ? 6.758 -9.069 1.024 1.00 0.00 42 SER A CA 11
ATOM 9653 C C . SER A 1 42 ? 7.400 -7.768 0.553 1.00 0.00 42 SER A C 11
ATOM 9654 O O . SER A 1 42 ? 8.435 -7.349 1.073 1.00 0.00 42 SER A O 11
ATOM 9662 N N . CYS A 1 43 ? 6.779 -7.132 -0.434 1.00 0.00 43 CYS A N 11
ATOM 9663 C CA . CYS A 1 43 ? 7.287 -5.879 -0.977 1.00 0.00 43 CYS A CA 11
ATOM 9664 C C . CYS A 1 43 ? 8.668 -6.075 -1.598 1.00 0.00 43 CYS A C 11
ATOM 9665 O O . CYS A 1 43 ? 9.385 -5.111 -1.861 1.00 0.00 43 CYS A O 11
ATOM 9672 N N . GLY A 1 44 ? 9.033 -7.333 -1.830 1.00 0.00 44 GLY A N 11
ATOM 9673 C CA . GLY A 1 44 ? 10.325 -7.634 -2.417 1.00 0.00 44 GLY A CA 11
ATOM 9674 C C . GLY A 1 44 ? 10.434 -7.160 -3.853 1.00 0.00 44 GLY A C 11
ATOM 9675 O O . GLY A 1 44 ? 9.603 -7.507 -4.694 1.00 0.00 44 GLY A O 11
ATOM 9679 N N . LEU A 1 45 ? 11.459 -6.363 -4.135 1.00 0.00 45 LEU A N 11
ATOM 9680 C CA . LEU A 1 45 ? 11.673 -5.839 -5.480 1.00 0.00 45 LEU A CA 11
ATOM 9681 C C . LEU A 1 45 ? 12.450 -6.834 -6.335 1.00 0.00 45 LEU A C 11
ATOM 9682 O O . LEU A 1 45 ? 13.264 -7.604 -5.824 1.00 0.00 45 LEU A O 11
ATOM 9698 N N . SER A 1 46 ? 12.196 -6.811 -7.639 1.00 0.00 46 SER A N 11
ATOM 9699 C CA . SER A 1 46 ? 12.871 -7.712 -8.566 1.00 0.00 46 SER A CA 11
ATOM 9700 C C . SER A 1 46 ? 12.403 -7.470 -9.998 1.00 0.00 46 SER A C 11
ATOM 9701 O O . SER A 1 46 ? 11.239 -7.143 -10.236 1.00 0.00 46 SER A O 11
ATOM 9709 N N . LEU A 1 47 ? 13.316 -7.633 -10.948 1.00 0.00 47 LEU A N 11
ATOM 9710 C CA . LEU A 1 47 ? 12.998 -7.433 -12.358 1.00 0.00 47 LEU A CA 11
ATOM 9711 C C . LEU A 1 47 ? 11.961 -8.446 -12.831 1.00 0.00 47 LEU A C 11
ATOM 9712 O O . LEU A 1 47 ? 11.575 -9.350 -12.089 1.00 0.00 47 LEU A O 11
ATOM 9728 N N . THR A 1 48 ? 11.514 -8.292 -14.074 1.00 0.00 48 THR A N 11
ATOM 9729 C CA . THR A 1 48 ? 10.523 -9.193 -14.647 1.00 0.00 48 THR A CA 11
ATOM 9730 C C . THR A 1 48 ? 11.150 -10.103 -15.697 1.00 0.00 48 THR A C 11
ATOM 9731 O O . THR A 1 48 ? 11.099 -9.815 -16.892 1.00 0.00 48 THR A O 11
ATOM 9742 N N . ASN A 1 49 ? 11.741 -11.204 -15.243 1.00 0.00 49 ASN A N 11
ATOM 9743 C CA . ASN A 1 49 ? 12.378 -12.157 -16.144 1.00 0.00 49 ASN A CA 11
ATOM 9744 C C . ASN A 1 49 ? 13.414 -11.465 -17.024 1.00 0.00 49 ASN A C 11
ATOM 9745 O O . ASN A 1 49 ? 13.756 -11.956 -18.099 1.00 0.00 49 ASN A O 11
ATOM 9756 N N . GLN A 1 50 ? 13.908 -10.322 -16.560 1.00 0.00 50 GLN A N 11
ATOM 9757 C CA . GLN A 1 50 ? 14.905 -9.562 -17.305 1.00 0.00 50 GLN A CA 11
ATOM 9758 C C . GLN A 1 50 ? 16.229 -9.514 -16.550 1.00 0.00 50 GLN A C 11
ATOM 9759 O O . GLN A 1 50 ? 16.358 -10.081 -15.465 1.00 0.00 50 GLN A O 11
ATOM 9773 N N . VAL A 1 51 ? 17.212 -8.832 -17.131 1.00 0.00 51 VAL A N 11
ATOM 9774 C CA . VAL A 1 51 ? 18.526 -8.709 -16.512 1.00 0.00 51 VAL A CA 11
ATOM 9775 C C . VAL A 1 51 ? 18.855 -7.252 -16.207 1.00 0.00 51 VAL A C 11
ATOM 9776 O O . VAL A 1 51 ? 18.130 -6.342 -16.611 1.00 0.00 51 VAL A O 11
ATOM 9789 N N . PHE A 1 52 ? 19.954 -7.037 -15.491 1.00 0.00 52 PHE A N 11
ATOM 9790 C CA . PHE A 1 52 ? 20.379 -5.689 -15.130 1.00 0.00 52 PHE A CA 11
ATOM 9791 C C . PHE A 1 52 ? 21.567 -5.248 -15.980 1.00 0.00 52 PHE A C 11
ATOM 9792 O O . PHE A 1 52 ? 22.087 -6.020 -16.787 1.00 0.00 52 PHE A O 11
ATOM 9809 N N . ILE A 1 53 ? 21.990 -4.003 -15.793 1.00 0.00 53 ILE A N 11
ATOM 9810 C CA . ILE A 1 53 ? 23.117 -3.459 -16.542 1.00 0.00 53 ILE A CA 11
ATOM 9811 C C . ILE A 1 53 ? 23.813 -2.350 -15.760 1.00 0.00 53 ILE A C 11
ATOM 9812 O O . ILE A 1 53 ? 23.247 -1.788 -14.823 1.00 0.00 53 ILE A O 11
ATOM 9828 N N . ASN A 1 54 ? 25.044 -2.040 -16.153 1.00 0.00 54 ASN A N 11
ATOM 9829 C CA . ASN A 1 54 ? 25.818 -0.997 -15.489 1.00 0.00 54 ASN A CA 11
ATOM 9830 C C . ASN A 1 54 ? 25.842 -1.215 -13.980 1.00 0.00 54 ASN A C 11
ATOM 9831 O O . ASN A 1 54 ? 25.963 -0.266 -13.206 1.00 0.00 54 ASN A O 11
ATOM 9842 N N . GLY A 1 55 ? 25.728 -2.474 -13.567 1.00 0.00 55 GLY A N 11
ATOM 9843 C CA . GLY A 1 55 ? 25.740 -2.795 -12.152 1.00 0.00 55 GLY A CA 11
ATOM 9844 C C . GLY A 1 55 ? 24.632 -2.095 -11.389 1.00 0.00 55 GLY A C 11
ATOM 9845 O O . GLY A 1 55 ? 24.744 -1.872 -10.185 1.00 0.00 55 GLY A O 11
ATOM 9849 N N . GLU A 1 56 ? 23.559 -1.748 -12.094 1.00 0.00 56 GLU A N 11
ATOM 9850 C CA . GLU A 1 56 ? 22.427 -1.067 -11.475 1.00 0.00 56 GLU A CA 11
ATOM 9851 C C . GLU A 1 56 ? 21.670 -2.008 -10.543 1.00 0.00 56 GLU A C 11
ATOM 9852 O O . GLU A 1 56 ? 21.362 -3.144 -10.905 1.00 0.00 56 GLU A O 11
ATOM 9864 N N . SER A 1 57 ? 21.372 -1.527 -9.340 1.00 0.00 57 SER A N 11
ATOM 9865 C CA . SER A 1 57 ? 20.655 -2.326 -8.353 1.00 0.00 57 SER A CA 11
ATOM 9866 C C . SER A 1 57 ? 19.325 -1.673 -7.989 1.00 0.00 57 SER A C 11
ATOM 9867 O O . SER A 1 57 ? 19.078 -0.513 -8.320 1.00 0.00 57 SER A O 11
ATOM 9875 N N . VAL A 1 58 ? 18.471 -2.427 -7.304 1.00 0.00 58 VAL A N 11
ATOM 9876 C CA . VAL A 1 58 ? 17.166 -1.923 -6.893 1.00 0.00 58 VAL A CA 11
ATOM 9877 C C . VAL A 1 58 ? 17.030 -1.924 -5.374 1.00 0.00 58 VAL A C 11
ATOM 9878 O O . VAL A 1 58 ? 17.483 -2.850 -4.702 1.00 0.00 58 VAL A O 11
ATOM 9891 N N . GLN A 1 59 ? 16.403 -0.881 -4.840 1.00 0.00 59 GLN A N 11
ATOM 9892 C CA . GLN A 1 59 ? 16.208 -0.762 -3.400 1.00 0.00 59 GLN A CA 11
ATOM 9893 C C . GLN A 1 59 ? 14.778 -0.341 -3.078 1.00 0.00 59 GLN A C 11
ATOM 9894 O O . GLN A 1 59 ? 14.212 0.528 -3.741 1.00 0.00 59 GLN A O 11
ATOM 9908 N N . SER A 1 60 ? 14.199 -0.962 -2.055 1.00 0.00 60 SER A N 11
ATOM 9909 C CA . SER A 1 60 ? 12.834 -0.654 -1.647 1.00 0.00 60 SER A CA 11
ATOM 9910 C C . SER A 1 60 ? 12.786 0.641 -0.843 1.00 0.00 60 SER A C 11
ATOM 9911 O O . SER A 1 60 ? 13.164 0.673 0.328 1.00 0.00 60 SER A O 11
ATOM 9919 N N . GLY A 1 61 ? 12.317 1.710 -1.480 1.00 0.00 61 GLY A N 11
ATOM 9920 C CA . GLY A 1 61 ? 12.229 2.994 -0.810 1.00 0.00 61 GLY A CA 11
ATOM 9921 C C . GLY A 1 61 ? 11.336 2.948 0.415 1.00 0.00 61 GLY A C 11
ATOM 9922 O O . GLY A 1 61 ? 11.405 3.825 1.275 1.00 0.00 61 GLY A O 11
ATOM 9926 N N . GLY A 1 62 ? 10.494 1.922 0.493 1.00 0.00 62 GLY A N 11
ATOM 9927 C CA . GLY A 1 62 ? 9.595 1.786 1.624 1.00 0.00 62 GLY A CA 11
ATOM 9928 C C . GLY A 1 62 ? 8.138 1.748 1.206 1.00 0.00 62 GLY A C 11
ATOM 9929 O O . GLY A 1 62 ? 7.714 0.840 0.491 1.00 0.00 62 GLY A O 11
ATOM 9933 N N . ARG A 1 63 ? 7.370 2.737 1.653 1.00 0.00 63 ARG A N 11
ATOM 9934 C CA . ARG A 1 63 ? 5.952 2.811 1.323 1.00 0.00 63 ARG A CA 11
ATOM 9935 C C . ARG A 1 63 ? 5.623 4.133 0.634 1.00 0.00 63 ARG A C 11
ATOM 9936 O O . ARG A 1 63 ? 6.294 5.142 0.851 1.00 0.00 63 ARG A O 11
ATOM 9957 N N . CYS A 1 64 ? 4.586 4.119 -0.197 1.00 0.00 64 CYS A N 11
ATOM 9958 C CA . CYS A 1 64 ? 4.167 5.314 -0.918 1.00 0.00 64 CYS A CA 11
ATOM 9959 C C . CYS A 1 64 ? 3.192 6.139 -0.084 1.00 0.00 64 CYS A C 11
ATOM 9960 O O . CYS A 1 64 ? 2.059 5.722 0.156 1.00 0.00 64 CYS A O 11
ATOM 9967 N N . ASN A 1 1 ? 1.795 1.672 -0.455 1.00 0.00 1 ASN A N 12
ATOM 9968 C CA . ASN A 1 1 ? 2.412 0.741 -1.392 1.00 0.00 1 ASN A CA 12
ATOM 9969 C C . ASN A 1 1 ? 3.902 0.585 -1.102 1.00 0.00 1 ASN A C 12
ATOM 9970 O O . ASN A 1 1 ? 4.397 1.044 -0.072 1.00 0.00 1 ASN A O 12
ATOM 9981 N N . CYS A 1 2 ? 4.613 -0.064 -2.018 1.00 0.00 2 CYS A N 12
ATOM 9982 C CA . CYS A 1 2 ? 6.046 -0.280 -1.863 1.00 0.00 2 CYS A CA 12
ATOM 9983 C C . CYS A 1 2 ? 6.839 0.637 -2.791 1.00 0.00 2 CYS A C 12
ATOM 9984 O O . CYS A 1 2 ? 6.558 0.721 -3.986 1.00 0.00 2 CYS A O 12
ATOM 9991 N N . VAL A 1 3 ? 7.830 1.323 -2.230 1.00 0.00 3 VAL A N 12
ATOM 9992 C CA . VAL A 1 3 ? 8.664 2.233 -3.006 1.00 0.00 3 VAL A CA 12
ATOM 9993 C C . VAL A 1 3 ? 9.798 1.484 -3.698 1.00 0.00 3 VAL A C 12
ATOM 9994 O O . VAL A 1 3 ? 10.331 0.513 -3.163 1.00 0.00 3 VAL A O 12
ATOM 10007 N N . ALA A 1 4 ? 10.161 1.943 -4.891 1.00 0.00 4 ALA A N 12
ATOM 10008 C CA . ALA A 1 4 ? 11.233 1.318 -5.656 1.00 0.00 4 ALA A CA 12
ATOM 10009 C C . ALA A 1 4 ? 12.233 2.358 -6.149 1.00 0.00 4 ALA A C 12
ATOM 10010 O O . ALA A 1 4 ? 11.873 3.283 -6.876 1.00 0.00 4 ALA A O 12
ATOM 10017 N N . ASN A 1 5 ? 13.490 2.200 -5.749 1.00 0.00 5 ASN A N 12
ATOM 10018 C CA . ASN A 1 5 ? 14.543 3.126 -6.150 1.00 0.00 5 ASN A CA 12
ATOM 10019 C C . ASN A 1 5 ? 15.678 2.389 -6.854 1.00 0.00 5 ASN A C 12
ATOM 10020 O O . ASN A 1 5 ? 16.059 1.289 -6.454 1.00 0.00 5 ASN A O 12
ATOM 10031 N N . ILE A 1 6 ? 16.214 3.003 -7.904 1.00 0.00 6 ILE A N 12
ATOM 10032 C CA . ILE A 1 6 ? 17.306 2.405 -8.662 1.00 0.00 6 ILE A CA 12
ATOM 10033 C C . ILE A 1 6 ? 18.636 3.072 -8.327 1.00 0.00 6 ILE A C 12
ATOM 10034 O O . ILE A 1 6 ? 18.708 4.290 -8.158 1.00 0.00 6 ILE A O 12
ATOM 10050 N N . LEU A 1 7 ? 19.688 2.266 -8.235 1.00 0.00 7 LEU A N 12
ATOM 10051 C CA . LEU A 1 7 ? 21.018 2.778 -7.922 1.00 0.00 7 LEU A CA 12
ATOM 10052 C C . LEU A 1 7 ? 22.023 2.374 -8.997 1.00 0.00 7 LEU A C 12
ATOM 10053 O O . LEU A 1 7 ? 21.827 1.387 -9.704 1.00 0.00 7 LEU A O 12
ATOM 10069 N N . ASN A 1 8 ? 23.100 3.144 -9.111 1.00 0.00 8 ASN A N 12
ATOM 10070 C CA . ASN A 1 8 ? 24.137 2.865 -10.098 1.00 0.00 8 ASN A CA 12
ATOM 10071 C C . ASN A 1 8 ? 25.143 1.852 -9.560 1.00 0.00 8 ASN A C 12
ATOM 10072 O O . ASN A 1 8 ? 24.947 1.278 -8.488 1.00 0.00 8 ASN A O 12
ATOM 10083 N N . ILE A 1 9 ? 26.218 1.637 -10.310 1.00 0.00 9 ILE A N 12
ATOM 10084 C CA . ILE A 1 9 ? 27.254 0.695 -9.908 1.00 0.00 9 ILE A CA 12
ATOM 10085 C C . ILE A 1 9 ? 27.842 1.070 -8.551 1.00 0.00 9 ILE A C 12
ATOM 10086 O O . ILE A 1 9 ? 28.423 0.233 -7.863 1.00 0.00 9 ILE A O 12
ATOM 10102 N N . ASN A 1 10 ? 27.684 2.335 -8.174 1.00 0.00 10 ASN A N 12
ATOM 10103 C CA . ASN A 1 10 ? 28.197 2.821 -6.898 1.00 0.00 10 ASN A CA 12
ATOM 10104 C C . ASN A 1 10 ? 27.104 2.818 -5.834 1.00 0.00 10 ASN A C 12
ATOM 10105 O O . ASN A 1 10 ? 27.243 3.447 -4.786 1.00 0.00 10 ASN A O 12
ATOM 10116 N N . GLU A 1 11 ? 26.018 2.104 -6.112 1.00 0.00 11 GLU A N 12
ATOM 10117 C CA . GLU A 1 11 ? 24.901 2.019 -5.179 1.00 0.00 11 GLU A CA 12
ATOM 10118 C C . GLU A 1 11 ? 24.326 3.403 -4.890 1.00 0.00 11 GLU A C 12
ATOM 10119 O O . GLU A 1 11 ? 23.814 3.659 -3.801 1.00 0.00 11 GLU A O 12
ATOM 10131 N N . ALA A 1 12 ? 24.417 4.291 -5.874 1.00 0.00 12 ALA A N 12
ATOM 10132 C CA . ALA A 1 12 ? 23.905 5.648 -5.727 1.00 0.00 12 ALA A CA 12
ATOM 10133 C C . ALA A 1 12 ? 22.542 5.797 -6.395 1.00 0.00 12 ALA A C 12
ATOM 10134 O O . ALA A 1 12 ? 22.405 5.592 -7.601 1.00 0.00 12 ALA A O 12
ATOM 10141 N N . VAL A 1 13 ? 21.536 6.153 -5.603 1.00 0.00 13 VAL A N 12
ATOM 10142 C CA . VAL A 1 13 ? 20.183 6.329 -6.118 1.00 0.00 13 VAL A CA 12
ATOM 10143 C C . VAL A 1 13 ? 20.175 7.235 -7.343 1.00 0.00 13 VAL A C 12
ATOM 10144 O O . VAL A 1 13 ? 20.386 8.444 -7.236 1.00 0.00 13 VAL A O 12
ATOM 10157 N N . ILE A 1 14 ? 19.931 6.644 -8.508 1.00 0.00 14 ILE A N 12
ATOM 10158 C CA . ILE A 1 14 ? 19.894 7.399 -9.754 1.00 0.00 14 ILE A CA 12
ATOM 10159 C C . ILE A 1 14 ? 18.468 7.525 -10.279 1.00 0.00 14 ILE A C 12
ATOM 10160 O O . ILE A 1 14 ? 18.175 8.383 -11.111 1.00 0.00 14 ILE A O 12
ATOM 10176 N N . ALA A 1 15 ? 17.584 6.664 -9.784 1.00 0.00 15 ALA A N 12
ATOM 10177 C CA . ALA A 1 15 ? 16.186 6.682 -10.200 1.00 0.00 15 ALA A CA 12
ATOM 10178 C C . ALA A 1 15 ? 15.259 6.416 -9.019 1.00 0.00 15 ALA A C 12
ATOM 10179 O O . ALA A 1 15 ? 15.675 5.861 -8.001 1.00 0.00 15 ALA A O 12
ATOM 10186 N N . THR A 1 16 ? 13.999 6.816 -9.160 1.00 0.00 16 THR A N 12
ATOM 10187 C CA . THR A 1 16 ? 13.013 6.623 -8.104 1.00 0.00 16 THR A CA 12
ATOM 10188 C C . THR A 1 16 ? 11.631 6.348 -8.686 1.00 0.00 16 THR A C 12
ATOM 10189 O O . THR A 1 16 ? 11.284 6.854 -9.752 1.00 0.00 16 THR A O 12
ATOM 10200 N N . GLY A 1 17 ? 10.846 5.542 -7.977 1.00 0.00 17 GLY A N 12
ATOM 10201 C CA . GLY A 1 17 ? 9.510 5.214 -8.440 1.00 0.00 17 GLY A CA 12
ATOM 10202 C C . GLY A 1 17 ? 8.662 4.576 -7.357 1.00 0.00 17 GLY A C 12
ATOM 10203 O O . GLY A 1 17 ? 9.113 4.405 -6.225 1.00 0.00 17 GLY A O 12
ATOM 10207 N N . CYS A 1 18 ? 7.428 4.224 -7.705 1.00 0.00 18 CYS A N 12
ATOM 10208 C CA . CYS A 1 18 ? 6.514 3.603 -6.754 1.00 0.00 18 CYS A CA 12
ATOM 10209 C C . CYS A 1 18 ? 5.878 2.350 -7.351 1.00 0.00 18 CYS A C 12
ATOM 10210 O O . CYS A 1 18 ? 5.560 2.308 -8.539 1.00 0.00 18 CYS A O 12
ATOM 10217 N N . VAL A 1 19 ? 5.696 1.331 -6.517 1.00 0.00 19 VAL A N 12
ATOM 10218 C CA . VAL A 1 19 ? 5.097 0.078 -6.960 1.00 0.00 19 VAL A CA 12
ATOM 10219 C C . VAL A 1 19 ? 3.971 -0.354 -6.027 1.00 0.00 19 VAL A C 12
ATOM 10220 O O . VAL A 1 19 ? 4.128 -0.405 -4.807 1.00 0.00 19 VAL A O 12
ATOM 10233 N N . PRO A 1 20 ? 2.807 -0.672 -6.612 1.00 0.00 20 PRO A N 12
ATOM 10234 C CA . PRO A 1 20 ? 1.631 -1.106 -5.852 1.00 0.00 20 PRO A CA 12
ATOM 10235 C C . PRO A 1 20 ? 1.815 -2.491 -5.240 1.00 0.00 20 PRO A C 12
ATOM 10236 O O . PRO A 1 20 ? 2.646 -3.276 -5.697 1.00 0.00 20 PRO A O 12
ATOM 10247 N N . ALA A 1 21 ? 1.036 -2.784 -4.205 1.00 0.00 21 ALA A N 12
ATOM 10248 C CA . ALA A 1 21 ? 1.111 -4.075 -3.532 1.00 0.00 21 ALA A CA 12
ATOM 10249 C C . ALA A 1 21 ? 0.778 -5.214 -4.491 1.00 0.00 21 ALA A C 12
ATOM 10250 O O . ALA A 1 21 ? -0.326 -5.280 -5.030 1.00 0.00 21 ALA A O 12
ATOM 10257 N N . GLY A 1 22 ? 1.740 -6.108 -4.699 1.00 0.00 22 GLY A N 12
ATOM 10258 C CA . GLY A 1 22 ? 1.528 -7.231 -5.593 1.00 0.00 22 GLY A CA 12
ATOM 10259 C C . GLY A 1 22 ? 1.518 -6.817 -7.051 1.00 0.00 22 GLY A C 12
ATOM 10260 O O . GLY A 1 22 ? 0.925 -7.492 -7.891 1.00 0.00 22 GLY A O 12
ATOM 10264 N N . GLY A 1 23 ? 2.177 -5.702 -7.353 1.00 0.00 23 GLY A N 12
ATOM 10265 C CA . GLY A 1 23 ? 2.228 -5.217 -8.720 1.00 0.00 23 GLY A CA 12
ATOM 10266 C C . GLY A 1 23 ? 3.643 -4.927 -9.180 1.00 0.00 23 GLY A C 12
ATOM 10267 O O . GLY A 1 23 ? 4.596 -5.534 -8.693 1.00 0.00 23 GLY A O 12
ATOM 10271 N N . GLU A 1 24 ? 3.778 -3.999 -10.121 1.00 0.00 24 GLU A N 12
ATOM 10272 C CA . GLU A 1 24 ? 5.088 -3.632 -10.648 1.00 0.00 24 GLU A CA 12
ATOM 10273 C C . GLU A 1 24 ? 5.012 -2.325 -11.432 1.00 0.00 24 GLU A C 12
ATOM 10274 O O . GLU A 1 24 ? 4.002 -2.028 -12.072 1.00 0.00 24 GLU A O 12
ATOM 10286 N N . LEU A 1 25 ? 6.087 -1.546 -11.377 1.00 0.00 25 LEU A N 12
ATOM 10287 C CA . LEU A 1 25 ? 6.144 -0.270 -12.081 1.00 0.00 25 LEU A CA 12
ATOM 10288 C C . LEU A 1 25 ? 7.483 -0.098 -12.791 1.00 0.00 25 LEU A C 12
ATOM 10289 O O . LEU A 1 25 ? 8.501 -0.634 -12.354 1.00 0.00 25 LEU A O 12
ATOM 10305 N N . ARG A 1 26 ? 7.474 0.654 -13.886 1.00 0.00 26 ARG A N 12
ATOM 10306 C CA . ARG A 1 26 ? 8.689 0.897 -14.656 1.00 0.00 26 ARG A CA 12
ATOM 10307 C C . ARG A 1 26 ? 9.335 2.218 -14.248 1.00 0.00 26 ARG A C 12
ATOM 10308 O O . ARG A 1 26 ? 8.755 3.288 -14.436 1.00 0.00 26 ARG A O 12
ATOM 10329 N N . ILE A 1 27 ? 10.538 2.135 -13.690 1.00 0.00 27 ILE A N 12
ATOM 10330 C CA . ILE A 1 27 ? 11.262 3.323 -13.256 1.00 0.00 27 ILE A CA 12
ATOM 10331 C C . ILE A 1 27 ? 12.136 3.874 -14.378 1.00 0.00 27 ILE A C 12
ATOM 10332 O O . ILE A 1 27 ? 12.690 3.117 -15.176 1.00 0.00 27 ILE A O 12
ATOM 10348 N N . PHE A 1 28 ? 12.256 5.196 -14.433 1.00 0.00 28 PHE A N 12
ATOM 10349 C CA . PHE A 1 28 ? 13.063 5.849 -15.457 1.00 0.00 28 PHE A CA 12
ATOM 10350 C C . PHE A 1 28 ? 14.468 6.142 -14.937 1.00 0.00 28 PHE A C 12
ATOM 10351 O O . PHE A 1 28 ? 14.649 6.950 -14.026 1.00 0.00 28 PHE A O 12
ATOM 10368 N N . VAL A 1 29 ? 15.459 5.478 -15.523 1.00 0.00 29 VAL A N 12
ATOM 10369 C CA . VAL A 1 29 ? 16.848 5.666 -15.120 1.00 0.00 29 VAL A CA 12
ATOM 10370 C C . VAL A 1 29 ? 17.738 5.941 -16.327 1.00 0.00 29 VAL A C 12
ATOM 10371 O O . VAL A 1 29 ? 17.912 5.083 -17.192 1.00 0.00 29 VAL A O 12
ATOM 10384 N N . GLY A 1 30 ? 18.299 7.146 -16.380 1.00 0.00 30 GLY A N 12
ATOM 10385 C CA . GLY A 1 30 ? 19.164 7.513 -17.485 1.00 0.00 30 GLY A CA 12
ATOM 10386 C C . GLY A 1 30 ? 18.526 8.533 -18.408 1.00 0.00 30 GLY A C 12
ATOM 10387 O O . GLY A 1 30 ? 17.543 9.179 -18.044 1.00 0.00 30 GLY A O 12
ATOM 10391 N N . SER A 1 31 ? 19.086 8.679 -19.604 1.00 0.00 31 SER A N 12
ATOM 10392 C CA . SER A 1 31 ? 18.569 9.632 -20.579 1.00 0.00 31 SER A CA 12
ATOM 10393 C C . SER A 1 31 ? 17.421 9.022 -21.378 1.00 0.00 31 SER A C 12
ATOM 10394 O O . SER A 1 31 ? 16.544 9.734 -21.868 1.00 0.00 31 SER A O 12
ATOM 10402 N N . SER A 1 32 ? 17.434 7.699 -21.505 1.00 0.00 32 SER A N 12
ATOM 10403 C CA . SER A 1 32 ? 16.398 6.992 -22.248 1.00 0.00 32 SER A CA 12
ATOM 10404 C C . SER A 1 32 ? 16.353 5.520 -21.850 1.00 0.00 32 SER A C 12
ATOM 10405 O O . SER A 1 32 ? 16.117 4.646 -22.685 1.00 0.00 32 SER A O 12
ATOM 10413 N N . HIS A 1 33 ? 16.581 5.252 -20.568 1.00 0.00 33 HIS A N 12
ATOM 10414 C CA . HIS A 1 33 ? 16.566 3.886 -20.058 1.00 0.00 33 HIS A CA 12
ATOM 10415 C C . HIS A 1 33 ? 15.580 3.749 -18.901 1.00 0.00 33 HIS A C 12
ATOM 10416 O O . HIS A 1 33 ? 15.238 4.732 -18.245 1.00 0.00 33 HIS A O 12
ATOM 10430 N N . SER A 1 34 ? 15.127 2.523 -18.659 1.00 0.00 34 SER A N 12
ATOM 10431 C CA . SER A 1 34 ? 14.177 2.258 -17.585 1.00 0.00 34 SER A CA 12
ATOM 10432 C C . SER A 1 34 ? 14.228 0.793 -17.164 1.00 0.00 34 SER A C 12
ATOM 10433 O O . SER A 1 34 ? 14.681 -0.067 -17.920 1.00 0.00 34 SER A O 12
ATOM 10441 N N . TYR A 1 35 ? 13.760 0.516 -15.952 1.00 0.00 35 TYR A N 12
ATOM 10442 C CA . TYR A 1 35 ? 13.755 -0.845 -15.427 1.00 0.00 35 TYR A CA 12
ATOM 10443 C C . TYR A 1 35 ? 12.463 -1.130 -14.667 1.00 0.00 35 TYR A C 12
ATOM 10444 O O . TYR A 1 35 ? 12.034 -0.336 -13.829 1.00 0.00 35 TYR A O 12
ATOM 10462 N N . LEU A 1 36 ? 11.849 -2.270 -14.964 1.00 0.00 36 LEU A N 12
ATOM 10463 C CA . LEU A 1 36 ? 10.606 -2.662 -14.309 1.00 0.00 36 LEU A CA 12
ATOM 10464 C C . LEU A 1 36 ? 10.883 -3.281 -12.942 1.00 0.00 36 LEU A C 12
ATOM 10465 O O . LEU A 1 36 ? 11.734 -4.161 -12.809 1.00 0.00 36 LEU A O 12
ATOM 10481 N N . ILE A 1 37 ? 10.157 -2.816 -11.931 1.00 0.00 37 ILE A N 12
ATOM 10482 C CA . ILE A 1 37 ? 10.322 -3.326 -10.575 1.00 0.00 37 ILE A CA 12
ATOM 10483 C C . ILE A 1 37 ? 9.016 -3.906 -10.043 1.00 0.00 37 ILE A C 12
ATOM 10484 O O . ILE A 1 37 ? 8.013 -3.202 -9.927 1.00 0.00 37 ILE A O 12
ATOM 10500 N N . LYS A 1 38 ? 9.036 -5.194 -9.718 1.00 0.00 38 LYS A N 12
ATOM 10501 C CA . LYS A 1 38 ? 7.855 -5.869 -9.194 1.00 0.00 38 LYS A CA 12
ATOM 10502 C C . LYS A 1 38 ? 7.965 -6.065 -7.685 1.00 0.00 38 LYS A C 12
ATOM 10503 O O . LYS A 1 38 ? 8.985 -6.537 -7.184 1.00 0.00 38 LYS A O 12
ATOM 10522 N N . ALA A 1 39 ? 6.907 -5.701 -6.967 1.00 0.00 39 ALA A N 12
ATOM 10523 C CA . ALA A 1 39 ? 6.884 -5.840 -5.517 1.00 0.00 39 ALA A CA 12
ATOM 10524 C C . ALA A 1 39 ? 6.051 -7.045 -5.094 1.00 0.00 39 ALA A C 12
ATOM 10525 O O . ALA A 1 39 ? 4.885 -7.171 -5.471 1.00 0.00 39 ALA A O 12
ATOM 10532 N N . THR A 1 40 ? 6.656 -7.931 -4.309 1.00 0.00 40 THR A N 12
ATOM 10533 C CA . THR A 1 40 ? 5.971 -9.128 -3.837 1.00 0.00 40 THR A CA 12
ATOM 10534 C C . THR A 1 40 ? 5.168 -8.839 -2.573 1.00 0.00 40 THR A C 12
ATOM 10535 O O . THR A 1 40 ? 5.088 -7.696 -2.125 1.00 0.00 40 THR A O 12
ATOM 10546 N N . SER A 1 41 ? 4.576 -9.883 -2.002 1.00 0.00 41 SER A N 12
ATOM 10547 C CA . SER A 1 41 ? 3.777 -9.741 -0.791 1.00 0.00 41 SER A CA 12
ATOM 10548 C C . SER A 1 41 ? 4.590 -9.087 0.322 1.00 0.00 41 SER A C 12
ATOM 10549 O O . SER A 1 41 ? 4.046 -8.383 1.172 1.00 0.00 41 SER A O 12
ATOM 10557 N N . SER A 1 42 ? 5.898 -9.326 0.310 1.00 0.00 42 SER A N 12
ATOM 10558 C CA . SER A 1 42 ? 6.787 -8.765 1.320 1.00 0.00 42 SER A CA 12
ATOM 10559 C C . SER A 1 42 ? 7.478 -7.509 0.798 1.00 0.00 42 SER A C 12
ATOM 10560 O O . SER A 1 42 ? 8.542 -7.123 1.284 1.00 0.00 42 SER A O 12
ATOM 10568 N N . CYS A 1 43 ? 6.866 -6.875 -0.196 1.00 0.00 43 CYS A N 12
ATOM 10569 C CA . CYS A 1 43 ? 7.420 -5.662 -0.787 1.00 0.00 43 CYS A CA 12
ATOM 10570 C C . CYS A 1 43 ? 8.776 -5.941 -1.430 1.00 0.00 43 CYS A C 12
ATOM 10571 O O . CYS A 1 43 ? 9.570 -5.028 -1.649 1.00 0.00 43 CYS A O 12
ATOM 10578 N N . GLY A 1 44 ? 9.032 -7.211 -1.730 1.00 0.00 44 GLY A N 12
ATOM 10579 C CA . GLY A 1 44 ? 10.292 -7.588 -2.345 1.00 0.00 44 GLY A CA 12
ATOM 10580 C C . GLY A 1 44 ? 10.394 -7.129 -3.785 1.00 0.00 44 GLY A C 12
ATOM 10581 O O . GLY A 1 44 ? 9.554 -7.474 -4.617 1.00 0.00 44 GLY A O 12
ATOM 10585 N N . LEU A 1 45 ? 11.426 -6.346 -4.083 1.00 0.00 45 LEU A N 12
ATOM 10586 C CA . LEU A 1 45 ? 11.635 -5.836 -5.434 1.00 0.00 45 LEU A CA 12
ATOM 10587 C C . LEU A 1 45 ? 12.378 -6.855 -6.291 1.00 0.00 45 LEU A C 12
ATOM 10588 O O . LEU A 1 45 ? 13.154 -7.663 -5.781 1.00 0.00 45 LEU A O 12
ATOM 10604 N N . SER A 1 46 ? 12.137 -6.810 -7.598 1.00 0.00 46 SER A N 12
ATOM 10605 C CA . SER A 1 46 ? 12.782 -7.730 -8.527 1.00 0.00 46 SER A CA 12
ATOM 10606 C C . SER A 1 46 ? 12.325 -7.467 -9.958 1.00 0.00 46 SER A C 12
ATOM 10607 O O . SER A 1 46 ? 11.149 -7.198 -10.207 1.00 0.00 46 SER A O 12
ATOM 10615 N N . LEU A 1 47 ? 13.263 -7.546 -10.896 1.00 0.00 47 LEU A N 12
ATOM 10616 C CA . LEU A 1 47 ? 12.958 -7.316 -12.304 1.00 0.00 47 LEU A CA 12
ATOM 10617 C C . LEU A 1 47 ? 12.017 -8.390 -12.839 1.00 0.00 47 LEU A C 12
ATOM 10618 O O . LEU A 1 47 ? 11.648 -9.322 -12.124 1.00 0.00 47 LEU A O 12
ATOM 10634 N N . THR A 1 48 ? 11.633 -8.255 -14.105 1.00 0.00 48 THR A N 12
ATOM 10635 C CA . THR A 1 48 ? 10.736 -9.214 -14.738 1.00 0.00 48 THR A CA 12
ATOM 10636 C C . THR A 1 48 ? 11.464 -10.032 -15.798 1.00 0.00 48 THR A C 12
ATOM 10637 O O . THR A 1 48 ? 11.443 -9.692 -16.980 1.00 0.00 48 THR A O 12
ATOM 10648 N N . ASN A 1 49 ? 12.107 -11.112 -15.366 1.00 0.00 49 ASN A N 12
ATOM 10649 C CA . ASN A 1 49 ? 12.843 -11.979 -16.280 1.00 0.00 49 ASN A CA 12
ATOM 10650 C C . ASN A 1 49 ? 13.893 -11.189 -17.053 1.00 0.00 49 ASN A C 12
ATOM 10651 O O . ASN A 1 49 ? 14.340 -11.610 -18.120 1.00 0.00 49 ASN A O 12
ATOM 10662 N N . GLN A 1 50 ? 14.283 -10.041 -16.507 1.00 0.00 50 GLN A N 12
ATOM 10663 C CA . GLN A 1 50 ? 15.281 -9.192 -17.146 1.00 0.00 50 GLN A CA 12
ATOM 10664 C C . GLN A 1 50 ? 16.531 -9.073 -16.280 1.00 0.00 50 GLN A C 12
ATOM 10665 O O . GLN A 1 50 ? 16.483 -9.295 -15.070 1.00 0.00 50 GLN A O 12
ATOM 10679 N N . VAL A 1 51 ? 17.649 -8.723 -16.907 1.00 0.00 51 VAL A N 12
ATOM 10680 C CA . VAL A 1 51 ? 18.911 -8.574 -16.193 1.00 0.00 51 VAL A CA 12
ATOM 10681 C C . VAL A 1 51 ? 19.288 -7.104 -16.044 1.00 0.00 51 VAL A C 12
ATOM 10682 O O . VAL A 1 51 ? 18.759 -6.242 -16.745 1.00 0.00 51 VAL A O 12
ATOM 10695 N N . PHE A 1 52 ? 20.207 -6.826 -15.125 1.00 0.00 52 PHE A N 12
ATOM 10696 C CA . PHE A 1 52 ? 20.655 -5.459 -14.882 1.00 0.00 52 PHE A CA 12
ATOM 10697 C C . PHE A 1 52 ? 21.895 -5.138 -15.711 1.00 0.00 52 PHE A C 12
ATOM 10698 O O . PHE A 1 52 ? 22.439 -6.006 -16.395 1.00 0.00 52 PHE A O 12
ATOM 10715 N N . ILE A 1 53 ? 22.336 -3.887 -15.644 1.00 0.00 53 ILE A N 12
ATOM 10716 C CA . ILE A 1 53 ? 23.512 -3.451 -16.388 1.00 0.00 53 ILE A CA 12
ATOM 10717 C C . ILE A 1 53 ? 24.170 -2.248 -15.720 1.00 0.00 53 ILE A C 12
ATOM 10718 O O . ILE A 1 53 ? 23.546 -1.551 -14.922 1.00 0.00 53 ILE A O 12
ATOM 10734 N N . ASN A 1 54 ? 25.434 -2.010 -16.055 1.00 0.00 54 ASN A N 12
ATOM 10735 C CA . ASN A 1 54 ? 26.177 -0.890 -15.489 1.00 0.00 54 ASN A CA 12
ATOM 10736 C C . ASN A 1 54 ? 26.094 -0.897 -13.966 1.00 0.00 54 ASN A C 12
ATOM 10737 O O . ASN A 1 54 ? 26.194 0.147 -13.323 1.00 0.00 54 ASN A O 12
ATOM 10748 N N . GLY A 1 55 ? 25.912 -2.084 -13.394 1.00 0.00 55 GLY A N 12
ATOM 10749 C CA . GLY A 1 55 ? 25.820 -2.205 -11.951 1.00 0.00 55 GLY A CA 12
ATOM 10750 C C . GLY A 1 55 ? 24.554 -1.584 -11.396 1.00 0.00 55 GLY A C 12
ATOM 10751 O O . GLY A 1 55 ? 24.555 -1.035 -10.294 1.00 0.00 55 GLY A O 12
ATOM 10755 N N . GLU A 1 56 ? 23.470 -1.668 -12.162 1.00 0.00 56 GLU A N 12
ATOM 10756 C CA . GLU A 1 56 ? 22.192 -1.106 -11.740 1.00 0.00 56 GLU A CA 12
ATOM 10757 C C . GLU A 1 56 ? 21.483 -2.040 -10.764 1.00 0.00 56 GLU A C 12
ATOM 10758 O O . GLU A 1 56 ? 21.219 -3.200 -11.079 1.00 0.00 56 GLU A O 12
ATOM 10770 N N . SER A 1 57 ? 21.178 -1.525 -9.577 1.00 0.00 57 SER A N 12
ATOM 10771 C CA . SER A 1 57 ? 20.504 -2.313 -8.552 1.00 0.00 57 SER A CA 12
ATOM 10772 C C . SER A 1 57 ? 19.176 -1.672 -8.161 1.00 0.00 57 SER A C 12
ATOM 10773 O O . SER A 1 57 ? 18.890 -0.533 -8.530 1.00 0.00 57 SER A O 12
ATOM 10781 N N . VAL A 1 58 ? 18.367 -2.413 -7.411 1.00 0.00 58 VAL A N 12
ATOM 10782 C CA . VAL A 1 58 ? 17.069 -1.919 -6.967 1.00 0.00 58 VAL A CA 12
ATOM 10783 C C . VAL A 1 58 ? 16.958 -1.951 -5.447 1.00 0.00 58 VAL A C 12
ATOM 10784 O O . VAL A 1 58 ? 17.468 -2.863 -4.798 1.00 0.00 58 VAL A O 12
ATOM 10797 N N . GLN A 1 59 ? 16.288 -0.949 -4.887 1.00 0.00 59 GLN A N 12
ATOM 10798 C CA . GLN A 1 59 ? 16.111 -0.863 -3.442 1.00 0.00 59 GLN A CA 12
ATOM 10799 C C . GLN A 1 59 ? 14.687 -0.444 -3.092 1.00 0.00 59 GLN A C 12
ATOM 10800 O O . GLN A 1 59 ? 14.021 0.237 -3.872 1.00 0.00 59 GLN A O 12
ATOM 10814 N N . SER A 1 60 ? 14.226 -0.856 -1.915 1.00 0.00 60 SER A N 12
ATOM 10815 C CA . SER A 1 60 ? 12.879 -0.527 -1.464 1.00 0.00 60 SER A CA 12
ATOM 10816 C C . SER A 1 60 ? 12.886 0.739 -0.613 1.00 0.00 60 SER A C 12
ATOM 10817 O O . SER A 1 60 ? 13.285 0.717 0.550 1.00 0.00 60 SER A O 12
ATOM 10825 N N . GLY A 1 61 ? 12.440 1.844 -1.203 1.00 0.00 61 GLY A N 12
ATOM 10826 C CA . GLY A 1 61 ? 12.402 3.105 -0.485 1.00 0.00 61 GLY A CA 12
ATOM 10827 C C . GLY A 1 61 ? 11.530 3.042 0.753 1.00 0.00 61 GLY A C 12
ATOM 10828 O O . GLY A 1 61 ? 11.642 3.883 1.644 1.00 0.00 61 GLY A O 12
ATOM 10832 N N . GLY A 1 62 ? 10.655 2.042 0.808 1.00 0.00 62 GLY A N 12
ATOM 10833 C CA . GLY A 1 62 ? 9.771 1.892 1.950 1.00 0.00 62 GLY A CA 12
ATOM 10834 C C . GLY A 1 62 ? 8.312 2.073 1.581 1.00 0.00 62 GLY A C 12
ATOM 10835 O O . GLY A 1 62 ? 7.817 1.439 0.649 1.00 0.00 62 GLY A O 12
ATOM 10839 N N . ARG A 1 63 ? 7.621 2.939 2.314 1.00 0.00 63 ARG A N 12
ATOM 10840 C CA . ARG A 1 63 ? 6.209 3.199 2.061 1.00 0.00 63 ARG A CA 12
ATOM 10841 C C . ARG A 1 63 ? 6.037 4.338 1.060 1.00 0.00 63 ARG A C 12
ATOM 10842 O O . ARG A 1 63 ? 6.892 5.217 0.950 1.00 0.00 63 ARG A O 12
ATOM 10863 N N . CYS A 1 64 ? 4.926 4.315 0.331 1.00 0.00 64 CYS A N 12
ATOM 10864 C CA . CYS A 1 64 ? 4.641 5.344 -0.662 1.00 0.00 64 CYS A CA 12
ATOM 10865 C C . CYS A 1 64 ? 3.570 6.306 -0.157 1.00 0.00 64 CYS A C 12
ATOM 10866 O O . CYS A 1 64 ? 3.566 6.686 1.015 1.00 0.00 64 CYS A O 12
ATOM 10873 N N . ASN A 1 1 ? 1.518 0.057 -0.149 1.00 0.00 1 ASN A N 13
ATOM 10874 C CA . ASN A 1 1 ? 2.253 -0.111 -1.397 1.00 0.00 1 ASN A CA 13
ATOM 10875 C C . ASN A 1 1 ? 3.753 -0.201 -1.136 1.00 0.00 1 ASN A C 13
ATOM 10876 O O . ASN A 1 1 ? 4.200 -0.145 0.010 1.00 0.00 1 ASN A O 13
ATOM 10887 N N . CYS A 1 2 ? 4.527 -0.340 -2.207 1.00 0.00 2 CYS A N 13
ATOM 10888 C CA . CYS A 1 2 ? 5.978 -0.437 -2.097 1.00 0.00 2 CYS A CA 13
ATOM 10889 C C . CYS A 1 2 ? 6.662 0.583 -3.002 1.00 0.00 2 CYS A C 13
ATOM 10890 O O . CYS A 1 2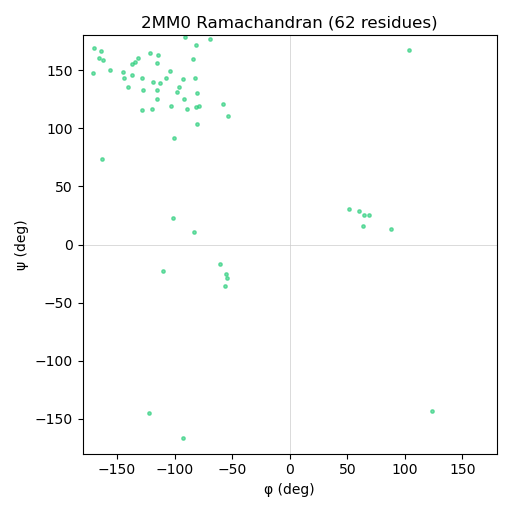 ? 6.119 0.976 -4.035 1.00 0.00 2 CYS A O 13
ATOM 10897 N N . VAL A 1 3 ? 7.858 1.008 -2.608 1.00 0.00 3 VAL A N 13
ATOM 10898 C CA . VAL A 1 3 ? 8.618 1.980 -3.383 1.00 0.00 3 VAL A CA 13
ATOM 10899 C C . VAL A 1 3 ? 9.804 1.322 -4.080 1.00 0.00 3 VAL A C 13
ATOM 10900 O O . VAL A 1 3 ? 10.503 0.498 -3.492 1.00 0.00 3 VAL A O 13
ATOM 10913 N N . ALA A 1 4 ? 10.024 1.692 -5.337 1.00 0.00 4 ALA A N 13
ATOM 10914 C CA . ALA A 1 4 ? 11.127 1.140 -6.114 1.00 0.00 4 ALA A CA 13
ATOM 10915 C C . ALA A 1 4 ? 12.209 2.187 -6.353 1.00 0.00 4 ALA A C 13
ATOM 10916 O O . ALA A 1 4 ? 11.943 3.253 -6.907 1.00 0.00 4 ALA A O 13
ATOM 10923 N N . ASN A 1 5 ? 13.430 1.877 -5.930 1.00 0.00 5 ASN A N 13
ATOM 10924 C CA . ASN A 1 5 ? 14.553 2.792 -6.097 1.00 0.00 5 ASN A CA 13
ATOM 10925 C C . ASN A 1 5 ? 15.686 2.128 -6.873 1.00 0.00 5 ASN A C 13
ATOM 10926 O O . ASN A 1 5 ? 16.065 0.992 -6.588 1.00 0.00 5 ASN A O 13
ATOM 10937 N N . ILE A 1 6 ? 16.223 2.845 -7.855 1.00 0.00 6 ILE A N 13
ATOM 10938 C CA . ILE A 1 6 ? 17.313 2.326 -8.671 1.00 0.00 6 ILE A CA 13
ATOM 10939 C C . ILE A 1 6 ? 18.634 3.000 -8.317 1.00 0.00 6 ILE A C 13
ATOM 10940 O O . ILE A 1 6 ? 18.706 4.223 -8.193 1.00 0.00 6 ILE A O 13
ATOM 10956 N N . LEU A 1 7 ? 19.678 2.195 -8.156 1.00 0.00 7 LEU A N 13
ATOM 10957 C CA . LEU A 1 7 ? 20.999 2.713 -7.817 1.00 0.00 7 LEU A CA 13
ATOM 10958 C C . LEU A 1 7 ? 22.005 2.405 -8.922 1.00 0.00 7 LEU A C 13
ATOM 10959 O O . LEU A 1 7 ? 21.836 1.450 -9.680 1.00 0.00 7 LEU A O 13
ATOM 10975 N N . ASN A 1 8 ? 23.051 3.220 -9.007 1.00 0.00 8 ASN A N 13
ATOM 10976 C CA . ASN A 1 8 ? 24.085 3.034 -10.018 1.00 0.00 8 ASN A CA 13
ATOM 10977 C C . ASN A 1 8 ? 25.170 2.085 -9.518 1.00 0.00 8 ASN A C 13
ATOM 10978 O O . ASN A 1 8 ? 25.038 1.479 -8.454 1.00 0.00 8 ASN A O 13
ATOM 10989 N N . ILE A 1 9 ? 26.243 1.961 -10.293 1.00 0.00 9 ILE A N 13
ATOM 10990 C CA . ILE A 1 9 ? 27.351 1.087 -9.928 1.00 0.00 9 ILE A CA 13
ATOM 10991 C C . ILE A 1 9 ? 27.946 1.487 -8.582 1.00 0.00 9 ILE A C 13
ATOM 10992 O O . ILE A 1 9 ? 28.609 0.687 -7.923 1.00 0.00 9 ILE A O 13
ATOM 11008 N N . ASN A 1 10 ? 27.702 2.729 -8.179 1.00 0.00 10 ASN A N 13
ATOM 11009 C CA . ASN A 1 10 ? 28.212 3.235 -6.909 1.00 0.00 10 ASN A CA 13
ATOM 11010 C C . ASN A 1 10 ? 27.149 3.139 -5.819 1.00 0.00 10 ASN A C 13
ATOM 11011 O O . ASN A 1 10 ? 27.277 3.750 -4.759 1.00 0.00 10 ASN A O 13
ATOM 11022 N N . GLU A 1 11 ? 26.102 2.366 -6.087 1.00 0.00 11 GLU A N 13
ATOM 11023 C CA . GLU A 1 11 ? 25.017 2.189 -5.129 1.00 0.00 11 GLU A CA 13
ATOM 11024 C C . GLU A 1 11 ? 24.378 3.530 -4.778 1.00 0.00 11 GLU A C 13
ATOM 11025 O O . GLU A 1 11 ? 23.938 3.743 -3.648 1.00 0.00 11 GLU A O 13
ATOM 11037 N N . ALA A 1 12 ? 24.332 4.430 -5.754 1.00 0.00 12 ALA A N 13
ATOM 11038 C CA . ALA A 1 12 ? 23.746 5.749 -5.550 1.00 0.00 12 ALA A CA 13
ATOM 11039 C C . ALA A 1 12 ? 22.383 5.855 -6.226 1.00 0.00 12 ALA A C 13
ATOM 11040 O O . ALA A 1 12 ? 22.253 5.608 -7.425 1.00 0.00 12 ALA A O 13
ATOM 11047 N N . VAL A 1 13 ? 21.369 6.224 -5.450 1.00 0.00 13 VAL A N 13
ATOM 11048 C CA . VAL A 1 13 ? 20.016 6.362 -5.974 1.00 0.00 13 VAL A CA 13
ATOM 11049 C C . VAL A 1 13 ? 19.992 7.269 -7.200 1.00 0.00 13 VAL A C 13
ATOM 11050 O O . VAL A 1 13 ? 20.159 8.484 -7.089 1.00 0.00 13 VAL A O 13
ATOM 11063 N N . ILE A 1 14 ? 19.782 6.670 -8.367 1.00 0.00 14 ILE A N 13
ATOM 11064 C CA . ILE A 1 14 ? 19.734 7.424 -9.614 1.00 0.00 14 ILE A CA 13
ATOM 11065 C C . ILE A 1 14 ? 18.306 7.530 -10.137 1.00 0.00 14 ILE A C 13
ATOM 11066 O O . ILE A 1 14 ? 17.983 8.430 -10.913 1.00 0.00 14 ILE A O 13
ATOM 11082 N N . ALA A 1 15 ? 17.453 6.606 -9.706 1.00 0.00 15 ALA A N 13
ATOM 11083 C CA . ALA A 1 15 ? 16.058 6.598 -10.128 1.00 0.00 15 ALA A CA 13
ATOM 11084 C C . ALA A 1 15 ? 15.141 6.177 -8.985 1.00 0.00 15 ALA A C 13
ATOM 11085 O O . ALA A 1 15 ? 15.572 5.515 -8.041 1.00 0.00 15 ALA A O 13
ATOM 11092 N N . THR A 1 16 ? 13.873 6.566 -9.076 1.00 0.00 16 THR A N 13
ATOM 11093 C CA . THR A 1 16 ? 12.895 6.230 -8.048 1.00 0.00 16 THR A CA 13
ATOM 11094 C C . THR A 1 16 ? 11.491 6.136 -8.634 1.00 0.00 16 THR A C 13
ATOM 11095 O O . THR A 1 16 ? 11.196 6.742 -9.664 1.00 0.00 16 THR A O 13
ATOM 11106 N N . GLY A 1 17 ? 10.628 5.372 -7.972 1.00 0.00 17 GLY A N 13
ATOM 11107 C CA . GLY A 1 17 ? 9.265 5.214 -8.443 1.00 0.00 17 GLY A CA 13
ATOM 11108 C C . GLY A 1 17 ? 8.367 4.562 -7.410 1.00 0.00 17 GLY A C 13
ATOM 11109 O O . GLY A 1 17 ? 8.823 4.182 -6.331 1.00 0.00 17 GLY A O 13
ATOM 11113 N N . CYS A 1 18 ? 7.086 4.433 -7.739 1.00 0.00 18 CYS A N 13
ATOM 11114 C CA . CYS A 1 18 ? 6.120 3.825 -6.831 1.00 0.00 18 CYS A CA 13
ATOM 11115 C C . CYS A 1 18 ? 5.535 2.551 -7.434 1.00 0.00 18 CYS A C 13
ATOM 11116 O O . CYS A 1 18 ? 5.064 2.549 -8.571 1.00 0.00 18 CYS A O 13
ATOM 11123 N N . VAL A 1 19 ? 5.568 1.469 -6.662 1.00 0.00 19 VAL A N 13
ATOM 11124 C CA . VAL A 1 19 ? 5.041 0.189 -7.118 1.00 0.00 19 VAL A CA 13
ATOM 11125 C C . VAL A 1 19 ? 3.876 -0.268 -6.246 1.00 0.00 19 VAL A C 13
ATOM 11126 O O . VAL A 1 19 ? 3.945 -0.250 -5.017 1.00 0.00 19 VAL A O 13
ATOM 11139 N N . PRO A 1 20 ? 2.780 -0.689 -6.895 1.00 0.00 20 PRO A N 13
ATOM 11140 C CA . PRO A 1 20 ? 1.580 -1.159 -6.198 1.00 0.00 20 PRO A CA 13
ATOM 11141 C C . PRO A 1 20 ? 1.801 -2.498 -5.502 1.00 0.00 20 PRO A C 13
ATOM 11142 O O . PRO A 1 20 ? 2.833 -3.142 -5.688 1.00 0.00 20 PRO A O 13
ATOM 11153 N N . ALA A 1 21 ? 0.825 -2.911 -4.701 1.00 0.00 21 ALA A N 13
ATOM 11154 C CA . ALA A 1 21 ? 0.912 -4.175 -3.979 1.00 0.00 21 ALA A CA 13
ATOM 11155 C C . ALA A 1 21 ? 0.736 -5.359 -4.923 1.00 0.00 21 ALA A C 13
ATOM 11156 O O . ALA A 1 21 ? -0.307 -5.509 -5.559 1.00 0.00 21 ALA A O 13
ATOM 11163 N N . GLY A 1 22 ? 1.762 -6.200 -5.009 1.00 0.00 22 GLY A N 13
ATOM 11164 C CA . GLY A 1 22 ? 1.700 -7.360 -5.878 1.00 0.00 22 GLY A CA 13
ATOM 11165 C C . GLY A 1 22 ? 1.738 -6.987 -7.347 1.00 0.00 22 GLY A C 13
ATOM 11166 O O . GLY A 1 22 ? 1.249 -7.731 -8.197 1.00 0.00 22 GLY A O 13
ATOM 11170 N N . GLY A 1 23 ? 2.319 -5.829 -7.647 1.00 0.00 23 GLY A N 13
ATOM 11171 C CA . GLY A 1 23 ? 2.406 -5.378 -9.024 1.00 0.00 23 GLY A CA 13
ATOM 11172 C C . GLY A 1 23 ? 3.824 -5.033 -9.432 1.00 0.00 23 GLY A C 13
ATOM 11173 O O . GLY A 1 23 ? 4.784 -5.555 -8.865 1.00 0.00 23 GLY A O 13
ATOM 11177 N N . GLU A 1 24 ? 3.957 -4.154 -10.420 1.00 0.00 24 GLU A N 13
ATOM 11178 C CA . GLU A 1 24 ? 5.269 -3.743 -10.905 1.00 0.00 24 GLU A CA 13
ATOM 11179 C C . GLU A 1 24 ? 5.174 -2.443 -11.698 1.00 0.00 24 GLU A C 13
ATOM 11180 O O . GLU A 1 24 ? 4.152 -2.158 -12.324 1.00 0.00 24 GLU A O 13
ATOM 11192 N N . LEU A 1 25 ? 6.245 -1.658 -11.667 1.00 0.00 25 LEU A N 13
ATOM 11193 C CA . LEU A 1 25 ? 6.283 -0.387 -12.382 1.00 0.00 25 LEU A CA 13
ATOM 11194 C C . LEU A 1 25 ? 7.662 -0.142 -12.985 1.00 0.00 25 LEU A C 13
ATOM 11195 O O . LEU A 1 25 ? 8.681 -0.502 -12.396 1.00 0.00 25 LEU A O 13
ATOM 11211 N N . ARG A 1 26 ? 7.687 0.473 -14.163 1.00 0.00 26 ARG A N 13
ATOM 11212 C CA . ARG A 1 26 ? 8.942 0.767 -14.845 1.00 0.00 26 ARG A CA 13
ATOM 11213 C C . ARG A 1 26 ? 9.440 2.165 -14.490 1.00 0.00 26 ARG A C 13
ATOM 11214 O O . ARG A 1 26 ? 8.757 3.159 -14.737 1.00 0.00 26 ARG A O 13
ATOM 11235 N N . ILE A 1 27 ? 10.633 2.232 -13.909 1.00 0.00 27 ILE A N 13
ATOM 11236 C CA . ILE A 1 27 ? 11.222 3.507 -13.520 1.00 0.00 27 ILE A CA 13
ATOM 11237 C C . ILE A 1 27 ? 12.202 4.005 -14.577 1.00 0.00 27 ILE A C 13
ATOM 11238 O O . ILE A 1 27 ? 12.791 3.214 -15.315 1.00 0.00 27 ILE A O 13
ATOM 11254 N N . PHE A 1 28 ? 12.373 5.321 -14.645 1.00 0.00 28 PHE A N 13
ATOM 11255 C CA . PHE A 1 28 ? 13.282 5.925 -15.611 1.00 0.00 28 PHE A CA 13
ATOM 11256 C C . PHE A 1 28 ? 14.653 6.172 -14.988 1.00 0.00 28 PHE A C 13
ATOM 11257 O O . PHE A 1 28 ? 14.793 6.977 -14.067 1.00 0.00 28 PHE A O 13
ATOM 11274 N N . VAL A 1 29 ? 15.662 5.472 -15.496 1.00 0.00 29 VAL A N 13
ATOM 11275 C CA . VAL A 1 29 ? 17.022 5.614 -14.990 1.00 0.00 29 VAL A CA 13
ATOM 11276 C C . VAL A 1 29 ? 17.922 6.290 -16.018 1.00 0.00 29 VAL A C 13
ATOM 11277 O O . VAL A 1 29 ? 18.331 5.675 -17.002 1.00 0.00 29 VAL A O 13
ATOM 11290 N N . GLY A 1 30 ? 18.229 7.562 -15.782 1.00 0.00 30 GLY A N 13
ATOM 11291 C CA . GLY A 1 30 ? 19.080 8.302 -16.696 1.00 0.00 30 GLY A CA 13
ATOM 11292 C C . GLY A 1 30 ? 18.320 8.832 -17.895 1.00 0.00 30 GLY A C 13
ATOM 11293 O O . GLY A 1 30 ? 17.199 9.322 -17.761 1.00 0.00 30 GLY A O 13
ATOM 11297 N N . SER A 1 31 ? 18.931 8.735 -19.071 1.00 0.00 31 SER A N 13
ATOM 11298 C CA . SER A 1 31 ? 18.307 9.213 -20.299 1.00 0.00 31 SER A CA 13
ATOM 11299 C C . SER A 1 31 ? 18.070 8.062 -21.272 1.00 0.00 31 SER A C 13
ATOM 11300 O O . SER A 1 31 ? 18.997 7.336 -21.631 1.00 0.00 31 SER A O 13
ATOM 11308 N N . SER A 1 32 ? 16.820 7.902 -21.696 1.00 0.00 32 SER A N 13
ATOM 11309 C CA . SER A 1 32 ? 16.458 6.838 -22.625 1.00 0.00 32 SER A CA 13
ATOM 11310 C C . SER A 1 32 ? 16.732 5.467 -22.013 1.00 0.00 32 SER A C 13
ATOM 11311 O O . SER A 1 32 ? 17.118 4.529 -22.711 1.00 0.00 32 SER A O 13
ATOM 11319 N N . HIS A 1 33 ? 16.530 5.359 -20.704 1.00 0.00 33 HIS A N 13
ATOM 11320 C CA . HIS A 1 33 ? 16.755 4.103 -19.996 1.00 0.00 33 HIS A CA 13
ATOM 11321 C C . HIS A 1 33 ? 15.732 3.918 -18.880 1.00 0.00 33 HIS A C 13
ATOM 11322 O O . HIS A 1 33 ? 15.341 4.879 -18.217 1.00 0.00 33 HIS A O 13
ATOM 11336 N N . SER A 1 34 ? 15.301 2.677 -18.678 1.00 0.00 34 SER A N 13
ATOM 11337 C CA . SER A 1 34 ? 14.320 2.366 -17.645 1.00 0.00 34 SER A CA 13
ATOM 11338 C C . SER A 1 34 ? 14.430 0.907 -17.213 1.00 0.00 34 SER A C 13
ATOM 11339 O O . SER A 1 34 ? 14.963 0.070 -17.941 1.00 0.00 34 SER A O 13
ATOM 11347 N N . TYR A 1 35 ? 13.921 0.610 -16.022 1.00 0.00 35 TYR A N 13
ATOM 11348 C CA . TYR A 1 35 ? 13.963 -0.746 -15.490 1.00 0.00 35 TYR A CA 13
ATOM 11349 C C . TYR A 1 35 ? 12.666 -1.087 -14.762 1.00 0.00 35 TYR A C 13
ATOM 11350 O O . TYR A 1 35 ? 12.170 -0.302 -13.952 1.00 0.00 35 TYR A O 13
ATOM 11368 N N . LEU A 1 36 ? 12.122 -2.262 -15.055 1.00 0.00 36 LEU A N 13
ATOM 11369 C CA . LEU A 1 36 ? 10.883 -2.709 -14.429 1.00 0.00 36 LEU A CA 13
ATOM 11370 C C . LEU A 1 36 ? 11.148 -3.273 -13.036 1.00 0.00 36 LEU A C 13
ATOM 11371 O O . LEU A 1 36 ? 12.040 -4.101 -12.851 1.00 0.00 36 LEU A O 13
ATOM 11387 N N . ILE A 1 37 ? 10.368 -2.819 -12.062 1.00 0.00 37 ILE A N 13
ATOM 11388 C CA . ILE A 1 37 ? 10.517 -3.280 -10.687 1.00 0.00 37 ILE A CA 13
ATOM 11389 C C . ILE A 1 37 ? 9.214 -3.873 -10.162 1.00 0.00 37 ILE A C 13
ATOM 11390 O O . ILE A 1 37 ? 8.190 -3.192 -10.097 1.00 0.00 37 ILE A O 13
ATOM 11406 N N . LYS A 1 38 ? 9.260 -5.147 -9.786 1.00 0.00 38 LYS A N 13
ATOM 11407 C CA . LYS A 1 38 ? 8.084 -5.833 -9.263 1.00 0.00 38 LYS A CA 13
ATOM 11408 C C . LYS A 1 38 ? 8.096 -5.846 -7.737 1.00 0.00 38 LYS A C 13
ATOM 11409 O O . LYS A 1 38 ? 9.093 -6.215 -7.118 1.00 0.00 38 LYS A O 13
ATOM 11428 N N . ALA A 1 39 ? 6.981 -5.442 -7.138 1.00 0.00 39 ALA A N 13
ATOM 11429 C CA . ALA A 1 39 ? 6.862 -5.412 -5.685 1.00 0.00 39 ALA A CA 13
ATOM 11430 C C . ALA A 1 39 ? 6.062 -6.605 -5.175 1.00 0.00 39 ALA A C 13
ATOM 11431 O O . ALA A 1 39 ? 4.881 -6.756 -5.491 1.00 0.00 39 ALA A O 13
ATOM 11438 N N . THR A 1 40 ? 6.711 -7.452 -4.382 1.00 0.00 40 THR A N 13
ATOM 11439 C CA . THR A 1 40 ? 6.060 -8.633 -3.829 1.00 0.00 40 THR A CA 13
ATOM 11440 C C . THR A 1 40 ? 5.157 -8.265 -2.657 1.00 0.00 40 THR A C 13
ATOM 11441 O O . THR A 1 40 ? 5.170 -7.128 -2.185 1.00 0.00 40 THR A O 13
ATOM 11452 N N . SER A 1 41 ? 4.375 -9.234 -2.192 1.00 0.00 41 SER A N 13
ATOM 11453 C CA . SER A 1 41 ? 3.463 -9.010 -1.076 1.00 0.00 41 SER A CA 13
ATOM 11454 C C . SER A 1 41 ? 4.219 -8.510 0.151 1.00 0.00 41 SER A C 13
ATOM 11455 O O . SER A 1 41 ? 3.646 -7.858 1.024 1.00 0.00 41 SER A O 13
ATOM 11463 N N . SER A 1 42 ? 5.510 -8.822 0.211 1.00 0.00 42 SER A N 13
ATOM 11464 C CA . SER A 1 42 ? 6.345 -8.408 1.333 1.00 0.00 42 SER A CA 13
ATOM 11465 C C . SER A 1 42 ? 7.199 -7.201 0.958 1.00 0.00 42 SER A C 13
ATOM 11466 O O . SER A 1 42 ? 8.219 -6.927 1.591 1.00 0.00 42 SER A O 13
ATOM 11474 N N . CYS A 1 43 ? 6.774 -6.481 -0.075 1.00 0.00 43 CYS A N 13
ATOM 11475 C CA . CYS A 1 43 ? 7.498 -5.303 -0.536 1.00 0.00 43 CYS A CA 13
ATOM 11476 C C . CYS A 1 43 ? 8.868 -5.688 -1.088 1.00 0.00 43 CYS A C 13
ATOM 11477 O O . CYS A 1 43 ? 9.827 -4.925 -0.985 1.00 0.00 43 CYS A O 13
ATOM 11484 N N . GLY A 1 44 ? 8.951 -6.879 -1.673 1.00 0.00 44 GLY A N 13
ATOM 11485 C CA . GLY A 1 44 ? 10.206 -7.345 -2.233 1.00 0.00 44 GLY A CA 13
ATOM 11486 C C . GLY A 1 44 ? 10.389 -6.925 -3.678 1.00 0.00 44 GLY A C 13
ATOM 11487 O O . GLY A 1 44 ? 9.629 -7.342 -4.554 1.00 0.00 44 GLY A O 13
ATOM 11491 N N . LEU A 1 45 ? 11.397 -6.097 -3.929 1.00 0.00 45 LEU A N 13
ATOM 11492 C CA . LEU A 1 45 ? 11.676 -5.619 -5.278 1.00 0.00 45 LEU A CA 13
ATOM 11493 C C . LEU A 1 45 ? 12.404 -6.683 -6.094 1.00 0.00 45 LEU A C 13
ATOM 11494 O O . LEU A 1 45 ? 13.162 -7.486 -5.550 1.00 0.00 45 LEU A O 13
ATOM 11510 N N . SER A 1 46 ? 12.168 -6.683 -7.402 1.00 0.00 46 SER A N 13
ATOM 11511 C CA . SER A 1 46 ? 12.800 -7.649 -8.293 1.00 0.00 46 SER A CA 13
ATOM 11512 C C . SER A 1 46 ? 12.365 -7.421 -9.737 1.00 0.00 46 SER A C 13
ATOM 11513 O O . SER A 1 46 ? 11.195 -7.152 -10.011 1.00 0.00 46 SER A O 13
ATOM 11521 N N . LEU A 1 47 ? 13.316 -7.531 -10.659 1.00 0.00 47 LEU A N 13
ATOM 11522 C CA . LEU A 1 47 ? 13.034 -7.338 -12.077 1.00 0.00 47 LEU A CA 13
ATOM 11523 C C . LEU A 1 47 ? 12.060 -8.394 -12.587 1.00 0.00 47 LEU A C 13
ATOM 11524 O O . LEU A 1 47 ? 11.780 -9.379 -11.903 1.00 0.00 47 LEU A O 13
ATOM 11540 N N . THR A 1 48 ? 11.547 -8.184 -13.796 1.00 0.00 48 THR A N 13
ATOM 11541 C CA . THR A 1 48 ? 10.605 -9.118 -14.399 1.00 0.00 48 THR A CA 13
ATOM 11542 C C . THR A 1 48 ? 11.218 -9.813 -15.609 1.00 0.00 48 THR A C 13
ATOM 11543 O O . THR A 1 48 ? 11.233 -9.264 -16.710 1.00 0.00 48 THR A O 13
ATOM 11554 N N . ASN A 1 49 ? 11.723 -11.024 -15.398 1.00 0.00 49 ASN A N 13
ATOM 11555 C CA . ASN A 1 49 ? 12.337 -11.794 -16.473 1.00 0.00 49 ASN A CA 13
ATOM 11556 C C . ASN A 1 49 ? 13.395 -10.968 -17.198 1.00 0.00 49 ASN A C 13
ATOM 11557 O O . ASN A 1 49 ? 13.484 -10.996 -18.425 1.00 0.00 49 ASN A O 13
ATOM 11568 N N . GLN A 1 50 ? 14.194 -10.234 -16.430 1.00 0.00 50 GLN A N 13
ATOM 11569 C CA . GLN A 1 50 ? 15.246 -9.400 -17.000 1.00 0.00 50 GLN A CA 13
ATOM 11570 C C . GLN A 1 50 ? 16.430 -9.289 -16.045 1.00 0.00 50 GLN A C 13
ATOM 11571 O O . GLN A 1 50 ? 16.323 -9.626 -14.865 1.00 0.00 50 GLN A O 13
ATOM 11585 N N . VAL A 1 51 ? 17.558 -8.815 -16.562 1.00 0.00 51 VAL A N 13
ATOM 11586 C CA . VAL A 1 51 ? 18.763 -8.659 -15.755 1.00 0.00 51 VAL A CA 13
ATOM 11587 C C . VAL A 1 51 ? 19.126 -7.188 -15.589 1.00 0.00 51 VAL A C 13
ATOM 11588 O O . VAL A 1 51 ? 18.418 -6.304 -16.072 1.00 0.00 51 VAL A O 13
ATOM 11601 N N . PHE A 1 52 ? 20.236 -6.932 -14.904 1.00 0.00 52 PHE A N 13
ATOM 11602 C CA . PHE A 1 52 ? 20.694 -5.567 -14.674 1.00 0.00 52 PHE A CA 13
ATOM 11603 C C . PHE A 1 52 ? 21.829 -5.206 -15.627 1.00 0.00 52 PHE A C 13
ATOM 11604 O O . PHE A 1 52 ? 22.313 -6.051 -16.382 1.00 0.00 52 PHE A O 13
ATOM 11621 N N . ILE A 1 53 ? 22.249 -3.946 -15.588 1.00 0.00 53 ILE A N 13
ATOM 11622 C CA . ILE A 1 53 ? 23.327 -3.473 -16.448 1.00 0.00 53 ILE A CA 13
ATOM 11623 C C . ILE A 1 53 ? 24.053 -2.289 -15.818 1.00 0.00 53 ILE A C 13
ATOM 11624 O O . ILE A 1 53 ? 23.447 -1.474 -15.123 1.00 0.00 53 ILE A O 13
ATOM 11640 N N . ASN A 1 54 ? 25.355 -2.199 -16.068 1.00 0.00 54 ASN A N 13
ATOM 11641 C CA . ASN A 1 54 ? 26.165 -1.114 -15.526 1.00 0.00 54 ASN A CA 13
ATOM 11642 C C . ASN A 1 54 ? 26.202 -1.171 -14.002 1.00 0.00 54 ASN A C 13
ATOM 11643 O O . ASN A 1 54 ? 26.594 -0.209 -13.343 1.00 0.00 54 ASN A O 13
ATOM 11654 N N . GLY A 1 55 ? 25.790 -2.307 -13.447 1.00 0.00 55 GLY A N 13
ATOM 11655 C CA . GLY A 1 55 ? 25.785 -2.469 -12.005 1.00 0.00 55 GLY A CA 13
ATOM 11656 C C . GLY A 1 55 ? 24.533 -1.905 -11.363 1.00 0.00 55 GLY A C 13
ATOM 11657 O O . GLY A 1 55 ? 24.469 -1.752 -10.144 1.00 0.00 55 GLY A O 13
ATOM 11661 N N . GLU A 1 56 ? 23.537 -1.593 -12.186 1.00 0.00 56 GLU A N 13
ATOM 11662 C CA . GLU A 1 56 ? 22.282 -1.040 -11.690 1.00 0.00 56 GLU A CA 13
ATOM 11663 C C . GLU A 1 56 ? 21.614 -1.999 -10.709 1.00 0.00 56 GLU A C 13
ATOM 11664 O O . GLU A 1 56 ? 21.403 -3.172 -11.018 1.00 0.00 56 GLU A O 13
ATOM 11676 N N . SER A 1 57 ? 21.284 -1.491 -9.526 1.00 0.00 57 SER A N 13
ATOM 11677 C CA . SER A 1 57 ? 20.645 -2.303 -8.498 1.00 0.00 57 SER A CA 13
ATOM 11678 C C . SER A 1 57 ? 19.306 -1.699 -8.083 1.00 0.00 57 SER A C 13
ATOM 11679 O O . SER A 1 57 ? 19.003 -0.551 -8.407 1.00 0.00 57 SER A O 13
ATOM 11687 N N . VAL A 1 58 ? 18.508 -2.483 -7.365 1.00 0.00 58 VAL A N 13
ATOM 11688 C CA . VAL A 1 58 ? 17.202 -2.027 -6.904 1.00 0.00 58 VAL A CA 13
ATOM 11689 C C . VAL A 1 58 ? 17.113 -2.061 -5.383 1.00 0.00 58 VAL A C 13
ATOM 11690 O O . VAL A 1 58 ? 17.612 -2.986 -4.743 1.00 0.00 58 VAL A O 13
ATOM 11703 N N . GLN A 1 59 ? 16.473 -1.046 -4.810 1.00 0.00 59 GLN A N 13
ATOM 11704 C CA . GLN A 1 59 ? 16.319 -0.960 -3.363 1.00 0.00 59 GLN A CA 13
ATOM 11705 C C . GLN A 1 59 ? 14.921 -0.475 -2.992 1.00 0.00 59 GLN A C 13
ATOM 11706 O O . GLN A 1 59 ? 14.296 0.277 -3.739 1.00 0.00 59 GLN A O 13
ATOM 11720 N N . SER A 1 60 ? 14.437 -0.911 -1.834 1.00 0.00 60 SER A N 13
ATOM 11721 C CA . SER A 1 60 ? 13.111 -0.525 -1.366 1.00 0.00 60 SER A CA 13
ATOM 11722 C C . SER A 1 60 ? 13.151 0.841 -0.687 1.00 0.00 60 SER A C 13
ATOM 11723 O O . SER A 1 60 ? 13.496 0.952 0.489 1.00 0.00 60 SER A O 13
ATOM 11731 N N . GLY A 1 61 ? 12.796 1.879 -1.437 1.00 0.00 61 GLY A N 13
ATOM 11732 C CA . GLY A 1 61 ? 12.798 3.224 -0.892 1.00 0.00 61 GLY A CA 13
ATOM 11733 C C . GLY A 1 61 ? 11.837 3.381 0.269 1.00 0.00 61 GLY A C 13
ATOM 11734 O O . GLY A 1 61 ? 11.920 4.346 1.027 1.00 0.00 61 GLY A O 13
ATOM 11738 N N . GLY A 1 62 ? 10.920 2.428 0.409 1.00 0.00 62 GLY A N 13
ATOM 11739 C CA . GLY A 1 62 ? 9.950 2.484 1.488 1.00 0.00 62 GLY A CA 13
ATOM 11740 C C . GLY A 1 62 ? 8.529 2.289 1.000 1.00 0.00 62 GLY A C 13
ATOM 11741 O O . GLY A 1 62 ? 8.289 1.552 0.043 1.00 0.00 62 GLY A O 13
ATOM 11745 N N . ARG A 1 63 ? 7.582 2.949 1.660 1.00 0.00 63 ARG A N 13
ATOM 11746 C CA . ARG A 1 63 ? 6.176 2.841 1.290 1.00 0.00 63 ARG A CA 13
ATOM 11747 C C . ARG A 1 63 ? 5.741 4.041 0.454 1.00 0.00 63 ARG A C 13
ATOM 11748 O O . ARG A 1 63 ? 6.163 5.171 0.703 1.00 0.00 63 ARG A O 13
ATOM 11769 N N . CYS A 1 64 ? 4.895 3.788 -0.539 1.00 0.00 64 CYS A N 13
ATOM 11770 C CA . CYS A 1 64 ? 4.403 4.846 -1.413 1.00 0.00 64 CYS A CA 13
ATOM 11771 C C . CYS A 1 64 ? 3.699 5.934 -0.608 1.00 0.00 64 CYS A C 13
ATOM 11772 O O . CYS A 1 64 ? 2.470 5.993 -0.570 1.00 0.00 64 CYS A O 13
ATOM 11779 N N . ASN A 1 1 ? 1.450 -0.151 -0.384 1.00 0.00 1 ASN A N 14
ATOM 11780 C CA . ASN A 1 1 ? 2.271 -0.034 -1.584 1.00 0.00 1 ASN A CA 14
ATOM 11781 C C . ASN A 1 1 ? 3.754 -0.001 -1.228 1.00 0.00 1 ASN A C 14
ATOM 11782 O O . ASN A 1 1 ? 4.121 0.147 -0.062 1.00 0.00 1 ASN A O 14
ATOM 11793 N N . CYS A 1 2 ? 4.603 -0.139 -2.241 1.00 0.00 2 CYS A N 14
ATOM 11794 C CA . CYS A 1 2 ? 6.046 -0.125 -2.036 1.00 0.00 2 CYS A CA 14
ATOM 11795 C C . CYS A 1 2 ? 6.727 0.819 -3.024 1.00 0.00 2 CYS A C 14
ATOM 11796 O O . CYS A 1 2 ? 6.185 1.115 -4.089 1.00 0.00 2 CYS A O 14
ATOM 11803 N N . VAL A 1 3 ? 7.917 1.287 -2.662 1.00 0.00 3 VAL A N 14
ATOM 11804 C CA . VAL A 1 3 ? 8.672 2.196 -3.516 1.00 0.00 3 VAL A CA 14
ATOM 11805 C C . VAL A 1 3 ? 9.870 1.492 -4.144 1.00 0.00 3 VAL A C 14
ATOM 11806 O O . VAL A 1 3 ? 10.535 0.681 -3.500 1.00 0.00 3 VAL A O 14
ATOM 11819 N N . ALA A 1 4 ? 10.140 1.808 -5.407 1.00 0.00 4 ALA A N 14
ATOM 11820 C CA . ALA A 1 4 ? 11.259 1.207 -6.122 1.00 0.00 4 ALA A CA 14
ATOM 11821 C C . ALA A 1 4 ? 12.307 2.256 -6.480 1.00 0.00 4 ALA A C 14
ATOM 11822 O O . ALA A 1 4 ? 11.989 3.291 -7.063 1.00 0.00 4 ALA A O 14
ATOM 11829 N N . ASN A 1 5 ? 13.559 1.979 -6.128 1.00 0.00 5 ASN A N 14
ATOM 11830 C CA . ASN A 1 5 ? 14.653 2.900 -6.412 1.00 0.00 5 ASN A CA 14
ATOM 11831 C C . ASN A 1 5 ? 15.780 2.192 -7.159 1.00 0.00 5 ASN A C 14
ATOM 11832 O O . ASN A 1 5 ? 16.095 1.036 -6.875 1.00 0.00 5 ASN A O 14
ATOM 11843 N N . ILE A 1 6 ? 16.382 2.893 -8.113 1.00 0.00 6 ILE A N 14
ATOM 11844 C CA . ILE A 1 6 ? 17.473 2.332 -8.899 1.00 0.00 6 ILE A CA 14
ATOM 11845 C C . ILE A 1 6 ? 18.796 3.017 -8.570 1.00 0.00 6 ILE A C 14
ATOM 11846 O O . ILE A 1 6 ? 18.897 4.244 -8.601 1.00 0.00 6 ILE A O 14
ATOM 11862 N N . LEU A 1 7 ? 19.808 2.216 -8.258 1.00 0.00 7 LEU A N 14
ATOM 11863 C CA . LEU A 1 7 ? 21.127 2.744 -7.925 1.00 0.00 7 LEU A CA 14
ATOM 11864 C C . LEU A 1 7 ? 22.160 2.326 -8.967 1.00 0.00 7 LEU A C 14
ATOM 11865 O O . LEU A 1 7 ? 21.988 1.323 -9.657 1.00 0.00 7 LEU A O 14
ATOM 11881 N N . ASN A 1 8 ? 23.233 3.103 -9.072 1.00 0.00 8 ASN A N 14
ATOM 11882 C CA . ASN A 1 8 ? 24.295 2.813 -10.029 1.00 0.00 8 ASN A CA 14
ATOM 11883 C C . ASN A 1 8 ? 25.319 1.854 -9.430 1.00 0.00 8 ASN A C 14
ATOM 11884 O O . ASN A 1 8 ? 25.099 1.283 -8.362 1.00 0.00 8 ASN A O 14
ATOM 11895 N N . ILE A 1 9 ? 26.439 1.684 -10.125 1.00 0.00 9 ILE A N 14
ATOM 11896 C CA . ILE A 1 9 ? 27.498 0.796 -9.662 1.00 0.00 9 ILE A CA 14
ATOM 11897 C C . ILE A 1 9 ? 28.051 1.255 -8.317 1.00 0.00 9 ILE A C 14
ATOM 11898 O O . ILE A 1 9 ? 28.702 0.489 -7.608 1.00 0.00 9 ILE A O 14
ATOM 11914 N N . ASN A 1 10 ? 27.785 2.511 -7.972 1.00 0.00 10 ASN A N 14
ATOM 11915 C CA . ASN A 1 10 ? 28.255 3.072 -6.711 1.00 0.00 10 ASN A CA 14
ATOM 11916 C C . ASN A 1 10 ? 27.144 3.066 -5.665 1.00 0.00 10 ASN A C 14
ATOM 11917 O O . ASN A 1 10 ? 27.240 3.741 -4.640 1.00 0.00 10 ASN A O 14
ATOM 11928 N N . GLU A 1 11 ? 26.091 2.300 -5.932 1.00 0.00 11 GLU A N 14
ATOM 11929 C CA . GLU A 1 11 ? 24.962 2.207 -5.014 1.00 0.00 11 GLU A CA 14
ATOM 11930 C C . GLU A 1 11 ? 24.335 3.578 -4.782 1.00 0.00 11 GLU A C 14
ATOM 11931 O O . GLU A 1 11 ? 23.718 3.823 -3.746 1.00 0.00 11 GLU A O 14
ATOM 11943 N N . ALA A 1 12 ? 24.497 4.469 -5.755 1.00 0.00 12 ALA A N 14
ATOM 11944 C CA . ALA A 1 12 ? 23.946 5.815 -5.659 1.00 0.00 12 ALA A CA 14
ATOM 11945 C C . ALA A 1 12 ? 22.591 5.904 -6.352 1.00 0.00 12 ALA A C 14
ATOM 11946 O O . ALA A 1 12 ? 22.460 5.561 -7.527 1.00 0.00 12 ALA A O 14
ATOM 11953 N N . VAL A 1 13 ? 21.585 6.367 -5.618 1.00 0.00 13 VAL A N 14
ATOM 11954 C CA . VAL A 1 13 ? 20.239 6.502 -6.163 1.00 0.00 13 VAL A CA 14
ATOM 11955 C C . VAL A 1 13 ? 20.239 7.368 -7.417 1.00 0.00 13 VAL A C 14
ATOM 11956 O O . VAL A 1 13 ? 20.598 8.545 -7.371 1.00 0.00 13 VAL A O 14
ATOM 11969 N N . ILE A 1 14 ? 19.832 6.779 -8.536 1.00 0.00 14 ILE A N 14
ATOM 11970 C CA . ILE A 1 14 ? 19.783 7.497 -9.803 1.00 0.00 14 ILE A CA 14
ATOM 11971 C C . ILE A 1 14 ? 18.356 7.583 -10.332 1.00 0.00 14 ILE A C 14
ATOM 11972 O O . ILE A 1 14 ? 18.022 8.480 -11.106 1.00 0.00 14 ILE A O 14
ATOM 11988 N N . ALA A 1 15 ? 17.516 6.644 -9.908 1.00 0.00 15 ALA A N 14
ATOM 11989 C CA . ALA A 1 15 ? 16.123 6.615 -10.335 1.00 0.00 15 ALA A CA 14
ATOM 11990 C C . ALA A 1 15 ? 15.198 6.281 -9.170 1.00 0.00 15 ALA A C 14
ATOM 11991 O O . ALA A 1 15 ? 15.637 5.762 -8.143 1.00 0.00 15 ALA A O 14
ATOM 11998 N N . THR A 1 16 ? 13.914 6.584 -9.334 1.00 0.00 16 THR A N 14
ATOM 11999 C CA . THR A 1 16 ? 12.927 6.318 -8.295 1.00 0.00 16 THR A CA 14
ATOM 12000 C C . THR A 1 16 ? 11.541 6.107 -8.894 1.00 0.00 16 THR A C 14
ATOM 12001 O O . THR A 1 16 ? 11.247 6.588 -9.987 1.00 0.00 16 THR A O 14
ATOM 12012 N N . GLY A 1 17 ? 10.692 5.384 -8.170 1.00 0.00 17 GLY A N 14
ATOM 12013 C CA . GLY A 1 17 ? 9.347 5.122 -8.646 1.00 0.00 17 GLY A CA 14
ATOM 12014 C C . GLY A 1 17 ? 8.475 4.468 -7.593 1.00 0.00 17 GLY A C 14
ATOM 12015 O O . GLY A 1 17 ? 8.972 4.007 -6.564 1.00 0.00 17 GLY A O 14
ATOM 12019 N N . CYS A 1 18 ? 7.172 4.429 -7.847 1.00 0.00 18 CYS A N 14
ATOM 12020 C CA . CYS A 1 18 ? 6.228 3.829 -6.911 1.00 0.00 18 CYS A CA 14
ATOM 12021 C C . CYS A 1 18 ? 5.647 2.536 -7.479 1.00 0.00 18 CYS A C 14
ATOM 12022 O O . CYS A 1 18 ? 4.942 2.550 -8.488 1.00 0.00 18 CYS A O 14
ATOM 12029 N N . VAL A 1 19 ? 5.948 1.420 -6.822 1.00 0.00 19 VAL A N 14
ATOM 12030 C CA . VAL A 1 19 ? 5.456 0.120 -7.259 1.00 0.00 19 VAL A CA 14
ATOM 12031 C C . VAL A 1 19 ? 4.187 -0.268 -6.509 1.00 0.00 19 VAL A C 14
ATOM 12032 O O . VAL A 1 19 ? 4.101 -0.160 -5.285 1.00 0.00 19 VAL A O 14
ATOM 12045 N N . PRO A 1 20 ? 3.175 -0.731 -7.258 1.00 0.00 20 PRO A N 14
ATOM 12046 C CA . PRO A 1 20 ? 1.891 -1.145 -6.684 1.00 0.00 20 PRO A CA 14
ATOM 12047 C C . PRO A 1 20 ? 2.007 -2.430 -5.871 1.00 0.00 20 PRO A C 14
ATOM 12048 O O . PRO A 1 20 ? 2.996 -3.155 -5.976 1.00 0.00 20 PRO A O 14
ATOM 12059 N N . ALA A 1 21 ? 0.989 -2.706 -5.062 1.00 0.00 21 ALA A N 14
ATOM 12060 C CA . ALA A 1 21 ? 0.976 -3.905 -4.233 1.00 0.00 21 ALA A CA 14
ATOM 12061 C C . ALA A 1 21 ? 0.856 -5.162 -5.087 1.00 0.00 21 ALA A C 14
ATOM 12062 O O . ALA A 1 21 ? -0.108 -5.327 -5.834 1.00 0.00 21 ALA A O 14
ATOM 12069 N N . GLY A 1 22 ? 1.841 -6.047 -4.972 1.00 0.00 22 GLY A N 14
ATOM 12070 C CA . GLY A 1 22 ? 1.826 -7.278 -5.741 1.00 0.00 22 GLY A CA 14
ATOM 12071 C C . GLY A 1 22 ? 1.933 -7.031 -7.233 1.00 0.00 22 GLY A C 14
ATOM 12072 O O . GLY A 1 22 ? 1.610 -7.903 -8.038 1.00 0.00 22 GLY A O 14
ATOM 12076 N N . GLY A 1 23 ? 2.388 -5.838 -7.603 1.00 0.00 23 GLY A N 14
ATOM 12077 C CA . GLY A 1 23 ? 2.527 -5.499 -9.007 1.00 0.00 23 GLY A CA 14
ATOM 12078 C C . GLY A 1 23 ? 3.940 -5.087 -9.367 1.00 0.00 23 GLY A C 14
ATOM 12079 O O . GLY A 1 23 ? 4.882 -5.366 -8.626 1.00 0.00 23 GLY A O 14
ATOM 12083 N N . GLU A 1 24 ? 4.089 -4.423 -10.509 1.00 0.00 24 GLU A N 14
ATOM 12084 C CA . GLU A 1 24 ? 5.399 -3.974 -10.966 1.00 0.00 24 GLU A CA 14
ATOM 12085 C C . GLU A 1 24 ? 5.299 -2.616 -11.655 1.00 0.00 24 GLU A C 14
ATOM 12086 O O . GLU A 1 24 ? 4.353 -2.351 -12.398 1.00 0.00 24 GLU A O 14
ATOM 12098 N N . LEU A 1 25 ? 6.281 -1.758 -11.402 1.00 0.00 25 LEU A N 14
ATOM 12099 C CA . LEU A 1 25 ? 6.305 -0.425 -11.996 1.00 0.00 25 LEU A CA 14
ATOM 12100 C C . LEU A 1 25 ? 7.572 -0.219 -12.818 1.00 0.00 25 LEU A C 14
ATOM 12101 O O . LEU A 1 25 ? 8.642 -0.714 -12.463 1.00 0.00 25 LEU A O 14
ATOM 12117 N N . ARG A 1 26 ? 7.445 0.517 -13.918 1.00 0.00 26 ARG A N 14
ATOM 12118 C CA . ARG A 1 26 ? 8.581 0.790 -14.790 1.00 0.00 26 ARG A CA 14
ATOM 12119 C C . ARG A 1 26 ? 9.207 2.142 -14.460 1.00 0.00 26 ARG A C 14
ATOM 12120 O O . ARG A 1 26 ? 8.607 3.190 -14.701 1.00 0.00 26 ARG A O 14
ATOM 12141 N N . ILE A 1 27 ? 10.415 2.110 -13.909 1.00 0.00 27 ILE A N 14
ATOM 12142 C CA . ILE A 1 27 ? 11.122 3.332 -13.547 1.00 0.00 27 ILE A CA 14
ATOM 12143 C C . ILE A 1 27 ? 12.108 3.740 -14.636 1.00 0.00 27 ILE A C 14
ATOM 12144 O O . ILE A 1 27 ? 12.634 2.895 -15.361 1.00 0.00 27 ILE A O 14
ATOM 12160 N N . PHE A 1 28 ? 12.356 5.041 -14.745 1.00 0.00 28 PHE A N 14
ATOM 12161 C CA . PHE A 1 28 ? 13.281 5.562 -15.745 1.00 0.00 28 PHE A CA 14
ATOM 12162 C C . PHE A 1 28 ? 14.607 5.962 -15.105 1.00 0.00 28 PHE A C 14
ATOM 12163 O O . PHE A 1 28 ? 14.649 6.818 -14.222 1.00 0.00 28 PHE A O 14
ATOM 12180 N N . VAL A 1 29 ? 15.688 5.334 -15.556 1.00 0.00 29 VAL A N 14
ATOM 12181 C CA . VAL A 1 29 ? 17.016 5.623 -15.029 1.00 0.00 29 VAL A CA 14
ATOM 12182 C C . VAL A 1 29 ? 17.953 6.103 -16.132 1.00 0.00 29 VAL A C 14
ATOM 12183 O O . VAL A 1 29 ? 18.749 5.331 -16.664 1.00 0.00 29 VAL A O 14
ATOM 12196 N N . GLY A 1 30 ? 17.853 7.385 -16.470 1.00 0.00 30 GLY A N 14
ATOM 12197 C CA . GLY A 1 30 ? 18.697 7.947 -17.508 1.00 0.00 30 GLY A CA 14
ATOM 12198 C C . GLY A 1 30 ? 17.949 8.911 -18.406 1.00 0.00 30 GLY A C 14
ATOM 12199 O O . GLY A 1 30 ? 17.218 9.778 -17.926 1.00 0.00 30 GLY A O 14
ATOM 12203 N N . SER A 1 31 ? 18.131 8.762 -19.714 1.00 0.00 31 SER A N 14
ATOM 12204 C CA . SER A 1 31 ? 17.471 9.630 -20.682 1.00 0.00 31 SER A CA 14
ATOM 12205 C C . SER A 1 31 ? 16.521 8.832 -21.570 1.00 0.00 31 SER A C 14
ATOM 12206 O O . SER A 1 31 ? 15.529 9.361 -22.070 1.00 0.00 31 SER A O 14
ATOM 12214 N N . SER A 1 32 ? 16.833 7.554 -21.760 1.00 0.00 32 SER A N 14
ATOM 12215 C CA . SER A 1 32 ? 16.010 6.682 -22.590 1.00 0.00 32 SER A CA 14
ATOM 12216 C C . SER A 1 32 ? 16.106 5.234 -22.118 1.00 0.00 32 SER A C 14
ATOM 12217 O O . SER A 1 32 ? 15.947 4.300 -22.905 1.00 0.00 32 SER A O 14
ATOM 12225 N N . HIS A 1 33 ? 16.367 5.055 -20.827 1.00 0.00 33 HIS A N 14
ATOM 12226 C CA . HIS A 1 33 ? 16.484 3.721 -20.248 1.00 0.00 33 HIS A CA 14
ATOM 12227 C C . HIS A 1 33 ? 15.587 3.580 -19.022 1.00 0.00 33 HIS A C 14
ATOM 12228 O O . HIS A 1 33 ? 15.556 4.459 -18.160 1.00 0.00 33 HIS A O 14
ATOM 12242 N N . SER A 1 34 ? 14.859 2.471 -18.951 1.00 0.00 34 SER A N 14
ATOM 12243 C CA . SER A 1 34 ? 13.958 2.217 -17.833 1.00 0.00 34 SER A CA 14
ATOM 12244 C C . SER A 1 34 ? 14.009 0.751 -17.416 1.00 0.00 34 SER A C 14
ATOM 12245 O O . SER A 1 34 ? 14.319 -0.125 -18.223 1.00 0.00 34 SER A O 14
ATOM 12253 N N . TYR A 1 35 ? 13.701 0.491 -16.150 1.00 0.00 35 TYR A N 14
ATOM 12254 C CA . TYR A 1 35 ? 13.713 -0.869 -15.624 1.00 0.00 35 TYR A CA 14
ATOM 12255 C C . TYR A 1 35 ? 12.460 -1.145 -14.799 1.00 0.00 35 TYR A C 14
ATOM 12256 O O . TYR A 1 35 ? 12.066 -0.338 -13.956 1.00 0.00 35 TYR A O 14
ATOM 12274 N N . LEU A 1 36 ? 11.836 -2.291 -15.049 1.00 0.00 36 LEU A N 14
ATOM 12275 C CA . LEU A 1 36 ? 10.627 -2.677 -14.330 1.00 0.00 36 LEU A CA 14
ATOM 12276 C C . LEU A 1 36 ? 10.971 -3.314 -12.988 1.00 0.00 36 LEU A C 14
ATOM 12277 O O . LEU A 1 36 ? 11.825 -4.197 -12.909 1.00 0.00 36 LEU A O 14
ATOM 12293 N N . ILE A 1 37 ? 10.299 -2.861 -11.934 1.00 0.00 37 ILE A N 14
ATOM 12294 C CA . ILE A 1 37 ? 10.532 -3.389 -10.596 1.00 0.00 37 ILE A CA 14
ATOM 12295 C C . ILE A 1 37 ? 9.255 -3.978 -10.008 1.00 0.00 37 ILE A C 14
ATOM 12296 O O . ILE A 1 37 ? 8.258 -3.277 -9.831 1.00 0.00 37 ILE A O 14
ATOM 12312 N N . LYS A 1 38 ? 9.291 -5.271 -9.705 1.00 0.00 38 LYS A N 14
ATOM 12313 C CA . LYS A 1 38 ? 8.138 -5.957 -9.133 1.00 0.00 38 LYS A CA 14
ATOM 12314 C C . LYS A 1 38 ? 8.148 -5.860 -7.610 1.00 0.00 38 LYS A C 14
ATOM 12315 O O . LYS A 1 38 ? 9.184 -5.592 -7.003 1.00 0.00 38 LYS A O 14
ATOM 12334 N N . ALA A 1 39 ? 6.988 -6.081 -7.001 1.00 0.00 39 ALA A N 14
ATOM 12335 C CA . ALA A 1 39 ? 6.864 -6.023 -5.549 1.00 0.00 39 ALA A CA 14
ATOM 12336 C C . ALA A 1 39 ? 6.091 -7.224 -5.015 1.00 0.00 39 ALA A C 14
ATOM 12337 O O . ALA A 1 39 ? 4.920 -7.418 -5.343 1.00 0.00 39 ALA A O 14
ATOM 12344 N N . THR A 1 40 ? 6.754 -8.029 -4.190 1.00 0.00 40 THR A N 14
ATOM 12345 C CA . THR A 1 40 ? 6.129 -9.212 -3.612 1.00 0.00 40 THR A CA 14
ATOM 12346 C C . THR A 1 40 ? 5.286 -8.850 -2.395 1.00 0.00 40 THR A C 14
ATOM 12347 O O . THR A 1 40 ? 5.223 -7.687 -1.996 1.00 0.00 40 THR A O 14
ATOM 12358 N N . SER A 1 41 ? 4.639 -9.853 -1.810 1.00 0.00 41 SER A N 14
ATOM 12359 C CA . SER A 1 41 ? 3.796 -9.639 -0.639 1.00 0.00 41 SER A CA 14
ATOM 12360 C C . SER A 1 41 ? 4.581 -8.959 0.479 1.00 0.00 41 SER A C 14
ATOM 12361 O O . SER A 1 41 ? 4.021 -8.215 1.282 1.00 0.00 41 SER A O 14
ATOM 12369 N N . SER A 1 42 ? 5.884 -9.223 0.523 1.00 0.00 42 SER A N 14
ATOM 12370 C CA . SER A 1 42 ? 6.747 -8.641 1.544 1.00 0.00 42 SER A CA 14
ATOM 12371 C C . SER A 1 42 ? 7.499 -7.432 0.995 1.00 0.00 42 SER A C 14
ATOM 12372 O O . SER A 1 42 ? 8.569 -7.075 1.489 1.00 0.00 42 SER A O 14
ATOM 12380 N N . CYS A 1 43 ? 6.931 -6.806 -0.030 1.00 0.00 43 CYS A N 14
ATOM 12381 C CA . CYS A 1 43 ? 7.546 -5.637 -0.648 1.00 0.00 43 CYS A CA 14
ATOM 12382 C C . CYS A 1 43 ? 8.885 -6.000 -1.286 1.00 0.00 43 CYS A C 14
ATOM 12383 O O . CYS A 1 43 ? 9.729 -5.136 -1.516 1.00 0.00 43 CYS A O 14
ATOM 12390 N N . GLY A 1 44 ? 9.070 -7.286 -1.569 1.00 0.00 44 GLY A N 14
ATOM 12391 C CA . GLY A 1 44 ? 10.306 -7.741 -2.177 1.00 0.00 44 GLY A CA 14
ATOM 12392 C C . GLY A 1 44 ? 10.490 -7.212 -3.585 1.00 0.00 44 GLY A C 14
ATOM 12393 O O . GLY A 1 44 ? 9.671 -7.475 -4.467 1.00 0.00 44 GLY A O 14
ATOM 12397 N N . LEU A 1 45 ? 11.565 -6.461 -3.798 1.00 0.00 45 LEU A N 14
ATOM 12398 C CA . LEU A 1 45 ? 11.853 -5.891 -5.110 1.00 0.00 45 LEU A CA 14
ATOM 12399 C C . LEU A 1 45 ? 12.641 -6.874 -5.970 1.00 0.00 45 LEU A C 14
ATOM 12400 O O . LEU A 1 45 ? 13.470 -7.631 -5.464 1.00 0.00 45 LEU A O 14
ATOM 12416 N N . SER A 1 46 ? 12.379 -6.855 -7.272 1.00 0.00 46 SER A N 14
ATOM 12417 C CA . SER A 1 46 ? 13.062 -7.745 -8.203 1.00 0.00 46 SER A CA 14
ATOM 12418 C C . SER A 1 46 ? 12.670 -7.431 -9.644 1.00 0.00 46 SER A C 14
ATOM 12419 O O . SER A 1 46 ? 11.633 -6.816 -9.897 1.00 0.00 46 SER A O 14
ATOM 12427 N N . LEU A 1 47 ? 13.507 -7.856 -10.584 1.00 0.00 47 LEU A N 14
ATOM 12428 C CA . LEU A 1 47 ? 13.250 -7.620 -12.000 1.00 0.00 47 LEU A CA 14
ATOM 12429 C C . LEU A 1 47 ? 12.094 -8.484 -12.495 1.00 0.00 47 LEU A C 14
ATOM 12430 O O . LEU A 1 47 ? 11.755 -9.497 -11.882 1.00 0.00 47 LEU A O 14
ATOM 12446 N N . THR A 1 48 ? 11.494 -8.078 -13.610 1.00 0.00 48 THR A N 14
ATOM 12447 C CA . THR A 1 48 ? 10.377 -8.815 -14.188 1.00 0.00 48 THR A CA 14
ATOM 12448 C C . THR A 1 48 ? 10.804 -9.563 -15.445 1.00 0.00 48 THR A C 14
ATOM 12449 O O . THR A 1 48 ? 10.592 -9.091 -16.561 1.00 0.00 48 THR A O 14
ATOM 12460 N N . ASN A 1 49 ? 11.407 -10.733 -15.257 1.00 0.00 49 ASN A N 14
ATOM 12461 C CA . ASN A 1 49 ? 11.863 -11.546 -16.378 1.00 0.00 49 ASN A CA 14
ATOM 12462 C C . ASN A 1 49 ? 12.921 -10.807 -17.191 1.00 0.00 49 ASN A C 14
ATOM 12463 O O . ASN A 1 49 ? 13.101 -11.072 -18.380 1.00 0.00 49 ASN A O 14
ATOM 12474 N N . GLN A 1 50 ? 13.618 -9.880 -16.542 1.00 0.00 50 GLN A N 14
ATOM 12475 C CA . GLN A 1 50 ? 14.658 -9.103 -17.205 1.00 0.00 50 GLN A CA 14
ATOM 12476 C C . GLN A 1 50 ? 15.919 -9.039 -16.350 1.00 0.00 50 GLN A C 14
ATOM 12477 O O . GLN A 1 50 ? 15.918 -9.455 -15.191 1.00 0.00 50 GLN A O 14
ATOM 12491 N N . VAL A 1 51 ? 16.995 -8.515 -16.928 1.00 0.00 51 VAL A N 14
ATOM 12492 C CA . VAL A 1 51 ? 18.263 -8.395 -16.219 1.00 0.00 51 VAL A CA 14
ATOM 12493 C C . VAL A 1 51 ? 18.731 -6.945 -16.170 1.00 0.00 51 VAL A C 14
ATOM 12494 O O . VAL A 1 51 ? 18.281 -6.109 -16.954 1.00 0.00 51 VAL A O 14
ATOM 12507 N N . PHE A 1 52 ? 19.638 -6.653 -15.244 1.00 0.00 52 PHE A N 14
ATOM 12508 C CA . PHE A 1 52 ? 20.168 -5.303 -15.091 1.00 0.00 52 PHE A CA 14
ATOM 12509 C C . PHE A 1 52 ? 21.551 -5.187 -15.724 1.00 0.00 52 PHE A C 14
ATOM 12510 O O . PHE A 1 52 ? 22.095 -6.166 -16.236 1.00 0.00 52 PHE A O 14
ATOM 12527 N N . ILE A 1 53 ? 22.114 -3.984 -15.685 1.00 0.00 53 ILE A N 14
ATOM 12528 C CA . ILE A 1 53 ? 23.434 -3.739 -16.253 1.00 0.00 53 ILE A CA 14
ATOM 12529 C C . ILE A 1 53 ? 24.109 -2.547 -15.584 1.00 0.00 53 ILE A C 14
ATOM 12530 O O . ILE A 1 53 ? 23.526 -1.897 -14.718 1.00 0.00 53 ILE A O 14
ATOM 12546 N N . ASN A 1 54 ? 25.342 -2.265 -15.993 1.00 0.00 54 ASN A N 14
ATOM 12547 C CA . ASN A 1 54 ? 26.096 -1.150 -15.434 1.00 0.00 54 ASN A CA 14
ATOM 12548 C C . ASN A 1 54 ? 26.105 -1.209 -13.910 1.00 0.00 54 ASN A C 14
ATOM 12549 O O . ASN A 1 54 ? 26.168 -0.180 -13.238 1.00 0.00 54 ASN A O 14
ATOM 12560 N N . GLY A 1 55 ? 26.042 -2.422 -13.369 1.00 0.00 55 GLY A N 14
ATOM 12561 C CA . GLY A 1 55 ? 26.044 -2.593 -11.928 1.00 0.00 55 GLY A CA 14
ATOM 12562 C C . GLY A 1 55 ? 24.861 -1.919 -11.262 1.00 0.00 55 GLY A C 14
ATOM 12563 O O . GLY A 1 55 ? 24.977 -1.406 -10.150 1.00 0.00 55 GLY A O 14
ATOM 12567 N N . GLU A 1 56 ? 23.720 -1.919 -11.945 1.00 0.00 56 GLU A N 14
ATOM 12568 C CA . GLU A 1 56 ? 22.512 -1.300 -11.413 1.00 0.00 56 GLU A CA 14
ATOM 12569 C C . GLU A 1 56 ? 21.864 -2.191 -10.357 1.00 0.00 56 GLU A C 14
ATOM 12570 O O . GLU A 1 56 ? 21.809 -3.411 -10.508 1.00 0.00 56 GLU A O 14
ATOM 12582 N N . SER A 1 57 ? 21.374 -1.571 -9.288 1.00 0.00 57 SER A N 14
ATOM 12583 C CA . SER A 1 57 ? 20.734 -2.308 -8.204 1.00 0.00 57 SER A CA 14
ATOM 12584 C C . SER A 1 57 ? 19.394 -1.677 -7.837 1.00 0.00 57 SER A C 14
ATOM 12585 O O . SER A 1 57 ? 19.139 -0.512 -8.140 1.00 0.00 57 SER A O 14
ATOM 12593 N N . VAL A 1 58 ? 18.540 -2.457 -7.181 1.00 0.00 58 VAL A N 14
ATOM 12594 C CA . VAL A 1 58 ? 17.226 -1.976 -6.770 1.00 0.00 58 VAL A CA 14
ATOM 12595 C C . VAL A 1 58 ? 17.152 -1.806 -5.257 1.00 0.00 58 VAL A C 14
ATOM 12596 O O . VAL A 1 58 ? 17.690 -2.617 -4.505 1.00 0.00 58 VAL A O 14
ATOM 12609 N N . GLN A 1 59 ? 16.482 -0.745 -4.819 1.00 0.00 59 GLN A N 14
ATOM 12610 C CA . GLN A 1 59 ? 16.337 -0.468 -3.395 1.00 0.00 59 GLN A CA 14
ATOM 12611 C C . GLN A 1 59 ? 14.895 -0.106 -3.054 1.00 0.00 59 GLN A C 14
ATOM 12612 O O . GLN A 1 59 ? 14.245 0.645 -3.781 1.00 0.00 59 GLN A O 14
ATOM 12626 N N . SER A 1 60 ? 14.401 -0.646 -1.944 1.00 0.00 60 SER A N 14
ATOM 12627 C CA . SER A 1 60 ? 13.034 -0.383 -1.509 1.00 0.00 60 SER A CA 14
ATOM 12628 C C . SER A 1 60 ? 12.928 0.990 -0.853 1.00 0.00 60 SER A C 14
ATOM 12629 O O . SER A 1 60 ? 13.272 1.160 0.315 1.00 0.00 60 SER A O 14
ATOM 12637 N N . GLY A 1 61 ? 12.447 1.968 -1.616 1.00 0.00 61 GLY A N 14
ATOM 12638 C CA . GLY A 1 61 ? 12.303 3.314 -1.093 1.00 0.00 61 GLY A CA 14
ATOM 12639 C C . GLY A 1 61 ? 11.383 3.373 0.110 1.00 0.00 61 GLY A C 14
ATOM 12640 O O . GLY A 1 61 ? 11.406 4.339 0.871 1.00 0.00 61 GLY A O 14
ATOM 12644 N N . GLY A 1 62 ? 10.569 2.336 0.282 1.00 0.00 62 GLY A N 14
ATOM 12645 C CA . GLY A 1 62 ? 9.647 2.295 1.402 1.00 0.00 62 GLY A CA 14
ATOM 12646 C C . GLY A 1 62 ? 8.198 2.237 0.959 1.00 0.00 62 GLY A C 14
ATOM 12647 O O . GLY A 1 62 ? 7.837 1.432 0.100 1.00 0.00 62 GLY A O 14
ATOM 12651 N N . ARG A 1 63 ? 7.366 3.090 1.547 1.00 0.00 63 ARG A N 14
ATOM 12652 C CA . ARG A 1 63 ? 5.948 3.130 1.209 1.00 0.00 63 ARG A CA 14
ATOM 12653 C C . ARG A 1 63 ? 5.663 4.230 0.191 1.00 0.00 63 ARG A C 14
ATOM 12654 O O . ARG A 1 63 ? 6.421 5.193 0.072 1.00 0.00 63 ARG A O 14
ATOM 12675 N N . CYS A 1 64 ? 4.564 4.081 -0.541 1.00 0.00 64 CYS A N 14
ATOM 12676 C CA . CYS A 1 64 ? 4.178 5.060 -1.550 1.00 0.00 64 CYS A CA 14
ATOM 12677 C C . CYS A 1 64 ? 3.361 6.189 -0.928 1.00 0.00 64 CYS A C 14
ATOM 12678 O O . CYS A 1 64 ? 2.134 6.118 -0.866 1.00 0.00 64 CYS A O 14
ATOM 12685 N N . ASN A 1 1 ? 1.659 0.455 -0.188 1.00 0.00 1 ASN A N 15
ATOM 12686 C CA . ASN A 1 1 ? 2.409 0.063 -1.376 1.00 0.00 1 ASN A CA 15
ATOM 12687 C C . ASN A 1 1 ? 3.889 -0.116 -1.051 1.00 0.00 1 ASN A C 15
ATOM 12688 O O . ASN A 1 1 ? 4.284 -0.119 0.115 1.00 0.00 1 ASN A O 15
ATOM 12699 N N . CYS A 1 2 ? 4.704 -0.266 -2.090 1.00 0.00 2 CYS A N 15
ATOM 12700 C CA . CYS A 1 2 ? 6.140 -0.446 -1.917 1.00 0.00 2 CYS A CA 15
ATOM 12701 C C . CYS A 1 2 ? 6.920 0.445 -2.880 1.00 0.00 2 CYS A C 15
ATOM 12702 O O . CYS A 1 2 ? 6.743 0.367 -4.095 1.00 0.00 2 CYS A O 15
ATOM 12709 N N . VAL A 1 3 ? 7.783 1.291 -2.327 1.00 0.00 3 VAL A N 15
ATOM 12710 C CA . VAL A 1 3 ? 8.592 2.195 -3.136 1.00 0.00 3 VAL A CA 15
ATOM 12711 C C . VAL A 1 3 ? 9.728 1.449 -3.826 1.00 0.00 3 VAL A C 15
ATOM 12712 O O . VAL A 1 3 ? 10.300 0.513 -3.266 1.00 0.00 3 VAL A O 15
ATOM 12725 N N . ALA A 1 4 ? 10.050 1.869 -5.045 1.00 0.00 4 ALA A N 15
ATOM 12726 C CA . ALA A 1 4 ? 11.120 1.242 -5.811 1.00 0.00 4 ALA A CA 15
ATOM 12727 C C . ALA A 1 4 ? 12.152 2.271 -6.257 1.00 0.00 4 ALA A C 15
ATOM 12728 O O . ALA A 1 4 ? 11.814 3.266 -6.897 1.00 0.00 4 ALA A O 15
ATOM 12735 N N . ASN A 1 5 ? 13.413 2.026 -5.913 1.00 0.00 5 ASN A N 15
ATOM 12736 C CA . ASN A 1 5 ? 14.495 2.933 -6.277 1.00 0.00 5 ASN A CA 15
ATOM 12737 C C . ASN A 1 5 ? 15.606 2.188 -7.009 1.00 0.00 5 ASN A C 15
ATOM 12738 O O . ASN A 1 5 ? 15.851 1.009 -6.752 1.00 0.00 5 ASN A O 15
ATOM 12749 N N . ILE A 1 6 ? 16.276 2.884 -7.922 1.00 0.00 6 ILE A N 15
ATOM 12750 C CA . ILE A 1 6 ? 17.362 2.289 -8.690 1.00 0.00 6 ILE A CA 15
ATOM 12751 C C . ILE A 1 6 ? 18.694 2.960 -8.370 1.00 0.00 6 ILE A C 15
ATOM 12752 O O . ILE A 1 6 ? 18.775 4.184 -8.264 1.00 0.00 6 ILE A O 15
ATOM 12768 N N . LEU A 1 7 ? 19.736 2.151 -8.219 1.00 0.00 7 LEU A N 15
ATOM 12769 C CA . LEU A 1 7 ? 21.066 2.665 -7.913 1.00 0.00 7 LEU A CA 15
ATOM 12770 C C . LEU A 1 7 ? 22.052 2.323 -9.025 1.00 0.00 7 LEU A C 15
ATOM 12771 O O . LEU A 1 7 ? 21.854 1.363 -9.769 1.00 0.00 7 LEU A O 15
ATOM 12787 N N . ASN A 1 8 ? 23.116 3.112 -9.130 1.00 0.00 8 ASN A N 15
ATOM 12788 C CA . ASN A 1 8 ? 24.134 2.891 -10.150 1.00 0.00 8 ASN A CA 15
ATOM 12789 C C . ASN A 1 8 ? 25.186 1.899 -9.663 1.00 0.00 8 ASN A C 15
ATOM 12790 O O . ASN A 1 8 ? 25.045 1.305 -8.594 1.00 0.00 8 ASN A O 15
ATOM 12801 N N . ILE A 1 9 ? 26.240 1.727 -10.454 1.00 0.00 9 ILE A N 15
ATOM 12802 C CA . ILE A 1 9 ? 27.316 0.808 -10.102 1.00 0.00 9 ILE A CA 15
ATOM 12803 C C . ILE A 1 9 ? 27.946 1.186 -8.766 1.00 0.00 9 ILE A C 15
ATOM 12804 O O . ILE A 1 9 ? 28.582 0.360 -8.113 1.00 0.00 9 ILE A O 15
ATOM 12820 N N . ASN A 1 10 ? 27.763 2.440 -8.365 1.00 0.00 10 ASN A N 15
ATOM 12821 C CA . ASN A 1 10 ? 28.313 2.927 -7.105 1.00 0.00 10 ASN A CA 15
ATOM 12822 C C . ASN A 1 10 ? 27.261 2.888 -6.001 1.00 0.00 10 ASN A C 15
ATOM 12823 O O . ASN A 1 10 ? 27.429 3.502 -4.948 1.00 0.00 10 ASN A O 15
ATOM 12834 N N . GLU A 1 11 ? 26.176 2.161 -6.250 1.00 0.00 11 GLU A N 15
ATOM 12835 C CA . GLU A 1 11 ? 25.096 2.043 -5.277 1.00 0.00 11 GLU A CA 15
ATOM 12836 C C . GLU A 1 11 ? 24.516 3.413 -4.938 1.00 0.00 11 GLU A C 15
ATOM 12837 O O . GLU A 1 11 ? 24.134 3.672 -3.798 1.00 0.00 11 GLU A O 15
ATOM 12849 N N . ALA A 1 12 ? 24.455 4.286 -5.938 1.00 0.00 12 ALA A N 15
ATOM 12850 C CA . ALA A 1 12 ? 23.920 5.629 -5.748 1.00 0.00 12 ALA A CA 15
ATOM 12851 C C . ALA A 1 12 ? 22.549 5.771 -6.400 1.00 0.00 12 ALA A C 15
ATOM 12852 O O . ALA A 1 12 ? 22.392 5.531 -7.597 1.00 0.00 12 ALA A O 15
ATOM 12859 N N . VAL A 1 13 ? 21.558 6.163 -5.605 1.00 0.00 13 VAL A N 15
ATOM 12860 C CA . VAL A 1 13 ? 20.200 6.338 -6.105 1.00 0.00 13 VAL A CA 15
ATOM 12861 C C . VAL A 1 13 ? 20.181 7.223 -7.346 1.00 0.00 13 VAL A C 15
ATOM 12862 O O . VAL A 1 13 ? 20.411 8.430 -7.263 1.00 0.00 13 VAL A O 15
ATOM 12875 N N . ILE A 1 14 ? 19.906 6.616 -8.495 1.00 0.00 14 ILE A N 15
ATOM 12876 C CA . ILE A 1 14 ? 19.856 7.349 -9.754 1.00 0.00 14 ILE A CA 15
ATOM 12877 C C . ILE A 1 14 ? 18.423 7.476 -10.260 1.00 0.00 14 ILE A C 15
ATOM 12878 O O . ILE A 1 14 ? 18.108 8.367 -11.047 1.00 0.00 14 ILE A O 15
ATOM 12894 N N . ALA A 1 15 ? 17.557 6.578 -9.800 1.00 0.00 15 ALA A N 15
ATOM 12895 C CA . ALA A 1 15 ? 16.157 6.591 -10.202 1.00 0.00 15 ALA A CA 15
ATOM 12896 C C . ALA A 1 15 ? 15.239 6.360 -9.006 1.00 0.00 15 ALA A C 15
ATOM 12897 O O . ALA A 1 15 ? 15.650 5.786 -7.996 1.00 0.00 15 ALA A O 15
ATOM 12904 N N . THR A 1 16 ? 13.994 6.810 -9.125 1.00 0.00 16 THR A N 15
ATOM 12905 C CA . THR A 1 16 ? 13.019 6.654 -8.053 1.00 0.00 16 THR A CA 15
ATOM 12906 C C . THR A 1 16 ? 11.619 6.428 -8.611 1.00 0.00 16 THR A C 15
ATOM 12907 O O . THR A 1 16 ? 11.251 6.995 -9.639 1.00 0.00 16 THR A O 15
ATOM 12918 N N . GLY A 1 17 ? 10.841 5.594 -7.927 1.00 0.00 17 GLY A N 15
ATOM 12919 C CA . GLY A 1 17 ? 9.489 5.308 -8.370 1.00 0.00 17 GLY A CA 15
ATOM 12920 C C . GLY A 1 17 ? 8.648 4.664 -7.286 1.00 0.00 17 GLY A C 15
ATOM 12921 O O . GLY A 1 17 ? 9.125 4.433 -6.175 1.00 0.00 17 GLY A O 15
ATOM 12925 N N . CYS A 1 18 ? 7.392 4.375 -7.609 1.00 0.00 18 CYS A N 15
ATOM 12926 C CA . CYS A 1 18 ? 6.480 3.755 -6.654 1.00 0.00 18 CYS A CA 15
ATOM 12927 C C . CYS A 1 18 ? 5.849 2.496 -7.243 1.00 0.00 18 CYS A C 15
ATOM 12928 O O . CYS A 1 18 ? 5.293 2.523 -8.341 1.00 0.00 18 CYS A O 15
ATOM 12935 N N . VAL A 1 19 ? 5.940 1.395 -6.504 1.00 0.00 19 VAL A N 15
ATOM 12936 C CA . VAL A 1 19 ? 5.377 0.126 -6.951 1.00 0.00 19 VAL A CA 15
ATOM 12937 C C . VAL A 1 19 ? 4.233 -0.317 -6.046 1.00 0.00 19 VAL A C 15
ATOM 12938 O O . VAL A 1 19 ? 4.337 -0.299 -4.820 1.00 0.00 19 VAL A O 15
ATOM 12951 N N . PRO A 1 20 ? 3.115 -0.726 -6.664 1.00 0.00 20 PRO A N 15
ATOM 12952 C CA . PRO A 1 20 ? 1.929 -1.183 -5.933 1.00 0.00 20 PRO A CA 15
ATOM 12953 C C . PRO A 1 20 ? 2.155 -2.523 -5.242 1.00 0.00 20 PRO A C 15
ATOM 12954 O O . PRO A 1 20 ? 3.218 -3.128 -5.373 1.00 0.00 20 PRO A O 15
ATOM 12965 N N . ALA A 1 21 ? 1.147 -2.982 -4.508 1.00 0.00 21 ALA A N 15
ATOM 12966 C CA . ALA A 1 21 ? 1.235 -4.253 -3.799 1.00 0.00 21 ALA A CA 15
ATOM 12967 C C . ALA A 1 21 ? 0.986 -5.425 -4.741 1.00 0.00 21 ALA A C 15
ATOM 12968 O O . ALA A 1 21 ? -0.089 -5.546 -5.326 1.00 0.00 21 ALA A O 15
ATOM 12975 N N . GLY A 1 22 ? 1.988 -6.288 -4.883 1.00 0.00 22 GLY A N 15
ATOM 12976 C CA . GLY A 1 22 ? 1.857 -7.439 -5.756 1.00 0.00 22 GLY A CA 15
ATOM 12977 C C . GLY A 1 22 ? 1.859 -7.058 -7.223 1.00 0.00 22 GLY A C 15
ATOM 12978 O O . GLY A 1 22 ? 1.440 -7.839 -8.076 1.00 0.00 22 GLY A O 15
ATOM 12982 N N . GLY A 1 23 ? 2.332 -5.851 -7.519 1.00 0.00 23 GLY A N 15
ATOM 12983 C CA . GLY A 1 23 ? 2.377 -5.387 -8.893 1.00 0.00 23 GLY A CA 15
ATOM 12984 C C . GLY A 1 23 ? 3.782 -5.044 -9.344 1.00 0.00 23 GLY A C 15
ATOM 12985 O O . GLY A 1 23 ? 4.759 -5.465 -8.725 1.00 0.00 23 GLY A O 15
ATOM 12989 N N . GLU A 1 24 ? 3.885 -4.279 -10.427 1.00 0.00 24 GLU A N 15
ATOM 12990 C CA . GLU A 1 24 ? 5.182 -3.882 -10.961 1.00 0.00 24 GLU A CA 15
ATOM 12991 C C . GLU A 1 24 ? 5.128 -2.465 -11.525 1.00 0.00 24 GLU A C 15
ATOM 12992 O O . GLU A 1 24 ? 4.056 -1.872 -11.641 1.00 0.00 24 GLU A O 15
ATOM 13004 N N . LEU A 1 25 ? 6.293 -1.929 -11.873 1.00 0.00 25 LEU A N 15
ATOM 13005 C CA . LEU A 1 25 ? 6.380 -0.581 -12.424 1.00 0.00 25 LEU A CA 15
ATOM 13006 C C . LEU A 1 25 ? 7.746 -0.340 -13.059 1.00 0.00 25 LEU A C 15
ATOM 13007 O O . LEU A 1 25 ? 8.763 -0.836 -12.574 1.00 0.00 25 LEU A O 15
ATOM 13023 N N . ARG A 1 26 ? 7.762 0.428 -14.143 1.00 0.00 26 ARG A N 15
ATOM 13024 C CA . ARG A 1 26 ? 9.003 0.736 -14.843 1.00 0.00 26 ARG A CA 15
ATOM 13025 C C . ARG A 1 26 ? 9.562 2.082 -14.391 1.00 0.00 26 ARG A C 15
ATOM 13026 O O . ARG A 1 26 ? 8.904 3.114 -14.521 1.00 0.00 26 ARG A O 15
ATOM 13047 N N . ILE A 1 27 ? 10.780 2.062 -13.859 1.00 0.00 27 ILE A N 15
ATOM 13048 C CA . ILE A 1 27 ? 11.427 3.280 -13.388 1.00 0.00 27 ILE A CA 15
ATOM 13049 C C . ILE A 1 27 ? 12.373 3.843 -14.443 1.00 0.00 27 ILE A C 15
ATOM 13050 O O . ILE A 1 27 ? 13.037 3.094 -15.160 1.00 0.00 27 ILE A O 15
ATOM 13066 N N . PHE A 1 28 ? 12.431 5.168 -14.531 1.00 0.00 28 PHE A N 15
ATOM 13067 C CA . PHE A 1 28 ? 13.297 5.832 -15.498 1.00 0.00 28 PHE A CA 15
ATOM 13068 C C . PHE A 1 28 ? 14.703 6.015 -14.934 1.00 0.00 28 PHE A C 15
ATOM 13069 O O . PHE A 1 28 ? 14.922 6.826 -14.034 1.00 0.00 28 PHE A O 15
ATOM 13086 N N . VAL A 1 29 ? 15.653 5.255 -15.469 1.00 0.00 29 VAL A N 15
ATOM 13087 C CA . VAL A 1 29 ? 17.038 5.333 -15.020 1.00 0.00 29 VAL A CA 15
ATOM 13088 C C . VAL A 1 29 ? 17.936 5.913 -16.107 1.00 0.00 29 VAL A C 15
ATOM 13089 O O . VAL A 1 29 ? 18.151 5.291 -17.146 1.00 0.00 29 VAL A O 15
ATOM 13102 N N . GLY A 1 30 ? 18.460 7.109 -15.859 1.00 0.00 30 GLY A N 15
ATOM 13103 C CA . GLY A 1 30 ? 19.330 7.753 -16.826 1.00 0.00 30 GLY A CA 15
ATOM 13104 C C . GLY A 1 30 ? 18.620 8.834 -17.616 1.00 0.00 30 GLY A C 15
ATOM 13105 O O . GLY A 1 30 ? 17.858 9.623 -17.055 1.00 0.00 30 GLY A O 15
ATOM 13109 N N . SER A 1 31 ? 18.869 8.872 -18.920 1.00 0.00 31 SER A N 15
ATOM 13110 C CA . SER A 1 31 ? 18.252 9.869 -19.788 1.00 0.00 31 SER A CA 15
ATOM 13111 C C . SER A 1 31 ? 17.327 9.205 -20.804 1.00 0.00 31 SER A C 15
ATOM 13112 O O . SER A 1 31 ? 16.386 9.825 -21.300 1.00 0.00 31 SER A O 15
ATOM 13120 N N . SER A 1 32 ? 17.603 7.941 -21.109 1.00 0.00 32 SER A N 15
ATOM 13121 C CA . SER A 1 32 ? 16.799 7.194 -22.069 1.00 0.00 32 SER A CA 15
ATOM 13122 C C . SER A 1 32 ? 16.784 5.708 -21.724 1.00 0.00 32 SER A C 15
ATOM 13123 O O . SER A 1 32 ? 16.705 4.854 -22.608 1.00 0.00 32 SER A O 15
ATOM 13131 N N . HIS A 1 33 ? 16.860 5.406 -20.432 1.00 0.00 33 HIS A N 15
ATOM 13132 C CA . HIS A 1 33 ? 16.854 4.023 -19.969 1.00 0.00 33 HIS A CA 15
ATOM 13133 C C . HIS A 1 33 ? 15.853 3.834 -18.833 1.00 0.00 33 HIS A C 15
ATOM 13134 O O . HIS A 1 33 ? 15.454 4.797 -18.178 1.00 0.00 33 HIS A O 15
ATOM 13148 N N . SER A 1 34 ? 15.450 2.588 -18.607 1.00 0.00 34 SER A N 15
ATOM 13149 C CA . SER A 1 34 ? 14.492 2.274 -17.553 1.00 0.00 34 SER A CA 15
ATOM 13150 C C . SER A 1 34 ? 14.576 0.801 -17.164 1.00 0.00 34 SER A C 15
ATOM 13151 O O . SER A 1 34 ? 15.087 -0.025 -17.921 1.00 0.00 34 SER A O 15
ATOM 13159 N N . TYR A 1 35 ? 14.071 0.480 -15.978 1.00 0.00 35 TYR A N 15
ATOM 13160 C CA . TYR A 1 35 ? 14.090 -0.893 -15.486 1.00 0.00 35 TYR A CA 15
ATOM 13161 C C . TYR A 1 35 ? 12.804 -1.219 -14.733 1.00 0.00 35 TYR A C 15
ATOM 13162 O O . TYR A 1 35 ? 12.379 -0.471 -13.852 1.00 0.00 35 TYR A O 15
ATOM 13180 N N . LEU A 1 36 ? 12.190 -2.343 -15.085 1.00 0.00 36 LEU A N 15
ATOM 13181 C CA . LEU A 1 36 ? 10.952 -2.772 -14.443 1.00 0.00 36 LEU A CA 15
ATOM 13182 C C . LEU A 1 36 ? 11.225 -3.323 -13.047 1.00 0.00 36 LEU A C 15
ATOM 13183 O O . LEU A 1 36 ? 12.216 -4.019 -12.827 1.00 0.00 36 LEU A O 15
ATOM 13199 N N . ILE A 1 37 ? 10.338 -3.008 -12.109 1.00 0.00 37 ILE A N 15
ATOM 13200 C CA . ILE A 1 37 ? 10.482 -3.474 -10.735 1.00 0.00 37 ILE A CA 15
ATOM 13201 C C . ILE A 1 37 ? 9.176 -4.064 -10.215 1.00 0.00 37 ILE A C 15
ATOM 13202 O O . ILE A 1 37 ? 8.130 -3.416 -10.254 1.00 0.00 37 ILE A O 15
ATOM 13218 N N . LYS A 1 38 ? 9.243 -5.298 -9.727 1.00 0.00 38 LYS A N 15
ATOM 13219 C CA . LYS A 1 38 ? 8.067 -5.976 -9.195 1.00 0.00 38 LYS A CA 15
ATOM 13220 C C . LYS A 1 38 ? 8.167 -6.131 -7.681 1.00 0.00 38 LYS A C 15
ATOM 13221 O O . LYS A 1 38 ? 9.207 -6.528 -7.156 1.00 0.00 38 LYS A O 15
ATOM 13240 N N . ALA A 1 39 ? 7.079 -5.818 -6.986 1.00 0.00 39 ALA A N 15
ATOM 13241 C CA . ALA A 1 39 ? 7.043 -5.926 -5.532 1.00 0.00 39 ALA A CA 15
ATOM 13242 C C . ALA A 1 39 ? 6.273 -7.167 -5.093 1.00 0.00 39 ALA A C 15
ATOM 13243 O O . ALA A 1 39 ? 5.114 -7.355 -5.463 1.00 0.00 39 ALA A O 15
ATOM 13250 N N . THR A 1 40 ? 6.926 -8.013 -4.302 1.00 0.00 40 THR A N 15
ATOM 13251 C CA . THR A 1 40 ? 6.303 -9.237 -3.814 1.00 0.00 40 THR A CA 15
ATOM 13252 C C . THR A 1 40 ? 5.509 -8.980 -2.539 1.00 0.00 40 THR A C 15
ATOM 13253 O O . THR A 1 40 ? 5.392 -7.840 -2.088 1.00 0.00 40 THR A O 15
ATOM 13264 N N . SER A 1 41 ? 4.965 -10.046 -1.960 1.00 0.00 41 SER A N 15
ATOM 13265 C CA . SER A 1 41 ? 4.179 -9.934 -0.737 1.00 0.00 41 SER A CA 15
ATOM 13266 C C . SER A 1 41 ? 4.980 -9.245 0.363 1.00 0.00 41 SER A C 15
ATOM 13267 O O . SER A 1 41 ? 4.425 -8.526 1.193 1.00 0.00 41 SER A O 15
ATOM 13275 N N . SER A 1 42 ? 6.290 -9.471 0.362 1.00 0.00 42 SER A N 15
ATOM 13276 C CA . SER A 1 42 ? 7.170 -8.876 1.361 1.00 0.00 42 SER A CA 15
ATOM 13277 C C . SER A 1 42 ? 7.795 -7.587 0.837 1.00 0.00 42 SER A C 15
ATOM 13278 O O . SER A 1 42 ? 8.842 -7.151 1.317 1.00 0.00 42 SER A O 15
ATOM 13286 N N . CYS A 1 43 ? 7.146 -6.982 -0.152 1.00 0.00 43 CYS A N 15
ATOM 13287 C CA . CYS A 1 43 ? 7.636 -5.744 -0.745 1.00 0.00 43 CYS A CA 15
ATOM 13288 C C . CYS A 1 43 ? 8.998 -5.956 -1.400 1.00 0.00 43 CYS A C 15
ATOM 13289 O O . CYS A 1 43 ? 9.746 -5.005 -1.624 1.00 0.00 43 CYS A O 15
ATOM 13296 N N . GLY A 1 44 ? 9.312 -7.211 -1.705 1.00 0.00 44 GLY A N 15
ATOM 13297 C CA . GLY A 1 44 ? 10.583 -7.526 -2.332 1.00 0.00 44 GLY A CA 15
ATOM 13298 C C . GLY A 1 44 ? 10.651 -7.060 -3.772 1.00 0.00 44 GLY A C 15
ATOM 13299 O O . GLY A 1 44 ? 9.787 -7.398 -4.583 1.00 0.00 44 GLY A O 15
ATOM 13303 N N . LEU A 1 45 ? 11.677 -6.280 -4.092 1.00 0.00 45 LEU A N 15
ATOM 13304 C CA . LEU A 1 45 ? 11.854 -5.764 -5.446 1.00 0.00 45 LEU A CA 15
ATOM 13305 C C . LEU A 1 45 ? 12.615 -6.761 -6.313 1.00 0.00 45 LEU A C 15
ATOM 13306 O O . LEU A 1 45 ? 13.438 -7.530 -5.816 1.00 0.00 45 LEU A O 15
ATOM 13322 N N . SER A 1 46 ? 12.337 -6.741 -7.613 1.00 0.00 46 SER A N 15
ATOM 13323 C CA . SER A 1 46 ? 12.995 -7.644 -8.550 1.00 0.00 46 SER A CA 15
ATOM 13324 C C . SER A 1 46 ? 12.490 -7.414 -9.971 1.00 0.00 46 SER A C 15
ATOM 13325 O O . SER A 1 46 ? 11.346 -7.007 -10.178 1.00 0.00 46 SER A O 15
ATOM 13333 N N . LEU A 1 47 ? 13.352 -7.678 -10.947 1.00 0.00 47 LEU A N 15
ATOM 13334 C CA . LEU A 1 47 ? 12.995 -7.500 -12.351 1.00 0.00 47 LEU A CA 15
ATOM 13335 C C . LEU A 1 47 ? 12.075 -8.621 -12.825 1.00 0.00 47 LEU A C 15
ATOM 13336 O O . LEU A 1 47 ? 11.998 -9.681 -12.203 1.00 0.00 47 LEU A O 15
ATOM 13352 N N . THR A 1 48 ? 11.380 -8.381 -13.932 1.00 0.00 48 THR A N 15
ATOM 13353 C CA . THR A 1 48 ? 10.467 -9.369 -14.491 1.00 0.00 48 THR A CA 15
ATOM 13354 C C . THR A 1 48 ? 10.974 -9.892 -15.830 1.00 0.00 48 THR A C 15
ATOM 13355 O O . THR A 1 48 ? 10.948 -9.182 -16.834 1.00 0.00 48 THR A O 15
ATOM 13366 N N . ASN A 1 49 ? 11.436 -11.139 -15.837 1.00 0.00 49 ASN A N 15
ATOM 13367 C CA . ASN A 1 49 ? 11.949 -11.757 -17.054 1.00 0.00 49 ASN A CA 15
ATOM 13368 C C . ASN A 1 49 ? 12.997 -10.867 -17.716 1.00 0.00 49 ASN A C 15
ATOM 13369 O O . ASN A 1 49 ? 13.021 -10.725 -18.938 1.00 0.00 49 ASN A O 15
ATOM 13380 N N . GLN A 1 50 ? 13.860 -10.270 -16.900 1.00 0.00 50 GLN A N 15
ATOM 13381 C CA . GLN A 1 50 ? 14.909 -9.394 -17.406 1.00 0.00 50 GLN A CA 15
ATOM 13382 C C . GLN A 1 50 ? 16.132 -9.426 -16.496 1.00 0.00 50 GLN A C 15
ATOM 13383 O O . GLN A 1 50 ? 16.116 -10.058 -15.440 1.00 0.00 50 GLN A O 15
ATOM 13397 N N . VAL A 1 51 ? 17.191 -8.739 -16.911 1.00 0.00 51 VAL A N 15
ATOM 13398 C CA . VAL A 1 51 ? 18.423 -8.688 -16.132 1.00 0.00 51 VAL A CA 15
ATOM 13399 C C . VAL A 1 51 ? 18.836 -7.247 -15.851 1.00 0.00 51 VAL A C 15
ATOM 13400 O O . VAL A 1 51 ? 18.172 -6.304 -16.282 1.00 0.00 51 VAL A O 15
ATOM 13413 N N . PHE A 1 52 ? 19.938 -7.084 -15.126 1.00 0.00 52 PHE A N 15
ATOM 13414 C CA . PHE A 1 52 ? 20.440 -5.758 -14.787 1.00 0.00 52 PHE A CA 15
ATOM 13415 C C . PHE A 1 52 ? 21.781 -5.494 -15.465 1.00 0.00 52 PHE A C 15
ATOM 13416 O O . PHE A 1 52 ? 22.550 -6.421 -15.726 1.00 0.00 52 PHE A O 15
ATOM 13433 N N . ILE A 1 53 ? 22.055 -4.225 -15.748 1.00 0.00 53 ILE A N 15
ATOM 13434 C CA . ILE A 1 53 ? 23.303 -3.840 -16.395 1.00 0.00 53 ILE A CA 15
ATOM 13435 C C . ILE A 1 53 ? 23.905 -2.604 -15.735 1.00 0.00 53 ILE A C 15
ATOM 13436 O O . ILE A 1 53 ? 23.287 -1.987 -14.868 1.00 0.00 53 ILE A O 15
ATOM 13452 N N . ASN A 1 54 ? 25.116 -2.247 -16.153 1.00 0.00 54 ASN A N 15
ATOM 13453 C CA . ASN A 1 54 ? 25.802 -1.084 -15.603 1.00 0.00 54 ASN A CA 15
ATOM 13454 C C . ASN A 1 54 ? 25.987 -1.224 -14.095 1.00 0.00 54 ASN A C 15
ATOM 13455 O O . ASN A 1 54 ? 26.194 -0.237 -13.390 1.00 0.00 54 ASN A O 15
ATOM 13466 N N . GLY A 1 55 ? 25.912 -2.459 -13.607 1.00 0.00 55 GLY A N 15
ATOM 13467 C CA . GLY A 1 55 ? 26.074 -2.706 -12.186 1.00 0.00 55 GLY A CA 15
ATOM 13468 C C . GLY A 1 55 ? 25.005 -2.027 -11.354 1.00 0.00 55 GLY A C 15
ATOM 13469 O O . GLY A 1 55 ? 25.212 -1.749 -10.173 1.00 0.00 55 GLY A O 15
ATOM 13473 N N . GLU A 1 56 ? 23.858 -1.760 -11.971 1.00 0.00 56 GLU A N 15
ATOM 13474 C CA . GLU A 1 56 ? 22.753 -1.107 -11.278 1.00 0.00 56 GLU A CA 15
ATOM 13475 C C . GLU A 1 56 ? 22.075 -2.069 -10.308 1.00 0.00 56 GLU A C 15
ATOM 13476 O O . GLU A 1 56 ? 22.107 -3.285 -10.498 1.00 0.00 56 GLU A O 15
ATOM 13488 N N . SER A 1 57 ? 21.461 -1.516 -9.267 1.00 0.00 57 SER A N 15
ATOM 13489 C CA . SER A 1 57 ? 20.779 -2.324 -8.263 1.00 0.00 57 SER A CA 15
ATOM 13490 C C . SER A 1 57 ? 19.449 -1.689 -7.867 1.00 0.00 57 SER A C 15
ATOM 13491 O O . SER A 1 57 ? 19.146 -0.561 -8.256 1.00 0.00 57 SER A O 15
ATOM 13499 N N . VAL A 1 58 ? 18.659 -2.423 -7.089 1.00 0.00 58 VAL A N 15
ATOM 13500 C CA . VAL A 1 58 ? 17.362 -1.933 -6.639 1.00 0.00 58 VAL A CA 15
ATOM 13501 C C . VAL A 1 58 ? 17.366 -1.668 -5.137 1.00 0.00 58 VAL A C 15
ATOM 13502 O O . VAL A 1 58 ? 18.044 -2.359 -4.378 1.00 0.00 58 VAL A O 15
ATOM 13515 N N . GLN A 1 59 ? 16.604 -0.663 -4.717 1.00 0.00 59 GLN A N 15
ATOM 13516 C CA . GLN A 1 59 ? 16.520 -0.307 -3.306 1.00 0.00 59 GLN A CA 15
ATOM 13517 C C . GLN A 1 59 ? 15.072 -0.078 -2.887 1.00 0.00 59 GLN A C 15
ATOM 13518 O O . GLN A 1 59 ? 14.315 0.601 -3.581 1.00 0.00 59 GLN A O 15
ATOM 13532 N N . SER A 1 60 ? 14.693 -0.648 -1.748 1.00 0.00 60 SER A N 15
ATOM 13533 C CA . SER A 1 60 ? 13.334 -0.509 -1.239 1.00 0.00 60 SER A CA 15
ATOM 13534 C C . SER A 1 60 ? 13.150 0.834 -0.539 1.00 0.00 60 SER A C 15
ATOM 13535 O O . SER A 1 60 ? 13.454 0.977 0.644 1.00 0.00 60 SER A O 15
ATOM 13543 N N . GLY A 1 61 ? 12.649 1.817 -1.281 1.00 0.00 61 GLY A N 15
ATOM 13544 C CA . GLY A 1 61 ? 12.433 3.137 -0.717 1.00 0.00 61 GLY A CA 15
ATOM 13545 C C . GLY A 1 61 ? 11.489 3.113 0.468 1.00 0.00 61 GLY A C 15
ATOM 13546 O O . GLY A 1 61 ? 11.457 4.049 1.265 1.00 0.00 61 GLY A O 15
ATOM 13550 N N . GLY A 1 62 ? 10.714 2.038 0.584 1.00 0.00 62 GLY A N 15
ATOM 13551 C CA . GLY A 1 62 ? 9.773 1.917 1.682 1.00 0.00 62 GLY A CA 15
ATOM 13552 C C . GLY A 1 62 ? 8.369 1.598 1.210 1.00 0.00 62 GLY A C 15
ATOM 13553 O O . GLY A 1 62 ? 8.152 0.611 0.506 1.00 0.00 62 GLY A O 15
ATOM 13557 N N . ARG A 1 63 ? 7.411 2.434 1.598 1.00 0.00 63 ARG A N 15
ATOM 13558 C CA . ARG A 1 63 ? 6.019 2.234 1.212 1.00 0.00 63 ARG A CA 15
ATOM 13559 C C . ARG A 1 63 ? 5.486 3.445 0.453 1.00 0.00 63 ARG A C 15
ATOM 13560 O O . ARG A 1 63 ? 5.977 4.562 0.621 1.00 0.00 63 ARG A O 15
ATOM 13581 N N . CYS A 1 64 ? 4.480 3.216 -0.384 1.00 0.00 64 CYS A N 15
ATOM 13582 C CA . CYS A 1 64 ? 3.880 4.287 -1.170 1.00 0.00 64 CYS A CA 15
ATOM 13583 C C . CYS A 1 64 ? 2.357 4.240 -1.081 1.00 0.00 64 CYS A C 15
ATOM 13584 O O . CYS A 1 64 ? 1.773 4.626 -0.069 1.00 0.00 64 CYS A O 15
ATOM 13591 N N . ASN A 1 1 ? 1.253 -0.198 -1.032 1.00 0.00 1 ASN A N 16
ATOM 13592 C CA . ASN A 1 1 ? 2.215 -0.229 -2.127 1.00 0.00 1 ASN A CA 16
ATOM 13593 C C . ASN A 1 1 ? 3.629 0.031 -1.616 1.00 0.00 1 ASN A C 16
ATOM 13594 O O . ASN A 1 1 ? 3.820 0.693 -0.596 1.00 0.00 1 ASN A O 16
ATOM 13605 N N . CYS A 1 2 ? 4.617 -0.494 -2.333 1.00 0.00 2 CYS A N 16
ATOM 13606 C CA . CYS A 1 2 ? 6.014 -0.320 -1.953 1.00 0.00 2 CYS A CA 16
ATOM 13607 C C . CYS A 1 2 ? 6.713 0.663 -2.888 1.00 0.00 2 CYS A C 16
ATOM 13608 O O . CYS A 1 2 ? 6.216 0.965 -3.973 1.00 0.00 2 CYS A O 16
ATOM 13615 N N . VAL A 1 3 ? 7.870 1.158 -2.460 1.00 0.00 3 VAL A N 16
ATOM 13616 C CA . VAL A 1 3 ? 8.639 2.105 -3.258 1.00 0.00 3 VAL A CA 16
ATOM 13617 C C . VAL A 1 3 ? 9.770 1.405 -4.003 1.00 0.00 3 VAL A C 16
ATOM 13618 O O . VAL A 1 3 ? 10.381 0.470 -3.487 1.00 0.00 3 VAL A O 16
ATOM 13631 N N . ALA A 1 4 ? 10.044 1.866 -5.219 1.00 0.00 4 ALA A N 16
ATOM 13632 C CA . ALA A 1 4 ? 11.103 1.285 -6.035 1.00 0.00 4 ALA A CA 16
ATOM 13633 C C . ALA A 1 4 ? 12.184 2.316 -6.345 1.00 0.00 4 ALA A C 16
ATOM 13634 O O . ALA A 1 4 ? 11.906 3.366 -6.921 1.00 0.00 4 ALA A O 16
ATOM 13641 N N . ASN A 1 5 ? 13.417 2.008 -5.957 1.00 0.00 5 ASN A N 16
ATOM 13642 C CA . ASN A 1 5 ? 14.540 2.908 -6.193 1.00 0.00 5 ASN A CA 16
ATOM 13643 C C . ASN A 1 5 ? 15.674 2.187 -6.914 1.00 0.00 5 ASN A C 16
ATOM 13644 O O . ASN A 1 5 ? 15.973 1.029 -6.619 1.00 0.00 5 ASN A O 16
ATOM 13655 N N . ILE A 1 6 ? 16.303 2.878 -7.859 1.00 0.00 6 ILE A N 16
ATOM 13656 C CA . ILE A 1 6 ? 17.405 2.304 -8.620 1.00 0.00 6 ILE A CA 16
ATOM 13657 C C . ILE A 1 6 ? 18.722 2.995 -8.286 1.00 0.00 6 ILE A C 16
ATOM 13658 O O . ILE A 1 6 ? 18.777 4.218 -8.148 1.00 0.00 6 ILE A O 16
ATOM 13674 N N . LEU A 1 7 ? 19.783 2.205 -8.160 1.00 0.00 7 LEU A N 16
ATOM 13675 C CA . LEU A 1 7 ? 21.103 2.741 -7.844 1.00 0.00 7 LEU A CA 16
ATOM 13676 C C . LEU A 1 7 ? 22.112 2.375 -8.928 1.00 0.00 7 LEU A C 16
ATOM 13677 O O . LEU A 1 7 ? 21.970 1.358 -9.604 1.00 0.00 7 LEU A O 16
ATOM 13693 N N . ASN A 1 8 ? 23.133 3.211 -9.084 1.00 0.00 8 ASN A N 16
ATOM 13694 C CA . ASN A 1 8 ? 24.168 2.975 -10.084 1.00 0.00 8 ASN A CA 16
ATOM 13695 C C . ASN A 1 8 ? 25.261 2.065 -9.532 1.00 0.00 8 ASN A C 16
ATOM 13696 O O . ASN A 1 8 ? 25.137 1.527 -8.431 1.00 0.00 8 ASN A O 16
ATOM 13707 N N . ILE A 1 9 ? 26.329 1.897 -10.303 1.00 0.00 9 ILE A N 16
ATOM 13708 C CA . ILE A 1 9 ? 27.444 1.053 -9.891 1.00 0.00 9 ILE A CA 16
ATOM 13709 C C . ILE A 1 9 ? 28.030 1.526 -8.564 1.00 0.00 9 ILE A C 16
ATOM 13710 O O . ILE A 1 9 ? 28.676 0.760 -7.851 1.00 0.00 9 ILE A O 16
ATOM 13726 N N . ASN A 1 10 ? 27.797 2.794 -8.239 1.00 0.00 10 ASN A N 16
ATOM 13727 C CA . ASN A 1 10 ? 28.300 3.369 -6.997 1.00 0.00 10 ASN A CA 16
ATOM 13728 C C . ASN A 1 10 ? 27.221 3.365 -5.919 1.00 0.00 10 ASN A C 16
ATOM 13729 O O . ASN A 1 10 ? 27.322 4.082 -4.924 1.00 0.00 10 ASN A O 16
ATOM 13740 N N . GLU A 1 11 ? 26.189 2.553 -6.126 1.00 0.00 11 GLU A N 16
ATOM 13741 C CA . GLU A 1 11 ? 25.091 2.456 -5.171 1.00 0.00 11 GLU A CA 16
ATOM 13742 C C . GLU A 1 11 ? 24.462 3.825 -4.925 1.00 0.00 11 GLU A C 16
ATOM 13743 O O . GLU A 1 11 ? 24.035 4.132 -3.812 1.00 0.00 11 GLU A O 16
ATOM 13755 N N . ALA A 1 12 ? 24.411 4.643 -5.971 1.00 0.00 12 ALA A N 16
ATOM 13756 C CA . ALA A 1 12 ? 23.834 5.978 -5.869 1.00 0.00 12 ALA A CA 16
ATOM 13757 C C . ALA A 1 12 ? 22.443 6.024 -6.493 1.00 0.00 12 ALA A C 16
ATOM 13758 O O . ALA A 1 12 ? 22.270 5.709 -7.671 1.00 0.00 12 ALA A O 16
ATOM 13765 N N . VAL A 1 13 ? 21.455 6.418 -5.697 1.00 0.00 13 VAL A N 16
ATOM 13766 C CA . VAL A 1 13 ? 20.079 6.505 -6.172 1.00 0.00 13 VAL A CA 16
ATOM 13767 C C . VAL A 1 13 ? 19.989 7.342 -7.443 1.00 0.00 13 VAL A C 16
ATOM 13768 O O . VAL A 1 13 ? 20.139 8.564 -7.405 1.00 0.00 13 VAL A O 16
ATOM 13781 N N . ILE A 1 14 ? 19.743 6.677 -8.566 1.00 0.00 14 ILE A N 16
ATOM 13782 C CA . ILE A 1 14 ? 19.631 7.361 -9.849 1.00 0.00 14 ILE A CA 16
ATOM 13783 C C . ILE A 1 14 ? 18.183 7.400 -10.326 1.00 0.00 14 ILE A C 16
ATOM 13784 O O . ILE A 1 14 ? 17.820 8.214 -11.174 1.00 0.00 14 ILE A O 16
ATOM 13800 N N . ALA A 1 15 ? 17.359 6.514 -9.775 1.00 0.00 15 ALA A N 16
ATOM 13801 C CA . ALA A 1 15 ? 15.950 6.450 -10.141 1.00 0.00 15 ALA A CA 16
ATOM 13802 C C . ALA A 1 15 ? 15.067 6.325 -8.904 1.00 0.00 15 ALA A C 16
ATOM 13803 O O . ALA A 1 15 ? 15.471 5.747 -7.895 1.00 0.00 15 ALA A O 16
ATOM 13810 N N . THR A 1 16 ? 13.858 6.872 -8.989 1.00 0.00 16 THR A N 16
ATOM 13811 C CA . THR A 1 16 ? 12.918 6.824 -7.876 1.00 0.00 16 THR A CA 16
ATOM 13812 C C . THR A 1 16 ? 11.483 6.691 -8.374 1.00 0.00 16 THR A C 16
ATOM 13813 O O . THR A 1 16 ? 11.026 7.482 -9.199 1.00 0.00 16 THR A O 16
ATOM 13824 N N . GLY A 1 17 ? 10.776 5.686 -7.866 1.00 0.00 17 GLY A N 16
ATOM 13825 C CA . GLY A 1 17 ? 9.399 5.469 -8.271 1.00 0.00 17 GLY A CA 16
ATOM 13826 C C . GLY A 1 17 ? 8.627 4.630 -7.272 1.00 0.00 17 GLY A C 16
ATOM 13827 O O . GLY A 1 17 ? 9.146 4.278 -6.213 1.00 0.00 17 GLY A O 16
ATOM 13831 N N . CYS A 1 18 ? 7.382 4.310 -7.609 1.00 0.00 18 CYS A N 16
ATOM 13832 C CA . CYS A 1 18 ? 6.535 3.509 -6.734 1.00 0.00 18 CYS A CA 16
ATOM 13833 C C . CYS A 1 18 ? 6.028 2.264 -7.457 1.00 0.00 18 CYS A C 16
ATOM 13834 O O . CYS A 1 18 ? 5.795 2.287 -8.666 1.00 0.00 18 CYS A O 16
ATOM 13841 N N . VAL A 1 19 ? 5.858 1.179 -6.709 1.00 0.00 19 VAL A N 16
ATOM 13842 C CA . VAL A 1 19 ? 5.378 -0.075 -7.277 1.00 0.00 19 VAL A CA 16
ATOM 13843 C C . VAL A 1 19 ? 4.093 -0.531 -6.595 1.00 0.00 19 VAL A C 16
ATOM 13844 O O . VAL A 1 19 ? 3.979 -0.532 -5.369 1.00 0.00 19 VAL A O 16
ATOM 13857 N N . PRO A 1 20 ? 3.102 -0.929 -7.406 1.00 0.00 20 PRO A N 16
ATOM 13858 C CA . PRO A 1 20 ? 1.807 -1.396 -6.903 1.00 0.00 20 PRO A CA 16
ATOM 13859 C C . PRO A 1 20 ? 1.909 -2.747 -6.204 1.00 0.00 20 PRO A C 16
ATOM 13860 O O . PRO A 1 20 ? 2.830 -3.522 -6.463 1.00 0.00 20 PRO A O 16
ATOM 13871 N N . ALA A 1 21 ? 0.959 -3.024 -5.318 1.00 0.00 21 ALA A N 16
ATOM 13872 C CA . ALA A 1 21 ? 0.941 -4.283 -4.584 1.00 0.00 21 ALA A CA 16
ATOM 13873 C C . ALA A 1 21 ? 0.810 -5.470 -5.533 1.00 0.00 21 ALA A C 16
ATOM 13874 O O . ALA A 1 21 ? -0.110 -5.526 -6.348 1.00 0.00 21 ALA A O 16
ATOM 13881 N N . GLY A 1 22 ? 1.737 -6.417 -5.421 1.00 0.00 22 GLY A N 16
ATOM 13882 C CA . GLY A 1 22 ? 1.706 -7.589 -6.276 1.00 0.00 22 GLY A CA 16
ATOM 13883 C C . GLY A 1 22 ? 1.810 -7.237 -7.747 1.00 0.00 22 GLY A C 16
ATOM 13884 O O . GLY A 1 22 ? 1.479 -8.048 -8.611 1.00 0.00 22 GLY A O 16
ATOM 13888 N N . GLY A 1 23 ? 2.271 -6.023 -8.032 1.00 0.00 23 GLY A N 16
ATOM 13889 C CA . GLY A 1 23 ? 2.407 -5.586 -9.409 1.00 0.00 23 GLY A CA 16
ATOM 13890 C C . GLY A 1 23 ? 3.829 -5.190 -9.754 1.00 0.00 23 GLY A C 16
ATOM 13891 O O . GLY A 1 23 ? 4.764 -5.513 -9.022 1.00 0.00 23 GLY A O 16
ATOM 13895 N N . GLU A 1 24 ? 3.993 -4.490 -10.872 1.00 0.00 24 GLU A N 16
ATOM 13896 C CA . GLU A 1 24 ? 5.312 -4.053 -11.312 1.00 0.00 24 GLU A CA 16
ATOM 13897 C C . GLU A 1 24 ? 5.225 -2.719 -12.049 1.00 0.00 24 GLU A C 16
ATOM 13898 O O . GLU A 1 24 ? 4.242 -2.440 -12.737 1.00 0.00 24 GLU A O 16
ATOM 13910 N N . LEU A 1 25 ? 6.260 -1.900 -11.901 1.00 0.00 25 LEU A N 16
ATOM 13911 C CA . LEU A 1 25 ? 6.302 -0.594 -12.551 1.00 0.00 25 LEU A CA 16
ATOM 13912 C C . LEU A 1 25 ? 7.712 -0.272 -13.035 1.00 0.00 25 LEU A C 16
ATOM 13913 O O . LEU A 1 25 ? 8.697 -0.628 -12.388 1.00 0.00 25 LEU A O 16
ATOM 13929 N N . ARG A 1 26 ? 7.801 0.407 -14.174 1.00 0.00 26 ARG A N 16
ATOM 13930 C CA . ARG A 1 26 ? 9.091 0.779 -14.743 1.00 0.00 26 ARG A CA 16
ATOM 13931 C C . ARG A 1 26 ? 9.515 2.165 -14.268 1.00 0.00 26 ARG A C 16
ATOM 13932 O O . ARG A 1 26 ? 8.706 3.093 -14.226 1.00 0.00 26 ARG A O 16
ATOM 13953 N N . ILE A 1 27 ? 10.788 2.298 -13.909 1.00 0.00 27 ILE A N 16
ATOM 13954 C CA . ILE A 1 27 ? 11.319 3.571 -13.438 1.00 0.00 27 ILE A CA 16
ATOM 13955 C C . ILE A 1 27 ? 12.487 4.033 -14.303 1.00 0.00 27 ILE A C 16
ATOM 13956 O O . ILE A 1 27 ? 13.360 3.243 -14.660 1.00 0.00 27 ILE A O 16
ATOM 13972 N N . PHE A 1 28 ? 12.496 5.320 -14.635 1.00 0.00 28 PHE A N 16
ATOM 13973 C CA . PHE A 1 28 ? 13.557 5.889 -15.458 1.00 0.00 28 PHE A CA 16
ATOM 13974 C C . PHE A 1 28 ? 14.812 6.144 -14.628 1.00 0.00 28 PHE A C 16
ATOM 13975 O O . PHE A 1 28 ? 14.778 6.879 -13.640 1.00 0.00 28 PHE A O 16
ATOM 13992 N N . VAL A 1 29 ? 15.919 5.531 -15.035 1.00 0.00 29 VAL A N 16
ATOM 13993 C CA . VAL A 1 29 ? 17.185 5.691 -14.330 1.00 0.00 29 VAL A CA 16
ATOM 13994 C C . VAL A 1 29 ? 18.001 6.837 -14.919 1.00 0.00 29 VAL A C 16
ATOM 13995 O O . VAL A 1 29 ? 19.229 6.781 -14.961 1.00 0.00 29 VAL A O 16
ATOM 14008 N N . GLY A 1 30 ? 17.308 7.877 -15.374 1.00 0.00 30 GLY A N 16
ATOM 14009 C CA . GLY A 1 30 ? 17.985 9.022 -15.954 1.00 0.00 30 GLY A CA 16
ATOM 14010 C C . GLY A 1 30 ? 19.019 8.622 -16.987 1.00 0.00 30 GLY A C 16
ATOM 14011 O O . GLY A 1 30 ? 20.221 8.744 -16.752 1.00 0.00 30 GLY A O 16
ATOM 14015 N N . SER A 1 31 ? 18.552 8.141 -18.135 1.00 0.00 31 SER A N 16
ATOM 14016 C CA . SER A 1 31 ? 19.446 7.716 -19.206 1.00 0.00 31 SER A CA 16
ATOM 14017 C C . SER A 1 31 ? 18.653 7.189 -20.398 1.00 0.00 31 SER A C 16
ATOM 14018 O O . SER A 1 31 ? 19.082 6.258 -21.080 1.00 0.00 31 SER A O 16
ATOM 14026 N N . SER A 1 32 ? 17.493 7.790 -20.642 1.00 0.00 32 SER A N 16
ATOM 14027 C CA . SER A 1 32 ? 16.637 7.380 -21.749 1.00 0.00 32 SER A CA 16
ATOM 14028 C C . SER A 1 32 ? 16.294 5.896 -21.649 1.00 0.00 32 SER A C 16
ATOM 14029 O O . SER A 1 32 ? 15.977 5.252 -22.650 1.00 0.00 32 SER A O 16
ATOM 14037 N N . HIS A 1 33 ? 16.360 5.361 -20.435 1.00 0.00 33 HIS A N 16
ATOM 14038 C CA . HIS A 1 33 ? 16.057 3.953 -20.203 1.00 0.00 33 HIS A CA 16
ATOM 14039 C C . HIS A 1 33 ? 15.477 3.745 -18.807 1.00 0.00 33 HIS A C 16
ATOM 14040 O O . HIS A 1 33 ? 15.848 4.439 -17.860 1.00 0.00 33 HIS A O 16
ATOM 14054 N N . SER A 1 34 ? 14.564 2.787 -18.687 1.00 0.00 34 SER A N 16
ATOM 14055 C CA . SER A 1 34 ? 13.929 2.491 -17.408 1.00 0.00 34 SER A CA 16
ATOM 14056 C C . SER A 1 34 ? 13.965 0.994 -17.117 1.00 0.00 34 SER A C 16
ATOM 14057 O O . SER A 1 34 ? 14.116 0.177 -18.026 1.00 0.00 34 SER A O 16
ATOM 14065 N N . TYR A 1 35 ? 13.826 0.642 -15.844 1.00 0.00 35 TYR A N 16
ATOM 14066 C CA . TYR A 1 35 ? 13.845 -0.757 -15.431 1.00 0.00 35 TYR A CA 16
ATOM 14067 C C . TYR A 1 35 ? 12.561 -1.125 -14.694 1.00 0.00 35 TYR A C 16
ATOM 14068 O O . TYR A 1 35 ? 12.082 -0.374 -13.843 1.00 0.00 35 TYR A O 16
ATOM 14086 N N . LEU A 1 36 ? 12.008 -2.286 -15.027 1.00 0.00 36 LEU A N 16
ATOM 14087 C CA . LEU A 1 36 ? 10.779 -2.757 -14.397 1.00 0.00 36 LEU A CA 16
ATOM 14088 C C . LEU A 1 36 ? 11.056 -3.296 -12.998 1.00 0.00 36 LEU A C 16
ATOM 14089 O O . LEU A 1 36 ? 11.969 -4.099 -12.802 1.00 0.00 36 LEU A O 16
ATOM 14105 N N . ILE A 1 37 ? 10.262 -2.852 -12.030 1.00 0.00 37 ILE A N 16
ATOM 14106 C CA . ILE A 1 37 ? 10.420 -3.294 -10.650 1.00 0.00 37 ILE A CA 16
ATOM 14107 C C . ILE A 1 37 ? 9.145 -3.951 -10.133 1.00 0.00 37 ILE A C 16
ATOM 14108 O O . ILE A 1 37 ? 8.095 -3.313 -10.047 1.00 0.00 37 ILE A O 16
ATOM 14124 N N . LYS A 1 38 ? 9.243 -5.230 -9.788 1.00 0.00 38 LYS A N 16
ATOM 14125 C CA . LYS A 1 38 ? 8.099 -5.975 -9.276 1.00 0.00 38 LYS A CA 16
ATOM 14126 C C . LYS A 1 38 ? 8.119 -6.022 -7.751 1.00 0.00 38 LYS A C 16
ATOM 14127 O O . LYS A 1 38 ? 9.125 -6.390 -7.145 1.00 0.00 38 LYS A O 16
ATOM 14146 N N . ALA A 1 39 ? 7.001 -5.650 -7.138 1.00 0.00 39 ALA A N 16
ATOM 14147 C CA . ALA A 1 39 ? 6.889 -5.653 -5.685 1.00 0.00 39 ALA A CA 16
ATOM 14148 C C . ALA A 1 39 ? 6.099 -6.863 -5.198 1.00 0.00 39 ALA A C 16
ATOM 14149 O O . ALA A 1 39 ? 4.916 -7.013 -5.510 1.00 0.00 39 ALA A O 16
ATOM 14156 N N . THR A 1 40 ? 6.759 -7.726 -4.432 1.00 0.00 40 THR A N 16
ATOM 14157 C CA . THR A 1 40 ? 6.118 -8.924 -3.904 1.00 0.00 40 THR A CA 16
ATOM 14158 C C . THR A 1 40 ? 5.243 -8.595 -2.700 1.00 0.00 40 THR A C 16
ATOM 14159 O O . THR A 1 40 ? 5.268 -7.474 -2.190 1.00 0.00 40 THR A O 16
ATOM 14170 N N . SER A 1 41 ? 4.471 -9.578 -2.249 1.00 0.00 41 SER A N 16
ATOM 14171 C CA . SER A 1 41 ? 3.585 -9.391 -1.106 1.00 0.00 41 SER A CA 16
ATOM 14172 C C . SER A 1 41 ? 4.365 -8.904 0.112 1.00 0.00 41 SER A C 16
ATOM 14173 O O . SER A 1 41 ? 3.808 -8.265 1.005 1.00 0.00 41 SER A O 16
ATOM 14181 N N . SER A 1 42 ? 5.658 -9.212 0.141 1.00 0.00 42 SER A N 16
ATOM 14182 C CA . SER A 1 42 ? 6.515 -8.809 1.250 1.00 0.00 42 SER A CA 16
ATOM 14183 C C . SER A 1 42 ? 7.371 -7.606 0.866 1.00 0.00 42 SER A C 16
ATOM 14184 O O . SER A 1 42 ? 8.433 -7.375 1.445 1.00 0.00 42 SER A O 16
ATOM 14192 N N . CYS A 1 43 ? 6.902 -6.843 -0.115 1.00 0.00 43 CYS A N 16
ATOM 14193 C CA . CYS A 1 43 ? 7.623 -5.664 -0.579 1.00 0.00 43 CYS A CA 16
ATOM 14194 C C . CYS A 1 43 ? 8.964 -6.053 -1.193 1.00 0.00 43 CYS A C 16
ATOM 14195 O O . CYS A 1 43 ? 9.903 -5.257 -1.216 1.00 0.00 43 CYS A O 16
ATOM 14202 N N . GLY A 1 44 ? 9.047 -7.283 -1.690 1.00 0.00 44 GLY A N 16
ATOM 14203 C CA . GLY A 1 44 ? 10.277 -7.757 -2.298 1.00 0.00 44 GLY A CA 16
ATOM 14204 C C . GLY A 1 44 ? 10.444 -7.269 -3.724 1.00 0.00 44 GLY A C 16
ATOM 14205 O O . GLY A 1 44 ? 9.671 -7.638 -4.608 1.00 0.00 44 GLY A O 16
ATOM 14209 N N . LEU A 1 45 ? 11.456 -6.438 -3.948 1.00 0.00 45 LEU A N 16
ATOM 14210 C CA . LEU A 1 45 ? 11.722 -5.898 -5.276 1.00 0.00 45 LEU A CA 16
ATOM 14211 C C . LEU A 1 45 ? 12.430 -6.927 -6.151 1.00 0.00 45 LEU A C 16
ATOM 14212 O O . LEU A 1 45 ? 13.177 -7.770 -5.655 1.00 0.00 45 LEU A O 16
ATOM 14228 N N . SER A 1 46 ? 12.192 -6.851 -7.457 1.00 0.00 46 SER A N 16
ATOM 14229 C CA . SER A 1 46 ? 12.805 -7.777 -8.401 1.00 0.00 46 SER A CA 16
ATOM 14230 C C . SER A 1 46 ? 12.371 -7.463 -9.830 1.00 0.00 46 SER A C 16
ATOM 14231 O O . SER A 1 46 ? 11.213 -7.126 -10.079 1.00 0.00 46 SER A O 16
ATOM 14239 N N . LEU A 1 47 ? 13.308 -7.577 -10.764 1.00 0.00 47 LEU A N 16
ATOM 14240 C CA . LEU A 1 47 ? 13.024 -7.306 -12.169 1.00 0.00 47 LEU A CA 16
ATOM 14241 C C . LEU A 1 47 ? 12.076 -8.352 -12.745 1.00 0.00 47 LEU A C 16
ATOM 14242 O O . LEU A 1 47 ? 11.896 -9.427 -12.172 1.00 0.00 47 LEU A O 16
ATOM 14258 N N . THR A 1 48 ? 11.471 -8.032 -13.885 1.00 0.00 48 THR A N 16
ATOM 14259 C CA . THR A 1 48 ? 10.541 -8.944 -14.540 1.00 0.00 48 THR A CA 16
ATOM 14260 C C . THR A 1 48 ? 10.972 -9.231 -15.974 1.00 0.00 48 THR A C 16
ATOM 14261 O O . THR A 1 48 ? 10.931 -8.351 -16.832 1.00 0.00 48 THR A O 16
ATOM 14272 N N . ASN A 1 49 ? 11.383 -10.470 -16.226 1.00 0.00 49 ASN A N 16
ATOM 14273 C CA . ASN A 1 49 ? 11.821 -10.873 -17.557 1.00 0.00 49 ASN A CA 16
ATOM 14274 C C . ASN A 1 49 ? 12.921 -9.950 -18.072 1.00 0.00 49 ASN A C 16
ATOM 14275 O O . ASN A 1 49 ? 13.082 -9.774 -19.279 1.00 0.00 49 ASN A O 16
ATOM 14286 N N . GLN A 1 50 ? 13.674 -9.363 -17.147 1.00 0.00 50 GLN A N 16
ATOM 14287 C CA . GLN A 1 50 ? 14.759 -8.458 -17.507 1.00 0.00 50 GLN A CA 16
ATOM 14288 C C . GLN A 1 50 ? 15.974 -8.682 -16.615 1.00 0.00 50 GLN A C 16
ATOM 14289 O O . GLN A 1 50 ? 15.862 -9.242 -15.524 1.00 0.00 50 GLN A O 16
ATOM 14303 N N . VAL A 1 51 ? 17.137 -8.243 -17.085 1.00 0.00 51 VAL A N 16
ATOM 14304 C CA . VAL A 1 51 ? 18.375 -8.395 -16.329 1.00 0.00 51 VAL A CA 16
ATOM 14305 C C . VAL A 1 51 ? 18.885 -7.047 -15.833 1.00 0.00 51 VAL A C 16
ATOM 14306 O O . VAL A 1 51 ? 18.267 -6.010 -16.075 1.00 0.00 51 VAL A O 16
ATOM 14319 N N . PHE A 1 52 ? 20.017 -7.069 -15.137 1.00 0.00 52 PHE A N 16
ATOM 14320 C CA . PHE A 1 52 ? 20.611 -5.848 -14.605 1.00 0.00 52 PHE A CA 16
ATOM 14321 C C . PHE A 1 52 ? 21.895 -5.499 -15.351 1.00 0.00 52 PHE A C 16
ATOM 14322 O O . PHE A 1 52 ? 22.672 -6.381 -15.718 1.00 0.00 52 PHE A O 16
ATOM 14339 N N . ILE A 1 53 ? 22.111 -4.206 -15.571 1.00 0.00 53 ILE A N 16
ATOM 14340 C CA . ILE A 1 53 ? 23.301 -3.740 -16.272 1.00 0.00 53 ILE A CA 16
ATOM 14341 C C . ILE A 1 53 ? 23.895 -2.511 -15.591 1.00 0.00 53 ILE A C 16
ATOM 14342 O O . ILE A 1 53 ? 23.289 -1.937 -14.687 1.00 0.00 53 ILE A O 16
ATOM 14358 N N . ASN A 1 54 ? 25.084 -2.114 -16.032 1.00 0.00 54 ASN A N 16
ATOM 14359 C CA . ASN A 1 54 ? 25.760 -0.952 -15.465 1.00 0.00 54 ASN A CA 16
ATOM 14360 C C . ASN A 1 54 ? 25.989 -1.133 -13.968 1.00 0.00 54 ASN A C 16
ATOM 14361 O O . ASN A 1 54 ? 26.170 -0.161 -13.235 1.00 0.00 54 ASN A O 16
ATOM 14372 N N . GLY A 1 55 ? 25.981 -2.385 -13.520 1.00 0.00 55 GLY A N 16
ATOM 14373 C CA . GLY A 1 55 ? 26.190 -2.671 -12.113 1.00 0.00 55 GLY A CA 16
ATOM 14374 C C . GLY A 1 55 ? 25.143 -2.024 -11.228 1.00 0.00 55 GLY A C 16
ATOM 14375 O O . GLY A 1 55 ? 25.366 -1.829 -10.034 1.00 0.00 55 GLY A O 16
ATOM 14379 N N . GLU A 1 56 ? 23.999 -1.688 -11.816 1.00 0.00 56 GLU A N 16
ATOM 14380 C CA . GLU A 1 56 ? 22.916 -1.055 -11.072 1.00 0.00 56 GLU A CA 16
ATOM 14381 C C . GLU A 1 56 ? 22.236 -2.058 -10.144 1.00 0.00 56 GLU A C 16
ATOM 14382 O O . GLU A 1 56 ? 22.388 -3.269 -10.302 1.00 0.00 56 GLU A O 16
ATOM 14394 N N . SER A 1 57 ? 21.485 -1.543 -9.176 1.00 0.00 57 SER A N 16
ATOM 14395 C CA . SER A 1 57 ? 20.784 -2.392 -8.219 1.00 0.00 57 SER A CA 16
ATOM 14396 C C . SER A 1 57 ? 19.450 -1.771 -7.816 1.00 0.00 57 SER A C 16
ATOM 14397 O O . SER A 1 57 ? 19.205 -0.589 -8.057 1.00 0.00 57 SER A O 16
ATOM 14405 N N . VAL A 1 58 ? 18.591 -2.577 -7.201 1.00 0.00 58 VAL A N 16
ATOM 14406 C CA . VAL A 1 58 ? 17.282 -2.108 -6.763 1.00 0.00 58 VAL A CA 16
ATOM 14407 C C . VAL A 1 58 ? 17.232 -1.952 -5.248 1.00 0.00 58 VAL A C 16
ATOM 14408 O O . VAL A 1 58 ? 17.785 -2.769 -4.512 1.00 0.00 58 VAL A O 16
ATOM 14421 N N . GLN A 1 59 ? 16.566 -0.898 -4.788 1.00 0.00 59 GLN A N 16
ATOM 14422 C CA . GLN A 1 59 ? 16.445 -0.635 -3.359 1.00 0.00 59 GLN A CA 16
ATOM 14423 C C . GLN A 1 59 ? 14.998 -0.337 -2.981 1.00 0.00 59 GLN A C 16
ATOM 14424 O O . GLN A 1 59 ? 14.302 0.399 -3.680 1.00 0.00 59 GLN A O 16
ATOM 14438 N N . SER A 1 60 ? 14.550 -0.915 -1.871 1.00 0.00 60 SER A N 16
ATOM 14439 C CA . SER A 1 60 ? 13.184 -0.715 -1.402 1.00 0.00 60 SER A CA 16
ATOM 14440 C C . SER A 1 60 ? 13.056 0.606 -0.650 1.00 0.00 60 SER A C 16
ATOM 14441 O O . SER A 1 60 ? 13.389 0.696 0.531 1.00 0.00 60 SER A O 16
ATOM 14449 N N . GLY A 1 61 ? 12.570 1.630 -1.345 1.00 0.00 61 GLY A N 16
ATOM 14450 C CA . GLY A 1 61 ? 12.405 2.934 -0.728 1.00 0.00 61 GLY A CA 16
ATOM 14451 C C . GLY A 1 61 ? 11.471 2.897 0.465 1.00 0.00 61 GLY A C 16
ATOM 14452 O O . GLY A 1 61 ? 11.460 3.816 1.283 1.00 0.00 61 GLY A O 16
ATOM 14456 N N . GLY A 1 62 ? 10.682 1.831 0.565 1.00 0.00 62 GLY A N 16
ATOM 14457 C CA . GLY A 1 62 ? 9.749 1.700 1.668 1.00 0.00 62 GLY A CA 16
ATOM 14458 C C . GLY A 1 62 ? 8.304 1.759 1.216 1.00 0.00 62 GLY A C 16
ATOM 14459 O O . GLY A 1 62 ? 7.901 1.035 0.306 1.00 0.00 62 GLY A O 16
ATOM 14463 N N . ARG A 1 63 ? 7.521 2.624 1.854 1.00 0.00 63 ARG A N 16
ATOM 14464 C CA . ARG A 1 63 ? 6.111 2.773 1.514 1.00 0.00 63 ARG A CA 16
ATOM 14465 C C . ARG A 1 63 ? 5.868 4.079 0.763 1.00 0.00 63 ARG A C 16
ATOM 14466 O O . ARG A 1 63 ? 6.517 5.091 1.030 1.00 0.00 63 ARG A O 16
ATOM 14487 N N . CYS A 1 64 ? 4.930 4.049 -0.177 1.00 0.00 64 CYS A N 16
ATOM 14488 C CA . CYS A 1 64 ? 4.601 5.229 -0.968 1.00 0.00 64 CYS A CA 16
ATOM 14489 C C . CYS A 1 64 ? 3.745 6.203 -0.163 1.00 0.00 64 CYS A C 16
ATOM 14490 O O . CYS A 1 64 ? 3.126 7.108 -0.721 1.00 0.00 64 CYS A O 16
ATOM 14497 N N . ASN A 1 1 ? 1.758 0.250 0.309 1.00 0.00 1 ASN A N 17
ATOM 14498 C CA . ASN A 1 1 ? 2.459 0.197 -0.969 1.00 0.00 1 ASN A CA 17
ATOM 14499 C C . ASN A 1 1 ? 3.967 0.100 -0.758 1.00 0.00 1 ASN A C 17
ATOM 14500 O O . ASN A 1 1 ? 4.445 0.060 0.377 1.00 0.00 1 ASN A O 17
ATOM 14511 N N . CYS A 1 2 ? 4.712 0.064 -1.857 1.00 0.00 2 CYS A N 17
ATOM 14512 C CA . CYS A 1 2 ? 6.166 -0.028 -1.795 1.00 0.00 2 CYS A CA 17
ATOM 14513 C C . CYS A 1 2 ? 6.815 0.928 -2.791 1.00 0.00 2 CYS A C 17
ATOM 14514 O O . CYS A 1 2 ? 6.223 1.270 -3.816 1.00 0.00 2 CYS A O 17
ATOM 14521 N N . VAL A 1 3 ? 8.035 1.357 -2.484 1.00 0.00 3 VAL A N 17
ATOM 14522 C CA . VAL A 1 3 ? 8.765 2.272 -3.352 1.00 0.00 3 VAL A CA 17
ATOM 14523 C C . VAL A 1 3 ? 9.942 1.572 -4.022 1.00 0.00 3 VAL A C 17
ATOM 14524 O O . VAL A 1 3 ? 10.660 0.799 -3.389 1.00 0.00 3 VAL A O 17
ATOM 14537 N N . ALA A 1 4 ? 10.134 1.850 -5.308 1.00 0.00 4 ALA A N 17
ATOM 14538 C CA . ALA A 1 4 ? 11.225 1.249 -6.064 1.00 0.00 4 ALA A CA 17
ATOM 14539 C C . ALA A 1 4 ? 12.288 2.285 -6.412 1.00 0.00 4 ALA A C 17
ATOM 14540 O O . ALA A 1 4 ? 11.987 3.324 -6.998 1.00 0.00 4 ALA A O 17
ATOM 14547 N N . ASN A 1 5 ? 13.533 1.996 -6.045 1.00 0.00 5 ASN A N 17
ATOM 14548 C CA . ASN A 1 5 ? 14.641 2.904 -6.317 1.00 0.00 5 ASN A CA 17
ATOM 14549 C C . ASN A 1 5 ? 15.773 2.180 -7.039 1.00 0.00 5 ASN A C 17
ATOM 14550 O O . ASN A 1 5 ? 16.080 1.027 -6.735 1.00 0.00 5 ASN A O 17
ATOM 14561 N N . ILE A 1 6 ? 16.390 2.865 -7.997 1.00 0.00 6 ILE A N 17
ATOM 14562 C CA . ILE A 1 6 ? 17.489 2.288 -8.761 1.00 0.00 6 ILE A CA 17
ATOM 14563 C C . ILE A 1 6 ? 18.812 2.964 -8.417 1.00 0.00 6 ILE A C 17
ATOM 14564 O O . ILE A 1 6 ? 18.890 4.190 -8.327 1.00 0.00 6 ILE A O 17
ATOM 14580 N N . LEU A 1 7 ? 19.851 2.158 -8.228 1.00 0.00 7 LEU A N 17
ATOM 14581 C CA . LEU A 1 7 ? 21.173 2.678 -7.897 1.00 0.00 7 LEU A CA 17
ATOM 14582 C C . LEU A 1 7 ? 22.190 2.303 -8.970 1.00 0.00 7 LEU A C 17
ATOM 14583 O O . LEU A 1 7 ? 22.033 1.301 -9.665 1.00 0.00 7 LEU A O 17
ATOM 14599 N N . ASN A 1 8 ? 23.234 3.116 -9.097 1.00 0.00 8 ASN A N 17
ATOM 14600 C CA . ASN A 1 8 ? 24.279 2.868 -10.084 1.00 0.00 8 ASN A CA 17
ATOM 14601 C C . ASN A 1 8 ? 25.350 1.938 -9.522 1.00 0.00 8 ASN A C 17
ATOM 14602 O O . ASN A 1 8 ? 25.203 1.398 -8.425 1.00 0.00 8 ASN A O 17
ATOM 14613 N N . ILE A 1 9 ? 26.425 1.756 -10.281 1.00 0.00 9 ILE A N 17
ATOM 14614 C CA . ILE A 1 9 ? 27.521 0.893 -9.858 1.00 0.00 9 ILE A CA 17
ATOM 14615 C C . ILE A 1 9 ? 28.103 1.357 -8.527 1.00 0.00 9 ILE A C 17
ATOM 14616 O O . ILE A 1 9 ? 28.737 0.582 -7.812 1.00 0.00 9 ILE A O 17
ATOM 14632 N N . ASN A 1 10 ? 27.882 2.626 -8.201 1.00 0.00 10 ASN A N 17
ATOM 14633 C CA . ASN A 1 10 ? 28.384 3.193 -6.954 1.00 0.00 10 ASN A CA 17
ATOM 14634 C C . ASN A 1 10 ? 27.302 3.188 -5.879 1.00 0.00 10 ASN A C 17
ATOM 14635 O O . ASN A 1 10 ? 27.419 3.874 -4.864 1.00 0.00 10 ASN A O 17
ATOM 14646 N N . GLU A 1 11 ? 26.250 2.409 -6.110 1.00 0.00 11 GLU A N 17
ATOM 14647 C CA . GLU A 1 11 ? 25.146 2.315 -5.162 1.00 0.00 11 GLU A CA 17
ATOM 14648 C C . GLU A 1 11 ? 24.526 3.687 -4.911 1.00 0.00 11 GLU A C 17
ATOM 14649 O O . GLU A 1 11 ? 24.075 3.983 -3.805 1.00 0.00 11 GLU A O 17
ATOM 14661 N N . ALA A 1 12 ? 24.507 4.519 -5.947 1.00 0.00 12 ALA A N 17
ATOM 14662 C CA . ALA A 1 12 ? 23.942 5.859 -5.841 1.00 0.00 12 ALA A CA 17
ATOM 14663 C C . ALA A 1 12 ? 22.569 5.929 -6.501 1.00 0.00 12 ALA A C 17
ATOM 14664 O O . ALA A 1 12 ? 22.418 5.602 -7.679 1.00 0.00 12 ALA A O 17
ATOM 14671 N N . VAL A 1 13 ? 21.570 6.355 -5.736 1.00 0.00 13 VAL A N 17
ATOM 14672 C CA . VAL A 1 13 ? 20.209 6.468 -6.247 1.00 0.00 13 VAL A CA 17
ATOM 14673 C C . VAL A 1 13 ? 20.169 7.304 -7.522 1.00 0.00 13 VAL A C 17
ATOM 14674 O O . VAL A 1 13 ? 20.349 8.522 -7.484 1.00 0.00 13 VAL A O 17
ATOM 14687 N N . ILE A 1 14 ? 19.931 6.642 -8.649 1.00 0.00 14 ILE A N 17
ATOM 14688 C CA . ILE A 1 14 ? 19.865 7.325 -9.935 1.00 0.00 14 ILE A CA 17
ATOM 14689 C C . ILE A 1 14 ? 18.431 7.391 -10.450 1.00 0.00 14 ILE A C 17
ATOM 14690 O O . ILE A 1 14 ? 18.104 8.216 -11.302 1.00 0.00 14 ILE A O 17
ATOM 14706 N N . ALA A 1 15 ? 17.580 6.516 -9.926 1.00 0.00 15 ALA A N 17
ATOM 14707 C CA . ALA A 1 15 ? 16.179 6.477 -10.330 1.00 0.00 15 ALA A CA 17
ATOM 14708 C C . ALA A 1 15 ? 15.276 6.149 -9.146 1.00 0.00 15 ALA A C 17
ATOM 14709 O O . ALA A 1 15 ? 15.710 5.537 -8.170 1.00 0.00 15 ALA A O 17
ATOM 14716 N N . THR A 1 16 ? 14.015 6.562 -9.238 1.00 0.00 16 THR A N 17
ATOM 14717 C CA . THR A 1 16 ? 13.050 6.314 -8.174 1.00 0.00 16 THR A CA 17
ATOM 14718 C C . THR A 1 16 ? 11.632 6.236 -8.726 1.00 0.00 16 THR A C 17
ATOM 14719 O O . THR A 1 16 ? 11.332 6.800 -9.777 1.00 0.00 16 THR A O 17
ATOM 14730 N N . GLY A 1 17 ? 10.760 5.533 -8.008 1.00 0.00 17 GLY A N 17
ATOM 14731 C CA . GLY A 1 17 ? 9.382 5.395 -8.442 1.00 0.00 17 GLY A CA 17
ATOM 14732 C C . GLY A 1 17 ? 8.521 4.683 -7.418 1.00 0.00 17 GLY A C 17
ATOM 14733 O O . GLY A 1 17 ? 9.034 4.081 -6.474 1.00 0.00 17 GLY A O 17
ATOM 14737 N N . CYS A 1 18 ? 7.207 4.751 -7.602 1.00 0.00 18 CYS A N 17
ATOM 14738 C CA . CYS A 1 18 ? 6.271 4.111 -6.686 1.00 0.00 18 CYS A CA 17
ATOM 14739 C C . CYS A 1 18 ? 5.727 2.815 -7.282 1.00 0.00 18 CYS A C 17
ATOM 14740 O O . CYS A 1 18 ? 5.331 2.773 -8.447 1.00 0.00 18 CYS A O 17
ATOM 14747 N N . VAL A 1 19 ? 5.711 1.760 -6.474 1.00 0.00 19 VAL A N 17
ATOM 14748 C CA . VAL A 1 19 ? 5.215 0.463 -6.920 1.00 0.00 19 VAL A CA 17
ATOM 14749 C C . VAL A 1 19 ? 4.089 -0.033 -6.021 1.00 0.00 19 VAL A C 17
ATOM 14750 O O . VAL A 1 19 ? 4.181 -0.001 -4.793 1.00 0.00 19 VAL A O 17
ATOM 14763 N N . PRO A 1 20 ? 2.999 -0.505 -6.643 1.00 0.00 20 PRO A N 17
ATOM 14764 C CA . PRO A 1 20 ? 1.833 -1.018 -5.918 1.00 0.00 20 PRO A CA 17
ATOM 14765 C C . PRO A 1 20 ? 2.123 -2.340 -5.216 1.00 0.00 20 PRO A C 17
ATOM 14766 O O . PRO A 1 20 ? 3.164 -2.957 -5.440 1.00 0.00 20 PRO A O 17
ATOM 14777 N N . ALA A 1 21 ? 1.196 -2.770 -4.366 1.00 0.00 21 ALA A N 17
ATOM 14778 C CA . ALA A 1 21 ? 1.352 -4.020 -3.633 1.00 0.00 21 ALA A CA 17
ATOM 14779 C C . ALA A 1 21 ? 1.058 -5.220 -4.526 1.00 0.00 21 ALA A C 17
ATOM 14780 O O . ALA A 1 21 ? -0.051 -5.368 -5.038 1.00 0.00 21 ALA A O 17
ATOM 14787 N N . GLY A 1 22 ? 2.059 -6.076 -4.709 1.00 0.00 22 GLY A N 17
ATOM 14788 C CA . GLY A 1 22 ? 1.887 -7.252 -5.542 1.00 0.00 22 GLY A CA 17
ATOM 14789 C C . GLY A 1 22 ? 1.931 -6.927 -7.021 1.00 0.00 22 GLY A C 17
ATOM 14790 O O . GLY A 1 22 ? 1.757 -7.806 -7.863 1.00 0.00 22 GLY A O 17
ATOM 14794 N N . GLY A 1 23 ? 2.164 -5.657 -7.340 1.00 0.00 23 GLY A N 17
ATOM 14795 C CA . GLY A 1 23 ? 2.225 -5.239 -8.728 1.00 0.00 23 GLY A CA 17
ATOM 14796 C C . GLY A 1 23 ? 3.633 -4.887 -9.167 1.00 0.00 23 GLY A C 17
ATOM 14797 O O . GLY A 1 23 ? 4.601 -5.202 -8.476 1.00 0.00 23 GLY A O 17
ATOM 14801 N N . GLU A 1 24 ? 3.746 -4.232 -10.318 1.00 0.00 24 GLU A N 17
ATOM 14802 C CA . GLU A 1 24 ? 5.046 -3.839 -10.848 1.00 0.00 24 GLU A CA 17
ATOM 14803 C C . GLU A 1 24 ? 4.958 -2.493 -11.562 1.00 0.00 24 GLU A C 17
ATOM 14804 O O . GLU A 1 24 ? 3.896 -2.105 -12.052 1.00 0.00 24 GLU A O 17
ATOM 14816 N N . LEU A 1 25 ? 6.081 -1.786 -11.618 1.00 0.00 25 LEU A N 17
ATOM 14817 C CA . LEU A 1 25 ? 6.132 -0.483 -12.272 1.00 0.00 25 LEU A CA 17
ATOM 14818 C C . LEU A 1 25 ? 7.487 -0.260 -12.937 1.00 0.00 25 LEU A C 17
ATOM 14819 O O . LEU A 1 25 ? 8.504 -0.791 -12.490 1.00 0.00 25 LEU A O 17
ATOM 14835 N N . ARG A 1 26 ? 7.492 0.529 -14.007 1.00 0.00 26 ARG A N 17
ATOM 14836 C CA . ARG A 1 26 ? 8.722 0.822 -14.734 1.00 0.00 26 ARG A CA 17
ATOM 14837 C C . ARG A 1 26 ? 9.285 2.180 -14.324 1.00 0.00 26 ARG A C 17
ATOM 14838 O O . ARG A 1 26 ? 8.585 3.192 -14.370 1.00 0.00 26 ARG A O 17
ATOM 14859 N N . ILE A 1 27 ? 10.552 2.192 -13.923 1.00 0.00 27 ILE A N 17
ATOM 14860 C CA . ILE A 1 27 ? 11.208 3.425 -13.506 1.00 0.00 27 ILE A CA 17
ATOM 14861 C C . ILE A 1 27 ? 12.233 3.879 -14.540 1.00 0.00 27 ILE A C 17
ATOM 14862 O O . ILE A 1 27 ? 12.883 3.059 -15.187 1.00 0.00 27 ILE A O 17
ATOM 14878 N N . PHE A 1 28 ? 12.372 5.193 -14.689 1.00 0.00 28 PHE A N 17
ATOM 14879 C CA . PHE A 1 28 ? 13.319 5.757 -15.644 1.00 0.00 28 PHE A CA 17
ATOM 14880 C C . PHE A 1 28 ? 14.681 5.980 -14.993 1.00 0.00 28 PHE A C 17
ATOM 14881 O O . PHE A 1 28 ? 14.822 6.805 -14.090 1.00 0.00 28 PHE A O 17
ATOM 14898 N N . VAL A 1 29 ? 15.681 5.237 -15.457 1.00 0.00 29 VAL A N 17
ATOM 14899 C CA . VAL A 1 29 ? 17.032 5.353 -14.921 1.00 0.00 29 VAL A CA 17
ATOM 14900 C C . VAL A 1 29 ? 17.918 6.186 -15.840 1.00 0.00 29 VAL A C 17
ATOM 14901 O O . VAL A 1 29 ? 18.918 5.699 -16.364 1.00 0.00 29 VAL A O 17
ATOM 14914 N N . GLY A 1 30 ? 17.543 7.448 -16.031 1.00 0.00 30 GLY A N 17
ATOM 14915 C CA . GLY A 1 30 ? 18.315 8.330 -16.887 1.00 0.00 30 GLY A CA 17
ATOM 14916 C C . GLY A 1 30 ? 17.561 8.726 -18.141 1.00 0.00 30 GLY A C 17
ATOM 14917 O O . GLY A 1 30 ? 18.111 9.387 -19.021 1.00 0.00 30 GLY A O 17
ATOM 14921 N N . SER A 1 31 ? 16.298 8.321 -18.223 1.00 0.00 31 SER A N 17
ATOM 14922 C CA . SER A 1 31 ? 15.469 8.633 -19.382 1.00 0.00 31 SER A CA 17
ATOM 14923 C C . SER A 1 31 ? 15.852 7.762 -20.574 1.00 0.00 31 SER A C 17
ATOM 14924 O O . SER A 1 31 ? 15.017 7.049 -21.130 1.00 0.00 31 SER A O 17
ATOM 14932 N N . SER A 1 32 ? 17.122 7.827 -20.962 1.00 0.00 32 SER A N 17
ATOM 14933 C CA . SER A 1 32 ? 17.617 7.049 -22.092 1.00 0.00 32 SER A CA 17
ATOM 14934 C C . SER A 1 32 ? 17.214 5.583 -21.959 1.00 0.00 32 SER A C 17
ATOM 14935 O O . SER A 1 32 ? 17.001 4.894 -22.957 1.00 0.00 32 SER A O 17
ATOM 14943 N N . HIS A 1 33 ? 17.113 5.113 -20.720 1.00 0.00 33 HIS A N 17
ATOM 14944 C CA . HIS A 1 33 ? 16.735 3.730 -20.456 1.00 0.00 33 HIS A CA 17
ATOM 14945 C C . HIS A 1 33 ? 15.969 3.617 -19.141 1.00 0.00 33 HIS A C 17
ATOM 14946 O O . HIS A 1 33 ? 16.085 4.478 -18.268 1.00 0.00 33 HIS A O 17
ATOM 14960 N N . SER A 1 34 ? 15.185 2.552 -19.007 1.00 0.00 34 SER A N 17
ATOM 14961 C CA . SER A 1 34 ? 14.396 2.330 -17.801 1.00 0.00 34 SER A CA 17
ATOM 14962 C C . SER A 1 34 ? 14.486 0.874 -17.354 1.00 0.00 34 SER A C 17
ATOM 14963 O O . SER A 1 34 ? 15.018 0.024 -18.070 1.00 0.00 34 SER A O 17
ATOM 14971 N N . TYR A 1 35 ? 13.962 0.593 -16.166 1.00 0.00 35 TYR A N 17
ATOM 14972 C CA . TYR A 1 35 ? 13.985 -0.759 -15.621 1.00 0.00 35 TYR A CA 17
ATOM 14973 C C . TYR A 1 35 ? 12.694 -1.064 -14.867 1.00 0.00 35 TYR A C 17
ATOM 14974 O O . TYR A 1 35 ? 12.239 -0.268 -14.043 1.00 0.00 35 TYR A O 17
ATOM 14992 N N . LEU A 1 36 ? 12.109 -2.221 -15.154 1.00 0.00 36 LEU A N 17
ATOM 14993 C CA . LEU A 1 36 ? 10.870 -2.634 -14.503 1.00 0.00 36 LEU A CA 17
ATOM 14994 C C . LEU A 1 36 ? 11.150 -3.230 -13.127 1.00 0.00 36 LEU A C 17
ATOM 14995 O O . LEU A 1 36 ? 12.038 -4.068 -12.973 1.00 0.00 36 LEU A O 17
ATOM 15011 N N . ILE A 1 37 ? 10.384 -2.794 -12.133 1.00 0.00 37 ILE A N 17
ATOM 15012 C CA . ILE A 1 37 ? 10.548 -3.287 -10.771 1.00 0.00 37 ILE A CA 17
ATOM 15013 C C . ILE A 1 37 ? 9.261 -3.925 -10.259 1.00 0.00 37 ILE A C 17
ATOM 15014 O O . ILE A 1 37 ? 8.224 -3.269 -10.167 1.00 0.00 37 ILE A O 17
ATOM 15030 N N . LYS A 1 38 ? 9.336 -5.209 -9.925 1.00 0.00 38 LYS A N 17
ATOM 15031 C CA . LYS A 1 38 ? 8.179 -5.937 -9.418 1.00 0.00 38 LYS A CA 17
ATOM 15032 C C . LYS A 1 38 ? 8.185 -5.976 -7.893 1.00 0.00 38 LYS A C 17
ATOM 15033 O O . LYS A 1 38 ? 9.201 -6.292 -7.275 1.00 0.00 38 LYS A O 17
ATOM 15052 N N . ALA A 1 39 ? 7.044 -5.653 -7.293 1.00 0.00 39 ALA A N 17
ATOM 15053 C CA . ALA A 1 39 ? 6.917 -5.654 -5.841 1.00 0.00 39 ALA A CA 17
ATOM 15054 C C . ALA A 1 39 ? 6.180 -6.897 -5.356 1.00 0.00 39 ALA A C 17
ATOM 15055 O O . ALA A 1 39 ? 5.009 -7.104 -5.678 1.00 0.00 39 ALA A O 17
ATOM 15062 N N . THR A 1 40 ? 6.872 -7.725 -4.579 1.00 0.00 40 THR A N 17
ATOM 15063 C CA . THR A 1 40 ? 6.283 -8.949 -4.050 1.00 0.00 40 THR A CA 17
ATOM 15064 C C . THR A 1 40 ? 5.372 -8.653 -2.864 1.00 0.00 40 THR A C 17
ATOM 15065 O O . THR A 1 40 ? 5.335 -7.530 -2.363 1.00 0.00 40 THR A O 17
ATOM 15076 N N . SER A 1 41 ? 4.639 -9.669 -2.419 1.00 0.00 41 SER A N 17
ATOM 15077 C CA . SER A 1 41 ? 3.725 -9.517 -1.293 1.00 0.00 41 SER A CA 17
ATOM 15078 C C . SER A 1 41 ? 4.457 -8.976 -0.069 1.00 0.00 41 SER A C 17
ATOM 15079 O O . SER A 1 41 ? 3.857 -8.336 0.795 1.00 0.00 41 SER A O 17
ATOM 15087 N N . SER A 1 42 ? 5.758 -9.239 -0.001 1.00 0.00 42 SER A N 17
ATOM 15088 C CA . SER A 1 42 ? 6.573 -8.783 1.119 1.00 0.00 42 SER A CA 17
ATOM 15089 C C . SER A 1 42 ? 7.369 -7.538 0.740 1.00 0.00 42 SER A C 17
ATOM 15090 O O . SER A 1 42 ? 8.408 -7.246 1.333 1.00 0.00 42 SER A O 17
ATOM 15098 N N . CYS A 1 43 ? 6.874 -6.806 -0.253 1.00 0.00 43 CYS A N 17
ATOM 15099 C CA . CYS A 1 43 ? 7.536 -5.592 -0.713 1.00 0.00 43 CYS A CA 17
ATOM 15100 C C . CYS A 1 43 ? 8.913 -5.909 -1.291 1.00 0.00 43 CYS A C 17
ATOM 15101 O O . CYS A 1 43 ? 9.806 -5.063 -1.296 1.00 0.00 43 CYS A O 17
ATOM 15108 N N . GLY A 1 44 ? 9.075 -7.136 -1.778 1.00 0.00 44 GLY A N 17
ATOM 15109 C CA . GLY A 1 44 ? 10.344 -7.543 -2.352 1.00 0.00 44 GLY A CA 17
ATOM 15110 C C . GLY A 1 44 ? 10.513 -7.070 -3.783 1.00 0.00 44 GLY A C 17
ATOM 15111 O O . GLY A 1 44 ? 9.790 -7.509 -4.679 1.00 0.00 44 GLY A O 17
ATOM 15115 N N . LEU A 1 45 ? 11.467 -6.171 -3.998 1.00 0.00 45 LEU A N 17
ATOM 15116 C CA . LEU A 1 45 ? 11.727 -5.636 -5.330 1.00 0.00 45 LEU A CA 17
ATOM 15117 C C . LEU A 1 45 ? 12.548 -6.617 -6.160 1.00 0.00 45 LEU A C 17
ATOM 15118 O O . LEU A 1 45 ? 13.368 -7.364 -5.626 1.00 0.00 45 LEU A O 17
ATOM 15134 N N . SER A 1 46 ? 12.324 -6.609 -7.471 1.00 0.00 46 SER A N 17
ATOM 15135 C CA . SER A 1 46 ? 13.043 -7.499 -8.375 1.00 0.00 46 SER A CA 17
ATOM 15136 C C . SER A 1 46 ? 12.588 -7.292 -9.816 1.00 0.00 46 SER A C 17
ATOM 15137 O O . SER A 1 46 ? 11.421 -6.992 -10.075 1.00 0.00 46 SER A O 17
ATOM 15145 N N . LEU A 1 47 ? 13.517 -7.454 -10.752 1.00 0.00 47 LEU A N 17
ATOM 15146 C CA . LEU A 1 47 ? 13.213 -7.285 -12.169 1.00 0.00 47 LEU A CA 17
ATOM 15147 C C . LEU A 1 47 ? 12.167 -8.296 -12.626 1.00 0.00 47 LEU A C 17
ATOM 15148 O O . LEU A 1 47 ? 11.938 -9.311 -11.967 1.00 0.00 47 LEU A O 17
ATOM 15164 N N . THR A 1 48 ? 11.535 -8.014 -13.761 1.00 0.00 48 THR A N 17
ATOM 15165 C CA . THR A 1 48 ? 10.514 -8.899 -14.308 1.00 0.00 48 THR A CA 17
ATOM 15166 C C . THR A 1 48 ? 11.021 -9.623 -15.550 1.00 0.00 48 THR A C 17
ATOM 15167 O O . THR A 1 48 ? 10.946 -9.097 -16.659 1.00 0.00 48 THR A O 17
ATOM 15178 N N . ASN A 1 49 ? 11.537 -10.832 -15.355 1.00 0.00 49 ASN A N 17
ATOM 15179 C CA . ASN A 1 49 ? 12.056 -11.628 -16.461 1.00 0.00 49 ASN A CA 17
ATOM 15180 C C . ASN A 1 49 ? 13.051 -10.823 -17.291 1.00 0.00 49 ASN A C 17
ATOM 15181 O O . ASN A 1 49 ? 13.029 -10.871 -18.521 1.00 0.00 49 ASN A O 17
ATOM 15192 N N . GLN A 1 50 ? 13.921 -10.084 -16.610 1.00 0.00 50 GLN A N 17
ATOM 15193 C CA . GLN A 1 50 ? 14.923 -9.268 -17.285 1.00 0.00 50 GLN A CA 17
ATOM 15194 C C . GLN A 1 50 ? 16.183 -9.141 -16.436 1.00 0.00 50 GLN A C 17
ATOM 15195 O O . GLN A 1 50 ? 16.158 -9.382 -15.229 1.00 0.00 50 GLN A O 17
ATOM 15209 N N . VAL A 1 51 ? 17.286 -8.761 -17.075 1.00 0.00 51 VAL A N 17
ATOM 15210 C CA . VAL A 1 51 ? 18.556 -8.601 -16.379 1.00 0.00 51 VAL A CA 17
ATOM 15211 C C . VAL A 1 51 ? 18.975 -7.136 -16.328 1.00 0.00 51 VAL A C 17
ATOM 15212 O O . VAL A 1 51 ? 18.473 -6.309 -17.091 1.00 0.00 51 VAL A O 17
ATOM 15225 N N . PHE A 1 52 ? 19.897 -6.820 -15.425 1.00 0.00 52 PHE A N 17
ATOM 15226 C CA . PHE A 1 52 ? 20.383 -5.454 -15.274 1.00 0.00 52 PHE A CA 17
ATOM 15227 C C . PHE A 1 52 ? 21.789 -5.310 -15.850 1.00 0.00 52 PHE A C 17
ATOM 15228 O O . PHE A 1 52 ? 22.383 -6.283 -16.315 1.00 0.00 52 PHE A O 17
ATOM 15245 N N . ILE A 1 53 ? 22.314 -4.090 -15.814 1.00 0.00 53 ILE A N 17
ATOM 15246 C CA . ILE A 1 53 ? 23.649 -3.819 -16.332 1.00 0.00 53 ILE A CA 17
ATOM 15247 C C . ILE A 1 53 ? 24.258 -2.590 -15.665 1.00 0.00 53 ILE A C 17
ATOM 15248 O O . ILE A 1 53 ? 23.623 -1.944 -14.833 1.00 0.00 53 ILE A O 17
ATOM 15264 N N . ASN A 1 54 ? 25.493 -2.271 -16.038 1.00 0.00 54 ASN A N 17
ATOM 15265 C CA . ASN A 1 54 ? 26.188 -1.119 -15.477 1.00 0.00 54 ASN A CA 17
ATOM 15266 C C . ASN A 1 54 ? 26.148 -1.148 -13.952 1.00 0.00 54 ASN A C 17
ATOM 15267 O O . ASN A 1 54 ? 26.159 -0.105 -13.300 1.00 0.00 54 ASN A O 17
ATOM 15278 N N . GLY A 1 55 ? 26.101 -2.352 -13.390 1.00 0.00 55 GLY A N 17
ATOM 15279 C CA . GLY A 1 55 ? 26.060 -2.496 -11.946 1.00 0.00 55 GLY A CA 17
ATOM 15280 C C . GLY A 1 55 ? 24.853 -1.816 -11.330 1.00 0.00 55 GLY A C 17
ATOM 15281 O O . GLY A 1 55 ? 24.945 -1.236 -10.249 1.00 0.00 55 GLY A O 17
ATOM 15285 N N . GLU A 1 56 ? 23.719 -1.887 -12.021 1.00 0.00 56 GLU A N 17
ATOM 15286 C CA . GLU A 1 56 ? 22.490 -1.270 -11.535 1.00 0.00 56 GLU A CA 17
ATOM 15287 C C . GLU A 1 56 ? 21.780 -2.184 -10.540 1.00 0.00 56 GLU A C 17
ATOM 15288 O O . GLU A 1 56 ? 21.601 -3.375 -10.793 1.00 0.00 56 GLU A O 17
ATOM 15300 N N . SER A 1 57 ? 21.379 -1.616 -9.407 1.00 0.00 57 SER A N 17
ATOM 15301 C CA . SER A 1 57 ? 20.693 -2.379 -8.371 1.00 0.00 57 SER A CA 17
ATOM 15302 C C . SER A 1 57 ? 19.384 -1.703 -7.976 1.00 0.00 57 SER A C 17
ATOM 15303 O O . SER A 1 57 ? 19.185 -0.514 -8.226 1.00 0.00 57 SER A O 17
ATOM 15311 N N . VAL A 1 58 ? 18.492 -2.470 -7.355 1.00 0.00 58 VAL A N 17
ATOM 15312 C CA . VAL A 1 58 ? 17.202 -1.946 -6.923 1.00 0.00 58 VAL A CA 17
ATOM 15313 C C . VAL A 1 58 ? 17.081 -1.966 -5.404 1.00 0.00 58 VAL A C 17
ATOM 15314 O O . VAL A 1 58 ? 17.506 -2.919 -4.751 1.00 0.00 58 VAL A O 17
ATOM 15327 N N . GLN A 1 59 ? 16.499 -0.909 -4.848 1.00 0.00 59 GLN A N 17
ATOM 15328 C CA . GLN A 1 59 ? 16.323 -0.806 -3.404 1.00 0.00 59 GLN A CA 17
ATOM 15329 C C . GLN A 1 59 ? 14.931 -0.284 -3.061 1.00 0.00 59 GLN A C 17
ATOM 15330 O O . GLN A 1 59 ? 14.369 0.536 -3.787 1.00 0.00 59 GLN A O 17
ATOM 15344 N N . SER A 1 60 ? 14.381 -0.764 -1.951 1.00 0.00 60 SER A N 17
ATOM 15345 C CA . SER A 1 60 ? 13.053 -0.349 -1.514 1.00 0.00 60 SER A CA 17
ATOM 15346 C C . SER A 1 60 ? 13.112 1.000 -0.803 1.00 0.00 60 SER A C 17
ATOM 15347 O O . SER A 1 60 ? 13.459 1.078 0.375 1.00 0.00 60 SER A O 17
ATOM 15355 N N . GLY A 1 61 ? 12.770 2.060 -1.529 1.00 0.00 61 GLY A N 17
ATOM 15356 C CA . GLY A 1 61 ? 12.791 3.391 -0.952 1.00 0.00 61 GLY A CA 17
ATOM 15357 C C . GLY A 1 61 ? 11.903 3.507 0.271 1.00 0.00 61 GLY A C 17
ATOM 15358 O O . GLY A 1 61 ? 12.080 4.405 1.093 1.00 0.00 61 GLY A O 17
ATOM 15362 N N . GLY A 1 62 ? 10.941 2.596 0.391 1.00 0.00 62 GLY A N 17
ATOM 15363 C CA . GLY A 1 62 ? 10.035 2.619 1.524 1.00 0.00 62 GLY A CA 17
ATOM 15364 C C . GLY A 1 62 ? 8.581 2.533 1.106 1.00 0.00 62 GLY A C 17
ATOM 15365 O O . GLY A 1 62 ? 8.230 1.764 0.211 1.00 0.00 62 GLY A O 17
ATOM 15369 N N . ARG A 1 63 ? 7.732 3.324 1.755 1.00 0.00 63 ARG A N 17
ATOM 15370 C CA . ARG A 1 63 ? 6.307 3.332 1.446 1.00 0.00 63 ARG A CA 17
ATOM 15371 C C . ARG A 1 63 ? 5.967 4.458 0.475 1.00 0.00 63 ARG A C 17
ATOM 15372 O O . ARG A 1 63 ? 6.647 5.484 0.434 1.00 0.00 63 ARG A O 17
ATOM 15393 N N . CYS A 1 64 ? 4.911 4.259 -0.307 1.00 0.00 64 CYS A N 17
ATOM 15394 C CA . CYS A 1 64 ? 4.481 5.256 -1.280 1.00 0.00 64 CYS A CA 17
ATOM 15395 C C . CYS A 1 64 ? 3.811 6.439 -0.586 1.00 0.00 64 CYS A C 17
ATOM 15396 O O . CYS A 1 64 ? 3.562 6.404 0.619 1.00 0.00 64 CYS A O 17
ATOM 15403 N N . ASN A 1 1 ? 1.207 0.355 -0.160 1.00 0.00 1 ASN A N 18
ATOM 15404 C CA . ASN A 1 1 ? 2.026 0.074 -1.333 1.00 0.00 1 ASN A CA 18
ATOM 15405 C C . ASN A 1 1 ? 3.511 0.111 -0.982 1.00 0.00 1 ASN A C 18
ATOM 15406 O O . ASN A 1 1 ? 3.882 0.345 0.169 1.00 0.00 1 ASN A O 18
ATOM 15417 N N . CYS A 1 2 ? 4.356 -0.119 -1.981 1.00 0.00 2 CYS A N 18
ATOM 15418 C CA . CYS A 1 2 ? 5.799 -0.112 -1.779 1.00 0.00 2 CYS A CA 18
ATOM 15419 C C . CYS A 1 2 ? 6.473 0.895 -2.707 1.00 0.00 2 CYS A C 18
ATOM 15420 O O . CYS A 1 2 ? 5.844 1.436 -3.616 1.00 0.00 2 CYS A O 18
ATOM 15427 N N . VAL A 1 3 ? 7.758 1.142 -2.470 1.00 0.00 3 VAL A N 18
ATOM 15428 C CA . VAL A 1 3 ? 8.518 2.083 -3.285 1.00 0.00 3 VAL A CA 18
ATOM 15429 C C . VAL A 1 3 ? 9.674 1.386 -3.994 1.00 0.00 3 VAL A C 18
ATOM 15430 O O . VAL A 1 3 ? 10.294 0.476 -3.445 1.00 0.00 3 VAL A O 18
ATOM 15443 N N . ALA A 1 4 ? 9.958 1.821 -5.217 1.00 0.00 4 ALA A N 18
ATOM 15444 C CA . ALA A 1 4 ? 11.042 1.241 -6.001 1.00 0.00 4 ALA A CA 18
ATOM 15445 C C . ALA A 1 4 ? 12.084 2.294 -6.360 1.00 0.00 4 ALA A C 18
ATOM 15446 O O . ALA A 1 4 ? 11.752 3.357 -6.882 1.00 0.00 4 ALA A O 18
ATOM 15453 N N . ASN A 1 5 ? 13.347 1.991 -6.077 1.00 0.00 5 ASN A N 18
ATOM 15454 C CA . ASN A 1 5 ? 14.439 2.913 -6.369 1.00 0.00 5 ASN A CA 18
ATOM 15455 C C . ASN A 1 5 ? 15.567 2.202 -7.110 1.00 0.00 5 ASN A C 18
ATOM 15456 O O . ASN A 1 5 ? 15.844 1.028 -6.862 1.00 0.00 5 ASN A O 18
ATOM 15467 N N . ILE A 1 6 ? 16.215 2.921 -8.021 1.00 0.00 6 ILE A N 18
ATOM 15468 C CA . ILE A 1 6 ? 17.314 2.360 -8.796 1.00 0.00 6 ILE A CA 18
ATOM 15469 C C . ILE A 1 6 ? 18.631 3.052 -8.462 1.00 0.00 6 ILE A C 18
ATOM 15470 O O . ILE A 1 6 ? 18.691 4.277 -8.350 1.00 0.00 6 ILE A O 18
ATOM 15486 N N . LEU A 1 7 ? 19.686 2.259 -8.307 1.00 0.00 7 LEU A N 18
ATOM 15487 C CA . LEU A 1 7 ? 21.005 2.794 -7.987 1.00 0.00 7 LEU A CA 18
ATOM 15488 C C . LEU A 1 7 ? 22.007 2.467 -9.090 1.00 0.00 7 LEU A C 18
ATOM 15489 O O . LEU A 1 7 ? 21.856 1.477 -9.805 1.00 0.00 7 LEU A O 18
ATOM 15505 N N . ASN A 1 8 ? 23.031 3.303 -9.219 1.00 0.00 8 ASN A N 18
ATOM 15506 C CA . ASN A 1 8 ? 24.060 3.102 -10.233 1.00 0.00 8 ASN A CA 18
ATOM 15507 C C . ASN A 1 8 ? 25.157 2.176 -9.718 1.00 0.00 8 ASN A C 18
ATOM 15508 O O . ASN A 1 8 ? 25.044 1.607 -8.632 1.00 0.00 8 ASN A O 18
ATOM 15519 N N . ILE A 1 9 ? 26.218 2.030 -10.505 1.00 0.00 9 ILE A N 18
ATOM 15520 C CA . ILE A 1 9 ? 27.336 1.174 -10.128 1.00 0.00 9 ILE A CA 18
ATOM 15521 C C . ILE A 1 9 ? 27.943 1.615 -8.801 1.00 0.00 9 ILE A C 18
ATOM 15522 O O . ILE A 1 9 ? 28.601 0.833 -8.117 1.00 0.00 9 ILE A O 18
ATOM 15538 N N . ASN A 1 10 ? 27.714 2.874 -8.441 1.00 0.00 10 ASN A N 18
ATOM 15539 C CA . ASN A 1 10 ? 28.237 3.420 -7.194 1.00 0.00 10 ASN A CA 18
ATOM 15540 C C . ASN A 1 10 ? 27.184 3.363 -6.092 1.00 0.00 10 ASN A C 18
ATOM 15541 O O . ASN A 1 10 ? 27.319 4.016 -5.057 1.00 0.00 10 ASN A O 18
ATOM 15552 N N . GLU A 1 11 ? 26.136 2.578 -6.321 1.00 0.00 11 GLU A N 18
ATOM 15553 C CA . GLU A 1 11 ? 25.060 2.437 -5.347 1.00 0.00 11 GLU A CA 18
ATOM 15554 C C . GLU A 1 11 ? 24.422 3.789 -5.042 1.00 0.00 11 GLU A C 18
ATOM 15555 O O . GLU A 1 11 ? 23.998 4.047 -3.916 1.00 0.00 11 GLU A O 18
ATOM 15567 N N . ALA A 1 12 ? 24.356 4.647 -6.054 1.00 0.00 12 ALA A N 18
ATOM 15568 C CA . ALA A 1 12 ? 23.768 5.972 -5.896 1.00 0.00 12 ALA A CA 18
ATOM 15569 C C . ALA A 1 12 ? 22.380 6.034 -6.523 1.00 0.00 12 ALA A C 18
ATOM 15570 O O . ALA A 1 12 ? 22.207 5.732 -7.703 1.00 0.00 12 ALA A O 18
ATOM 15577 N N . VAL A 1 13 ? 21.392 6.428 -5.725 1.00 0.00 13 VAL A N 18
ATOM 15578 C CA . VAL A 1 13 ? 20.019 6.531 -6.202 1.00 0.00 13 VAL A CA 18
ATOM 15579 C C . VAL A 1 13 ? 19.935 7.399 -7.453 1.00 0.00 13 VAL A C 18
ATOM 15580 O O . VAL A 1 13 ? 20.102 8.618 -7.387 1.00 0.00 13 VAL A O 18
ATOM 15593 N N . ILE A 1 14 ? 19.675 6.764 -8.590 1.00 0.00 14 ILE A N 18
ATOM 15594 C CA . ILE A 1 14 ? 19.568 7.479 -9.856 1.00 0.00 14 ILE A CA 18
ATOM 15595 C C . ILE A 1 14 ? 18.120 7.544 -10.329 1.00 0.00 14 ILE A C 18
ATOM 15596 O O . ILE A 1 14 ? 17.761 8.390 -11.148 1.00 0.00 14 ILE A O 18
ATOM 15612 N N . ALA A 1 15 ? 17.291 6.647 -9.806 1.00 0.00 15 ALA A N 18
ATOM 15613 C CA . ALA A 1 15 ? 15.880 6.605 -10.172 1.00 0.00 15 ALA A CA 18
ATOM 15614 C C . ALA A 1 15 ? 15.001 6.394 -8.944 1.00 0.00 15 ALA A C 18
ATOM 15615 O O . ALA A 1 15 ? 15.426 5.789 -7.959 1.00 0.00 15 ALA A O 18
ATOM 15622 N N . THR A 1 16 ? 13.772 6.897 -9.008 1.00 0.00 16 THR A N 18
ATOM 15623 C CA . THR A 1 16 ? 12.833 6.765 -7.901 1.00 0.00 16 THR A CA 18
ATOM 15624 C C . THR A 1 16 ? 11.399 6.655 -8.406 1.00 0.00 16 THR A C 18
ATOM 15625 O O . THR A 1 16 ? 10.966 7.440 -9.248 1.00 0.00 16 THR A O 18
ATOM 15636 N N . GLY A 1 17 ? 10.666 5.676 -7.886 1.00 0.00 17 GLY A N 18
ATOM 15637 C CA . GLY A 1 17 ? 9.288 5.482 -8.296 1.00 0.00 17 GLY A CA 18
ATOM 15638 C C . GLY A 1 17 ? 8.478 4.719 -7.266 1.00 0.00 17 GLY A C 18
ATOM 15639 O O . GLY A 1 17 ? 9.032 4.161 -6.319 1.00 0.00 17 GLY A O 18
ATOM 15643 N N . CYS A 1 18 ? 7.162 4.695 -7.450 1.00 0.00 18 CYS A N 18
ATOM 15644 C CA . CYS A 1 18 ? 6.274 3.997 -6.529 1.00 0.00 18 CYS A CA 18
ATOM 15645 C C . CYS A 1 18 ? 5.736 2.715 -7.159 1.00 0.00 18 CYS A C 18
ATOM 15646 O O . CYS A 1 18 ? 5.408 2.683 -8.345 1.00 0.00 18 CYS A O 18
ATOM 15653 N N . VAL A 1 19 ? 5.648 1.659 -6.356 1.00 0.00 19 VAL A N 18
ATOM 15654 C CA . VAL A 1 19 ? 5.149 0.375 -6.833 1.00 0.00 19 VAL A CA 18
ATOM 15655 C C . VAL A 1 19 ? 4.010 -0.132 -5.955 1.00 0.00 19 VAL A C 18
ATOM 15656 O O . VAL A 1 19 ? 4.089 -0.125 -4.727 1.00 0.00 19 VAL A O 18
ATOM 15669 N N . PRO A 1 20 ? 2.923 -0.584 -6.599 1.00 0.00 20 PRO A N 18
ATOM 15670 C CA . PRO A 1 20 ? 1.747 -1.105 -5.896 1.00 0.00 20 PRO A CA 18
ATOM 15671 C C . PRO A 1 20 ? 2.021 -2.442 -5.218 1.00 0.00 20 PRO A C 18
ATOM 15672 O O . PRO A 1 20 ? 3.120 -2.986 -5.320 1.00 0.00 20 PRO A O 18
ATOM 15683 N N . ALA A 1 21 ? 1.015 -2.967 -4.526 1.00 0.00 21 ALA A N 18
ATOM 15684 C CA . ALA A 1 21 ? 1.148 -4.243 -3.833 1.00 0.00 21 ALA A CA 18
ATOM 15685 C C . ALA A 1 21 ? 0.916 -5.411 -4.785 1.00 0.00 21 ALA A C 18
ATOM 15686 O O . ALA A 1 21 ? -0.162 -5.552 -5.360 1.00 0.00 21 ALA A O 18
ATOM 15693 N N . GLY A 1 22 ? 1.937 -6.248 -4.947 1.00 0.00 22 GLY A N 18
ATOM 15694 C CA . GLY A 1 22 ? 1.824 -7.394 -5.831 1.00 0.00 22 GLY A CA 18
ATOM 15695 C C . GLY A 1 22 ? 1.753 -6.994 -7.291 1.00 0.00 22 GLY A C 18
ATOM 15696 O O . GLY A 1 22 ? 1.318 -7.776 -8.136 1.00 0.00 22 GLY A O 18
ATOM 15700 N N . GLY A 1 23 ? 2.180 -5.771 -7.591 1.00 0.00 23 GLY A N 18
ATOM 15701 C CA . GLY A 1 23 ? 2.153 -5.290 -8.959 1.00 0.00 23 GLY A CA 18
ATOM 15702 C C . GLY A 1 23 ? 3.540 -5.016 -9.505 1.00 0.00 23 GLY A C 18
ATOM 15703 O O . GLY A 1 23 ? 4.537 -5.452 -8.931 1.00 0.00 23 GLY A O 18
ATOM 15707 N N . GLU A 1 24 ? 3.604 -4.292 -10.619 1.00 0.00 24 GLU A N 18
ATOM 15708 C CA . GLU A 1 24 ? 4.880 -3.963 -11.243 1.00 0.00 24 GLU A CA 18
ATOM 15709 C C . GLU A 1 24 ? 4.834 -2.576 -11.878 1.00 0.00 24 GLU A C 18
ATOM 15710 O O . GLU A 1 24 ? 3.840 -2.198 -12.500 1.00 0.00 24 GLU A O 18
ATOM 15722 N N . LEU A 1 25 ? 5.915 -1.822 -11.716 1.00 0.00 25 LEU A N 18
ATOM 15723 C CA . LEU A 1 25 ? 5.999 -0.476 -12.272 1.00 0.00 25 LEU A CA 18
ATOM 15724 C C . LEU A 1 25 ? 7.352 -0.245 -12.937 1.00 0.00 25 LEU A C 18
ATOM 15725 O O . LEU A 1 25 ? 8.378 -0.738 -12.468 1.00 0.00 25 LEU A O 18
ATOM 15741 N N . ARG A 1 26 ? 7.347 0.509 -14.031 1.00 0.00 26 ARG A N 18
ATOM 15742 C CA . ARG A 1 26 ? 8.574 0.806 -14.761 1.00 0.00 26 ARG A CA 18
ATOM 15743 C C . ARG A 1 26 ? 9.154 2.148 -14.324 1.00 0.00 26 ARG A C 18
ATOM 15744 O O . ARG A 1 26 ? 8.472 3.172 -14.362 1.00 0.00 26 ARG A O 18
ATOM 15765 N N . ILE A 1 27 ? 10.417 2.135 -13.910 1.00 0.00 27 ILE A N 18
ATOM 15766 C CA . ILE A 1 27 ? 11.089 3.350 -13.468 1.00 0.00 27 ILE A CA 18
ATOM 15767 C C . ILE A 1 27 ? 12.180 3.764 -14.449 1.00 0.00 27 ILE A C 18
ATOM 15768 O O . ILE A 1 27 ? 12.870 2.918 -15.020 1.00 0.00 27 ILE A O 18
ATOM 15784 N N . PHE A 1 28 ? 12.333 5.070 -14.640 1.00 0.00 28 PHE A N 18
ATOM 15785 C CA . PHE A 1 28 ? 13.342 5.596 -15.551 1.00 0.00 28 PHE A CA 18
ATOM 15786 C C . PHE A 1 28 ? 14.599 6.009 -14.792 1.00 0.00 28 PHE A C 18
ATOM 15787 O O . PHE A 1 28 ? 14.549 6.850 -13.895 1.00 0.00 28 PHE A O 18
ATOM 15804 N N . VAL A 1 29 ? 15.728 5.408 -15.157 1.00 0.00 29 VAL A N 18
ATOM 15805 C CA . VAL A 1 29 ? 16.999 5.712 -14.512 1.00 0.00 29 VAL A CA 18
ATOM 15806 C C . VAL A 1 29 ? 17.772 6.771 -15.290 1.00 0.00 29 VAL A C 18
ATOM 15807 O O . VAL A 1 29 ? 19.002 6.781 -15.293 1.00 0.00 29 VAL A O 18
ATOM 15820 N N . GLY A 1 30 ? 17.040 7.664 -15.950 1.00 0.00 30 GLY A N 18
ATOM 15821 C CA . GLY A 1 30 ? 17.674 8.716 -16.724 1.00 0.00 30 GLY A CA 18
ATOM 15822 C C . GLY A 1 30 ? 17.444 8.559 -18.214 1.00 0.00 30 GLY A C 18
ATOM 15823 O O . GLY A 1 30 ? 16.691 7.685 -18.644 1.00 0.00 30 GLY A O 18
ATOM 15827 N N . SER A 1 31 ? 18.092 9.409 -19.004 1.00 0.00 31 SER A N 18
ATOM 15828 C CA . SER A 1 31 ? 17.950 9.364 -20.454 1.00 0.00 31 SER A CA 18
ATOM 15829 C C . SER A 1 31 ? 18.408 8.016 -21.004 1.00 0.00 31 SER A C 18
ATOM 15830 O O . SER A 1 31 ? 18.062 7.640 -22.124 1.00 0.00 31 SER A O 18
ATOM 15838 N N . SER A 1 32 ? 19.189 7.294 -20.207 1.00 0.00 32 SER A N 18
ATOM 15839 C CA . SER A 1 32 ? 19.698 5.989 -20.613 1.00 0.00 32 SER A CA 18
ATOM 15840 C C . SER A 1 32 ? 18.553 5.041 -20.954 1.00 0.00 32 SER A C 18
ATOM 15841 O O . SER A 1 32 ? 18.369 4.661 -22.111 1.00 0.00 32 SER A O 18
ATOM 15849 N N . HIS A 1 33 ? 17.785 4.661 -19.937 1.00 0.00 33 HIS A N 18
ATOM 15850 C CA . HIS A 1 33 ? 16.657 3.757 -20.127 1.00 0.00 33 HIS A CA 18
ATOM 15851 C C . HIS A 1 33 ? 15.883 3.572 -18.825 1.00 0.00 33 HIS A C 18
ATOM 15852 O O . HIS A 1 33 ? 16.126 4.273 -17.843 1.00 0.00 33 HIS A O 18
ATOM 15866 N N . SER A 1 34 ? 14.951 2.625 -18.826 1.00 0.00 34 SER A N 18
ATOM 15867 C CA . SER A 1 34 ? 14.139 2.351 -17.646 1.00 0.00 34 SER A CA 18
ATOM 15868 C C . SER A 1 34 ? 14.188 0.869 -17.285 1.00 0.00 34 SER A C 18
ATOM 15869 O O . SER A 1 34 ? 14.603 0.036 -18.091 1.00 0.00 34 SER A O 18
ATOM 15877 N N . TYR A 1 35 ? 13.761 0.549 -16.069 1.00 0.00 35 TYR A N 18
ATOM 15878 C CA . TYR A 1 35 ? 13.758 -0.831 -15.598 1.00 0.00 35 TYR A CA 18
ATOM 15879 C C . TYR A 1 35 ? 12.472 -1.146 -14.841 1.00 0.00 35 TYR A C 18
ATOM 15880 O O . TYR A 1 35 ? 12.040 -0.378 -13.980 1.00 0.00 35 TYR A O 18
ATOM 15898 N N . LEU A 1 36 ? 11.864 -2.281 -15.166 1.00 0.00 36 LEU A N 18
ATOM 15899 C CA . LEU A 1 36 ? 10.626 -2.700 -14.517 1.00 0.00 36 LEU A CA 18
ATOM 15900 C C . LEU A 1 36 ? 10.907 -3.285 -13.137 1.00 0.00 36 LEU A C 18
ATOM 15901 O O . LEU A 1 36 ? 11.789 -4.129 -12.978 1.00 0.00 36 LEU A O 18
ATOM 15917 N N . ILE A 1 37 ? 10.149 -2.833 -12.143 1.00 0.00 37 ILE A N 18
ATOM 15918 C CA . ILE A 1 37 ? 10.314 -3.315 -10.777 1.00 0.00 37 ILE A CA 18
ATOM 15919 C C . ILE A 1 37 ? 9.031 -3.959 -10.263 1.00 0.00 37 ILE A C 18
ATOM 15920 O O . ILE A 1 37 ? 7.988 -3.310 -10.179 1.00 0.00 37 ILE A O 18
ATOM 15936 N N . LYS A 1 38 ? 9.116 -5.239 -9.917 1.00 0.00 38 LYS A N 18
ATOM 15937 C CA . LYS A 1 38 ? 7.963 -5.971 -9.406 1.00 0.00 38 LYS A CA 18
ATOM 15938 C C . LYS A 1 38 ? 8.016 -6.077 -7.885 1.00 0.00 38 LYS A C 18
ATOM 15939 O O . LYS A 1 38 ? 9.025 -6.492 -7.317 1.00 0.00 38 LYS A O 18
ATOM 15958 N N . ALA A 1 39 ? 6.921 -5.700 -7.232 1.00 0.00 39 ALA A N 18
ATOM 15959 C CA . ALA A 1 39 ? 6.842 -5.756 -5.778 1.00 0.00 39 ALA A CA 18
ATOM 15960 C C . ALA A 1 39 ? 5.954 -6.908 -5.320 1.00 0.00 39 ALA A C 18
ATOM 15961 O O . ALA A 1 39 ? 4.756 -6.934 -5.605 1.00 0.00 39 ALA A O 18
ATOM 15968 N N . THR A 1 40 ? 6.548 -7.862 -4.610 1.00 0.00 40 THR A N 18
ATOM 15969 C CA . THR A 1 40 ? 5.811 -9.017 -4.114 1.00 0.00 40 THR A CA 18
ATOM 15970 C C . THR A 1 40 ? 5.071 -8.686 -2.824 1.00 0.00 40 THR A C 18
ATOM 15971 O O . THR A 1 40 ? 5.122 -7.555 -2.341 1.00 0.00 40 THR A O 18
ATOM 15982 N N . SER A 1 41 ? 4.383 -9.679 -2.269 1.00 0.00 41 SER A N 18
ATOM 15983 C CA . SER A 1 41 ? 3.629 -9.491 -1.035 1.00 0.00 41 SER A CA 18
ATOM 15984 C C . SER A 1 41 ? 4.535 -8.986 0.083 1.00 0.00 41 SER A C 18
ATOM 15985 O O . SER A 1 41 ? 4.090 -8.274 0.983 1.00 0.00 41 SER A O 18
ATOM 15993 N N . SER A 1 42 ? 5.809 -9.360 0.019 1.00 0.00 42 SER A N 18
ATOM 15994 C CA . SER A 1 42 ? 6.778 -8.948 1.028 1.00 0.00 42 SER A CA 18
ATOM 15995 C C . SER A 1 42 ? 7.440 -7.630 0.640 1.00 0.00 42 SER A C 18
ATOM 15996 O O . SER A 1 42 ? 8.473 -7.253 1.194 1.00 0.00 42 SER A O 18
ATOM 16004 N N . CYS A 1 43 ? 6.837 -6.932 -0.317 1.00 0.00 43 CYS A N 18
ATOM 16005 C CA . CYS A 1 43 ? 7.365 -5.655 -0.781 1.00 0.00 43 CYS A CA 18
ATOM 16006 C C . CYS A 1 43 ? 8.737 -5.836 -1.425 1.00 0.00 43 CYS A C 18
ATOM 16007 O O . CYS A 1 43 ? 9.467 -4.869 -1.638 1.00 0.00 43 CYS A O 18
ATOM 16014 N N . GLY A 1 44 ? 9.080 -7.083 -1.734 1.00 0.00 44 GLY A N 18
ATOM 16015 C CA . GLY A 1 44 ? 10.363 -7.369 -2.350 1.00 0.00 44 GLY A CA 18
ATOM 16016 C C . GLY A 1 44 ? 10.419 -6.932 -3.800 1.00 0.00 44 GLY A C 18
ATOM 16017 O O . GLY A 1 44 ? 9.517 -7.234 -4.583 1.00 0.00 44 GLY A O 18
ATOM 16021 N N . LEU A 1 45 ? 11.480 -6.219 -4.160 1.00 0.00 45 LEU A N 18
ATOM 16022 C CA . LEU A 1 45 ? 11.650 -5.738 -5.527 1.00 0.00 45 LEU A CA 18
ATOM 16023 C C . LEU A 1 45 ? 12.470 -6.723 -6.353 1.00 0.00 45 LEU A C 18
ATOM 16024 O O . LEU A 1 45 ? 13.293 -7.465 -5.816 1.00 0.00 45 LEU A O 18
ATOM 16040 N N . SER A 1 46 ? 12.241 -6.724 -7.663 1.00 0.00 46 SER A N 18
ATOM 16041 C CA . SER A 1 46 ? 12.958 -7.620 -8.563 1.00 0.00 46 SER A CA 18
ATOM 16042 C C . SER A 1 46 ? 12.495 -7.425 -10.004 1.00 0.00 46 SER A C 18
ATOM 16043 O O . SER A 1 46 ? 11.317 -7.175 -10.262 1.00 0.00 46 SER A O 18
ATOM 16051 N N . LEU A 1 47 ? 13.431 -7.541 -10.940 1.00 0.00 47 LEU A N 18
ATOM 16052 C CA . LEU A 1 47 ? 13.122 -7.378 -12.356 1.00 0.00 47 LEU A CA 18
ATOM 16053 C C . LEU A 1 47 ? 12.173 -8.471 -12.835 1.00 0.00 47 LEU A C 18
ATOM 16054 O O . LEU A 1 47 ? 12.065 -9.531 -12.217 1.00 0.00 47 LEU A O 18
ATOM 16070 N N . THR A 1 48 ? 11.486 -8.208 -13.943 1.00 0.00 48 THR A N 18
ATOM 16071 C CA . THR A 1 48 ? 10.547 -9.169 -14.507 1.00 0.00 48 THR A CA 18
ATOM 16072 C C . THR A 1 48 ? 11.151 -9.891 -15.705 1.00 0.00 48 THR A C 18
ATOM 16073 O O . THR A 1 48 ? 11.105 -9.393 -16.829 1.00 0.00 48 THR A O 18
ATOM 16084 N N . ASN A 1 49 ? 11.718 -11.067 -15.458 1.00 0.00 49 ASN A N 18
ATOM 16085 C CA . ASN A 1 49 ? 12.332 -11.858 -16.518 1.00 0.00 49 ASN A CA 18
ATOM 16086 C C . ASN A 1 49 ? 13.322 -11.019 -17.319 1.00 0.00 49 ASN A C 18
ATOM 16087 O O . ASN A 1 49 ? 13.454 -11.186 -18.531 1.00 0.00 49 ASN A O 18
ATOM 16098 N N . GLN A 1 50 ? 14.016 -10.116 -16.633 1.00 0.00 50 GLN A N 18
ATOM 16099 C CA . GLN A 1 50 ? 14.994 -9.251 -17.280 1.00 0.00 50 GLN A CA 18
ATOM 16100 C C . GLN A 1 50 ? 16.221 -9.059 -16.395 1.00 0.00 50 GLN A C 18
ATOM 16101 O O . GLN A 1 50 ? 16.130 -9.113 -15.169 1.00 0.00 50 GLN A O 18
ATOM 16115 N N . VAL A 1 51 ? 17.370 -8.835 -17.026 1.00 0.00 51 VAL A N 18
ATOM 16116 C CA . VAL A 1 51 ? 18.616 -8.635 -16.296 1.00 0.00 51 VAL A CA 18
ATOM 16117 C C . VAL A 1 51 ? 18.989 -7.157 -16.239 1.00 0.00 51 VAL A C 18
ATOM 16118 O O . VAL A 1 51 ? 18.475 -6.347 -17.011 1.00 0.00 51 VAL A O 18
ATOM 16131 N N . PHE A 1 52 ? 19.885 -6.814 -15.321 1.00 0.00 52 PHE A N 18
ATOM 16132 C CA . PHE A 1 52 ? 20.327 -5.433 -15.162 1.00 0.00 52 PHE A CA 18
ATOM 16133 C C . PHE A 1 52 ? 21.669 -5.209 -15.853 1.00 0.00 52 PHE A C 18
ATOM 16134 O O . PHE A 1 52 ? 22.267 -6.142 -16.389 1.00 0.00 52 PHE A O 18
ATOM 16151 N N . ILE A 1 53 ? 22.136 -3.965 -15.836 1.00 0.00 53 ILE A N 18
ATOM 16152 C CA . ILE A 1 53 ? 23.406 -3.617 -16.460 1.00 0.00 53 ILE A CA 18
ATOM 16153 C C . ILE A 1 53 ? 24.011 -2.373 -15.819 1.00 0.00 53 ILE A C 18
ATOM 16154 O O . ILE A 1 53 ? 23.381 -1.723 -14.985 1.00 0.00 53 ILE A O 18
ATOM 16170 N N . ASN A 1 54 ? 25.237 -2.045 -16.216 1.00 0.00 54 ASN A N 18
ATOM 16171 C CA . ASN A 1 54 ? 25.927 -0.877 -15.682 1.00 0.00 54 ASN A CA 18
ATOM 16172 C C . ASN A 1 54 ? 25.906 -0.884 -14.156 1.00 0.00 54 ASN A C 18
ATOM 16173 O O . ASN A 1 54 ? 25.835 0.167 -13.521 1.00 0.00 54 ASN A O 18
ATOM 16184 N N . GLY A 1 55 ? 25.969 -2.078 -13.574 1.00 0.00 55 GLY A N 18
ATOM 16185 C CA . GLY A 1 55 ? 25.957 -2.199 -12.128 1.00 0.00 55 GLY A CA 18
ATOM 16186 C C . GLY A 1 55 ? 24.724 -1.576 -11.504 1.00 0.00 55 GLY A C 18
ATOM 16187 O O . GLY A 1 55 ? 24.777 -1.069 -10.384 1.00 0.00 55 GLY A O 18
ATOM 16191 N N . GLU A 1 56 ? 23.612 -1.611 -12.231 1.00 0.00 56 GLU A N 18
ATOM 16192 C CA . GLU A 1 56 ? 22.362 -1.042 -11.742 1.00 0.00 56 GLU A CA 18
ATOM 16193 C C . GLU A 1 56 ? 21.673 -1.997 -10.772 1.00 0.00 56 GLU A C 18
ATOM 16194 O O . GLU A 1 56 ? 21.555 -3.193 -11.039 1.00 0.00 56 GLU A O 18
ATOM 16206 N N . SER A 1 57 ? 21.219 -1.460 -9.644 1.00 0.00 57 SER A N 18
ATOM 16207 C CA . SER A 1 57 ? 20.545 -2.264 -8.631 1.00 0.00 57 SER A CA 18
ATOM 16208 C C . SER A 1 57 ? 19.235 -1.610 -8.202 1.00 0.00 57 SER A C 18
ATOM 16209 O O . SER A 1 57 ? 19.024 -0.416 -8.414 1.00 0.00 57 SER A O 18
ATOM 16217 N N . VAL A 1 58 ? 18.356 -2.403 -7.596 1.00 0.00 58 VAL A N 18
ATOM 16218 C CA . VAL A 1 58 ? 17.066 -1.903 -7.136 1.00 0.00 58 VAL A CA 18
ATOM 16219 C C . VAL A 1 58 ? 16.964 -1.965 -5.616 1.00 0.00 58 VAL A C 18
ATOM 16220 O O . VAL A 1 58 ? 17.402 -2.932 -4.994 1.00 0.00 58 VAL A O 18
ATOM 16233 N N . GLN A 1 59 ? 16.382 -0.926 -5.025 1.00 0.00 59 GLN A N 18
ATOM 16234 C CA . GLN A 1 59 ? 16.223 -0.863 -3.577 1.00 0.00 59 GLN A CA 18
ATOM 16235 C C . GLN A 1 59 ? 14.805 -0.443 -3.204 1.00 0.00 59 GLN A C 18
ATOM 16236 O O . GLN A 1 59 ? 14.192 0.381 -3.882 1.00 0.00 59 GLN A O 18
ATOM 16250 N N . SER A 1 60 ? 14.290 -1.015 -2.120 1.00 0.00 60 SER A N 18
ATOM 16251 C CA . SER A 1 60 ? 12.942 -0.703 -1.659 1.00 0.00 60 SER A CA 18
ATOM 16252 C C . SER A 1 60 ? 12.925 0.608 -0.879 1.00 0.00 60 SER A C 18
ATOM 16253 O O . SER A 1 60 ? 13.302 0.653 0.292 1.00 0.00 60 SER A O 18
ATOM 16261 N N . GLY A 1 61 ? 12.484 1.676 -1.537 1.00 0.00 61 GLY A N 18
ATOM 16262 C CA . GLY A 1 61 ? 12.425 2.974 -0.892 1.00 0.00 61 GLY A CA 18
ATOM 16263 C C . GLY A 1 61 ? 11.516 2.978 0.321 1.00 0.00 61 GLY A C 18
ATOM 16264 O O . GLY A 1 61 ? 11.586 3.879 1.156 1.00 0.00 61 GLY A O 18
ATOM 16268 N N . GLY A 1 62 ? 10.657 1.968 0.418 1.00 0.00 62 GLY A N 18
ATOM 16269 C CA . GLY A 1 62 ? 9.740 1.878 1.540 1.00 0.00 62 GLY A CA 18
ATOM 16270 C C . GLY A 1 62 ? 8.294 1.765 1.099 1.00 0.00 62 GLY A C 18
ATOM 16271 O O . GLY A 1 62 ? 7.960 0.943 0.246 1.00 0.00 62 GLY A O 18
ATOM 16275 N N . ARG A 1 63 ? 7.433 2.593 1.683 1.00 0.00 63 ARG A N 18
ATOM 16276 C CA . ARG A 1 63 ? 6.015 2.580 1.348 1.00 0.00 63 ARG A CA 18
ATOM 16277 C C . ARG A 1 63 ? 5.630 3.832 0.565 1.00 0.00 63 ARG A C 18
ATOM 16278 O O . ARG A 1 63 ? 6.158 4.917 0.810 1.00 0.00 63 ARG A O 18
ATOM 16299 N N . CYS A 1 64 ? 4.707 3.674 -0.378 1.00 0.00 64 CYS A N 18
ATOM 16300 C CA . CYS A 1 64 ? 4.252 4.789 -1.198 1.00 0.00 64 CYS A CA 18
ATOM 16301 C C . CYS A 1 64 ? 3.520 5.826 -0.349 1.00 0.00 64 CYS A C 18
ATOM 16302 O O . CYS A 1 64 ? 3.584 5.791 0.880 1.00 0.00 64 CYS A O 18
ATOM 16309 N N . ASN A 1 1 ? 1.200 -0.464 -0.683 1.00 0.00 1 ASN A N 19
ATOM 16310 C CA . ASN A 1 1 ? 2.150 -0.463 -1.790 1.00 0.00 1 ASN A CA 19
ATOM 16311 C C . ASN A 1 1 ? 3.565 -0.188 -1.292 1.00 0.00 1 ASN A C 19
ATOM 16312 O O . ASN A 1 1 ? 3.758 0.333 -0.193 1.00 0.00 1 ASN A O 19
ATOM 16323 N N . CYS A 1 2 ? 4.553 -0.540 -2.108 1.00 0.00 2 CYS A N 19
ATOM 16324 C CA . CYS A 1 2 ? 5.951 -0.331 -1.753 1.00 0.00 2 CYS A CA 19
ATOM 16325 C C . CYS A 1 2 ? 6.612 0.663 -2.703 1.00 0.00 2 CYS A C 19
ATOM 16326 O O . CYS A 1 2 ? 6.019 1.070 -3.703 1.00 0.00 2 CYS A O 19
ATOM 16333 N N . VAL A 1 3 ? 7.843 1.049 -2.385 1.00 0.00 3 VAL A N 19
ATOM 16334 C CA . VAL A 1 3 ? 8.585 1.994 -3.211 1.00 0.00 3 VAL A CA 19
ATOM 16335 C C . VAL A 1 3 ? 9.770 1.316 -3.892 1.00 0.00 3 VAL A C 19
ATOM 16336 O O . VAL A 1 3 ? 10.422 0.451 -3.309 1.00 0.00 3 VAL A O 19
ATOM 16349 N N . ALA A 1 4 ? 10.042 1.717 -5.129 1.00 0.00 4 ALA A N 19
ATOM 16350 C CA . ALA A 1 4 ? 11.149 1.151 -5.889 1.00 0.00 4 ALA A CA 19
ATOM 16351 C C . ALA A 1 4 ? 12.196 2.213 -6.208 1.00 0.00 4 ALA A C 19
ATOM 16352 O O . ALA A 1 4 ? 11.862 3.322 -6.622 1.00 0.00 4 ALA A O 19
ATOM 16359 N N . ASN A 1 5 ? 13.464 1.866 -6.012 1.00 0.00 5 ASN A N 19
ATOM 16360 C CA . ASN A 1 5 ? 14.560 2.790 -6.278 1.00 0.00 5 ASN A CA 19
ATOM 16361 C C . ASN A 1 5 ? 15.664 2.109 -7.082 1.00 0.00 5 ASN A C 19
ATOM 16362 O O . ASN A 1 5 ? 15.951 0.928 -6.883 1.00 0.00 5 ASN A O 19
ATOM 16373 N N . ILE A 1 6 ? 16.279 2.862 -7.988 1.00 0.00 6 ILE A N 19
ATOM 16374 C CA . ILE A 1 6 ? 17.352 2.331 -8.819 1.00 0.00 6 ILE A CA 19
ATOM 16375 C C . ILE A 1 6 ? 18.680 3.009 -8.501 1.00 0.00 6 ILE A C 19
ATOM 16376 O O . ILE A 1 6 ? 18.769 4.237 -8.458 1.00 0.00 6 ILE A O 19
ATOM 16392 N N . LEU A 1 7 ? 19.712 2.202 -8.281 1.00 0.00 7 LEU A N 19
ATOM 16393 C CA . LEU A 1 7 ? 21.038 2.723 -7.968 1.00 0.00 7 LEU A CA 19
ATOM 16394 C C . LEU A 1 7 ? 22.023 2.414 -9.091 1.00 0.00 7 LEU A C 19
ATOM 16395 O O . LEU A 1 7 ? 21.847 1.451 -9.836 1.00 0.00 7 LEU A O 19
ATOM 16411 N N . ASN A 1 8 ? 23.061 3.236 -9.204 1.00 0.00 8 ASN A N 19
ATOM 16412 C CA . ASN A 1 8 ? 24.076 3.049 -10.234 1.00 0.00 8 ASN A CA 19
ATOM 16413 C C . ASN A 1 8 ? 25.165 2.094 -9.758 1.00 0.00 8 ASN A C 19
ATOM 16414 O O . ASN A 1 8 ? 25.059 1.501 -8.684 1.00 0.00 8 ASN A O 19
ATOM 16425 N N . ILE A 1 9 ? 26.212 1.950 -10.564 1.00 0.00 9 ILE A N 19
ATOM 16426 C CA . ILE A 1 9 ? 27.322 1.069 -10.224 1.00 0.00 9 ILE A CA 19
ATOM 16427 C C . ILE A 1 9 ? 27.929 1.444 -8.876 1.00 0.00 9 ILE A C 19
ATOM 16428 O O . ILE A 1 9 ? 28.367 0.579 -8.119 1.00 0.00 9 ILE A O 19
ATOM 16444 N N . ASN A 1 10 ? 27.950 2.740 -8.583 1.00 0.00 10 ASN A N 19
ATOM 16445 C CA . ASN A 1 10 ? 28.503 3.230 -7.326 1.00 0.00 10 ASN A CA 19
ATOM 16446 C C . ASN A 1 10 ? 27.481 3.109 -6.199 1.00 0.00 10 ASN A C 19
ATOM 16447 O O . ASN A 1 10 ? 27.711 3.584 -5.087 1.00 0.00 10 ASN A O 19
ATOM 16458 N N . GLU A 1 11 ? 26.354 2.470 -6.495 1.00 0.00 11 GLU A N 19
ATOM 16459 C CA . GLU A 1 11 ? 25.298 2.287 -5.507 1.00 0.00 11 GLU A CA 19
ATOM 16460 C C . GLU A 1 11 ? 24.742 3.632 -5.049 1.00 0.00 11 GLU A C 19
ATOM 16461 O O . GLU A 1 11 ? 24.781 3.961 -3.864 1.00 0.00 11 GLU A O 19
ATOM 16473 N N . ALA A 1 12 ? 24.225 4.406 -5.998 1.00 0.00 12 ALA A N 19
ATOM 16474 C CA . ALA A 1 12 ? 23.660 5.714 -5.693 1.00 0.00 12 ALA A CA 19
ATOM 16475 C C . ALA A 1 12 ? 22.281 5.877 -6.323 1.00 0.00 12 ALA A C 19
ATOM 16476 O O . ALA A 1 12 ? 22.107 5.670 -7.524 1.00 0.00 12 ALA A O 19
ATOM 16483 N N . VAL A 1 13 ? 21.301 6.248 -5.504 1.00 0.00 13 VAL A N 19
ATOM 16484 C CA . VAL A 1 13 ? 19.937 6.438 -5.981 1.00 0.00 13 VAL A CA 19
ATOM 16485 C C . VAL A 1 13 ? 19.903 7.357 -7.198 1.00 0.00 13 VAL A C 19
ATOM 16486 O O . VAL A 1 13 ? 20.094 8.567 -7.080 1.00 0.00 13 VAL A O 19
ATOM 16499 N N . ILE A 1 14 ? 19.659 6.773 -8.366 1.00 0.00 14 ILE A N 19
ATOM 16500 C CA . ILE A 1 14 ? 19.598 7.539 -9.604 1.00 0.00 14 ILE A CA 19
ATOM 16501 C C . ILE A 1 14 ? 18.165 7.649 -10.114 1.00 0.00 14 ILE A C 19
ATOM 16502 O O . ILE A 1 14 ? 17.814 8.601 -10.809 1.00 0.00 14 ILE A O 19
ATOM 16518 N N . ALA A 1 15 ? 17.341 6.668 -9.760 1.00 0.00 15 ALA A N 19
ATOM 16519 C CA . ALA A 1 15 ? 15.944 6.656 -10.178 1.00 0.00 15 ALA A CA 19
ATOM 16520 C C . ALA A 1 15 ? 15.024 6.325 -9.008 1.00 0.00 15 ALA A C 19
ATOM 16521 O O . ALA A 1 15 ? 15.449 5.726 -8.019 1.00 0.00 15 ALA A O 19
ATOM 16528 N N . THR A 1 16 ? 13.760 6.721 -9.125 1.00 0.00 16 THR A N 19
ATOM 16529 C CA . THR A 1 16 ? 12.780 6.468 -8.076 1.00 0.00 16 THR A CA 19
ATOM 16530 C C . THR A 1 16 ? 11.411 6.153 -8.667 1.00 0.00 16 THR A C 19
ATOM 16531 O O . THR A 1 16 ? 11.081 6.597 -9.766 1.00 0.00 16 THR A O 19
ATOM 16542 N N . GLY A 1 17 ? 10.616 5.383 -7.930 1.00 0.00 17 GLY A N 19
ATOM 16543 C CA . GLY A 1 17 ? 9.291 5.022 -8.398 1.00 0.00 17 GLY A CA 19
ATOM 16544 C C . GLY A 1 17 ? 8.458 4.353 -7.322 1.00 0.00 17 GLY A C 19
ATOM 16545 O O . GLY A 1 17 ? 8.977 3.972 -6.272 1.00 0.00 17 GLY A O 19
ATOM 16549 N N . CYS A 1 18 ? 7.163 4.210 -7.582 1.00 0.00 18 CYS A N 19
ATOM 16550 C CA . CYS A 1 18 ? 6.255 3.584 -6.628 1.00 0.00 18 CYS A CA 19
ATOM 16551 C C . CYS A 1 18 ? 5.636 2.319 -7.215 1.00 0.00 18 CYS A C 19
ATOM 16552 O O . CYS A 1 18 ? 5.048 2.346 -8.296 1.00 0.00 18 CYS A O 19
ATOM 16559 N N . VAL A 1 19 ? 5.773 1.211 -6.493 1.00 0.00 19 VAL A N 19
ATOM 16560 C CA . VAL A 1 19 ? 5.227 -0.065 -6.941 1.00 0.00 19 VAL A CA 19
ATOM 16561 C C . VAL A 1 19 ? 4.087 -0.522 -6.037 1.00 0.00 19 VAL A C 19
ATOM 16562 O O . VAL A 1 19 ? 4.187 -0.497 -4.810 1.00 0.00 19 VAL A O 19
ATOM 16575 N N . PRO A 1 20 ? 2.977 -0.950 -6.656 1.00 0.00 20 PRO A N 19
ATOM 16576 C CA . PRO A 1 20 ? 1.796 -1.423 -5.926 1.00 0.00 20 PRO A CA 19
ATOM 16577 C C . PRO A 1 20 ? 2.041 -2.757 -5.229 1.00 0.00 20 PRO A C 19
ATOM 16578 O O . PRO A 1 20 ? 3.169 -3.247 -5.186 1.00 0.00 20 PRO A O 19
ATOM 16589 N N . ALA A 1 21 ? 0.977 -3.339 -4.686 1.00 0.00 21 ALA A N 19
ATOM 16590 C CA . ALA A 1 21 ? 1.076 -4.618 -3.994 1.00 0.00 21 ALA A CA 19
ATOM 16591 C C . ALA A 1 21 ? 0.930 -5.782 -4.967 1.00 0.00 21 ALA A C 19
ATOM 16592 O O . ALA A 1 21 ? -0.102 -5.932 -5.620 1.00 0.00 21 ALA A O 19
ATOM 16599 N N . GLY A 1 22 ? 1.970 -6.605 -5.061 1.00 0.00 22 GLY A N 19
ATOM 16600 C CA . GLY A 1 22 ? 1.937 -7.745 -5.958 1.00 0.00 22 GLY A CA 19
ATOM 16601 C C . GLY A 1 22 ? 2.020 -7.338 -7.416 1.00 0.00 22 GLY A C 19
ATOM 16602 O O . GLY A 1 22 ? 1.809 -8.157 -8.309 1.00 0.00 22 GLY A O 19
ATOM 16606 N N . GLY A 1 23 ? 2.327 -6.067 -7.657 1.00 0.00 23 GLY A N 19
ATOM 16607 C CA . GLY A 1 23 ? 2.431 -5.574 -9.018 1.00 0.00 23 GLY A CA 19
ATOM 16608 C C . GLY A 1 23 ? 3.849 -5.191 -9.390 1.00 0.00 23 GLY A C 19
ATOM 16609 O O . GLY A 1 23 ? 4.809 -5.720 -8.830 1.00 0.00 23 GLY A O 19
ATOM 16613 N N . GLU A 1 24 ? 3.982 -4.269 -10.339 1.00 0.00 24 GLU A N 19
ATOM 16614 C CA . GLU A 1 24 ? 5.295 -3.817 -10.786 1.00 0.00 24 GLU A CA 19
ATOM 16615 C C . GLU A 1 24 ? 5.187 -2.495 -11.540 1.00 0.00 24 GLU A C 19
ATOM 16616 O O . GLU A 1 24 ? 4.213 -2.252 -12.254 1.00 0.00 24 GLU A O 19
ATOM 16628 N N . LEU A 1 25 ? 6.195 -1.645 -11.378 1.00 0.00 25 LEU A N 19
ATOM 16629 C CA . LEU A 1 25 ? 6.215 -0.346 -12.042 1.00 0.00 25 LEU A CA 19
ATOM 16630 C C . LEU A 1 25 ? 7.557 -0.105 -12.726 1.00 0.00 25 LEU A C 19
ATOM 16631 O O . LEU A 1 25 ? 8.596 -0.569 -12.257 1.00 0.00 25 LEU A O 19
ATOM 16647 N N . ARG A 1 26 ? 7.527 0.624 -13.837 1.00 0.00 26 ARG A N 19
ATOM 16648 C CA . ARG A 1 26 ? 8.741 0.928 -14.584 1.00 0.00 26 ARG A CA 19
ATOM 16649 C C . ARG A 1 26 ? 9.328 2.267 -14.148 1.00 0.00 26 ARG A C 19
ATOM 16650 O O . ARG A 1 26 ? 8.636 3.286 -14.139 1.00 0.00 26 ARG A O 19
ATOM 16671 N N . ILE A 1 27 ? 10.606 2.257 -13.786 1.00 0.00 27 ILE A N 19
ATOM 16672 C CA . ILE A 1 27 ? 11.286 3.470 -13.350 1.00 0.00 27 ILE A CA 19
ATOM 16673 C C . ILE A 1 27 ? 12.256 3.971 -14.414 1.00 0.00 27 ILE A C 19
ATOM 16674 O O . ILE A 1 27 ? 12.932 3.181 -15.073 1.00 0.00 27 ILE A O 19
ATOM 16690 N N . PHE A 1 28 ? 12.320 5.288 -14.576 1.00 0.00 28 PHE A N 19
ATOM 16691 C CA . PHE A 1 28 ? 13.208 5.895 -15.561 1.00 0.00 28 PHE A CA 19
ATOM 16692 C C . PHE A 1 28 ? 14.597 6.124 -14.972 1.00 0.00 28 PHE A C 19
ATOM 16693 O O . PHE A 1 28 ? 14.773 6.941 -14.068 1.00 0.00 28 PHE A O 19
ATOM 16710 N N . VAL A 1 29 ? 15.581 5.397 -15.491 1.00 0.00 29 VAL A N 19
ATOM 16711 C CA . VAL A 1 29 ? 16.954 5.520 -15.018 1.00 0.00 29 VAL A CA 19
ATOM 16712 C C . VAL A 1 29 ? 17.815 6.281 -16.020 1.00 0.00 29 VAL A C 19
ATOM 16713 O O . VAL A 1 29 ? 18.046 5.815 -17.135 1.00 0.00 29 VAL A O 19
ATOM 16726 N N . GLY A 1 30 ? 18.287 7.456 -15.615 1.00 0.00 30 GLY A N 19
ATOM 16727 C CA . GLY A 1 30 ? 19.118 8.263 -16.490 1.00 0.00 30 GLY A CA 19
ATOM 16728 C C . GLY A 1 30 ? 18.305 9.212 -17.348 1.00 0.00 30 GLY A C 19
ATOM 16729 O O . GLY A 1 30 ? 17.905 10.283 -16.892 1.00 0.00 30 GLY A O 19
ATOM 16733 N N . SER A 1 31 ? 18.061 8.819 -18.594 1.00 0.00 31 SER A N 19
ATOM 16734 C CA . SER A 1 31 ? 17.295 9.646 -19.520 1.00 0.00 31 SER A CA 19
ATOM 16735 C C . SER A 1 31 ? 17.163 8.962 -20.877 1.00 0.00 31 SER A C 19
ATOM 16736 O O . SER A 1 31 ? 17.301 9.599 -21.921 1.00 0.00 31 SER A O 19
ATOM 16744 N N . SER A 1 32 ? 16.897 7.660 -20.853 1.00 0.00 32 SER A N 19
ATOM 16745 C CA . SER A 1 32 ? 16.750 6.887 -22.081 1.00 0.00 32 SER A CA 19
ATOM 16746 C C . SER A 1 32 ? 16.451 5.424 -21.770 1.00 0.00 32 SER A C 19
ATOM 16747 O O . SER A 1 32 ? 15.722 4.757 -22.506 1.00 0.00 32 SER A O 19
ATOM 16755 N N . HIS A 1 33 ? 17.018 4.931 -20.674 1.00 0.00 33 HIS A N 19
ATOM 16756 C CA . HIS A 1 33 ? 16.812 3.546 -20.263 1.00 0.00 33 HIS A CA 19
ATOM 16757 C C . HIS A 1 33 ? 16.022 3.478 -18.960 1.00 0.00 33 HIS A C 19
ATOM 16758 O O . HIS A 1 33 ? 16.131 4.361 -18.109 1.00 0.00 33 HIS A O 19
ATOM 16772 N N . SER A 1 34 ? 15.226 2.424 -18.810 1.00 0.00 34 SER A N 19
ATOM 16773 C CA . SER A 1 34 ? 14.414 2.243 -17.613 1.00 0.00 34 SER A CA 19
ATOM 16774 C C . SER A 1 34 ? 14.509 0.807 -17.104 1.00 0.00 34 SER A C 19
ATOM 16775 O O . SER A 1 34 ? 15.090 -0.058 -17.759 1.00 0.00 34 SER A O 19
ATOM 16783 N N . TYR A 1 35 ? 13.933 0.563 -15.933 1.00 0.00 35 TYR A N 19
ATOM 16784 C CA . TYR A 1 35 ? 13.953 -0.767 -15.334 1.00 0.00 35 TYR A CA 19
ATOM 16785 C C . TYR A 1 35 ? 12.656 -1.045 -14.581 1.00 0.00 35 TYR A C 19
ATOM 16786 O O . TYR A 1 35 ? 12.230 -0.252 -13.740 1.00 0.00 35 TYR A O 19
ATOM 16804 N N . LEU A 1 36 ? 12.032 -2.177 -14.887 1.00 0.00 36 LEU A N 19
ATOM 16805 C CA . LEU A 1 36 ? 10.783 -2.562 -14.239 1.00 0.00 36 LEU A CA 19
ATOM 16806 C C . LEU A 1 36 ? 11.051 -3.220 -12.889 1.00 0.00 36 LEU A C 19
ATOM 16807 O O . LEU A 1 36 ? 11.888 -4.116 -12.779 1.00 0.00 36 LEU A O 19
ATOM 16823 N N . ILE A 1 37 ? 10.332 -2.771 -11.866 1.00 0.00 37 ILE A N 19
ATOM 16824 C CA . ILE A 1 37 ? 10.490 -3.318 -10.524 1.00 0.00 37 ILE A CA 19
ATOM 16825 C C . ILE A 1 37 ? 9.188 -3.937 -10.026 1.00 0.00 37 ILE A C 19
ATOM 16826 O O . ILE A 1 37 ? 8.163 -3.261 -9.931 1.00 0.00 37 ILE A O 19
ATOM 16842 N N . LYS A 1 38 ? 9.236 -5.226 -9.707 1.00 0.00 38 LYS A N 19
ATOM 16843 C CA . LYS A 1 38 ? 8.062 -5.937 -9.216 1.00 0.00 38 LYS A CA 19
ATOM 16844 C C . LYS A 1 38 ? 8.132 -6.122 -7.703 1.00 0.00 38 LYS A C 19
ATOM 16845 O O . LYS A 1 38 ? 9.144 -6.578 -7.171 1.00 0.00 38 LYS A O 19
ATOM 16864 N N . ALA A 1 39 ? 7.051 -5.768 -7.017 1.00 0.00 39 ALA A N 19
ATOM 16865 C CA . ALA A 1 39 ? 6.989 -5.899 -5.567 1.00 0.00 39 ALA A CA 19
ATOM 16866 C C . ALA A 1 39 ? 6.168 -7.118 -5.160 1.00 0.00 39 ALA A C 19
ATOM 16867 O O . ALA A 1 39 ? 5.012 -7.263 -5.561 1.00 0.00 39 ALA A O 19
ATOM 16874 N N . THR A 1 40 ? 6.772 -7.993 -4.362 1.00 0.00 40 THR A N 19
ATOM 16875 C CA . THR A 1 40 ? 6.097 -9.201 -3.903 1.00 0.00 40 THR A CA 19
ATOM 16876 C C . THR A 1 40 ? 5.248 -8.921 -2.669 1.00 0.00 40 THR A C 19
ATOM 16877 O O . THR A 1 40 ? 5.082 -7.769 -2.266 1.00 0.00 40 THR A O 19
ATOM 16888 N N . SER A 1 41 ? 4.713 -9.981 -2.071 1.00 0.00 41 SER A N 19
ATOM 16889 C CA . SER A 1 41 ? 3.878 -9.848 -0.883 1.00 0.00 41 SER A CA 19
ATOM 16890 C C . SER A 1 41 ? 4.696 -9.341 0.302 1.00 0.00 41 SER A C 19
ATOM 16891 O O . SER A 1 41 ? 4.148 -8.795 1.259 1.00 0.00 41 SER A O 19
ATOM 16899 N N . SER A 1 42 ? 6.010 -9.527 0.229 1.00 0.00 42 SER A N 19
ATOM 16900 C CA . SER A 1 42 ? 6.904 -9.093 1.296 1.00 0.00 42 SER A CA 19
ATOM 16901 C C . SER A 1 42 ? 7.608 -7.794 0.919 1.00 0.00 42 SER A C 19
ATOM 16902 O O . SER A 1 42 ? 8.637 -7.442 1.497 1.00 0.00 42 SER A O 19
ATOM 16910 N N . CYS A 1 43 ? 7.047 -7.084 -0.054 1.00 0.00 43 CYS A N 19
ATOM 16911 C CA . CYS A 1 43 ? 7.620 -5.823 -0.510 1.00 0.00 43 CYS A CA 19
ATOM 16912 C C . CYS A 1 43 ? 8.983 -6.048 -1.158 1.00 0.00 43 CYS A C 19
ATOM 16913 O O . CYS A 1 43 ? 9.784 -5.123 -1.281 1.00 0.00 43 CYS A O 19
ATOM 16920 N N . GLY A 1 44 ? 9.239 -7.286 -1.572 1.00 0.00 44 GLY A N 19
ATOM 16921 C CA . GLY A 1 44 ? 10.505 -7.610 -2.203 1.00 0.00 44 GLY A CA 19
ATOM 16922 C C . GLY A 1 44 ? 10.572 -7.142 -3.643 1.00 0.00 44 GLY A C 19
ATOM 16923 O O . GLY A 1 44 ? 9.663 -7.404 -4.432 1.00 0.00 44 GLY A O 19
ATOM 16927 N N . LEU A 1 45 ? 11.650 -6.446 -3.987 1.00 0.00 45 LEU A N 19
ATOM 16928 C CA . LEU A 1 45 ? 11.832 -5.939 -5.343 1.00 0.00 45 LEU A CA 19
ATOM 16929 C C . LEU A 1 45 ? 12.562 -6.957 -6.212 1.00 0.00 45 LEU A C 19
ATOM 16930 O O . LEU A 1 45 ? 13.335 -7.774 -5.712 1.00 0.00 45 LEU A O 19
ATOM 16946 N N . SER A 1 46 ? 12.313 -6.901 -7.517 1.00 0.00 46 SER A N 19
ATOM 16947 C CA . SER A 1 46 ? 12.945 -7.820 -8.456 1.00 0.00 46 SER A CA 19
ATOM 16948 C C . SER A 1 46 ? 12.710 -7.373 -9.895 1.00 0.00 46 SER A C 19
ATOM 16949 O O . SER A 1 46 ? 11.699 -6.741 -10.204 1.00 0.00 46 SER A O 19
ATOM 16957 N N . LEU A 1 47 ? 13.652 -7.704 -10.772 1.00 0.00 47 LEU A N 19
ATOM 16958 C CA . LEU A 1 47 ? 13.549 -7.336 -12.180 1.00 0.00 47 LEU A CA 19
ATOM 16959 C C . LEU A 1 47 ? 12.362 -8.032 -12.839 1.00 0.00 47 LEU A C 19
ATOM 16960 O O . LEU A 1 47 ? 11.751 -8.928 -12.256 1.00 0.00 47 LEU A O 19
ATOM 16976 N N . THR A 1 48 ? 12.041 -7.615 -14.060 1.00 0.00 48 THR A N 19
ATOM 16977 C CA . THR A 1 48 ? 10.929 -8.198 -14.799 1.00 0.00 48 THR A CA 19
ATOM 16978 C C . THR A 1 48 ? 11.309 -8.454 -16.253 1.00 0.00 48 THR A C 19
ATOM 16979 O O . THR A 1 48 ? 11.501 -7.518 -17.028 1.00 0.00 48 THR A O 19
ATOM 16990 N N . ASN A 1 49 ? 11.414 -9.728 -16.617 1.00 0.00 49 ASN A N 19
ATOM 16991 C CA . ASN A 1 49 ? 11.771 -10.107 -17.979 1.00 0.00 49 ASN A CA 19
ATOM 16992 C C . ASN A 1 49 ? 13.178 -9.629 -18.326 1.00 0.00 49 ASN A C 19
ATOM 16993 O O . ASN A 1 49 ? 13.556 -9.582 -19.496 1.00 0.00 49 ASN A O 19
ATOM 17004 N N . GLN A 1 50 ? 13.946 -9.277 -17.301 1.00 0.00 50 GLN A N 19
ATOM 17005 C CA . GLN A 1 50 ? 15.311 -8.803 -17.498 1.00 0.00 50 GLN A CA 19
ATOM 17006 C C . GLN A 1 50 ? 16.224 -9.293 -16.379 1.00 0.00 50 GLN A C 19
ATOM 17007 O O . GLN A 1 50 ? 15.801 -10.049 -15.504 1.00 0.00 50 GLN A O 19
ATOM 17021 N N . VAL A 1 51 ? 17.480 -8.857 -16.412 1.00 0.00 51 VAL A N 19
ATOM 17022 C CA . VAL A 1 51 ? 18.453 -9.250 -15.400 1.00 0.00 51 VAL A CA 19
ATOM 17023 C C . VAL A 1 51 ? 19.394 -8.098 -15.065 1.00 0.00 51 VAL A C 19
ATOM 17024 O O . VAL A 1 51 ? 19.447 -7.098 -15.781 1.00 0.00 51 VAL A O 19
ATOM 17037 N N . PHE A 1 52 ? 20.135 -8.246 -13.972 1.00 0.00 52 PHE A N 19
ATOM 17038 C CA . PHE A 1 52 ? 21.074 -7.217 -13.540 1.00 0.00 52 PHE A CA 19
ATOM 17039 C C . PHE A 1 52 ? 21.999 -6.812 -14.684 1.00 0.00 52 PHE A C 19
ATOM 17040 O O . PHE A 1 52 ? 22.714 -7.644 -15.243 1.00 0.00 52 PHE A O 19
ATOM 17057 N N . ILE A 1 53 ? 21.980 -5.528 -15.025 1.00 0.00 53 ILE A N 19
ATOM 17058 C CA . ILE A 1 53 ? 22.818 -5.012 -16.101 1.00 0.00 53 ILE A CA 19
ATOM 17059 C C . ILE A 1 53 ? 23.142 -3.537 -15.886 1.00 0.00 53 ILE A C 19
ATOM 17060 O O . ILE A 1 53 ? 22.561 -2.883 -15.022 1.00 0.00 53 ILE A O 19
ATOM 17076 N N . ASN A 1 54 ? 24.075 -3.020 -16.680 1.00 0.00 54 ASN A N 19
ATOM 17077 C CA . ASN A 1 54 ? 24.476 -1.622 -16.577 1.00 0.00 54 ASN A CA 19
ATOM 17078 C C . ASN A 1 54 ? 24.889 -1.278 -15.149 1.00 0.00 54 ASN A C 19
ATOM 17079 O O . ASN A 1 54 ? 24.797 -0.127 -14.725 1.00 0.00 54 ASN A O 19
ATOM 17090 N N . GLY A 1 55 ? 25.345 -2.286 -14.411 1.00 0.00 55 GLY A N 19
ATOM 17091 C CA . GLY A 1 55 ? 25.765 -2.070 -13.039 1.00 0.00 55 GLY A CA 19
ATOM 17092 C C . GLY A 1 55 ? 24.722 -1.333 -12.222 1.00 0.00 55 GLY A C 19
ATOM 17093 O O . GLY A 1 55 ? 25.058 -0.571 -11.317 1.00 0.00 55 GLY A O 19
ATOM 17097 N N . GLU A 1 56 ? 23.452 -1.561 -12.543 1.00 0.00 56 GLU A N 19
ATOM 17098 C CA . GLU A 1 56 ? 22.357 -0.910 -11.833 1.00 0.00 56 GLU A CA 19
ATOM 17099 C C . GLU A 1 56 ? 21.645 -1.895 -10.911 1.00 0.00 56 GLU A C 19
ATOM 17100 O O . GLU A 1 56 ? 21.372 -3.033 -11.293 1.00 0.00 56 GLU A O 19
ATOM 17112 N N . SER A 1 57 ? 21.347 -1.449 -9.695 1.00 0.00 57 SER A N 19
ATOM 17113 C CA . SER A 1 57 ? 20.671 -2.292 -8.716 1.00 0.00 57 SER A CA 19
ATOM 17114 C C . SER A 1 57 ? 19.351 -1.664 -8.278 1.00 0.00 57 SER A C 19
ATOM 17115 O O . SER A 1 57 ? 19.095 -0.487 -8.534 1.00 0.00 57 SER A O 19
ATOM 17123 N N . VAL A 1 58 ? 18.516 -2.458 -7.615 1.00 0.00 58 VAL A N 19
ATOM 17124 C CA . VAL A 1 58 ? 17.223 -1.981 -7.140 1.00 0.00 58 VAL A CA 19
ATOM 17125 C C . VAL A 1 58 ? 17.141 -2.040 -5.618 1.00 0.00 58 VAL A C 19
ATOM 17126 O O . VAL A 1 58 ? 17.595 -3.002 -5.000 1.00 0.00 58 VAL A O 19
ATOM 17139 N N . GLN A 1 59 ? 16.559 -1.004 -5.022 1.00 0.00 59 GLN A N 19
ATOM 17140 C CA . GLN A 1 59 ? 16.418 -0.938 -3.573 1.00 0.00 59 GLN A CA 19
ATOM 17141 C C . GLN A 1 59 ? 15.044 -0.405 -3.183 1.00 0.00 59 GLN A C 19
ATOM 17142 O O . GLN A 1 59 ? 14.439 0.376 -3.918 1.00 0.00 59 GLN A O 19
ATOM 17156 N N . SER A 1 60 ? 14.555 -0.833 -2.023 1.00 0.00 60 SER A N 19
ATOM 17157 C CA . SER A 1 60 ? 13.250 -0.401 -1.538 1.00 0.00 60 SER A CA 19
ATOM 17158 C C . SER A 1 60 ? 13.341 0.974 -0.883 1.00 0.00 60 SER A C 19
ATOM 17159 O O . SER A 1 60 ? 13.761 1.100 0.266 1.00 0.00 60 SER A O 19
ATOM 17167 N N . GLY A 1 61 ? 12.943 2.003 -1.624 1.00 0.00 61 GLY A N 19
ATOM 17168 C CA . GLY A 1 61 ? 12.987 3.356 -1.100 1.00 0.00 61 GLY A CA 19
ATOM 17169 C C . GLY A 1 61 ? 12.131 3.525 0.140 1.00 0.00 61 GLY A C 19
ATOM 17170 O O . GLY A 1 61 ? 12.299 4.485 0.891 1.00 0.00 61 GLY A O 19
ATOM 17174 N N . GLY A 1 62 ? 11.210 2.591 0.353 1.00 0.00 62 GLY A N 19
ATOM 17175 C CA . GLY A 1 62 ? 10.337 2.661 1.511 1.00 0.00 62 GLY A CA 19
ATOM 17176 C C . GLY A 1 62 ? 8.913 2.254 1.189 1.00 0.00 62 GLY A C 19
ATOM 17177 O O . GLY A 1 62 ? 8.664 1.580 0.189 1.00 0.00 62 GLY A O 19
ATOM 17181 N N . ARG A 1 63 ? 7.976 2.661 2.039 1.00 0.00 63 ARG A N 19
ATOM 17182 C CA . ARG A 1 63 ? 6.570 2.331 1.842 1.00 0.00 63 ARG A CA 19
ATOM 17183 C C . ARG A 1 63 ? 5.918 3.298 0.857 1.00 0.00 63 ARG A C 19
ATOM 17184 O O . ARG A 1 63 ? 6.356 4.439 0.709 1.00 0.00 63 ARG A O 19
ATOM 17205 N N . CYS A 1 64 ? 4.870 2.833 0.186 1.00 0.00 64 CYS A N 19
ATOM 17206 C CA . CYS A 1 64 ? 4.158 3.655 -0.785 1.00 0.00 64 CYS A CA 19
ATOM 17207 C C . CYS A 1 64 ? 2.663 3.685 -0.480 1.00 0.00 64 CYS A C 19
ATOM 17208 O O . CYS A 1 64 ? 2.056 4.754 -0.408 1.00 0.00 64 CYS A O 19
ATOM 17215 N N . ASN A 1 1 ? 1.652 0.913 -0.330 1.00 0.00 1 ASN A N 20
ATOM 17216 C CA . ASN A 1 1 ? 2.361 0.404 -1.499 1.00 0.00 1 ASN A CA 20
ATOM 17217 C C . ASN A 1 1 ? 3.849 0.238 -1.203 1.00 0.00 1 ASN A C 20
ATOM 17218 O O . ASN A 1 1 ? 4.284 0.367 -0.059 1.00 0.00 1 ASN A O 20
ATOM 17229 N N . CYS A 1 2 ? 4.625 -0.047 -2.244 1.00 0.00 2 CYS A N 20
ATOM 17230 C CA . CYS A 1 2 ? 6.063 -0.230 -2.098 1.00 0.00 2 CYS A CA 20
ATOM 17231 C C . CYS A 1 2 ? 6.828 0.680 -3.055 1.00 0.00 2 CYS A C 20
ATOM 17232 O O . CYS A 1 2 ? 6.575 0.683 -4.260 1.00 0.00 2 CYS A O 20
ATOM 17239 N N . VAL A 1 3 ? 7.764 1.450 -2.510 1.00 0.00 3 VAL A N 20
ATOM 17240 C CA . VAL A 1 3 ? 8.566 2.363 -3.315 1.00 0.00 3 VAL A CA 20
ATOM 17241 C C . VAL A 1 3 ? 9.729 1.634 -3.979 1.00 0.00 3 VAL A C 20
ATOM 17242 O O . VAL A 1 3 ? 10.389 0.803 -3.358 1.00 0.00 3 VAL A O 20
ATOM 17255 N N . ALA A 1 4 ? 9.972 1.952 -5.246 1.00 0.00 4 ALA A N 20
ATOM 17256 C CA . ALA A 1 4 ? 11.057 1.329 -5.995 1.00 0.00 4 ALA A CA 20
ATOM 17257 C C . ALA A 1 4 ? 12.107 2.358 -6.399 1.00 0.00 4 ALA A C 20
ATOM 17258 O O . ALA A 1 4 ? 11.794 3.359 -7.041 1.00 0.00 4 ALA A O 20
ATOM 17265 N N . ASN A 1 5 ? 13.355 2.104 -6.018 1.00 0.00 5 ASN A N 20
ATOM 17266 C CA . ASN A 1 5 ? 14.452 3.010 -6.340 1.00 0.00 5 ASN A CA 20
ATOM 17267 C C . ASN A 1 5 ? 15.599 2.259 -7.009 1.00 0.00 5 ASN A C 20
ATOM 17268 O O . ASN A 1 5 ? 15.856 1.095 -6.699 1.00 0.00 5 ASN A O 20
ATOM 17279 N N . ILE A 1 6 ? 16.284 2.932 -7.926 1.00 0.00 6 ILE A N 20
ATOM 17280 C CA . ILE A 1 6 ? 17.405 2.330 -8.637 1.00 0.00 6 ILE A CA 20
ATOM 17281 C C . ILE A 1 6 ? 18.718 3.016 -8.276 1.00 0.00 6 ILE A C 20
ATOM 17282 O O . ILE A 1 6 ? 18.781 4.241 -8.165 1.00 0.00 6 ILE A O 20
ATOM 17298 N N . LEU A 1 7 ? 19.765 2.219 -8.096 1.00 0.00 7 LEU A N 20
ATOM 17299 C CA . LEU A 1 7 ? 21.080 2.749 -7.749 1.00 0.00 7 LEU A CA 20
ATOM 17300 C C . LEU A 1 7 ? 22.108 2.395 -8.819 1.00 0.00 7 LEU A C 20
ATOM 17301 O O . LEU A 1 7 ? 21.957 1.409 -9.538 1.00 0.00 7 LEU A O 20
ATOM 17317 N N . ASN A 1 8 ? 23.156 3.208 -8.916 1.00 0.00 8 ASN A N 20
ATOM 17318 C CA . ASN A 1 8 ? 24.211 2.980 -9.896 1.00 0.00 8 ASN A CA 20
ATOM 17319 C C . ASN A 1 8 ? 25.339 2.145 -9.298 1.00 0.00 8 ASN A C 20
ATOM 17320 O O . ASN A 1 8 ? 25.192 1.567 -8.221 1.00 0.00 8 ASN A O 20
ATOM 17331 N N . ILE A 1 9 ? 26.463 2.087 -10.003 1.00 0.00 9 ILE A N 20
ATOM 17332 C CA . ILE A 1 9 ? 27.616 1.324 -9.541 1.00 0.00 9 ILE A CA 20
ATOM 17333 C C . ILE A 1 9 ? 28.055 1.777 -8.153 1.00 0.00 9 ILE A C 20
ATOM 17334 O O . ILE A 1 9 ? 28.581 0.989 -7.369 1.00 0.00 9 ILE A O 20
ATOM 17350 N N . ASN A 1 10 ? 27.832 3.053 -7.856 1.00 0.00 10 ASN A N 20
ATOM 17351 C CA . ASN A 1 10 ? 28.203 3.613 -6.561 1.00 0.00 10 ASN A CA 20
ATOM 17352 C C . ASN A 1 10 ? 27.042 3.521 -5.576 1.00 0.00 10 ASN A C 20
ATOM 17353 O O . ASN A 1 10 ? 27.007 4.236 -4.575 1.00 0.00 10 ASN A O 20
ATOM 17364 N N . GLU A 1 11 ? 26.093 2.636 -5.868 1.00 0.00 11 GLU A N 20
ATOM 17365 C CA . GLU A 1 11 ? 24.931 2.452 -5.007 1.00 0.00 11 GLU A CA 20
ATOM 17366 C C . GLU A 1 11 ? 24.230 3.783 -4.746 1.00 0.00 11 GLU A C 20
ATOM 17367 O O . GLU A 1 11 ? 23.591 3.967 -3.711 1.00 0.00 11 GLU A O 20
ATOM 17379 N N . ALA A 1 12 ? 24.357 4.707 -5.693 1.00 0.00 12 ALA A N 20
ATOM 17380 C CA . ALA A 1 12 ? 23.736 6.020 -5.567 1.00 0.00 12 ALA A CA 20
ATOM 17381 C C . ALA A 1 12 ? 22.373 6.050 -6.250 1.00 0.00 12 ALA A C 20
ATOM 17382 O O . ALA A 1 12 ? 22.245 5.687 -7.419 1.00 0.00 12 ALA A O 20
ATOM 17389 N N . VAL A 1 13 ? 21.356 6.484 -5.512 1.00 0.00 13 VAL A N 20
ATOM 17390 C CA . VAL A 1 13 ? 20.002 6.562 -6.047 1.00 0.00 13 VAL A CA 20
ATOM 17391 C C . VAL A 1 13 ? 19.962 7.400 -7.321 1.00 0.00 13 VAL A C 20
ATOM 17392 O O . VAL A 1 13 ? 20.122 8.620 -7.278 1.00 0.00 13 VAL A O 20
ATOM 17405 N N . ILE A 1 14 ? 19.745 6.737 -8.452 1.00 0.00 14 ILE A N 20
ATOM 17406 C CA . ILE A 1 14 ? 19.682 7.421 -9.737 1.00 0.00 14 ILE A CA 20
ATOM 17407 C C . ILE A 1 14 ? 18.257 7.440 -10.280 1.00 0.00 14 ILE A C 20
ATOM 17408 O O . ILE A 1 14 ? 17.921 8.250 -11.143 1.00 0.00 14 ILE A O 20
ATOM 17424 N N . ALA A 1 15 ? 17.422 6.542 -9.767 1.00 0.00 15 ALA A N 20
ATOM 17425 C CA . ALA A 1 15 ? 16.032 6.458 -10.197 1.00 0.00 15 ALA A CA 20
ATOM 17426 C C . ALA A 1 15 ? 15.110 6.160 -9.019 1.00 0.00 15 ALA A C 20
ATOM 17427 O O . ALA A 1 15 ? 15.533 5.588 -8.014 1.00 0.00 15 ALA A O 20
ATOM 17434 N N . THR A 1 16 ? 13.846 6.554 -9.148 1.00 0.00 16 THR A N 20
ATOM 17435 C CA . THR A 1 16 ? 12.865 6.331 -8.094 1.00 0.00 16 THR A CA 20
ATOM 17436 C C . THR A 1 16 ? 11.453 6.256 -8.664 1.00 0.00 16 THR A C 20
ATOM 17437 O O . THR A 1 16 ? 11.173 6.804 -9.730 1.00 0.00 16 THR A O 20
ATOM 17448 N N . GLY A 1 17 ? 10.565 5.574 -7.947 1.00 0.00 17 GLY A N 20
ATOM 17449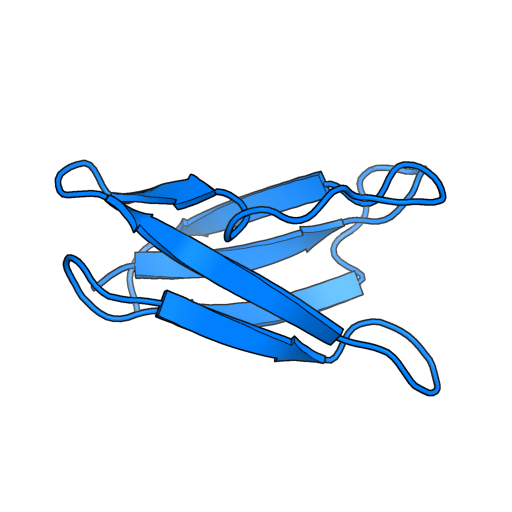 C CA . GLY A 1 17 ? 9.192 5.441 -8.398 1.00 0.00 17 GLY A CA 20
ATOM 17450 C C . GLY A 1 17 ? 8.301 4.792 -7.358 1.00 0.00 17 GLY A C 20
ATOM 17451 O O . GLY A 1 17 ? 8.761 4.429 -6.274 1.00 0.00 17 GLY A O 20
ATOM 17455 N N . CYS A 1 18 ? 7.022 4.645 -7.685 1.00 0.00 18 CYS A N 20
ATOM 17456 C CA . CYS A 1 18 ? 6.062 4.038 -6.771 1.00 0.00 18 CYS A CA 20
ATOM 17457 C C . CYS A 1 18 ? 5.483 2.756 -7.363 1.00 0.00 18 CYS A C 20
ATOM 17458 O O . CYS A 1 18 ? 4.881 2.771 -8.437 1.00 0.00 18 CYS A O 20
ATOM 17465 N N . VAL A 1 19 ? 5.671 1.646 -6.655 1.00 0.00 19 VAL A N 20
ATOM 17466 C CA . VAL A 1 19 ? 5.167 0.356 -7.109 1.00 0.00 19 VAL A CA 20
ATOM 17467 C C . VAL A 1 19 ? 4.023 -0.129 -6.226 1.00 0.00 19 VAL A C 20
ATOM 17468 O O . VAL A 1 19 ? 4.099 -0.102 -4.997 1.00 0.00 19 VAL A O 20
ATOM 17481 N N . PRO A 1 20 ? 2.934 -0.583 -6.864 1.00 0.00 20 PRO A N 20
ATOM 17482 C CA . PRO A 1 20 ? 1.752 -1.083 -6.156 1.00 0.00 20 PRO A CA 20
ATOM 17483 C C . PRO A 1 20 ? 2.015 -2.411 -5.455 1.00 0.00 20 PRO A C 20
ATOM 17484 O O . PRO A 1 20 ? 3.035 -3.058 -5.693 1.00 0.00 20 PRO A O 20
ATOM 17495 N N . ALA A 1 21 ? 1.089 -2.813 -4.591 1.00 0.00 21 ALA A N 20
ATOM 17496 C CA . ALA A 1 21 ? 1.220 -4.065 -3.857 1.00 0.00 21 ALA A CA 20
ATOM 17497 C C . ALA A 1 21 ? 0.957 -5.263 -4.764 1.00 0.00 21 ALA A C 20
ATOM 17498 O O . ALA A 1 21 ? -0.134 -5.410 -5.313 1.00 0.00 21 ALA A O 20
ATOM 17505 N N . GLY A 1 22 ? 1.965 -6.116 -4.917 1.00 0.00 22 GLY A N 20
ATOM 17506 C CA . GLY A 1 22 ? 1.822 -7.289 -5.760 1.00 0.00 22 GLY A CA 20
ATOM 17507 C C . GLY A 1 22 ? 1.753 -6.940 -7.233 1.00 0.00 22 GLY A C 20
ATOM 17508 O O . GLY A 1 22 ? 1.232 -7.712 -8.037 1.00 0.00 22 GLY A O 20
ATOM 17512 N N . GLY A 1 23 ? 2.279 -5.772 -7.588 1.00 0.00 23 GLY A N 20
ATOM 17513 C CA . GLY A 1 23 ? 2.263 -5.342 -8.974 1.00 0.00 23 GLY A CA 20
ATOM 17514 C C . GLY A 1 23 ? 3.651 -5.049 -9.507 1.00 0.00 23 GLY A C 20
ATOM 17515 O O . GLY A 1 23 ? 4.650 -5.392 -8.875 1.00 0.00 23 GLY A O 20
ATOM 17519 N N . GLU A 1 24 ? 3.714 -4.413 -10.673 1.00 0.00 24 GLU A N 20
ATOM 17520 C CA . GLU A 1 24 ? 4.992 -4.076 -11.290 1.00 0.00 24 GLU A CA 20
ATOM 17521 C C . GLU A 1 24 ? 4.933 -2.700 -11.946 1.00 0.00 24 GLU A C 20
ATOM 17522 O O . GLU A 1 24 ? 3.890 -2.286 -12.454 1.00 0.00 24 GLU A O 20
ATOM 17534 N N . LEU A 1 25 ? 6.059 -1.996 -11.932 1.00 0.00 25 LEU A N 20
ATOM 17535 C CA . LEU A 1 25 ? 6.137 -0.665 -12.525 1.00 0.00 25 LEU A CA 20
ATOM 17536 C C . LEU A 1 25 ? 7.531 -0.399 -13.085 1.00 0.00 25 LEU A C 20
ATOM 17537 O O . LEU A 1 25 ? 8.532 -0.847 -12.524 1.00 0.00 25 LEU A O 20
ATOM 17553 N N . ARG A 1 26 ? 7.589 0.333 -14.192 1.00 0.00 26 ARG A N 20
ATOM 17554 C CA . ARG A 1 26 ? 8.860 0.660 -14.827 1.00 0.00 26 ARG A CA 20
ATOM 17555 C C . ARG A 1 26 ? 9.345 2.040 -14.394 1.00 0.00 26 ARG A C 20
ATOM 17556 O O . ARG A 1 26 ? 8.615 3.027 -14.500 1.00 0.00 26 ARG A O 20
ATOM 17577 N N . ILE A 1 27 ? 10.579 2.102 -13.908 1.00 0.00 27 ILE A N 20
ATOM 17578 C CA . ILE A 1 27 ? 11.161 3.362 -13.460 1.00 0.00 27 ILE A CA 20
ATOM 17579 C C . ILE A 1 27 ? 12.177 3.887 -14.469 1.00 0.00 27 ILE A C 20
ATOM 17580 O O . ILE A 1 27 ? 12.883 3.114 -15.116 1.00 0.00 27 ILE A O 20
ATOM 17596 N N . PHE A 1 28 ? 12.246 5.208 -14.597 1.00 0.00 28 PHE A N 20
ATOM 17597 C CA . PHE A 1 28 ? 13.176 5.839 -15.527 1.00 0.00 28 PHE A CA 20
ATOM 17598 C C . PHE A 1 28 ? 14.540 6.045 -14.875 1.00 0.00 28 PHE A C 20
ATOM 17599 O O . PHE A 1 28 ? 14.669 6.787 -13.901 1.00 0.00 28 PHE A O 20
ATOM 17616 N N . VAL A 1 29 ? 15.556 5.383 -15.419 1.00 0.00 29 VAL A N 20
ATOM 17617 C CA . VAL A 1 29 ? 16.911 5.493 -14.892 1.00 0.00 29 VAL A CA 20
ATOM 17618 C C . VAL A 1 29 ? 17.902 5.846 -15.995 1.00 0.00 29 VAL A C 20
ATOM 17619 O O . VAL A 1 29 ? 18.110 5.071 -16.928 1.00 0.00 29 VAL A O 20
ATOM 17632 N N . GLY A 1 30 ? 18.514 7.021 -15.880 1.00 0.00 30 GLY A N 20
ATOM 17633 C CA . GLY A 1 30 ? 19.478 7.455 -16.874 1.00 0.00 30 GLY A CA 20
ATOM 17634 C C . GLY A 1 30 ? 18.910 8.500 -17.815 1.00 0.00 30 GLY A C 20
ATOM 17635 O O . GLY A 1 30 ? 19.505 8.804 -18.848 1.00 0.00 30 GLY A O 20
ATOM 17639 N N . SER A 1 31 ? 17.754 9.050 -17.457 1.00 0.00 31 SER A N 20
ATOM 17640 C CA . SER A 1 31 ? 17.102 10.062 -18.279 1.00 0.00 31 SER A CA 20
ATOM 17641 C C . SER A 1 31 ? 16.971 9.588 -19.723 1.00 0.00 31 SER A C 20
ATOM 17642 O O . SER A 1 31 ? 16.991 10.390 -20.656 1.00 0.00 31 SER A O 20
ATOM 17650 N N . SER A 1 32 ? 16.837 8.277 -19.899 1.00 0.00 32 SER A N 20
ATOM 17651 C CA . SER A 1 32 ? 16.707 7.693 -21.229 1.00 0.00 32 SER A CA 20
ATOM 17652 C C . SER A 1 32 ? 16.320 6.220 -21.140 1.00 0.00 32 SER A C 20
ATOM 17653 O O . SER A 1 32 ? 15.528 5.725 -21.943 1.00 0.00 32 SER A O 20
ATOM 17661 N N . HIS A 1 33 ? 16.884 5.525 -20.158 1.00 0.00 33 HIS A N 20
ATOM 17662 C CA . HIS A 1 33 ? 16.598 4.108 -19.963 1.00 0.00 33 HIS A CA 20
ATOM 17663 C C . HIS A 1 33 ? 15.599 3.907 -18.828 1.00 0.00 33 HIS A C 20
ATOM 17664 O O . HIS A 1 33 ? 15.169 4.867 -18.189 1.00 0.00 33 HIS A O 20
ATOM 17678 N N . SER A 1 34 ? 15.232 2.652 -18.584 1.00 0.00 34 SER A N 20
ATOM 17679 C CA . SER A 1 34 ? 14.279 2.326 -17.530 1.00 0.00 34 SER A CA 20
ATOM 17680 C C . SER A 1 34 ? 14.340 0.841 -17.184 1.00 0.00 34 SER A C 20
ATOM 17681 O O . SER A 1 34 ? 14.771 0.021 -17.993 1.00 0.00 34 SER A O 20
ATOM 17689 N N . TYR A 1 35 ? 13.904 0.504 -15.975 1.00 0.00 35 TYR A N 20
ATOM 17690 C CA . TYR A 1 35 ? 13.910 -0.881 -15.519 1.00 0.00 35 TYR A CA 20
ATOM 17691 C C . TYR A 1 35 ? 12.604 -1.227 -14.810 1.00 0.00 35 TYR A C 20
ATOM 17692 O O . TYR A 1 35 ? 12.106 -0.456 -13.989 1.00 0.00 35 TYR A O 20
ATOM 17710 N N . LEU A 1 36 ? 12.055 -2.392 -15.134 1.00 0.00 36 LEU A N 20
ATOM 17711 C CA . LEU A 1 36 ? 10.806 -2.844 -14.529 1.00 0.00 36 LEU A CA 20
ATOM 17712 C C . LEU A 1 36 ? 11.051 -3.415 -13.136 1.00 0.00 36 LEU A C 20
ATOM 17713 O O . LEU A 1 36 ? 11.938 -4.248 -12.943 1.00 0.00 36 LEU A O 20
ATOM 17729 N N . ILE A 1 37 ? 10.259 -2.964 -12.169 1.00 0.00 37 ILE A N 20
ATOM 17730 C CA . ILE A 1 37 ? 10.388 -3.433 -10.795 1.00 0.00 37 ILE A CA 20
ATOM 17731 C C . ILE A 1 37 ? 9.085 -4.049 -10.300 1.00 0.00 37 ILE A C 20
ATOM 17732 O O . ILE A 1 37 ? 8.049 -3.385 -10.254 1.00 0.00 37 ILE A O 20
ATOM 17748 N N . LYS A 1 38 ? 9.143 -5.323 -9.928 1.00 0.00 38 LYS A N 20
ATOM 17749 C CA . LYS A 1 38 ? 7.968 -6.031 -9.433 1.00 0.00 38 LYS A CA 20
ATOM 17750 C C . LYS A 1 38 ? 8.008 -6.154 -7.913 1.00 0.00 38 LYS A C 20
ATOM 17751 O O . LYS A 1 38 ? 8.992 -6.627 -7.345 1.00 0.00 38 LYS A O 20
ATOM 17770 N N . ALA A 1 39 ? 6.932 -5.726 -7.260 1.00 0.00 39 ALA A N 20
ATOM 17771 C CA . ALA A 1 39 ? 6.844 -5.793 -5.807 1.00 0.00 39 ALA A CA 20
ATOM 17772 C C . ALA A 1 39 ? 5.941 -6.939 -5.364 1.00 0.00 39 ALA A C 20
ATOM 17773 O O . ALA A 1 39 ? 4.745 -6.950 -5.654 1.00 0.00 39 ALA A O 20
ATOM 17780 N N . THR A 1 40 ? 6.522 -7.905 -4.658 1.00 0.00 40 THR A N 20
ATOM 17781 C CA . THR A 1 40 ? 5.771 -9.057 -4.176 1.00 0.00 40 THR A CA 20
ATOM 17782 C C . THR A 1 40 ? 5.025 -8.728 -2.888 1.00 0.00 40 THR A C 20
ATOM 17783 O O . THR A 1 40 ? 5.023 -7.583 -2.436 1.00 0.00 40 THR A O 20
ATOM 17794 N N . SER A 1 41 ? 4.393 -9.739 -2.301 1.00 0.00 41 SER A N 20
ATOM 17795 C CA . SER A 1 41 ? 3.640 -9.555 -1.066 1.00 0.00 41 SER A CA 20
ATOM 17796 C C . SER A 1 41 ? 4.523 -8.955 0.024 1.00 0.00 41 SER A C 20
ATOM 17797 O O . SER A 1 41 ? 4.056 -8.183 0.862 1.00 0.00 41 SER A O 20
ATOM 17805 N N . SER A 1 42 ? 5.802 -9.315 0.006 1.00 0.00 42 SER A N 20
ATOM 17806 C CA . SER A 1 42 ? 6.751 -8.816 0.995 1.00 0.00 42 SER A CA 20
ATOM 17807 C C . SER A 1 42 ? 7.419 -7.534 0.507 1.00 0.00 42 SER A C 20
ATOM 17808 O O . SER A 1 42 ? 8.474 -7.140 1.007 1.00 0.00 42 SER A O 20
ATOM 17816 N N . CYS A 1 43 ? 6.798 -6.886 -0.473 1.00 0.00 43 CYS A N 20
ATOM 17817 C CA . CYS A 1 43 ? 7.331 -5.649 -1.031 1.00 0.00 43 CYS A CA 20
ATOM 17818 C C . CYS A 1 43 ? 8.697 -5.884 -1.668 1.00 0.00 43 CYS A C 20
ATOM 17819 O O . CYS A 1 43 ? 9.435 -4.939 -1.946 1.00 0.00 43 CYS A O 20
ATOM 17826 N N . GLY A 1 44 ? 9.027 -7.151 -1.898 1.00 0.00 44 GLY A N 20
ATOM 17827 C CA . GLY A 1 44 ? 10.304 -7.488 -2.502 1.00 0.00 44 GLY A CA 20
ATOM 17828 C C . GLY A 1 44 ? 10.391 -7.057 -3.952 1.00 0.00 44 GLY A C 20
ATOM 17829 O O . GLY A 1 44 ? 9.508 -7.366 -4.754 1.00 0.00 44 GLY A O 20
ATOM 17833 N N . LEU A 1 45 ? 11.457 -6.340 -4.291 1.00 0.00 45 LEU A N 20
ATOM 17834 C CA . LEU A 1 45 ? 11.656 -5.864 -5.656 1.00 0.00 45 LEU A CA 20
ATOM 17835 C C . LEU A 1 45 ? 12.427 -6.888 -6.483 1.00 0.00 45 LEU A C 20
ATOM 17836 O O . LEU A 1 45 ? 13.222 -7.660 -5.948 1.00 0.00 45 LEU A O 20
ATOM 17852 N N . SER A 1 46 ? 12.188 -6.886 -7.790 1.00 0.00 46 SER A N 20
ATOM 17853 C CA . SER A 1 46 ? 12.858 -7.815 -8.692 1.00 0.00 46 SER A CA 20
ATOM 17854 C C . SER A 1 46 ? 12.409 -7.594 -10.133 1.00 0.00 46 SER A C 20
ATOM 17855 O O . SER A 1 46 ? 11.236 -7.328 -10.396 1.00 0.00 46 SER A O 20
ATOM 17863 N N . LEU A 1 47 ? 13.351 -7.707 -11.063 1.00 0.00 47 LEU A N 20
ATOM 17864 C CA . LEU A 1 47 ? 13.054 -7.520 -12.479 1.00 0.00 47 LEU A CA 20
ATOM 17865 C C . LEU A 1 47 ? 12.086 -8.588 -12.978 1.00 0.00 47 LEU A C 20
ATOM 17866 O O . LEU A 1 47 ? 11.942 -9.647 -12.365 1.00 0.00 47 LEU A O 20
ATOM 17882 N N . THR A 1 48 ? 11.425 -8.305 -14.097 1.00 0.00 48 THR A N 20
ATOM 17883 C CA . THR A 1 48 ? 10.472 -9.241 -14.679 1.00 0.00 48 THR A CA 20
ATOM 17884 C C . THR A 1 48 ? 11.021 -9.859 -15.960 1.00 0.00 48 THR A C 20
ATOM 17885 O O . THR A 1 48 ? 10.983 -9.242 -17.024 1.00 0.00 48 THR A O 20
ATOM 17896 N N . ASN A 1 49 ? 11.532 -11.081 -15.850 1.00 0.00 49 ASN A N 20
ATOM 17897 C CA . ASN A 1 49 ? 12.089 -11.783 -17.001 1.00 0.00 49 ASN A CA 20
ATOM 17898 C C . ASN A 1 49 ? 13.106 -10.911 -17.730 1.00 0.00 49 ASN A C 20
ATOM 17899 O O . ASN A 1 49 ? 13.105 -10.835 -18.959 1.00 0.00 49 ASN A O 20
ATOM 17910 N N . GLN A 1 50 ? 13.971 -10.254 -16.964 1.00 0.00 50 GLN A N 20
ATOM 17911 C CA . GLN A 1 50 ? 14.994 -9.387 -17.538 1.00 0.00 50 GLN A CA 20
ATOM 17912 C C . GLN A 1 50 ? 16.235 -9.350 -16.653 1.00 0.00 50 GLN A C 20
ATOM 17913 O O . GLN A 1 50 ? 16.188 -9.732 -15.484 1.00 0.00 50 GLN A O 20
ATOM 17927 N N . VAL A 1 51 ? 17.345 -8.887 -17.218 1.00 0.00 51 VAL A N 20
ATOM 17928 C CA . VAL A 1 51 ? 18.600 -8.799 -16.480 1.00 0.00 51 VAL A CA 20
ATOM 17929 C C . VAL A 1 51 ? 18.948 -7.350 -16.159 1.00 0.00 51 VAL A C 20
ATOM 17930 O O . VAL A 1 51 ? 18.247 -6.426 -16.572 1.00 0.00 51 VAL A O 20
ATOM 17943 N N . PHE A 1 52 ? 20.036 -7.158 -15.420 1.00 0.00 52 PHE A N 20
ATOM 17944 C CA . PHE A 1 52 ? 20.478 -5.821 -15.043 1.00 0.00 52 PHE A CA 20
ATOM 17945 C C . PHE A 1 52 ? 21.653 -5.372 -15.906 1.00 0.00 52 PHE A C 20
ATOM 17946 O O . PHE A 1 52 ? 22.172 -6.143 -16.715 1.00 0.00 52 PHE A O 20
ATOM 17963 N N . ILE A 1 53 ? 22.067 -4.122 -15.729 1.00 0.00 53 ILE A N 20
ATOM 17964 C CA . ILE A 1 53 ? 23.180 -3.571 -16.491 1.00 0.00 53 ILE A CA 20
ATOM 17965 C C . ILE A 1 53 ? 23.880 -2.460 -15.716 1.00 0.00 53 ILE A C 20
ATOM 17966 O O . ILE A 1 53 ? 23.301 -1.862 -14.810 1.00 0.00 53 ILE A O 20
ATOM 17982 N N . ASN A 1 54 ? 25.129 -2.187 -16.081 1.00 0.00 54 ASN A N 20
ATOM 17983 C CA . ASN A 1 54 ? 25.908 -1.146 -15.421 1.00 0.00 54 ASN A CA 20
ATOM 17984 C C . ASN A 1 54 ? 25.897 -1.336 -13.907 1.00 0.00 54 ASN A C 20
ATOM 17985 O O . ASN A 1 54 ? 26.019 -0.375 -13.149 1.00 0.00 54 ASN A O 20
ATOM 17996 N N . GLY A 1 55 ? 25.751 -2.584 -13.473 1.00 0.00 55 GLY A N 20
ATOM 17997 C CA . GLY A 1 55 ? 25.728 -2.879 -12.053 1.00 0.00 55 GLY A CA 20
ATOM 17998 C C . GLY A 1 55 ? 24.604 -2.162 -11.330 1.00 0.00 55 GLY A C 20
ATOM 17999 O O . GLY A 1 55 ? 24.665 -1.963 -10.118 1.00 0.00 55 GLY A O 20
ATOM 18003 N N . GLU A 1 56 ? 23.576 -1.773 -12.078 1.00 0.00 56 GLU A N 20
ATOM 18004 C CA . GLU A 1 56 ? 22.435 -1.072 -11.500 1.00 0.00 56 GLU A CA 20
ATOM 18005 C C . GLU A 1 56 ? 21.637 -1.994 -10.583 1.00 0.00 56 GLU A C 20
ATOM 18006 O O . GLU A 1 56 ? 21.278 -3.108 -10.965 1.00 0.00 56 GLU A O 20
ATOM 18018 N N . SER A 1 57 ? 21.364 -1.522 -9.371 1.00 0.00 57 SER A N 20
ATOM 18019 C CA . SER A 1 57 ? 20.613 -2.305 -8.397 1.00 0.00 57 SER A CA 20
ATOM 18020 C C . SER A 1 57 ? 19.335 -1.580 -7.987 1.00 0.00 57 SER A C 20
ATOM 18021 O O . SER A 1 57 ? 19.101 -0.438 -8.381 1.00 0.00 57 SER A O 20
ATOM 18029 N N . VAL A 1 58 ? 18.509 -2.254 -7.192 1.00 0.00 58 VAL A N 20
ATOM 18030 C CA . VAL A 1 58 ? 17.254 -1.675 -6.727 1.00 0.00 58 VAL A CA 20
ATOM 18031 C C . VAL A 1 58 ? 17.220 -1.587 -5.205 1.00 0.00 58 VAL A C 20
ATOM 18032 O O . VAL A 1 58 ? 17.918 -2.330 -4.516 1.00 0.00 58 VAL A O 20
ATOM 18045 N N . GLN A 1 59 ? 16.404 -0.674 -4.689 1.00 0.00 59 GLN A N 20
ATOM 18046 C CA . GLN A 1 59 ? 16.279 -0.489 -3.248 1.00 0.00 59 GLN A CA 20
ATOM 18047 C C . GLN A 1 59 ? 14.880 -0.006 -2.880 1.00 0.00 59 GLN A C 20
ATOM 18048 O O . GLN A 1 59 ? 14.208 0.646 -3.679 1.00 0.00 59 GLN A O 20
ATOM 18062 N N . SER A 1 60 ? 14.448 -0.330 -1.666 1.00 0.00 60 SER A N 20
ATOM 18063 C CA . SER A 1 60 ? 13.127 0.067 -1.193 1.00 0.00 60 SER A CA 20
ATOM 18064 C C . SER A 1 60 ? 13.153 1.488 -0.640 1.00 0.00 60 SER A C 20
ATOM 18065 O O . SER A 1 60 ? 13.552 1.715 0.502 1.00 0.00 60 SER A O 20
ATOM 18073 N N . GLY A 1 61 ? 12.723 2.444 -1.459 1.00 0.00 61 GLY A N 20
ATOM 18074 C CA . GLY A 1 61 ? 12.705 3.831 -1.034 1.00 0.00 61 GLY A CA 20
ATOM 18075 C C . GLY A 1 61 ? 11.805 4.060 0.164 1.00 0.00 61 GLY A C 20
ATOM 18076 O O . GLY A 1 61 ? 11.896 5.090 0.831 1.00 0.00 61 GLY A O 20
ATOM 18080 N N . GLY A 1 62 ? 10.930 3.096 0.437 1.00 0.00 62 GLY A N 20
ATOM 18081 C CA . GLY A 1 62 ? 10.020 3.217 1.562 1.00 0.00 62 GLY A CA 20
ATOM 18082 C C . GLY A 1 62 ? 8.575 2.992 1.165 1.00 0.00 62 GLY A C 20
ATOM 18083 O O . GLY A 1 62 ? 8.287 2.201 0.267 1.00 0.00 62 GLY A O 20
ATOM 18087 N N . ARG A 1 63 ? 7.663 3.686 1.838 1.00 0.00 63 ARG A N 20
ATOM 18088 C CA . ARG A 1 63 ? 6.239 3.555 1.553 1.00 0.00 63 ARG A CA 20
ATOM 18089 C C . ARG A 1 63 ? 5.767 4.668 0.621 1.00 0.00 63 ARG A C 20
ATOM 18090 O O . ARG A 1 63 ? 6.276 5.788 0.666 1.00 0.00 63 ARG A O 20
ATOM 18111 N N . CYS A 1 64 ? 4.790 4.351 -0.222 1.00 0.00 64 CYS A N 20
ATOM 18112 C CA . CYS A 1 64 ? 4.249 5.322 -1.166 1.00 0.00 64 CYS A CA 20
ATOM 18113 C C . CYS A 1 64 ? 3.110 6.116 -0.534 1.00 0.00 64 CYS A C 20
ATOM 18114 O O . CYS A 1 64 ? 3.151 7.346 -0.485 1.00 0.00 64 CYS A O 20
#